Protein AF-0000000082287685 (afdb_homodimer)

Structure (mmCIF, N/CA/C/O backbone):
data_AF-0000000082287685-model_v1
#
loop_
_entity.id
_entity.type
_entity.pdbx_description
1 polymer '1-aminocyclopropane-1-carboxylate synthase'
#
loop_
_atom_site.group_PDB
_atom_site.id
_atom_site.type_symbol
_atom_site.label_atom_id
_atom_site.label_alt_id
_atom_site.label_comp_id
_atom_site.label_asym_id
_atom_site.label_entity_id
_atom_site.label_seq_id
_atom_site.pdbx_PDB_ins_code
_atom_site.Cartn_x
_atom_site.Cartn_y
_atom_site.Cartn_z
_atom_site.occupancy
_atom_site.B_iso_or_equiv
_atom_site.auth_seq_id
_atom_site.auth_comp_id
_atom_site.auth_asym_id
_atom_site.auth_atom_id
_atom_site.pdbx_PDB_model_num
ATOM 1 N N . MET A 1 1 ? -14.234 -25.016 35.906 1 21.75 1 MET A N 1
ATOM 2 C CA . MET A 1 1 ? -13.219 -24.578 34.938 1 21.75 1 MET A CA 1
ATOM 3 C C . MET A 1 1 ? -13.836 -24.266 33.594 1 21.75 1 MET A C 1
ATOM 5 O O . MET A 1 1 ? -14.148 -25.188 32.812 1 21.75 1 MET A O 1
ATOM 9 N N . SER A 1 2 ? -14.703 -23.266 33.469 1 27.19 2 SER A N 1
ATOM 10 C CA . SER A 1 2 ? -15.641 -22.922 32.406 1 27.19 2 SER A CA 1
ATOM 11 C C . SER A 1 2 ? -14.93 -22.734 31.078 1 27.19 2 SER A C 1
ATOM 13 O O . SER A 1 2 ? -13.992 -21.938 30.969 1 27.19 2 SER A O 1
ATOM 15 N N . HIS A 1 3 ? -14.609 -23.797 30.359 1 29.92 3 HIS A N 1
ATOM 16 C CA . HIS A 1 3 ? -14.07 -23.859 29 1 29.92 3 HIS A CA 1
ATOM 17 C C . HIS A 1 3 ? -14.719 -22.812 28.094 1 29.92 3 HIS A C 1
ATOM 19 O O . HIS A 1 3 ? -15.906 -22.922 27.781 1 29.92 3 HIS A O 1
ATOM 25 N N . GLY A 1 4 ? -14.586 -21.516 28.406 1 33 4 GLY A N 1
ATOM 26 C CA . GLY A 1 4 ? -15.148 -20.422 27.641 1 33 4 GLY A CA 1
ATOM 27 C C . GLY A 1 4 ? -15.125 -20.672 26.141 1 33 4 GLY A C 1
ATOM 28 O O . GLY A 1 4 ? -14.078 -20.984 25.578 1 33 4 GLY A O 1
ATOM 29 N N . SER A 1 5 ? -16.094 -21.266 25.594 1 36.06 5 SER A N 1
ATOM 30 C CA . SER A 1 5 ? -16.391 -21.453 24.188 1 36.06 5 SER A CA 1
ATOM 31 C C . SER A 1 5 ? -15.93 -20.266 23.359 1 36.06 5 SER A C 1
ATOM 33 O O . SER A 1 5 ? -16.438 -19.156 23.516 1 36.06 5 SER A O 1
ATOM 35 N N . SER A 1 6 ? -14.672 -19.922 23.141 1 40.22 6 SER A N 1
ATOM 36 C CA . SER A 1 6 ? -14.109 -18.875 22.297 1 40.22 6 SER A CA 1
ATOM 37 C C . SER A 1 6 ? -14.922 -18.703 21.016 1 40.22 6 SER A C 1
ATOM 39 O O . SER A 1 6 ? -14.891 -19.578 20.141 1 40.22 6 SER A O 1
ATOM 41 N N . GLN A 1 7 ? -16.188 -18.391 20.969 1 45.19 7 GLN A N 1
ATOM 42 C CA . GLN A 1 7 ? -17 -18.016 19.812 1 45.19 7 GLN A CA 1
ATOM 43 C C . GLN A 1 7 ? -16.141 -17.328 18.75 1 45.19 7 GLN A C 1
ATOM 45 O O . GLN A 1 7 ? -15.547 -16.281 19 1 45.19 7 GLN A O 1
ATOM 50 N N . SER A 1 8 ? -15.555 -18.109 17.891 1 58.19 8 SER A N 1
ATOM 51 C CA . SER A 1 8 ? -14.703 -17.703 16.766 1 58.19 8 SER A CA 1
ATOM 52 C C . SER A 1 8 ? -15.281 -16.5 16.047 1 58.19 8 SER A C 1
ATOM 54 O O . SER A 1 8 ? -16.375 -16.562 15.484 1 58.19 8 SER A O 1
ATOM 56 N N . SER A 1 9 ? -14.938 -15.227 16.422 1 78 9 SER A N 1
ATOM 57 C CA . SER A 1 9 ? -15.383 -13.945 15.875 1 78 9 SER A CA 1
ATOM 58 C C . SER A 1 9 ? -15.172 -13.883 14.367 1 78 9 SER A C 1
ATOM 60 O O . SER A 1 9 ? -14.258 -14.516 13.836 1 78 9 SER A O 1
ATOM 62 N N . ILE A 1 10 ? -16.203 -13.492 13.664 1 93.12 10 ILE A N 1
ATOM 63 C CA . ILE A 1 10 ? -16.203 -13.375 12.211 1 93.12 10 ILE A CA 1
ATOM 64 C C . ILE A 1 10 ? -15.219 -12.289 11.781 1 93.12 10 ILE A C 1
ATOM 66 O O . ILE A 1 10 ? -15.023 -12.055 10.586 1 93.12 10 ILE A O 1
ATOM 70 N N . SER A 1 11 ? -14.547 -11.648 12.797 1 93.62 11 SER A N 1
ATOM 71 C CA . SER A 1 11 ? -13.477 -10.688 12.547 1 93.62 11 SER A CA 1
ATOM 72 C C . SER A 1 11 ? -12.398 -10.766 13.625 1 93.62 11 SER A C 1
ATOM 74 O O . SER A 1 11 ? -12.609 -11.375 14.672 1 93.62 11 SER A O 1
ATOM 76 N N . ALA A 1 12 ? -11.281 -10.32 13.383 1 94.38 12 ALA A N 1
ATOM 77 C CA . ALA A 1 12 ? -10.219 -10.227 14.383 1 94.38 12 ALA A CA 1
ATOM 78 C C . ALA A 1 12 ? -10.391 -8.969 15.242 1 94.38 12 ALA A C 1
ATOM 80 O O . ALA A 1 12 ? -10.742 -7.906 14.727 1 94.38 12 ALA A O 1
ATOM 81 N N . PRO A 1 13 ? -10.109 -9.047 16.5 1 92.69 13 PRO A N 1
ATOM 82 C CA . PRO A 1 13 ? -10.188 -7.875 17.375 1 92.69 13 PRO A CA 1
ATOM 83 C C . PRO A 1 13 ? -9.367 -6.695 16.859 1 92.69 13 PRO A C 1
ATOM 85 O O . PRO A 1 13 ? -9.789 -5.543 16.984 1 92.69 13 PRO A O 1
ATOM 88 N N . ARG A 1 14 ? -8.258 -6.906 16.266 1 92.75 14 ARG A N 1
ATOM 89 C CA . ARG A 1 14 ? -7.395 -5.816 15.828 1 92.75 14 ARG A CA 1
ATOM 90 C C . ARG A 1 14 ? -8.055 -5.023 14.703 1 92.75 14 ARG A C 1
ATOM 92 O O . ARG A 1 14 ? -7.723 -3.859 14.477 1 92.75 14 ARG A O 1
ATOM 99 N N . ALA A 1 15 ? -8.969 -5.66 13.969 1 91.5 15 ALA A N 1
ATOM 100 C CA . ALA A 1 15 ? -9.703 -4.941 12.93 1 91.5 15 ALA A CA 1
ATOM 101 C C . ALA A 1 15 ? -10.547 -3.82 13.531 1 91.5 15 ALA A C 1
ATOM 103 O O . ALA A 1 15 ? -10.508 -2.682 13.062 1 91.5 15 ALA A O 1
ATOM 104 N N . GLY A 1 16 ? -11.289 -4.16 14.547 1 90.19 16 GLY A N 1
ATOM 105 C CA . GLY A 1 16 ? -12.07 -3.154 15.25 1 90.19 16 GLY A CA 1
ATOM 106 C C . GLY A 1 16 ? -11.219 -2.105 15.938 1 90.19 16 GLY A C 1
ATOM 107 O O . GLY A 1 16 ? -11.562 -0.923 15.945 1 90.19 16 GLY A O 1
ATOM 108 N N . ALA A 1 17 ? -10.133 -2.576 16.453 1 91.31 17 ALA A N 1
ATOM 109 C CA . ALA A 1 17 ? -9.211 -1.67 17.141 1 91.31 17 ALA A CA 1
ATOM 110 C C . ALA A 1 17 ? -8.648 -0.631 16.172 1 91.31 17 ALA A C 1
ATOM 112 O O . ALA A 1 17 ? -8.477 0.536 16.531 1 91.31 17 ALA A O 1
ATOM 113 N N . ALA A 1 18 ? -8.406 -1.027 14.984 1 89.75 18 ALA A N 1
ATOM 114 C CA . ALA A 1 18 ? -7.891 -0.106 13.977 1 89.75 18 ALA A CA 1
ATOM 115 C C . ALA A 1 18 ? -8.883 1.021 13.703 1 89.75 18 ALA A C 1
ATOM 117 O O . ALA A 1 18 ? -8.5 2.191 13.641 1 89.75 18 ALA A O 1
ATOM 118 N N . VAL A 1 19 ? -10.109 0.718 13.594 1 90.06 19 VAL A N 1
ATOM 119 C CA . VAL A 1 19 ? -11.156 1.695 13.32 1 90.06 19 VAL A CA 1
ATOM 120 C C . VAL A 1 19 ? -11.281 2.664 14.492 1 90.06 19 VAL A C 1
ATOM 122 O O . VAL A 1 19 ? -11.531 3.855 14.297 1 90.06 19 VAL A O 1
ATOM 125 N N . SER A 1 20 ? -11.016 2.174 15.641 1 90.94 20 SER A N 1
ATOM 126 C CA . SER A 1 20 ? -11.148 2.988 16.844 1 90.94 20 SER A CA 1
ATOM 127 C C . SER A 1 20 ? -10.039 4.031 16.938 1 90.94 20 SER A C 1
ATOM 129 O O . SER A 1 20 ? -10.133 4.984 17.719 1 90.94 20 SER A O 1
ATOM 131 N N . LEU A 1 21 ? -9.008 3.863 16.172 1 89.5 21 LEU A N 1
ATOM 132 C CA . LEU A 1 21 ? -7.879 4.789 16.188 1 89.5 21 LEU A CA 1
ATOM 133 C C . LEU A 1 21 ? -8.156 6 15.297 1 89.5 21 LEU A C 1
ATOM 135 O O . LEU A 1 21 ? -7.414 6.984 15.336 1 89.5 21 LEU A O 1
ATOM 139 N N . LEU A 1 22 ? -9.188 5.938 14.531 1 89.12 22 LEU A N 1
ATOM 140 C CA . LEU A 1 22 ? -9.531 7.066 13.672 1 89.12 22 LEU A CA 1
ATOM 141 C C . LEU A 1 22 ? -10.023 8.25 14.492 1 89.12 22 LEU A C 1
ATOM 143 O O . LEU A 1 22 ? -10.695 8.07 15.508 1 89.12 22 LEU A O 1
ATOM 147 N N . PRO A 1 23 ? -9.711 9.461 13.992 1 86.56 23 PRO A N 1
ATOM 148 C CA . PRO A 1 23 ? -10.219 10.625 14.734 1 86.56 23 PRO A CA 1
ATOM 149 C C . PRO A 1 23 ? -11.742 10.648 14.812 1 86.56 23 PRO A C 1
ATOM 151 O O . PRO A 1 23 ? -12.422 10.5 13.789 1 86.56 23 PRO A O 1
ATOM 154 N N . THR A 1 24 ? -12.273 10.914 15.914 1 82.81 24 THR A N 1
ATOM 155 C CA . THR A 1 24 ? -13.711 10.82 16.172 1 82.81 24 THR A CA 1
ATOM 156 C C . THR A 1 24 ? -14.461 11.922 15.43 1 82.81 24 THR A C 1
ATOM 158 O O . THR A 1 24 ? -15.609 11.727 15.023 1 82.81 24 THR A O 1
ATOM 161 N N . TYR A 1 25 ? -13.781 13.086 15.281 1 86.31 25 TYR A N 1
ATOM 162 C CA . TYR A 1 25 ? -14.477 14.203 14.648 1 86.31 25 TYR A CA 1
ATOM 163 C C . TYR A 1 25 ? -14.867 13.859 13.211 1 86.31 25 TYR A C 1
ATOM 165 O O . TYR A 1 25 ? -15.797 14.453 12.656 1 86.31 25 TYR A O 1
ATOM 173 N N . LEU A 1 26 ? -14.117 12.891 12.68 1 86.56 26 LEU A N 1
ATOM 174 C CA . LEU A 1 26 ? -14.383 12.508 11.297 1 86.56 26 LEU A CA 1
ATOM 175 C C . LEU A 1 26 ? -15.711 11.773 11.18 1 86.56 26 LEU A C 1
ATOM 177 O O . LEU A 1 26 ? -16.375 11.844 10.133 1 86.56 26 LEU A O 1
ATOM 181 N N . ALA A 1 27 ? -16.078 11.094 12.195 1 84.31 27 ALA A N 1
ATOM 182 C CA . ALA A 1 27 ? -17.375 10.414 12.188 1 84.31 27 ALA A CA 1
ATOM 183 C C . ALA A 1 27 ? -18.516 11.422 12.094 1 84.31 27 ALA A C 1
ATOM 185 O O . ALA A 1 27 ? -19.484 11.219 11.344 1 84.31 27 ALA A O 1
ATOM 186 N N . ASP A 1 28 ? -18.391 12.516 12.773 1 88 28 ASP A N 1
ATOM 187 C CA . ASP A 1 28 ? -19.391 13.586 12.719 1 88 28 ASP A CA 1
ATOM 188 C C . ASP A 1 28 ? -19.422 14.234 11.336 1 88 28 ASP A C 1
ATOM 190 O O . ASP A 1 28 ? -20.5 14.516 10.797 1 88 28 ASP A O 1
ATOM 194 N N . ALA A 1 29 ? -18.25 14.398 10.875 1 87.31 29 ALA A N 1
ATOM 195 C CA . ALA A 1 29 ? -18.109 15.039 9.57 1 87.31 29 ALA A CA 1
ATOM 196 C C . ALA A 1 29 ? -18.781 14.211 8.477 1 87.31 29 ALA A C 1
ATOM 198 O O . ALA A 1 29 ? -19.359 14.766 7.539 1 87.31 29 ALA A O 1
ATOM 199 N N . ARG A 1 30 ? -18.734 12.922 8.602 1 83.38 30 ARG A N 1
ATOM 200 C CA . ARG A 1 30 ? -19.297 12.016 7.594 1 83.38 30 ARG A CA 1
ATOM 201 C C . ARG A 1 30 ? -20.812 11.984 7.668 1 83.38 30 ARG A C 1
ATOM 203 O O . ARG A 1 30 ? -21.484 11.773 6.656 1 83.38 30 ARG A O 1
ATOM 210 N N . ALA A 1 31 ? -21.312 12.312 8.797 1 86.06 31 ALA A N 1
ATOM 211 C CA . ALA A 1 31 ? -22.75 12.164 9.039 1 86.06 31 ALA A CA 1
ATOM 212 C C . ALA A 1 31 ? -23.516 13.43 8.656 1 86.06 31 ALA A C 1
ATOM 214 O O . ALA A 1 31 ? -24.734 13.406 8.508 1 86.06 31 ALA A O 1
ATOM 215 N N . ILE A 1 32 ? -22.766 14.484 8.43 1 90.06 32 ILE A N 1
ATOM 216 C CA . ILE A 1 32 ? -23.422 15.773 8.211 1 90.06 32 ILE A CA 1
ATOM 217 C C . ILE A 1 32 ? -23.578 16.016 6.711 1 90.06 32 ILE A C 1
ATOM 219 O O . ILE A 1 32 ? -22.797 15.516 5.902 1 90.06 32 ILE A O 1
ATOM 223 N N . GLN A 1 33 ? -24.641 16.719 6.406 1 92.81 33 GLN A N 1
ATOM 224 C CA . GLN A 1 33 ? -24.844 17.125 5.02 1 92.81 33 GLN A CA 1
ATOM 225 C C . GLN A 1 33 ? -23.781 18.141 4.582 1 92.81 33 GLN A C 1
ATOM 227 O O . GLN A 1 33 ? -23.594 19.172 5.242 1 92.81 33 GLN A O 1
ATOM 232 N N . LYS A 1 34 ? -23.234 17.938 3.494 1 92.5 34 LYS A N 1
ATOM 233 C CA . LYS A 1 34 ? -22.203 18.828 2.971 1 92.5 34 LYS A CA 1
ATOM 234 C C . LYS A 1 34 ? -22.797 19.953 2.135 1 92.5 34 LYS A C 1
ATOM 236 O O . LYS A 1 34 ? -23.875 19.797 1.551 1 92.5 34 LYS A O 1
ATOM 241 N N . TYR A 1 35 ? -22.047 20.953 2.08 1 93.81 35 TYR A N 1
ATOM 242 C CA . TYR A 1 35 ? -22.438 22.094 1.267 1 93.81 35 TYR A CA 1
ATOM 243 C C . TYR A 1 35 ? -22.484 21.719 -0.21 1 93.81 35 TYR A C 1
ATOM 245 O O . TYR A 1 35 ? -21.625 21 -0.706 1 93.81 35 TYR A O 1
ATOM 253 N N . SER A 1 36 ? -23.516 22.156 -0.792 1 92.12 36 SER A N 1
ATOM 254 C CA . SER A 1 36 ? -23.719 22.25 -2.236 1 92.12 36 SER A CA 1
ATOM 255 C C . SER A 1 36 ? -24.672 23.391 -2.59 1 92.12 36 SER A C 1
ATOM 257 O O . SER A 1 36 ? -25.359 23.922 -1.715 1 92.12 36 SER A O 1
ATOM 259 N N . PRO A 1 37 ? -24.594 23.688 -3.844 1 89.81 37 PRO A N 1
ATOM 260 C CA . PRO A 1 37 ? -25.578 24.703 -4.223 1 89.81 37 PRO A CA 1
ATOM 261 C C . PRO A 1 37 ? -27.016 24.281 -3.869 1 89.81 37 PRO A C 1
ATOM 263 O O . PRO A 1 37 ? -27.844 25.141 -3.562 1 89.81 37 PRO A O 1
ATOM 266 N N . LEU A 1 38 ? -27.266 22.984 -3.797 1 92.38 38 LEU A N 1
ATOM 267 C CA . LEU A 1 38 ? -28.594 22.453 -3.473 1 92.38 38 LEU A CA 1
ATOM 268 C C . LEU A 1 38 ? -28.781 22.375 -1.962 1 92.38 38 LEU A C 1
ATOM 270 O O . LEU A 1 38 ? -29.922 22.297 -1.482 1 92.38 38 LEU A O 1
ATOM 274 N N . THR A 1 39 ? -27.688 22.453 -1.237 1 93.62 39 THR A N 1
ATOM 275 C CA . THR A 1 39 ? -27.703 22.438 0.221 1 93.62 39 THR A CA 1
ATOM 276 C C . THR A 1 39 ? -26.844 23.562 0.781 1 93.62 39 THR A C 1
ATOM 278 O O . THR A 1 39 ? -25.812 23.312 1.42 1 93.62 39 THR A O 1
ATOM 281 N N . PRO A 1 40 ? -27.281 24.688 0.625 1 92.19 40 PRO A N 1
ATOM 282 C CA . PRO A 1 40 ? -26.438 25.844 0.927 1 92.19 40 PRO A CA 1
ATOM 283 C C . PRO A 1 40 ? -26.109 25.969 2.414 1 92.19 40 PRO A C 1
ATOM 285 O O . PRO A 1 40 ? -25.172 26.672 2.789 1 92.19 40 PRO A O 1
ATOM 288 N N . ASN A 1 41 ? -26.906 25.25 3.232 1 92.56 41 ASN A N 1
ATOM 289 C CA . ASN A 1 41 ? -26.641 25.312 4.668 1 92.56 41 ASN A CA 1
ATOM 290 C C . ASN A 1 41 ? -25.75 24.172 5.129 1 92.56 41 ASN A C 1
ATOM 292 O O . ASN A 1 41 ? -25.406 24.094 6.309 1 92.56 41 ASN A O 1
ATOM 296 N N . GLY A 1 42 ? -25.391 23.344 4.191 1 95.69 42 GLY A N 1
ATOM 297 C CA . GLY A 1 42 ? -24.547 22.219 4.531 1 95.69 42 GLY A CA 1
ATOM 298 C C . GLY A 1 42 ? -23.156 22.625 4.996 1 95.69 42 GLY A C 1
ATOM 299 O O . GLY A 1 42 ? -22.797 23.797 4.949 1 95.69 42 GLY A O 1
ATOM 300 N N . ALA A 1 43 ? -22.422 21.672 5.457 1 96.94 43 ALA A N 1
ATOM 301 C CA . ALA A 1 43 ? -21.109 21.922 6.051 1 96.94 43 ALA A CA 1
ATOM 302 C C . ALA A 1 43 ? -20.062 22.219 4.977 1 96.94 43 ALA A C 1
ATOM 304 O O . ALA A 1 43 ? -19.984 21.5 3.975 1 96.94 43 ALA A O 1
ATOM 305 N N . LEU A 1 44 ? -19.359 23.297 5.152 1 96.81 44 LEU A N 1
ATOM 306 C CA . LEU A 1 44 ? -18.219 23.625 4.312 1 96.81 44 LEU A CA 1
ATOM 307 C C . LEU A 1 44 ? -16.984 22.828 4.73 1 96.81 44 LEU A C 1
ATOM 309 O O . LEU A 1 44 ? -16.672 22.734 5.922 1 96.81 44 LEU A O 1
ATOM 313 N N . GLN A 1 45 ? -16.312 22.188 3.779 1 94 45 GLN A N 1
ATOM 314 C CA . GLN A 1 45 ? -15.109 21.406 4.066 1 94 45 GLN A CA 1
ATOM 315 C C . GLN A 1 45 ? -13.914 22.328 4.301 1 94 45 GLN A C 1
ATOM 317 O O . GLN A 1 45 ? -13.328 22.844 3.348 1 94 45 GLN A O 1
ATOM 322 N N . LEU A 1 46 ? -13.508 22.453 5.516 1 96.69 46 LEU A N 1
ATOM 323 C CA . LEU A 1 46 ? -12.367 23.281 5.887 1 96.69 46 LEU A CA 1
ATOM 324 C C . LEU A 1 46 ? -11.414 22.531 6.801 1 96.69 46 LEU A C 1
ATOM 326 O O . LEU A 1 46 ? -10.703 23.141 7.602 1 96.69 46 LEU A O 1
ATOM 330 N N . SER A 1 47 ? -11.5 21.188 6.676 1 95.94 47 SER A N 1
ATOM 331 C CA . SER A 1 47 ? -10.734 20.406 7.637 1 95.94 47 SER A CA 1
ATOM 332 C C . SER A 1 47 ? -9.766 19.469 6.93 1 95.94 47 SER A C 1
ATOM 334 O O . SER A 1 47 ? -8.75 19.062 7.5 1 95.94 47 SER A O 1
ATOM 336 N N . VAL A 1 48 ? -9.992 19.031 5.715 1 93.94 48 VAL A N 1
ATOM 337 C CA . VAL A 1 48 ? -9.141 18.078 5.004 1 93.94 48 VAL A CA 1
ATOM 338 C C . VAL A 1 48 ? -7.953 18.828 4.383 1 93.94 48 VAL A C 1
ATOM 340 O O . VAL A 1 48 ? -8.133 19.828 3.691 1 93.94 48 VAL A O 1
ATOM 343 N N . ALA A 1 49 ? -6.805 18.328 4.645 1 95.88 49 ALA A N 1
ATOM 344 C CA . ALA A 1 49 ? -5.59 18.969 4.148 1 95.88 49 ALA A CA 1
ATOM 345 C C . ALA A 1 49 ? -5.41 18.719 2.65 1 95.88 49 ALA A C 1
ATOM 347 O O . ALA A 1 49 ? -4.523 17.969 2.242 1 95.88 49 ALA A O 1
ATOM 348 N N . GLU A 1 50 ? -6.215 19.391 1.856 1 96.19 50 GLU A N 1
ATOM 349 C CA . GLU A 1 50 ? -6.152 19.406 0.398 1 96.19 50 GLU A CA 1
ATOM 350 C C . GLU A 1 50 ? -6.094 20.828 -0.141 1 96.19 50 GLU A C 1
ATOM 352 O O . GLU A 1 50 ? -6.57 21.766 0.507 1 96.19 50 GLU A O 1
ATOM 357 N N . ASN A 1 51 ? -5.457 20.969 -1.208 1 97.62 51 ASN A N 1
ATOM 358 C CA . ASN A 1 51 ? -5.371 22.25 -1.892 1 97.62 51 ASN A CA 1
ATOM 359 C C . ASN A 1 51 ? -6.223 22.281 -3.156 1 97.62 51 ASN A C 1
ATOM 361 O O . ASN A 1 51 ? -5.824 21.734 -4.191 1 97.62 51 ASN A O 1
ATOM 365 N N . GLN A 1 52 ? -7.336 22.953 -3.123 1 95.88 52 GLN A N 1
ATOM 366 C CA . GLN A 1 52 ? -8.297 22.953 -4.219 1 95.88 52 GLN A CA 1
ATOM 367 C C . GLN A 1 52 ? -8.117 24.172 -5.117 1 95.88 52 GLN A C 1
ATOM 369 O O . GLN A 1 52 ? -8.961 24.453 -5.969 1 95.88 52 GLN A O 1
ATOM 374 N N . MET A 1 53 ? -6.98 24.812 -4.969 1 97.06 53 MET A N 1
ATOM 375 C CA . MET A 1 53 ? -6.785 26.094 -5.652 1 97.06 53 MET A CA 1
ATOM 376 C C . MET A 1 53 ? -5.957 25.906 -6.918 1 97.06 53 MET A C 1
ATOM 378 O O . MET A 1 53 ? -5.648 26.875 -7.609 1 97.06 53 MET A O 1
ATOM 382 N N . LEU A 1 54 ? -5.66 24.688 -7.27 1 97.69 54 LEU A N 1
ATOM 383 C CA . LEU A 1 54 ? -4.598 24.516 -8.258 1 97.69 54 LEU A CA 1
ATOM 384 C C . LEU A 1 54 ? -5.094 23.719 -9.461 1 97.69 54 LEU A C 1
ATOM 386 O O . LEU A 1 54 ? -4.305 23.328 -10.32 1 97.69 54 LEU A O 1
ATOM 390 N N . GLU A 1 55 ? -6.348 23.469 -9.609 1 96.69 55 GLU A N 1
ATOM 391 C CA . GLU A 1 55 ? -6.883 22.641 -10.68 1 96.69 55 GLU A CA 1
ATOM 392 C C . GLU A 1 55 ? -6.555 23.219 -12.047 1 96.69 55 GLU A C 1
ATOM 394 O O . GLU A 1 55 ? -6.273 22.469 -12.992 1 96.69 55 GLU A O 1
ATOM 399 N N . ASP A 1 56 ? -6.633 24.531 -12.188 1 97.06 56 ASP A N 1
ATOM 400 C CA . ASP A 1 56 ? -6.391 25.203 -13.469 1 97.06 56 ASP A CA 1
ATOM 401 C C . ASP A 1 56 ? -4.965 24.953 -13.953 1 97.06 56 ASP A C 1
ATOM 403 O O . ASP A 1 56 ? -4.703 24.938 -15.156 1 97.06 56 ASP A O 1
ATOM 407 N N . LEU A 1 57 ? -4.016 24.766 -13.031 1 97.12 57 LEU A N 1
ATOM 408 C CA . LEU A 1 57 ? -2.629 24.484 -13.375 1 97.12 57 LEU A CA 1
ATOM 409 C C . LEU A 1 57 ? -2.404 22.984 -13.547 1 97.12 57 LEU A C 1
ATOM 411 O O . LEU A 1 57 ? -1.666 22.562 -14.438 1 97.12 57 LEU A O 1
ATOM 415 N N . LEU A 1 58 ? -3.074 22.172 -12.758 1 97.56 58 LEU A N 1
ATOM 416 C CA . LEU A 1 58 ? -2.773 20.75 -12.656 1 97.56 58 LEU A CA 1
ATOM 417 C C . LEU A 1 58 ? -3.438 19.969 -13.781 1 97.56 58 LEU A C 1
ATOM 419 O O . LEU A 1 58 ? -2.832 19.062 -14.352 1 97.56 58 LEU A O 1
ATOM 423 N N . VAL A 1 59 ? -4.711 20.297 -14.125 1 96.31 59 VAL A N 1
ATOM 424 C CA . VAL A 1 59 ? -5.457 19.5 -15.094 1 96.31 59 VAL A CA 1
ATOM 425 C C . VAL A 1 59 ? -4.723 19.484 -16.438 1 96.31 59 VAL A C 1
ATOM 427 O O . VAL A 1 59 ? -4.418 18.422 -16.969 1 96.31 59 VAL A O 1
ATOM 430 N N . PRO A 1 60 ? -4.285 20.656 -17 1 94.88 60 PRO A N 1
ATOM 431 C CA . PRO A 1 60 ? -3.553 20.625 -18.266 1 94.88 60 PRO A CA 1
ATOM 432 C C . PRO A 1 60 ? -2.195 19.938 -18.141 1 94.88 60 PRO A C 1
ATOM 434 O O . PRO A 1 60 ? -1.796 19.188 -19.031 1 94.88 60 PRO A O 1
ATOM 437 N N . SER A 1 61 ? -1.48 20.156 -17.078 1 95.19 61 SER A N 1
ATOM 438 C CA . SER A 1 61 ? -0.151 19.578 -16.891 1 95.19 61 SER A CA 1
ATOM 439 C C . SER A 1 61 ? -0.214 18.062 -16.781 1 95.19 61 SER A C 1
ATOM 441 O O . SER A 1 61 ? 0.564 17.344 -17.406 1 95.19 61 SER A O 1
ATOM 443 N N . LEU A 1 62 ? -1.133 17.562 -15.953 1 95.25 62 LEU A N 1
ATOM 444 C CA . LEU A 1 62 ? -1.264 16.125 -15.75 1 95.25 62 LEU A CA 1
ATOM 445 C C . LEU A 1 62 ? -1.71 15.438 -17.031 1 95.25 62 LEU A C 1
ATOM 447 O O . LEU A 1 62 ? -1.317 14.297 -17.297 1 95.25 62 LEU A O 1
ATOM 451 N N . THR A 1 63 ? -2.582 16.141 -17.812 1 93.38 63 THR A N 1
ATOM 452 C CA . THR A 1 63 ? -2.963 15.617 -19.125 1 93.38 63 THR A CA 1
ATOM 453 C C . THR A 1 63 ? -1.734 15.43 -20.016 1 93.38 63 THR A C 1
ATOM 455 O O . THR A 1 63 ? -1.578 14.383 -20.641 1 93.38 63 THR A O 1
ATOM 458 N N . GLU A 1 64 ? -0.873 16.328 -19.969 1 91.12 64 GLU A N 1
ATOM 459 C CA . GLU A 1 64 ? 0.353 16.266 -20.75 1 91.12 64 GLU A CA 1
ATOM 460 C C . GLU A 1 64 ? 1.289 15.188 -20.234 1 91.12 64 GLU A C 1
ATOM 462 O O . GLU A 1 64 ? 1.841 14.406 -21.016 1 91.12 64 GLU A O 1
ATOM 467 N N . PHE A 1 65 ? 1.475 15.125 -18.922 1 92.25 65 PHE A N 1
ATOM 468 C CA . PHE A 1 65 ? 2.414 14.172 -18.344 1 92.25 65 PHE A CA 1
ATOM 469 C C . PHE A 1 65 ? 1.928 12.742 -18.531 1 92.25 65 PHE A C 1
ATOM 471 O O . PHE A 1 65 ? 2.721 11.797 -18.469 1 92.25 65 PHE A O 1
ATOM 478 N N . SER A 1 66 ? 0.626 12.594 -18.688 1 88.25 66 SER A N 1
ATOM 479 C CA . SER A 1 66 ? 0.055 11.258 -18.875 1 88.25 66 SER A CA 1
ATOM 480 C C . SER A 1 66 ? 0.204 10.789 -20.312 1 88.25 66 SER A C 1
ATOM 482 O O . SER A 1 66 ? -0 9.617 -20.609 1 88.25 66 SER A O 1
ATOM 484 N N . SER A 1 67 ? 0.567 11.781 -21.156 1 81.44 67 SER A N 1
ATOM 485 C CA . SER A 1 67 ? 0.77 11.422 -22.562 1 81.44 67 SER A CA 1
ATOM 486 C C . SER A 1 67 ? 2.199 10.953 -22.812 1 81.44 67 SER A C 1
ATOM 488 O O . SER A 1 67 ? 3.135 11.422 -22.156 1 81.44 67 SER A O 1
ATOM 490 N N . TYR A 1 68 ? 2.381 9.773 -23.344 1 67.5 68 TYR A N 1
ATOM 491 C CA . TYR A 1 68 ? 3.703 9.172 -23.5 1 67.5 68 TYR A CA 1
ATOM 492 C C . TYR A 1 68 ? 4.477 9.859 -24.625 1 67.5 68 TYR A C 1
ATOM 494 O O . TYR A 1 68 ? 3.902 10.211 -25.656 1 67.5 68 TYR A O 1
ATOM 502 N N . HIS A 1 69 ? 5.723 10.406 -24.219 1 54.97 69 HIS A N 1
ATOM 503 C CA . HIS A 1 69 ? 6.629 11.133 -25.094 1 54.97 69 HIS A CA 1
ATOM 504 C C . HIS A 1 69 ? 6.742 10.445 -26.453 1 54.97 69 HIS A C 1
ATOM 506 O O . HI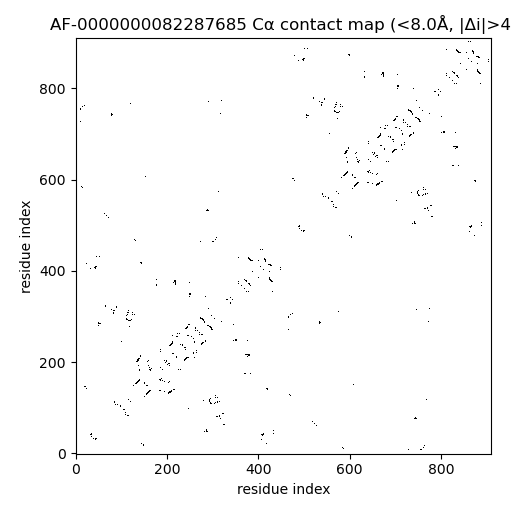S A 1 69 ? 6.77 11.109 -27.484 1 54.97 69 HIS A O 1
ATOM 512 N N . HIS A 1 70 ? 7.09 9.18 -26.281 1 60.59 70 HIS A N 1
ATOM 513 C CA . HIS A 1 70 ? 7.383 8.5 -27.531 1 60.59 70 HIS A CA 1
ATOM 514 C C . HIS A 1 70 ? 6.121 7.898 -28.141 1 60.59 70 HIS A C 1
ATOM 516 O O . HIS A 1 70 ? 6.199 7.082 -29.062 1 60.59 70 HIS A O 1
ATOM 522 N N . GLY A 1 71 ? 5.152 8.234 -27.438 1 75.5 71 GLY A N 1
ATOM 523 C CA . GLY A 1 71 ? 3.869 7.906 -28.047 1 75.5 71 GLY A CA 1
ATOM 524 C C . GLY A 1 71 ? 3.34 6.551 -27.609 1 75.5 71 GLY A C 1
ATOM 525 O O . GLY A 1 71 ? 2.199 6.199 -27.922 1 75.5 71 GLY A O 1
ATOM 526 N N . SER A 1 72 ? 4.242 5.715 -26.891 1 89.69 72 SER A N 1
ATOM 527 C CA . SER A 1 72 ? 3.688 4.41 -26.531 1 89.69 72 SER A CA 1
ATOM 528 C C . SER A 1 72 ? 3.986 4.055 -25.078 1 89.69 72 SER A C 1
ATOM 530 O O . SER A 1 72 ? 5 4.484 -24.531 1 89.69 72 SER A O 1
ATOM 532 N N . PHE A 1 73 ? 3.16 3.35 -24.438 1 93.81 73 PHE A N 1
ATOM 533 C CA . PHE A 1 73 ? 3.404 2.771 -23.125 1 93.81 73 PHE A CA 1
ATOM 534 C C . PHE A 1 73 ? 4.668 1.92 -23.141 1 93.81 73 PHE A C 1
ATOM 536 O O . PHE A 1 73 ? 4.832 1.054 -24 1 93.81 73 PHE A O 1
ATOM 543 N N . PRO A 1 74 ? 5.613 2.182 -22.25 1 94.81 74 PRO A N 1
ATOM 544 C CA . PRO A 1 74 ? 6.859 1.409 -22.266 1 94.81 74 PRO A CA 1
ATOM 545 C C . PRO A 1 74 ? 6.645 -0.066 -21.938 1 94.81 74 PRO A C 1
ATOM 547 O O . PRO A 1 74 ? 6.047 -0.393 -20.906 1 94.81 74 PRO A O 1
ATOM 550 N N . ALA A 1 75 ? 7.211 -0.961 -22.703 1 95.62 75 ALA A N 1
ATOM 551 C CA . ALA A 1 75 ? 7.027 -2.4 -22.547 1 95.62 75 ALA A CA 1
ATOM 552 C C . ALA A 1 75 ? 7.535 -2.867 -21.172 1 95.62 75 ALA A C 1
ATOM 554 O O . ALA A 1 75 ? 6.926 -3.734 -20.547 1 95.62 75 ALA A O 1
ATOM 555 N N . ASP A 1 76 ? 8.594 -2.297 -20.703 1 95.38 76 ASP A N 1
ATOM 556 C CA . ASP A 1 76 ? 9.195 -2.73 -19.453 1 95.38 76 ASP A CA 1
ATOM 557 C C . ASP A 1 76 ? 8.289 -2.385 -18.266 1 95.38 76 ASP A C 1
ATOM 559 O O . ASP A 1 76 ? 8.375 -3.014 -17.203 1 95.38 76 ASP A O 1
ATOM 563 N N . ALA A 1 77 ? 7.402 -1.396 -18.438 1 96.44 77 ALA A N 1
ATOM 564 C CA . ALA A 1 77 ? 6.52 -0.945 -17.359 1 96.44 77 ALA A CA 1
ATOM 565 C C . ALA A 1 77 ? 5.379 -1.932 -17.141 1 96.44 77 ALA A C 1
ATOM 567 O O . ALA A 1 77 ? 4.684 -1.865 -16.125 1 96.44 77 ALA A O 1
ATOM 568 N N . ILE A 1 78 ? 5.227 -2.904 -18.031 1 97.38 78 ILE A N 1
ATOM 569 C CA . ILE A 1 78 ? 4.207 -3.945 -17.922 1 97.38 78 ILE A CA 1
ATOM 570 C C . ILE A 1 78 ? 4.559 -4.895 -16.781 1 97.38 78 ILE A C 1
ATOM 572 O O . ILE A 1 78 ? 3.666 -5.41 -16.109 1 97.38 78 ILE A O 1
ATOM 576 N N . TYR A 1 79 ? 5.801 -5.023 -16.484 1 97.25 79 TYR A N 1
ATOM 577 C CA . TYR A 1 79 ? 6.285 -6.109 -15.641 1 97.25 79 TYR A CA 1
ATOM 578 C C . TYR A 1 79 ? 6.672 -5.598 -14.258 1 97.25 79 TYR A C 1
ATOM 580 O O . TYR A 1 79 ? 6.602 -4.395 -13.992 1 97.25 79 TYR A O 1
ATOM 588 N N . TYR A 1 80 ? 6.984 -6.508 -13.32 1 96.38 80 TYR A N 1
ATOM 589 C CA . TYR A 1 80 ? 7.426 -6.152 -11.977 1 96.38 80 TYR A CA 1
ATOM 590 C C . TYR A 1 80 ? 8.555 -5.125 -12.031 1 96.38 80 TYR A C 1
ATOM 592 O O . TYR A 1 80 ? 9.453 -5.219 -12.867 1 96.38 80 TYR A O 1
ATOM 600 N N . GLN A 1 81 ? 8.414 -4.113 -11.203 1 97.06 81 GLN A N 1
ATOM 601 C CA . GLN A 1 81 ? 9.445 -3.096 -11 1 97.06 81 GLN A CA 1
ATOM 602 C C . GLN A 1 81 ? 10.195 -3.332 -9.688 1 97.06 81 GLN A C 1
ATOM 604 O O . GLN A 1 81 ? 9.742 -4.105 -8.844 1 97.06 81 GLN A O 1
ATOM 609 N N . PRO A 1 82 ? 11.391 -2.682 -9.609 1 96.56 82 PRO A N 1
ATOM 610 C CA . PRO A 1 82 ? 11.969 -2.713 -8.266 1 96.56 82 PRO A CA 1
ATOM 611 C C . PRO A 1 82 ? 10.984 -2.264 -7.188 1 96.56 82 PRO A C 1
ATOM 613 O O . PRO A 1 82 ? 10.25 -1.289 -7.387 1 96.56 82 PRO A O 1
ATOM 616 N N . THR A 1 83 ? 10.945 -2.98 -6.098 1 96.25 83 THR A N 1
ATOM 617 C CA . THR A 1 83 ? 9.922 -2.775 -5.078 1 96.25 83 THR A CA 1
ATOM 618 C C . THR A 1 83 ? 10.039 -1.381 -4.469 1 96.25 83 THR A C 1
ATOM 620 O O . THR A 1 83 ? 9.062 -0.847 -3.939 1 96.25 83 THR A O 1
ATOM 623 N N . HIS A 1 84 ? 11.219 -0.749 -4.496 1 97.69 84 HIS A N 1
ATOM 624 C CA . HIS A 1 84 ? 11.398 0.577 -3.914 1 97.69 84 HIS A CA 1
ATOM 625 C C . HIS A 1 84 ? 11.211 1.669 -4.961 1 97.69 84 HIS A C 1
ATOM 627 O O . HIS A 1 84 ? 11.391 2.854 -4.672 1 97.69 84 HIS A O 1
ATOM 633 N N . GLY A 1 85 ? 10.82 1.296 -6.203 1 98.19 85 GLY A N 1
ATOM 634 C CA . GLY A 1 85 ? 10.578 2.26 -7.262 1 98.19 85 GLY A CA 1
ATOM 635 C C . GLY A 1 85 ? 11.562 2.15 -8.406 1 98.19 85 GLY A C 1
ATOM 636 O O . GLY A 1 85 ? 12.703 1.714 -8.211 1 98.19 85 GLY A O 1
ATOM 637 N N . ARG A 1 86 ? 11.164 2.592 -9.547 1 98.19 86 ARG A N 1
ATOM 638 C CA . ARG A 1 86 ? 12.023 2.605 -10.727 1 98.19 86 ARG A CA 1
ATOM 639 C C . ARG A 1 86 ? 13.258 3.465 -10.492 1 98.19 86 ARG A C 1
ATOM 641 O O . ARG A 1 86 ? 13.172 4.523 -9.867 1 98.19 86 ARG A O 1
ATOM 648 N N . GLU A 1 87 ? 14.352 3.004 -11.031 1 97.88 87 GLU A N 1
ATOM 649 C CA . GLU A 1 87 ? 15.609 3.697 -10.805 1 97.88 87 GLU A CA 1
ATOM 650 C C . GLU A 1 87 ? 15.555 5.133 -11.32 1 97.88 87 GLU A C 1
ATOM 652 O O . GLU A 1 87 ? 15.992 6.062 -10.641 1 97.88 87 GLU A O 1
ATOM 657 N N . SER A 1 88 ? 15.039 5.316 -12.523 1 98 88 SER A N 1
ATOM 658 C CA . SER A 1 88 ? 14.961 6.652 -13.109 1 98 88 SER A CA 1
ATOM 659 C C . SER A 1 88 ? 14.086 7.574 -12.266 1 98 88 SER A C 1
ATOM 661 O O . SER A 1 88 ? 14.383 8.766 -12.125 1 98 88 SER A O 1
ATOM 663 N N . LEU A 1 89 ? 13.008 7.047 -11.664 1 98.5 89 LEU A N 1
ATOM 664 C CA . LEU A 1 89 ? 12.172 7.859 -10.789 1 98.5 89 LEU A CA 1
ATOM 665 C C . LEU A 1 89 ? 12.922 8.219 -9.508 1 98.5 89 LEU A C 1
ATOM 667 O O . LEU A 1 89 ? 12.852 9.359 -9.047 1 98.5 89 LEU A O 1
ATOM 671 N N . ARG A 1 90 ? 13.586 7.242 -8.883 1 98.69 90 ARG A N 1
ATOM 672 C CA . ARG A 1 90 ? 14.336 7.52 -7.66 1 98.69 90 ARG A CA 1
ATOM 673 C C . ARG A 1 90 ? 15.391 8.602 -7.902 1 98.69 90 ARG A C 1
ATOM 675 O O . ARG A 1 90 ? 15.617 9.453 -7.043 1 98.69 90 ARG A O 1
ATOM 682 N N . GLN A 1 91 ? 16 8.594 -9.102 1 98.62 91 GLN A N 1
ATOM 683 C CA . GLN A 1 91 ? 16.969 9.625 -9.461 1 98.62 91 GLN A CA 1
ATOM 684 C C . GLN A 1 91 ? 16.281 10.992 -9.586 1 98.62 91 GLN A C 1
ATOM 686 O O . GLN A 1 91 ? 16.812 12 -9.102 1 98.62 91 GLN A O 1
ATOM 691 N N . ALA A 1 92 ? 15.148 11.008 -10.234 1 98.44 92 ALA A N 1
ATOM 692 C CA . ALA A 1 92 ? 14.383 12.242 -10.375 1 98.44 92 ALA A CA 1
ATOM 693 C C . ALA A 1 92 ? 13.984 12.797 -9.008 1 98.44 92 ALA A C 1
ATOM 695 O O . ALA A 1 92 ? 14.07 14 -8.773 1 98.44 92 ALA A O 1
ATOM 696 N N . VAL A 1 93 ? 13.609 11.914 -8.102 1 98.69 93 VAL A N 1
ATOM 697 C CA . VAL A 1 93 ? 13.203 12.312 -6.754 1 98.69 93 VAL A CA 1
ATOM 698 C C . VAL A 1 93 ? 14.398 12.867 -5.988 1 98.69 93 VAL A C 1
ATOM 700 O O . VAL A 1 93 ? 14.281 13.883 -5.297 1 98.69 93 VAL A O 1
ATOM 703 N N . ALA A 1 94 ? 15.492 12.172 -6.125 1 98.62 94 ALA A N 1
ATOM 704 C CA . ALA A 1 94 ? 16.703 12.633 -5.457 1 98.62 94 ALA A CA 1
ATOM 705 C C . ALA A 1 94 ? 17.062 14.055 -5.887 1 98.62 94 ALA A C 1
ATOM 707 O O . ALA A 1 94 ? 17.375 14.906 -5.047 1 98.62 94 ALA A O 1
ATOM 708 N N . THR A 1 95 ? 16.984 14.312 -7.168 1 97.62 95 THR A N 1
ATOM 709 C CA . THR A 1 95 ? 17.281 15.633 -7.703 1 97.62 95 THR A CA 1
ATOM 710 C C . THR A 1 95 ? 16.266 16.672 -7.223 1 97.62 95 THR A C 1
ATOM 712 O O . THR A 1 95 ? 16.641 17.766 -6.797 1 97.62 95 THR A O 1
ATOM 715 N N . TYR A 1 96 ? 15.062 16.359 -7.309 1 98.19 96 TYR A N 1
ATOM 716 C CA . TYR A 1 96 ? 14 17.266 -6.875 1 98.19 96 TYR A CA 1
ATOM 717 C C . TYR A 1 96 ? 14.172 17.641 -5.41 1 98.19 96 TYR A C 1
ATOM 719 O O . TYR A 1 96 ? 14.109 18.828 -5.059 1 98.19 96 TYR A O 1
ATOM 727 N N . LEU A 1 97 ? 14.422 16.609 -4.539 1 98.62 97 LEU A N 1
ATOM 728 C CA . LEU A 1 97 ? 14.539 16.859 -3.104 1 98.62 97 LEU A CA 1
ATOM 729 C C . LEU A 1 97 ? 15.789 17.656 -2.783 1 98.62 97 LEU A C 1
ATOM 731 O O . LEU A 1 97 ? 15.789 18.469 -1.86 1 98.62 97 LEU A O 1
ATOM 735 N N . LYS A 1 98 ? 16.875 17.359 -3.508 1 98 98 LYS A N 1
ATOM 736 C CA . LYS A 1 98 ? 18.078 18.172 -3.314 1 98 98 LYS A CA 1
ATOM 737 C C . LYS A 1 98 ? 17.781 19.656 -3.502 1 98 98 LYS A C 1
ATOM 739 O O . LYS A 1 98 ? 18.203 20.484 -2.693 1 98 98 LYS A O 1
ATOM 744 N N . ASN A 1 99 ? 17.031 19.969 -4.547 1 97 99 ASN A N 1
ATOM 745 C CA . ASN A 1 99 ? 16.703 21.344 -4.848 1 97 99 ASN A CA 1
ATOM 746 C C . ASN A 1 99 ? 15.703 21.922 -3.844 1 97 99 ASN A C 1
ATOM 748 O O . ASN A 1 99 ? 15.898 23.016 -3.32 1 97 99 ASN A O 1
ATOM 752 N N . LEU A 1 100 ? 14.68 21.188 -3.545 1 97.75 100 LEU A N 1
ATOM 753 C CA . LEU A 1 100 ? 13.617 21.641 -2.65 1 97.75 100 LEU A CA 1
ATOM 754 C C . LEU A 1 100 ? 14.172 21.953 -1.266 1 97.75 100 LEU A C 1
ATOM 756 O O . LEU A 1 100 ? 13.789 22.953 -0.65 1 97.75 100 LEU A O 1
ATOM 760 N N . LEU A 1 101 ? 15.102 21.062 -0.796 1 98.19 101 LEU A N 1
ATOM 761 C CA . LEU A 1 101 ? 15.578 21.141 0.579 1 98.19 101 LEU A CA 1
ATOM 762 C C . LEU A 1 101 ? 16.922 21.859 0.647 1 98.19 101 LEU A C 1
ATOM 764 O O . LEU A 1 101 ? 17.531 21.953 1.715 1 98.19 101 LEU A O 1
ATOM 768 N N . GLU A 1 102 ? 17.375 22.297 -0.494 1 96.94 102 GLU A N 1
ATOM 769 C CA . GLU A 1 102 ? 18.641 23.031 -0.594 1 96.94 102 GLU A CA 1
ATOM 770 C C . GLU A 1 102 ? 19.781 22.25 0.027 1 96.94 102 GLU A C 1
ATOM 772 O O . GLU A 1 102 ? 20.531 22.766 0.865 1 96.94 102 GLU A O 1
ATOM 777 N N . LEU A 1 103 ? 19.828 21 -0.353 1 97.31 103 LEU A N 1
ATOM 778 C CA . LEU A 1 103 ? 20.906 20.141 0.132 1 97.31 103 LEU A CA 1
ATOM 779 C C . LEU A 1 103 ? 22.188 20.391 -0.644 1 97.31 103 LEU A C 1
ATOM 781 O O . LEU A 1 103 ? 22.156 20.703 -1.832 1 97.31 103 LEU A O 1
ATOM 785 N N . GLU A 1 104 ? 23.297 20.203 -0.016 1 94.12 104 GLU A N 1
ATOM 786 C CA . GLU A 1 104 ? 24.594 20.391 -0.658 1 94.12 104 GLU A CA 1
ATOM 787 C C . GLU A 1 104 ? 24.984 19.172 -1.497 1 94.12 104 GLU A C 1
ATOM 789 O O . GLU A 1 104 ? 25.672 19.297 -2.514 1 94.12 104 GLU A O 1
ATOM 794 N N . GLN A 1 105 ? 24.578 18.062 -1.039 1 91.62 105 GLN A N 1
ATOM 795 C CA . GLN A 1 105 ? 24.891 16.812 -1.722 1 91.62 105 GLN A CA 1
ATOM 796 C C . GLN A 1 105 ? 23.625 16.125 -2.197 1 91.62 105 GLN A C 1
ATOM 798 O O . GLN A 1 105 ? 22.562 16.266 -1.584 1 91.62 105 GLN A O 1
ATOM 803 N N . GLU A 1 106 ? 23.797 15.414 -3.26 1 90.19 106 GLU A N 1
ATOM 804 C CA . GLU A 1 106 ? 22.672 14.633 -3.756 1 90.19 106 GLU A CA 1
ATOM 805 C C . GLU A 1 106 ? 22.359 13.461 -2.826 1 90.19 106 GLU A C 1
ATOM 807 O O . GLU A 1 106 ? 23.266 12.883 -2.223 1 90.19 106 GLU A O 1
ATOM 812 N N . LEU A 1 107 ? 21.125 13.195 -2.705 1 96.31 107 LEU A N 1
ATOM 813 C CA . LEU A 1 107 ? 20.719 12 -1.972 1 96.31 107 LEU A CA 1
ATOM 814 C C . LEU A 1 107 ? 21.062 10.734 -2.748 1 96.31 107 LEU A C 1
ATOM 816 O O . LEU A 1 107 ? 21.031 10.727 -3.98 1 96.31 107 LEU A O 1
ATOM 820 N N . ASP A 1 108 ? 21.484 9.672 -2.057 1 96.56 108 ASP A N 1
ATOM 821 C CA . ASP A 1 108 ? 21.688 8.359 -2.652 1 96.56 108 ASP A CA 1
ATOM 822 C C . ASP A 1 108 ? 20.359 7.754 -3.094 1 96.56 108 ASP A C 1
ATOM 824 O O . ASP A 1 108 ? 19.5 7.445 -2.262 1 96.56 108 ASP A O 1
ATOM 828 N N . PRO A 1 109 ? 20.172 7.566 -4.418 1 97.56 109 PRO A N 1
ATOM 829 C CA . PRO A 1 109 ? 18.906 7.012 -4.883 1 97.56 109 PRO A CA 1
ATOM 830 C C . PRO A 1 109 ? 18.594 5.648 -4.266 1 97.56 109 PRO A C 1
ATOM 832 O O . PRO A 1 109 ? 17.422 5.273 -4.141 1 97.56 109 PRO A O 1
ATOM 835 N N . ASP A 1 110 ? 19.562 4.859 -3.832 1 96.19 110 ASP A N 1
ATOM 836 C CA . ASP A 1 110 ? 19.344 3.537 -3.254 1 96.19 110 ASP A CA 1
ATOM 837 C C . ASP A 1 110 ? 18.75 3.643 -1.851 1 96.19 110 ASP A C 1
ATOM 839 O O . ASP A 1 110 ? 18.25 2.658 -1.31 1 96.19 110 ASP A O 1
ATOM 843 N N . GLY A 1 111 ? 18.844 4.832 -1.292 1 97.62 111 GLY A N 1
ATOM 844 C CA . GLY A 1 111 ? 18.25 5.066 0.017 1 97.62 111 GLY A CA 1
ATOM 845 C C . GLY A 1 111 ? 16.812 5.527 -0.051 1 97.62 111 GLY A C 1
ATOM 846 O O . GLY A 1 111 ? 16.156 5.719 0.982 1 97.62 111 GLY A O 1
ATOM 847 N N . LEU A 1 112 ? 16.359 5.684 -1.298 1 98.62 112 LEU A N 1
ATOM 848 C CA . LEU A 1 112 ? 14.992 6.156 -1.508 1 98.62 112 LEU A CA 1
ATOM 849 C C . LEU A 1 112 ? 14.031 4.984 -1.686 1 98.62 112 LEU A C 1
ATOM 851 O O . LEU A 1 112 ? 14.367 3.994 -2.338 1 98.62 112 LEU A O 1
ATOM 855 N N . VAL A 1 113 ? 12.852 5.043 -1.069 1 98.69 113 VAL A N 1
ATOM 856 C CA . VAL A 1 113 ? 11.734 4.125 -1.273 1 98.69 113 VAL A CA 1
ATOM 857 C C . VAL A 1 113 ? 10.484 4.914 -1.662 1 98.69 113 VAL A C 1
ATOM 859 O O . VAL A 1 113 ? 10.125 5.887 -0.997 1 98.69 113 VAL A O 1
ATOM 862 N N . ILE A 1 114 ? 9.93 4.562 -2.76 1 98.75 114 ILE A N 1
ATOM 863 C CA . ILE A 1 114 ? 8.695 5.164 -3.248 1 98.75 114 ILE A CA 1
ATOM 864 C C . ILE A 1 114 ? 7.516 4.238 -2.959 1 98.75 114 ILE A C 1
ATOM 866 O O . ILE A 1 114 ? 7.531 3.064 -3.334 1 98.75 114 ILE A O 1
ATOM 870 N N . GLY A 1 115 ? 6.516 4.742 -2.279 1 98.31 115 GLY A N 1
ATOM 871 C CA . GLY A 1 115 ? 5.383 3.918 -1.895 1 98.31 115 GLY A CA 1
ATOM 872 C C . GLY A 1 115 ? 4.047 4.625 -2.053 1 98.31 115 GLY A C 1
ATOM 873 O O . GLY A 1 115 ? 4 5.785 -2.465 1 98.31 115 GLY A O 1
ATOM 874 N N . ALA A 1 116 ? 2.957 3.959 -1.699 1 97.44 116 ALA A N 1
ATOM 875 C CA . ALA A 1 116 ? 1.581 4.363 -1.983 1 97.44 116 ALA A CA 1
ATOM 876 C C . ALA A 1 116 ? 1.105 5.426 -0.997 1 97.44 116 ALA A C 1
ATOM 878 O O . ALA A 1 116 ? 0.059 5.266 -0.362 1 97.44 116 ALA A O 1
ATOM 879 N N . GLY A 1 117 ? 1.854 6.52 -0.913 1 97.44 117 GLY A N 1
ATOM 880 C CA . GLY A 1 117 ? 1.508 7.629 -0.037 1 97.44 117 GLY A CA 1
ATOM 881 C C . GLY A 1 117 ? 2.469 7.793 1.125 1 97.44 117 GLY A C 1
ATOM 882 O O . GLY A 1 117 ? 3.236 6.883 1.438 1 97.44 117 GLY A O 1
ATOM 883 N N . CYS A 1 118 ? 2.377 8.906 1.775 1 97.75 118 CYS A N 1
ATOM 884 C CA . CYS A 1 118 ? 3.275 9.211 2.883 1 97.75 118 CYS A CA 1
ATOM 885 C C . CYS A 1 118 ? 3.002 8.305 4.074 1 97.75 118 CYS A C 1
ATOM 887 O O . CYS A 1 118 ? 3.934 7.863 4.754 1 97.75 118 CYS A O 1
ATOM 889 N N . ASN A 1 119 ? 1.722 8.07 4.348 1 96.94 119 ASN A N 1
ATOM 890 C CA . ASN A 1 119 ? 1.388 7.207 5.477 1 96.94 119 ASN A CA 1
ATOM 891 C C . ASN A 1 119 ? 1.913 5.789 5.277 1 96.94 119 ASN A C 1
ATOM 893 O O . ASN A 1 119 ? 2.391 5.16 6.223 1 96.94 119 ASN A O 1
ATOM 897 N N . ALA A 1 120 ? 1.92 5.316 4.043 1 97.38 120 ALA A N 1
ATOM 898 C CA . ALA A 1 120 ? 2.396 3.967 3.75 1 97.38 120 ALA A CA 1
ATOM 899 C C . ALA A 1 120 ? 3.906 3.861 3.955 1 97.38 120 ALA A C 1
ATOM 901 O O . ALA A 1 120 ? 4.391 2.904 4.562 1 97.38 120 ALA A O 1
ATOM 902 N N . VAL A 1 121 ? 4.664 4.805 3.432 1 98.19 121 VAL A N 1
ATOM 903 C CA . VAL A 1 121 ? 6.113 4.723 3.572 1 98.19 121 VAL A CA 1
ATOM 904 C C . VAL A 1 121 ? 6.508 4.969 5.027 1 98.19 121 VAL A C 1
ATOM 906 O O . VAL A 1 121 ? 7.48 4.395 5.52 1 98.19 121 VAL A O 1
ATOM 909 N N . LEU A 1 122 ? 5.727 5.836 5.734 1 98.5 122 LEU A N 1
ATOM 910 C CA . LEU A 1 122 ? 5.961 6.039 7.16 1 98.5 122 LEU A CA 1
ATOM 911 C C . LEU A 1 122 ? 5.75 4.742 7.934 1 98.5 122 LEU A C 1
ATOM 913 O O . LEU A 1 122 ? 6.562 4.383 8.789 1 98.5 122 LEU A O 1
ATOM 917 N N . GLU A 1 123 ? 4.68 4.055 7.664 1 97.25 123 GLU A N 1
ATOM 918 C CA . GLU A 1 123 ? 4.422 2.773 8.312 1 97.25 123 GLU A CA 1
ATOM 919 C C . GLU A 1 123 ? 5.551 1.783 8.055 1 97.25 123 GLU A C 1
ATOM 921 O O . GLU A 1 123 ? 6.02 1.109 8.977 1 97.25 123 GLU A O 1
ATOM 926 N N . ASN A 1 124 ? 5.938 1.658 6.789 1 97.25 124 ASN A N 1
ATOM 927 C CA . ASN A 1 124 ? 7.039 0.774 6.418 1 97.25 124 ASN A CA 1
ATOM 928 C C . ASN A 1 124 ? 8.305 1.085 7.215 1 97.25 124 ASN A C 1
ATOM 930 O O . ASN A 1 124 ? 8.961 0.175 7.719 1 97.25 124 ASN A O 1
ATOM 934 N N . LEU A 1 125 ? 8.602 2.369 7.297 1 98.25 125 LEU A N 1
ATOM 935 C CA . LEU A 1 125 ? 9.758 2.812 8.062 1 98.25 125 LEU A CA 1
ATOM 936 C C . LEU A 1 125 ? 9.617 2.432 9.531 1 98.25 125 LEU A C 1
ATOM 938 O O . LEU A 1 125 ? 10.562 1.904 10.133 1 98.25 125 LEU A O 1
ATOM 942 N N . CYS A 1 126 ? 8.5 2.645 10.07 1 97.5 126 CYS A N 1
ATOM 943 C CA . CYS A 1 126 ? 8.258 2.369 11.484 1 97.5 126 CYS A CA 1
ATOM 944 C C . CYS A 1 126 ? 8.375 0.878 11.781 1 97.5 126 CYS A C 1
ATOM 946 O O . CYS A 1 126 ? 8.961 0.488 12.789 1 97.5 126 CYS A O 1
ATOM 948 N N . ILE A 1 127 ? 7.84 0.036 10.875 1 96.69 127 ILE A N 1
ATOM 949 C CA . ILE A 1 127 ? 7.934 -1.411 11.039 1 96.69 127 ILE A CA 1
ATOM 950 C C . ILE A 1 127 ? 9.398 -1.835 11.031 1 96.69 127 ILE A C 1
ATOM 952 O O . ILE A 1 127 ? 9.789 -2.748 11.766 1 96.69 127 ILE A O 1
ATOM 956 N N . SER A 1 128 ? 10.203 -1.164 10.297 1 97.81 128 SER A N 1
ATOM 957 C CA . SER A 1 128 ? 11.617 -1.506 10.172 1 97.81 128 SER A CA 1
ATOM 958 C C . SER A 1 128 ? 12.414 -1.028 11.383 1 97.81 128 SER A C 1
ATOM 960 O O . SER A 1 128 ? 13.5 -1.541 11.664 1 97.81 128 SER A O 1
ATOM 962 N N . LEU A 1 129 ? 11.867 -0.067 12.164 1 98.12 129 LEU A N 1
ATOM 963 C CA . LEU A 1 129 ? 12.664 0.601 13.195 1 98.12 129 LEU A CA 1
ATOM 964 C C . LEU A 1 129 ? 12.211 0.19 14.586 1 98.12 129 LEU A C 1
ATOM 966 O O . LEU A 1 129 ? 12.945 0.353 15.562 1 98.12 129 LEU A O 1
ATOM 970 N N . ALA A 1 130 ? 10.969 -0.296 14.695 1 97.69 130 ALA A N 1
ATOM 971 C CA . ALA A 1 130 ? 10.414 -0.51 16.031 1 97.69 130 ALA A CA 1
ATOM 972 C C . ALA A 1 130 ? 9.547 -1.767 16.062 1 97.69 130 ALA A C 1
ATOM 974 O O . ALA A 1 130 ? 8.953 -2.152 15.055 1 97.69 130 ALA A O 1
ATOM 975 N N . GLU A 1 131 ? 9.461 -2.379 17.219 1 96.56 131 GLU A N 1
ATOM 976 C CA . GLU A 1 131 ? 8.602 -3.533 17.453 1 96.56 131 GLU A CA 1
ATOM 977 C C . GLU A 1 131 ? 7.211 -3.098 17.906 1 96.56 131 GLU A C 1
ATOM 979 O O . GLU A 1 131 ? 7.035 -1.991 18.422 1 96.56 131 GLU A O 1
ATOM 984 N N . PRO A 1 132 ? 6.176 -3.977 17.688 1 95.62 132 PRO A N 1
ATOM 985 C CA . PRO A 1 132 ? 4.867 -3.656 18.25 1 95.62 132 PRO A CA 1
ATOM 986 C C . PRO A 1 132 ? 4.934 -3.375 19.75 1 95.62 132 PRO A C 1
ATOM 988 O O . PRO A 1 132 ? 5.66 -4.059 20.484 1 95.62 132 PRO A O 1
ATOM 991 N N . GLY A 1 133 ? 4.25 -2.334 20.172 1 96.56 133 GLY A N 1
ATOM 992 C CA . GLY A 1 133 ? 4.25 -1.973 21.578 1 96.56 133 GLY A CA 1
ATOM 993 C C . GLY A 1 133 ? 5.273 -0.908 21.922 1 96.56 133 GLY A C 1
ATOM 994 O O . GLY A 1 133 ? 5.18 -0.261 22.969 1 96.56 133 GLY A O 1
ATOM 995 N N . GLN A 1 134 ? 6.25 -0.638 21.078 1 97.94 134 GLN A N 1
ATOM 996 C CA . GLN A 1 134 ? 7.234 0.414 21.312 1 97.94 134 GLN A CA 1
ATOM 997 C C . GLN A 1 134 ? 6.691 1.777 20.875 1 97.94 134 GLN A C 1
ATOM 999 O O . GLN A 1 134 ? 5.641 1.862 20.25 1 97.94 134 GLN A O 1
ATOM 1004 N N . GLY A 1 135 ? 7.445 2.812 21.297 1 98.38 135 GLY A N 1
ATOM 1005 C CA . GLY A 1 135 ? 6.828 4.129 21.281 1 98.38 135 GLY A CA 1
ATOM 1006 C C . GLY A 1 135 ? 7.355 5.031 20.188 1 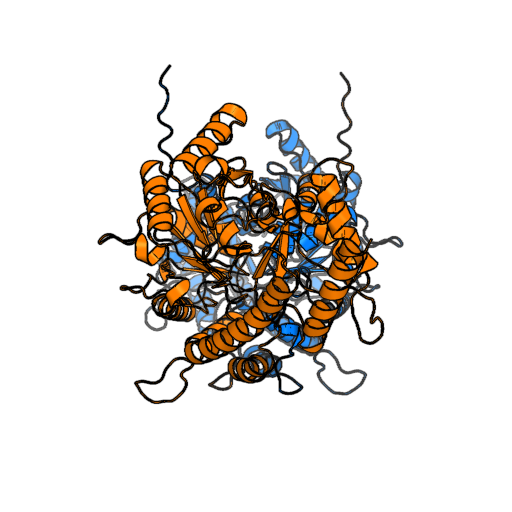98.38 135 GLY A C 1
ATOM 1007 O O . GLY A 1 135 ? 8.531 4.949 19.828 1 98.38 135 GLY A O 1
ATOM 1008 N N . VAL A 1 136 ? 6.469 5.875 19.688 1 98.81 136 VAL A N 1
ATOM 1009 C CA . VAL A 1 136 ? 6.785 7.012 18.828 1 98.81 136 VAL A CA 1
ATOM 1010 C C . VAL A 1 136 ? 6.477 8.312 19.547 1 98.81 136 VAL A C 1
ATOM 1012 O O . VAL A 1 136 ? 5.316 8.617 19.844 1 98.81 136 VAL A O 1
ATOM 1015 N N . MET A 1 137 ? 7.539 9.031 19.859 1 98.88 137 MET A N 1
ATOM 1016 C CA . MET A 1 137 ? 7.375 10.336 20.5 1 98.88 137 MET A CA 1
ATOM 1017 C C . MET A 1 137 ? 6.965 11.391 19.484 1 98.88 137 MET A C 1
ATOM 1019 O O . MET A 1 137 ? 7.574 11.5 18.406 1 98.88 137 MET A O 1
ATOM 1023 N N . ILE A 1 138 ? 5.941 12.18 19.781 1 98.88 138 ILE A N 1
ATOM 1024 C CA . ILE A 1 138 ? 5.457 13.234 18.891 1 98.88 138 ILE A CA 1
ATOM 1025 C C . ILE A 1 138 ? 5.148 14.484 19.703 1 98.88 138 ILE A C 1
ATOM 1027 O O . ILE A 1 138 ? 4.324 14.453 20.625 1 98.88 138 ILE A O 1
ATOM 1031 N N . PRO A 1 139 ? 5.75 15.617 19.391 1 98.62 139 PRO A N 1
ATOM 1032 C CA . PRO A 1 139 ? 5.398 16.859 20.062 1 98.62 139 PRO A CA 1
ATOM 1033 C C . PRO A 1 139 ? 3.939 17.266 19.844 1 98.62 139 PRO A C 1
ATOM 1035 O O . PRO A 1 139 ? 3.412 17.094 18.734 1 98.62 139 PRO A O 1
ATOM 1038 N N . LEU A 1 140 ? 3.285 17.75 20.875 1 97.5 140 LEU A N 1
ATOM 1039 C CA . LEU A 1 140 ? 1.904 18.219 20.797 1 97.5 140 LEU A CA 1
ATOM 1040 C C . LEU A 1 140 ? 1.84 19.656 20.312 1 97.5 140 LEU A C 1
ATOM 1042 O O . LEU A 1 140 ? 2.719 20.469 20.625 1 97.5 140 LEU A O 1
ATOM 1046 N N . PRO A 1 141 ? 0.773 20.016 19.562 1 97.5 141 PRO A N 1
ATOM 1047 C CA . PRO A 1 141 ? -0.225 19.141 18.938 1 97.5 141 PRO A CA 1
ATOM 1048 C C . PRO A 1 141 ? 0.282 18.5 17.641 1 97.5 141 PRO A C 1
ATOM 1050 O O . PRO A 1 141 ? 1.293 18.922 17.094 1 97.5 141 PRO A O 1
ATOM 1053 N N . TYR A 1 142 ? -0.344 17.391 17.25 1 97.88 142 TYR A N 1
ATOM 1054 C CA . TYR A 1 142 ? 0.13 16.75 16.031 1 97.88 142 TYR A CA 1
ATOM 1055 C C . TYR A 1 142 ? -1.039 16.297 15.164 1 97.88 142 TYR A C 1
ATOM 1057 O O . TYR A 1 142 ? -2.195 16.359 15.594 1 97.88 142 TYR A O 1
ATOM 1065 N N . TYR A 1 143 ? -0.791 15.984 13.953 1 96.62 143 TYR A N 1
ATOM 1066 C CA . TYR A 1 143 ? -1.727 15.492 12.945 1 96.62 143 TYR A CA 1
ATOM 1067 C C . TYR A 1 143 ? -2.574 14.352 13.492 1 96.62 143 TYR A C 1
ATOM 1069 O O . TYR A 1 143 ? -2.041 13.352 13.977 1 96.62 143 TYR A O 1
ATOM 1077 N N . ALA A 1 144 ? -3.801 14.422 13.352 1 92.62 144 ALA A N 1
ATOM 1078 C CA . ALA A 1 144 ? -4.777 13.578 14.031 1 92.62 144 ALA A CA 1
ATOM 1079 C C . ALA A 1 144 ? -4.676 12.125 13.562 1 92.62 144 ALA A C 1
ATOM 1081 O O . ALA A 1 144 ? -4.957 11.203 14.328 1 92.62 144 ALA A O 1
ATOM 1082 N N . ALA A 1 145 ? -4.219 11.898 12.359 1 93.62 145 ALA A N 1
ATOM 1083 C CA . ALA A 1 145 ? -4.289 10.562 11.789 1 93.62 145 ALA A CA 1
ATOM 1084 C C . ALA A 1 145 ? -3.039 9.75 12.133 1 93.62 145 ALA A C 1
ATOM 1086 O O . ALA A 1 145 ? -2.957 8.562 11.828 1 93.62 145 ALA A O 1
ATOM 1087 N N . PHE A 1 146 ? -2.096 10.289 12.844 1 96.5 146 PHE A N 1
ATOM 1088 C CA . PHE A 1 146 ? -0.885 9.562 13.203 1 96.5 146 PHE A CA 1
ATOM 1089 C C . PHE A 1 146 ? -1.214 8.359 14.086 1 96.5 146 PHE A C 1
ATOM 1091 O O . PHE A 1 146 ? -0.579 7.312 13.969 1 96.5 146 PHE A O 1
ATOM 1098 N N . ASP A 1 147 ? -2.242 8.531 14.93 1 95.62 147 ASP A N 1
ATOM 1099 C CA . ASP A 1 147 ? -2.625 7.41 15.789 1 95.62 147 ASP A CA 1
ATOM 1100 C C . ASP A 1 147 ? -2.98 6.18 14.953 1 95.62 147 ASP A C 1
ATOM 1102 O O . ASP A 1 147 ? -2.523 5.07 15.25 1 95.62 147 ASP A O 1
ATOM 1106 N N . PHE A 1 148 ? -3.697 6.41 13.953 1 94.56 148 PHE A N 1
ATOM 1107 C CA . PHE A 1 148 ? -4.102 5.328 13.062 1 94.56 148 PHE A CA 1
ATOM 1108 C C . PHE A 1 148 ? -2.912 4.828 12.25 1 94.56 148 PHE A C 1
ATOM 1110 O O . PHE A 1 148 ? -2.67 3.621 12.172 1 94.56 148 PHE A O 1
ATOM 1117 N N . ASP A 1 149 ? -2.148 5.73 11.672 1 95.25 149 ASP A N 1
ATOM 1118 C CA . ASP A 1 149 ? -1.046 5.395 10.773 1 95.25 149 ASP A CA 1
ATOM 1119 C C . ASP A 1 149 ? 0.004 4.547 11.484 1 95.25 149 ASP A C 1
ATOM 1121 O O . ASP A 1 149 ? 0.599 3.648 10.883 1 95.25 149 ASP A O 1
ATOM 1125 N N . LEU A 1 150 ? 0.199 4.832 12.781 1 96.25 150 LEU A N 1
ATOM 1126 C CA . LEU A 1 150 ? 1.284 4.207 13.531 1 96.25 150 LEU A CA 1
ATOM 1127 C C . LEU A 1 150 ? 0.788 2.979 14.289 1 96.25 150 LEU A C 1
ATOM 1129 O O . LEU A 1 150 ? 1.551 2.039 14.523 1 96.25 150 LEU A O 1
ATOM 1133 N N . GLY A 1 151 ? -0.465 2.969 14.602 1 94.38 151 GLY A N 1
ATOM 1134 C CA . GLY A 1 151 ? -0.959 1.946 15.508 1 94.38 151 GLY A CA 1
ATOM 1135 C C . GLY A 1 151 ? -1.722 0.84 14.805 1 94.38 151 GLY A C 1
ATOM 1136 O O . GLY A 1 151 ? -1.709 -0.31 15.25 1 94.38 151 GLY A O 1
ATOM 1137 N N . SER A 1 152 ? -2.414 1.132 13.719 1 93.38 152 SER A N 1
ATOM 1138 C CA . SER A 1 152 ? -3.43 0.235 13.18 1 93.38 152 SER A CA 1
ATOM 1139 C C . SER A 1 152 ? -2.811 -1.069 12.688 1 93.38 152 SER A C 1
ATOM 1141 O O . SER A 1 152 ? -3.332 -2.152 12.969 1 93.38 152 SER A O 1
ATOM 1143 N N . ARG A 1 153 ? -1.688 -0.989 12.008 1 93.12 153 ARG A N 1
ATOM 1144 C CA . ARG A 1 153 ? -1.047 -2.174 11.453 1 93.12 153 ARG A CA 1
ATOM 1145 C C . ARG A 1 153 ? 0.31 -2.42 12.102 1 93.12 153 ARG A C 1
ATOM 1147 O O . ARG A 1 153 ? 0.599 -3.535 12.547 1 93.12 153 ARG A O 1
ATOM 1154 N N . ALA A 1 154 ? 1.077 -1.36 12.305 1 94.06 154 ALA A N 1
ATOM 1155 C CA . ALA A 1 154 ? 2.439 -1.479 12.82 1 94.06 154 ALA A CA 1
ATOM 1156 C C . ALA A 1 154 ? 2.438 -1.795 14.312 1 94.06 154 ALA A C 1
ATOM 1158 O O . ALA A 1 154 ? 3.436 -2.281 14.852 1 94.06 154 ALA A O 1
ATOM 1159 N N . GLY A 1 155 ? 1.325 -1.424 15.047 1 95.56 155 GLY A N 1
ATOM 1160 C CA . GLY A 1 155 ? 1.179 -1.773 16.453 1 95.56 155 GLY A CA 1
ATOM 1161 C C . GLY A 1 155 ? 2.008 -0.899 17.375 1 95.56 155 GLY A C 1
ATOM 1162 O O . GLY A 1 155 ? 2.357 -1.312 18.484 1 95.56 155 GLY A O 1
ATOM 1163 N N . LEU A 1 156 ? 2.371 0.306 16.922 1 97.56 156 LEU A N 1
ATOM 1164 C CA . LEU A 1 156 ? 3.184 1.194 17.75 1 97.56 156 LEU A CA 1
ATOM 1165 C C . LEU A 1 156 ? 2.307 2.043 18.672 1 97.56 156 LEU A C 1
ATOM 1167 O O . LEU A 1 156 ? 1.098 2.148 18.453 1 97.56 156 LEU A O 1
ATOM 1171 N N . ARG A 1 157 ? 2.943 2.543 19.672 1 97.5 157 ARG A N 1
ATOM 1172 C CA . ARG A 1 157 ? 2.266 3.391 20.641 1 97.5 157 ARG A CA 1
ATOM 1173 C C . ARG A 1 157 ? 2.748 4.832 20.547 1 97.5 157 ARG A C 1
ATOM 1175 O O . ARG A 1 157 ? 3.953 5.086 20.484 1 97.5 157 ARG A O 1
ATOM 1182 N N . VAL A 1 158 ? 1.839 5.738 20.516 1 97.94 158 VAL A N 1
ATOM 1183 C CA . VAL A 1 158 ? 2.221 7.148 20.5 1 97.94 158 VAL A CA 1
ATOM 1184 C C . VAL A 1 158 ? 2.582 7.605 21.906 1 97.94 158 VAL A C 1
ATOM 1186 O O . VAL A 1 158 ? 1.862 7.312 22.875 1 97.94 158 VAL A O 1
ATOM 1189 N N . VAL A 1 159 ? 3.684 8.25 22.047 1 98.38 159 VAL A N 1
ATOM 1190 C CA . VAL A 1 159 ? 4.137 8.914 23.266 1 98.38 159 VAL A CA 1
ATOM 1191 C C . VAL A 1 159 ? 4.086 10.43 23.094 1 98.38 159 VAL A C 1
ATOM 1193 O O . VAL A 1 159 ? 5.016 11.023 22.547 1 98.38 159 VAL A O 1
ATOM 1196 N N . PRO A 1 160 ? 3.037 11.055 23.562 1 97.75 160 PRO A N 1
ATOM 1197 C CA . PRO A 1 160 ? 2.941 12.508 23.391 1 97.75 160 PRO A CA 1
ATOM 1198 C C . PRO A 1 160 ? 4.047 13.258 24.141 1 97.75 160 PRO A C 1
ATOM 1200 O O . PRO A 1 160 ? 4.43 12.867 25.234 1 97.75 160 PRO A O 1
ATOM 1203 N N . VAL A 1 161 ? 4.535 14.289 23.531 1 98.44 161 VAL A N 1
ATOM 1204 C CA . VAL A 1 161 ? 5.535 15.156 24.141 1 98.44 161 VAL A CA 1
ATOM 1205 C C . VAL A 1 161 ? 4.914 16.516 24.453 1 98.44 161 VAL A C 1
ATOM 1207 O O . VAL A 1 161 ? 4.93 17.422 23.594 1 98.44 161 VAL A O 1
ATOM 1210 N N . PRO A 1 162 ? 4.434 16.719 25.656 1 96.5 162 PRO A N 1
ATOM 1211 C CA . PRO A 1 162 ? 3.967 18.047 26.016 1 96.5 162 PRO A CA 1
ATOM 1212 C C . PRO A 1 162 ? 5.078 19.094 25.984 1 96.5 162 PRO A C 1
ATOM 1214 O O . PRO A 1 162 ? 6.125 18.922 26.609 1 96.5 162 PRO A O 1
ATOM 1217 N N . THR A 1 163 ? 4.832 20.125 25.203 1 95.62 163 THR A N 1
ATOM 1218 C CA . THR A 1 163 ? 5.883 21.125 25.031 1 95.62 163 THR A CA 1
ATOM 1219 C C . THR A 1 163 ? 5.641 22.328 25.922 1 95.62 163 THR A C 1
ATOM 1221 O O . THR A 1 163 ? 6.586 23.016 26.328 1 95.62 163 THR A O 1
ATOM 1224 N N . MET A 1 164 ? 4.418 22.641 26.25 1 90.5 164 MET A N 1
ATOM 1225 C CA . MET A 1 164 ? 4.059 23.891 26.906 1 90.5 164 MET A CA 1
ATOM 1226 C C . MET A 1 164 ? 4.621 23.953 28.312 1 90.5 164 MET A C 1
ATOM 1228 O O . MET A 1 164 ? 5.105 25 28.75 1 90.5 164 MET A O 1
ATOM 1232 N N . GLU A 1 165 ? 4.578 22.812 28.984 1 85.31 165 GLU A N 1
ATOM 1233 C CA . GLU A 1 165 ? 5.062 22.766 30.359 1 85.31 165 GLU A CA 1
ATOM 1234 C C . GLU A 1 165 ? 6.555 23.062 30.438 1 85.31 165 GLU A C 1
ATOM 1236 O O . GLU A 1 165 ? 7.043 23.594 31.438 1 85.31 165 GLU A O 1
ATOM 1241 N N . HIS A 1 166 ? 7.219 22.812 29.391 1 85.12 166 HIS A N 1
ATOM 1242 C CA . HIS A 1 166 ? 8.672 22.922 29.406 1 85.12 166 HIS A CA 1
ATOM 1243 C C . HIS A 1 166 ? 9.156 24.109 28.594 1 85.12 166 HIS A C 1
ATOM 1245 O O . HIS A 1 166 ? 10.352 24.266 28.344 1 85.12 166 HIS A O 1
ATOM 1251 N N . SER A 1 167 ? 8.273 24.875 28.016 1 81.06 167 SER A N 1
ATOM 1252 C CA . SER A 1 167 ? 8.617 25.984 27.125 1 81.06 167 SER A CA 1
ATOM 1253 C C . SER A 1 167 ? 9.016 27.219 27.906 1 81.06 167 SER A C 1
ATOM 1255 O O . SER A 1 167 ? 9.641 28.141 27.359 1 81.06 167 SER A O 1
ATOM 1257 N N . GLY A 1 168 ? 8.758 27.203 29.219 1 71.62 168 GLY A N 1
ATOM 1258 C CA . GLY A 1 168 ? 8.93 28.438 29.984 1 71.62 168 GLY A CA 1
ATOM 1259 C C . GLY A 1 168 ? 7.867 29.484 29.688 1 71.62 168 GLY A C 1
ATOM 1260 O O . GLY A 1 168 ? 7.805 30.516 30.344 1 71.62 168 GLY A O 1
ATOM 1261 N N . ALA A 1 169 ? 7.137 29.125 28.656 1 67.19 169 ALA A N 1
ATOM 1262 C CA . ALA A 1 169 ? 6.078 30.062 28.297 1 67.19 169 ALA A CA 1
ATOM 1263 C C . ALA A 1 169 ? 4.836 29.844 29.156 1 67.19 169 ALA A C 1
ATOM 1265 O O . ALA A 1 169 ? 4.586 28.719 29.609 1 67.19 169 ALA A O 1
ATOM 1266 N N . SER A 1 170 ? 4.309 30.828 29.906 1 59.06 170 SER A N 1
ATOM 1267 C CA . SER A 1 170 ? 3.08 30.719 30.688 1 59.06 170 SER A CA 1
ATOM 1268 C C . SER A 1 170 ? 1.848 30.922 29.812 1 59.06 170 SER A C 1
ATOM 1270 O O . SER A 1 170 ? 1.616 32 29.297 1 59.06 170 SER A O 1
ATOM 1272 N N . PRO A 1 171 ? 1.282 29.766 29.297 1 57.44 171 PRO A N 1
ATOM 1273 C CA . PRO A 1 171 ? 0.075 29.953 28.484 1 57.44 171 PRO A CA 1
ATOM 1274 C C . PRO A 1 171 ? -1.043 30.656 29.25 1 57.44 171 PRO A C 1
ATOM 1276 O O . PRO A 1 171 ? -2.191 30.672 28.797 1 57.44 171 PRO A O 1
ATOM 1279 N N . GLN A 1 172 ? -0.867 31 30.531 1 49.19 172 GLN A N 1
ATOM 1280 C CA . GLN A 1 172 ? -1.979 31.375 31.391 1 49.19 172 GLN A CA 1
ATOM 1281 C C . GLN A 1 172 ? -2.738 32.562 30.812 1 49.19 172 GLN A C 1
ATOM 1283 O O . GLN A 1 172 ? -3.857 32.875 31.234 1 49.19 172 GLN A O 1
ATOM 1288 N N . LYS A 1 173 ? -2.203 33.656 30.312 1 48.62 173 LYS A N 1
ATOM 1289 C CA . LYS A 1 173 ? -3.111 34.812 30.266 1 48.62 173 LYS A CA 1
ATOM 1290 C C . LYS A 1 173 ? -4.078 34.688 29.094 1 48.62 173 LYS A C 1
ATOM 1292 O O . LYS A 1 173 ? -3.67 34.375 27.969 1 48.62 173 LYS A O 1
ATOM 1297 N N . SER A 1 174 ? -5.449 34.406 29.297 1 48.25 174 SER A N 1
ATOM 1298 C CA . SER A 1 174 ? -6.668 34.219 28.5 1 48.25 174 SER A CA 1
ATOM 1299 C C . SER A 1 174 ? -6.582 34.969 27.172 1 48.25 174 SER A C 1
ATOM 1301 O O . SER A 1 174 ? -7.102 34.469 26.156 1 48.25 174 SER A O 1
ATOM 1303 N N . SER A 1 175 ? -6.16 36.25 27.203 1 50.72 175 SER A N 1
ATOM 1304 C CA . SER A 1 175 ? -6.52 37.094 26.062 1 50.72 175 SER A CA 1
ATOM 1305 C C . SER A 1 175 ? -5.387 37.156 25.047 1 50.72 175 SER A C 1
ATOM 1307 O O . SER A 1 175 ? -5.547 37.719 23.969 1 50.72 175 SER A O 1
ATOM 1309 N N . SER A 1 176 ? -4.258 36.25 25.344 1 65.81 176 SER A N 1
ATOM 1310 C CA . SER A 1 176 ? -3.162 36.469 24.406 1 65.81 176 SER A CA 1
ATOM 1311 C C . SER A 1 176 ? -2.822 35.188 23.656 1 65.81 176 SER A C 1
ATOM 1313 O O . SER A 1 176 ? -3.139 34.094 24.109 1 65.81 176 SER A O 1
ATOM 1315 N N . THR A 1 177 ? -2.488 35.344 22.391 1 79.38 177 THR A N 1
ATOM 1316 C CA . THR A 1 177 ? -2.01 34.281 21.547 1 79.38 177 THR A CA 1
ATOM 1317 C C . THR A 1 177 ? -0.907 33.469 22.234 1 79.38 177 THR A C 1
ATOM 1319 O O . THR A 1 177 ? -0.018 34.062 22.859 1 79.38 177 THR A O 1
ATOM 1322 N N . VAL A 1 178 ? -1.097 32.219 22.312 1 87.81 178 VAL A N 1
ATOM 1323 C CA . VAL A 1 178 ? -0.025 31.359 22.812 1 87.81 178 VAL A CA 1
ATOM 1324 C C . VAL A 1 178 ? 1.25 31.609 22 1 87.81 178 VAL A C 1
ATOM 1326 O O . VAL A 1 178 ? 1.235 31.578 20.781 1 87.81 178 VAL A O 1
ATOM 1329 N N . PRO A 1 179 ? 2.293 31.938 22.656 1 90.12 179 PRO A N 1
ATOM 1330 C CA . PRO A 1 179 ? 3.529 32.188 21.906 1 90.12 179 PRO A CA 1
ATOM 1331 C C . PRO A 1 179 ? 4.039 30.953 21.172 1 90.12 179 PRO A C 1
ATOM 1333 O O . PRO A 1 179 ? 3.887 29.828 21.656 1 90.12 179 PRO A O 1
ATOM 1336 N N . LEU A 1 180 ? 4.715 31.172 20.125 1 91.88 180 LEU A N 1
ATOM 1337 C CA . LEU A 1 180 ? 5.215 30.094 19.281 1 91.88 180 LEU A CA 1
ATOM 1338 C C . LEU A 1 180 ? 6.152 29.188 20.062 1 91.88 180 LEU A C 1
ATOM 1340 O O . LEU A 1 180 ? 6.16 27.969 19.859 1 91.88 180 LEU A O 1
ATOM 1344 N N . GLU A 1 181 ? 6.953 29.719 20.906 1 92.38 181 GLU A N 1
ATOM 1345 C CA . GLU A 1 181 ? 7.98 28.984 21.641 1 92.38 181 GLU A CA 1
ATOM 1346 C C . GLU A 1 181 ? 7.363 27.922 22.547 1 92.38 181 GLU A C 1
ATOM 1348 O O . GLU A 1 181 ? 8.016 26.938 22.875 1 92.38 181 GLU A O 1
ATOM 1353 N N . ALA A 1 182 ? 6.125 28.172 22.875 1 93.5 182 ALA A N 1
ATOM 1354 C CA . ALA A 1 182 ? 5.422 27.234 23.734 1 93.5 182 ALA A CA 1
ATOM 1355 C C . ALA A 1 182 ? 5.227 25.891 23.031 1 93.5 182 ALA A C 1
ATOM 1357 O O . ALA A 1 182 ? 5.051 24.859 23.688 1 93.5 182 ALA A O 1
ATOM 1358 N N . TYR A 1 183 ? 5.297 25.906 21.703 1 96 183 TYR A N 1
ATOM 1359 C CA . TYR A 1 183 ? 5.027 24.703 20.922 1 96 183 TYR A CA 1
ATOM 1360 C C . TYR A 1 183 ? 6.328 24.016 20.516 1 96 183 TYR A C 1
ATOM 1362 O O . TYR A 1 183 ? 6.305 22.953 19.906 1 96 183 TYR A O 1
ATOM 1370 N N . TYR A 1 184 ? 7.516 24.562 20.859 1 96.94 184 TYR A N 1
ATOM 1371 C CA . TYR A 1 184 ? 8.797 24.016 20.438 1 96.94 184 TYR A CA 1
ATOM 1372 C C . TYR A 1 184 ? 9.203 22.828 21.328 1 96.94 184 TYR A C 1
ATOM 1374 O O . TYR A 1 184 ? 9.219 22.953 22.547 1 96.94 184 TYR A O 1
ATOM 1382 N N . PRO A 1 185 ? 9.477 21.672 20.734 1 97.62 185 PRO A N 1
ATOM 1383 C CA . PRO A 1 185 ? 10.086 20.609 21.547 1 97.62 185 PRO A CA 1
ATOM 1384 C C . PRO A 1 185 ? 11.469 21 22.062 1 97.62 185 PRO A C 1
ATOM 1386 O O . PRO A 1 185 ? 12.25 21.625 21.344 1 97.62 185 PRO A O 1
ATOM 1389 N N . THR A 1 186 ? 11.742 20.672 23.312 1 96.38 186 THR A N 1
ATOM 1390 C CA . THR A 1 186 ? 13.023 20.906 23.984 1 96.38 186 THR A CA 1
ATOM 1391 C C . THR A 1 186 ? 13.578 19.594 24.531 1 96.38 186 THR A C 1
ATOM 1393 O O . THR A 1 186 ? 12.852 18.609 24.672 1 96.38 186 THR A O 1
ATOM 1396 N N . ARG A 1 187 ? 14.867 19.594 24.828 1 97.31 187 ARG A N 1
ATOM 1397 C CA . ARG A 1 187 ? 15.469 18.422 25.453 1 97.31 187 ARG A CA 1
ATOM 1398 C C . ARG A 1 187 ? 14.742 18.062 26.734 1 97.31 187 ARG A C 1
ATOM 1400 O O . ARG A 1 187 ? 14.516 16.875 27 1 97.31 187 ARG A O 1
ATOM 1407 N N . ALA A 1 188 ? 14.367 19.094 27.453 1 96.88 188 ALA A N 1
ATOM 1408 C CA . ALA A 1 188 ? 13.664 18.859 28.719 1 96.88 188 ALA A CA 1
ATOM 1409 C C . ALA A 1 188 ? 12.328 18.172 28.484 1 96.88 188 ALA A C 1
ATOM 1411 O O . ALA A 1 188 ? 11.969 17.234 29.203 1 96.88 188 ALA A O 1
ATOM 1412 N N . ALA A 1 189 ? 11.57 18.641 27.547 1 97.56 189 ALA A N 1
ATOM 1413 C CA . ALA A 1 189 ? 10.273 18.047 27.234 1 97.56 189 ALA A CA 1
ATOM 1414 C C . ALA A 1 189 ? 10.438 16.609 26.734 1 97.56 189 ALA A C 1
ATOM 1416 O O . ALA A 1 189 ? 9.648 15.727 27.094 1 97.56 189 ALA A O 1
ATOM 1417 N N . LEU A 1 190 ? 11.422 16.391 25.906 1 98.62 190 LEU A N 1
ATOM 1418 C CA . LEU A 1 190 ? 11.695 15.07 25.359 1 98.62 190 LEU A CA 1
ATOM 1419 C C . LEU A 1 190 ? 12.117 14.094 26.453 1 98.62 190 LEU A C 1
ATOM 1421 O O . LEU A 1 190 ? 11.625 12.969 26.516 1 98.62 190 LEU A O 1
ATOM 1425 N N . ASP A 1 191 ? 12.984 14.555 27.344 1 98.44 191 ASP A N 1
ATOM 1426 C CA . ASP A 1 191 ? 13.43 13.734 28.453 1 98.44 191 ASP A CA 1
ATOM 1427 C C . ASP A 1 191 ? 12.266 13.359 29.359 1 98.44 191 ASP A C 1
ATOM 1429 O O . ASP A 1 191 ? 12.133 12.203 29.766 1 98.44 191 ASP A O 1
ATOM 1433 N N . ALA A 1 192 ? 11.484 14.289 29.656 1 97.81 192 ALA A N 1
ATOM 1434 C CA . ALA A 1 192 ? 10.344 14.055 30.531 1 97.81 192 ALA A CA 1
ATOM 1435 C C . ALA A 1 192 ? 9.375 13.047 29.922 1 97.81 192 ALA A C 1
ATOM 1437 O O . ALA A 1 192 ? 8.867 12.164 30.625 1 97.81 192 ALA A O 1
ATOM 1438 N N . ALA A 1 193 ? 9.094 13.211 28.672 1 98.25 193 ALA A N 1
ATOM 1439 C CA . ALA A 1 193 ? 8.18 12.297 27.984 1 98.25 193 ALA A CA 1
ATOM 1440 C C . ALA A 1 193 ? 8.75 10.883 27.953 1 98.25 193 ALA A C 1
ATOM 1442 O O . ALA A 1 193 ? 8.031 9.906 28.172 1 98.25 193 ALA A O 1
ATOM 1443 N N . LYS A 1 194 ? 10.031 10.789 27.625 1 98.44 194 LYS A N 1
ATOM 1444 C CA . LYS A 1 194 ? 10.695 9.492 27.594 1 98.44 194 LYS A CA 1
ATOM 1445 C C . LYS A 1 194 ? 10.633 8.812 28.953 1 98.44 194 LYS A C 1
ATOM 1447 O O . LYS A 1 194 ? 10.281 7.633 29.062 1 98.44 194 LYS A O 1
ATOM 1452 N N . GLU A 1 195 ? 10.945 9.539 29.953 1 98 195 GLU A N 1
ATOM 1453 C CA . GLU A 1 195 ? 10.945 9 31.312 1 98 195 GLU A CA 1
ATOM 1454 C C . GLU A 1 195 ? 9.555 8.516 31.719 1 98 195 GLU A C 1
ATOM 1456 O O . GLU A 1 195 ? 9.406 7.41 32.25 1 98 195 GLU A O 1
ATOM 1461 N N . LYS A 1 196 ? 8.594 9.312 31.469 1 97.5 196 LYS A N 1
ATOM 1462 C CA . LYS A 1 196 ? 7.227 8.961 31.828 1 97.5 196 LYS A CA 1
ATOM 1463 C C . LYS A 1 196 ? 6.777 7.703 31.094 1 97.5 196 LYS A C 1
ATOM 1465 O O . LYS A 1 196 ? 6.152 6.82 31.688 1 97.5 196 LYS A O 1
ATOM 1470 N N . SER A 1 197 ? 7.027 7.613 29.797 1 97.75 197 SER A N 1
ATOM 1471 C CA . SER A 1 197 ? 6.609 6.477 28.984 1 97.75 197 SER A CA 1
ATOM 1472 C C . SER A 1 197 ? 7.246 5.18 29.469 1 97.75 197 SER A C 1
ATOM 1474 O O . SER A 1 197 ? 6.586 4.141 29.531 1 97.75 197 SER A O 1
ATOM 1476 N N . VAL A 1 198 ? 8.492 5.215 29.812 1 97.5 198 VAL A N 1
ATOM 1477 C CA . VAL A 1 198 ? 9.219 4.023 30.25 1 97.5 198 VAL A CA 1
ATOM 1478 C C . VAL A 1 198 ? 8.789 3.643 31.656 1 97.5 198 VAL A C 1
ATOM 1480 O O . VAL A 1 198 ? 8.445 2.486 31.922 1 97.5 198 VAL A O 1
ATOM 1483 N N . GLU A 1 199 ? 8.719 4.551 32.531 1 97.12 199 GLU A N 1
ATOM 1484 C CA . GLU A 1 199 ? 8.531 4.285 33.938 1 97.12 199 GLU A CA 1
ATOM 1485 C C . GLU A 1 199 ? 7.066 4.004 34.281 1 97.12 199 GLU A C 1
ATOM 1487 O O . GLU A 1 199 ? 6.758 3.152 35.094 1 97.12 199 GLU A O 1
ATOM 1492 N N . GLU A 1 200 ? 6.203 4.719 33.625 1 96 200 GLU A N 1
ATOM 1493 C CA . GLU A 1 200 ? 4.797 4.629 34 1 96 200 GLU A CA 1
ATOM 1494 C C . GLU A 1 200 ? 4.027 3.707 33.062 1 96 200 GLU A C 1
ATOM 1496 O O . GLU A 1 200 ? 3.012 3.125 33.438 1 96 200 GLU A O 1
ATOM 1501 N N . GLN A 1 201 ? 4.488 3.543 31.844 1 95.56 201 GLN A N 1
ATOM 1502 C CA . GLN A 1 201 ? 3.676 2.838 30.859 1 95.56 201 GLN A CA 1
ATOM 1503 C C . GLN A 1 201 ? 4.426 1.641 30.281 1 95.56 201 GLN A C 1
ATOM 1505 O O . GLN A 1 201 ? 3.863 0.862 29.516 1 95.56 201 GLN A O 1
ATOM 1510 N N . ALA A 1 202 ? 5.688 1.442 30.594 1 96.94 202 ALA A N 1
ATOM 1511 C CA . ALA A 1 202 ? 6.523 0.361 30.078 1 96.94 202 ALA A CA 1
ATOM 1512 C C . ALA A 1 202 ? 6.594 0.4 28.547 1 96.94 202 ALA A C 1
ATOM 1514 O O . ALA A 1 202 ? 6.523 -0.641 27.891 1 96.94 202 ALA A O 1
ATOM 1515 N N . ILE A 1 203 ? 6.574 1.591 28.031 1 97.88 203 ILE A N 1
ATOM 1516 C CA . ILE A 1 203 ? 6.707 1.829 26.609 1 97.88 203 ILE A CA 1
ATOM 1517 C C . ILE A 1 203 ? 8.078 2.436 26.312 1 97.88 203 ILE A C 1
ATOM 1519 O O . ILE A 1 203 ? 8.352 3.578 26.688 1 97.88 203 ILE A O 1
ATOM 1523 N N . GLU A 1 204 ? 8.898 1.716 25.625 1 97.38 204 GLU A N 1
ATOM 1524 C CA . GLU A 1 204 ? 10.219 2.205 25.25 1 97.38 204 GLU A CA 1
ATOM 1525 C C . GLU A 1 204 ? 10.156 3.037 23.969 1 97.38 204 GLU A C 1
ATOM 1527 O O . GLU A 1 204 ? 9.82 2.518 22.906 1 97.38 204 GLU A O 1
ATOM 1532 N N . PRO A 1 205 ? 10.438 4.301 24.031 1 97.69 205 PRO A N 1
ATOM 1533 C CA . PRO A 1 205 ? 10.461 5.102 22.812 1 97.69 205 PRO A CA 1
ATOM 1534 C C . PRO A 1 205 ? 11.586 4.699 21.859 1 97.69 205 PRO A C 1
ATOM 1536 O O . PRO A 1 205 ? 12.727 4.527 22.281 1 97.69 205 PRO A O 1
ATOM 1539 N N . ARG A 1 206 ? 11.266 4.586 20.594 1 98.12 206 ARG A N 1
ATOM 1540 C CA . ARG A 1 206 ? 12.227 4.199 19.562 1 98.12 206 ARG A CA 1
ATOM 1541 C C . ARG A 1 206 ? 12.352 5.289 18.5 1 98.12 206 ARG A C 1
ATOM 1543 O O . ARG A 1 206 ? 13.375 5.371 17.812 1 98.12 206 ARG A O 1
ATOM 1550 N N . ILE A 1 207 ? 11.336 6.09 18.344 1 98.75 207 ILE A N 1
ATOM 1551 C CA . ILE A 1 207 ? 11.258 7.055 17.25 1 98.75 207 ILE A CA 1
ATOM 1552 C C . ILE A 1 207 ? 10.797 8.406 17.781 1 98.75 207 ILE A C 1
ATOM 1554 O O . ILE A 1 207 ? 9.922 8.477 18.656 1 98.75 207 ILE A O 1
ATOM 1558 N N . LEU A 1 208 ? 11.398 9.461 17.391 1 98.94 208 LEU A N 1
ATOM 1559 C CA . LEU A 1 208 ? 10.844 10.805 17.438 1 98.94 208 LEU A CA 1
ATOM 1560 C C . LEU A 1 208 ? 10.336 11.234 16.062 1 98.94 208 LEU A C 1
ATOM 1562 O O . LEU A 1 208 ? 11.102 11.258 15.094 1 98.94 208 LEU A O 1
ATOM 1566 N N . LEU A 1 209 ? 9.047 11.469 15.93 1 98.94 209 LEU A N 1
ATOM 1567 C CA . LEU A 1 209 ? 8.422 11.898 14.68 1 98.94 209 LEU A CA 1
ATOM 1568 C C . LEU A 1 209 ? 8.117 13.391 14.719 1 98.94 209 LEU A C 1
ATOM 1570 O O . LEU A 1 209 ? 7.344 13.852 15.562 1 98.94 209 LEU A O 1
ATOM 1574 N N . LEU A 1 210 ? 8.719 14.133 13.805 1 98.75 210 LEU A N 1
ATOM 1575 C CA . LEU A 1 210 ? 8.5 15.57 13.703 1 98.75 210 LEU A CA 1
ATOM 1576 C C . LEU A 1 210 ? 7.777 15.922 12.406 1 98.75 210 LEU A C 1
ATOM 1578 O O . LEU A 1 210 ? 8.141 15.43 11.336 1 98.75 210 LEU A O 1
ATOM 1582 N N . SER A 1 211 ? 6.734 16.594 12.539 1 98.38 211 SER A N 1
ATOM 1583 C CA . SER A 1 211 ? 6.152 17.266 11.383 1 98.38 211 SER A CA 1
ATOM 1584 C C . SER A 1 211 ? 6.793 18.641 11.156 1 98.38 211 SER A C 1
ATOM 1586 O O . SER A 1 211 ? 6.664 19.531 11.992 1 98.38 211 SER A O 1
ATOM 1588 N N . HIS A 1 212 ? 7.473 18.828 10.031 1 98.56 212 HIS A N 1
ATOM 1589 C CA . HIS A 1 212 ? 8.234 20.047 9.75 1 98.56 212 HIS A CA 1
ATOM 1590 C C . HIS A 1 212 ? 8.227 20.359 8.258 1 98.56 212 HIS A C 1
ATOM 1592 O O . HIS A 1 212 ? 8.969 19.75 7.488 1 98.56 212 HIS A O 1
ATOM 1598 N N . PRO A 1 213 ? 7.453 21.438 7.879 1 98.38 213 PRO A N 1
ATOM 1599 C CA . PRO A 1 213 ? 6.574 22.344 8.617 1 98.38 213 PRO A CA 1
ATOM 1600 C C . PRO A 1 213 ? 5.52 21.609 9.445 1 98.38 213 PRO A C 1
ATOM 1602 O O . PRO A 1 213 ? 5.156 20.484 9.117 1 98.38 213 PRO A O 1
ATOM 1605 N N . GLN A 1 214 ? 5.082 22.328 10.508 1 98.38 214 GLN A N 1
ATOM 1606 C CA . GLN A 1 214 ? 4.312 21.656 11.555 1 98.38 214 GLN A CA 1
ATOM 1607 C C . GLN A 1 214 ? 2.824 21.641 11.219 1 98.38 214 GLN A C 1
ATOM 1609 O O . GLN A 1 214 ? 2.264 22.656 10.797 1 98.38 214 GLN A O 1
ATOM 1614 N N . ASN A 1 215 ? 2.188 20.562 11.227 1 98.12 215 ASN A N 1
ATOM 1615 C CA . ASN A 1 215 ? 0.747 20.328 11.227 1 98.12 215 ASN A CA 1
ATOM 1616 C C . ASN A 1 215 ? 0.25 19.906 12.609 1 98.12 215 ASN A C 1
ATOM 1618 O O . ASN A 1 215 ? 0.625 18.844 13.109 1 98.12 215 ASN A O 1
ATOM 1622 N N . PRO A 1 216 ? -0.476 20.828 13.164 1 97.94 216 PRO A N 1
ATOM 1623 C CA . PRO A 1 216 ? -1.498 21.719 12.609 1 97.94 216 PRO A CA 1
ATOM 1624 C C . PRO A 1 216 ? -1.116 23.188 12.719 1 97.94 216 PRO A C 1
ATOM 1626 O O . PRO A 1 216 ? -1.897 24.062 12.328 1 97.94 216 PRO A O 1
ATOM 1629 N N . LEU A 1 217 ? 0.024 23.531 13.109 1 97.69 217 LEU A N 1
ATOM 1630 C CA . LEU A 1 217 ? 0.315 24.875 13.578 1 97.69 217 LEU A CA 1
ATOM 1631 C C . LEU A 1 217 ? 0.566 25.828 12.406 1 97.69 217 LEU A C 1
ATOM 1633 O O . LEU A 1 217 ? 0.477 27.047 12.555 1 97.69 217 LEU A O 1
ATOM 1637 N N . GLY A 1 218 ? 0.974 25.266 11.281 1 97.88 218 GLY A N 1
ATOM 1638 C CA . GLY A 1 218 ? 1.236 26.094 10.109 1 97.88 218 GLY A CA 1
ATOM 1639 C C . GLY A 1 218 ? 2.527 26.875 10.211 1 97.88 218 GLY A C 1
ATOM 1640 O O . GLY A 1 218 ? 2.66 27.953 9.609 1 97.88 218 GLY A O 1
ATOM 1641 N N . ILE A 1 219 ? 3.488 26.359 10.977 1 97.06 219 ILE A N 1
ATOM 1642 C CA . ILE A 1 219 ? 4.75 27.047 11.188 1 97.06 219 ILE A CA 1
ATOM 1643 C C . ILE A 1 219 ? 5.918 26.109 10.898 1 97.06 219 ILE A C 1
ATOM 1645 O O . ILE A 1 219 ? 5.723 24.891 10.75 1 97.06 219 ILE A O 1
ATOM 1649 N N . CYS A 1 220 ? 7.094 26.688 10.797 1 98.06 220 CYS A N 1
ATOM 1650 C CA . CYS A 1 220 ? 8.344 25.938 10.797 1 98.06 220 CYS A CA 1
ATOM 1651 C C . CYS A 1 220 ? 9.062 26.078 12.133 1 98.06 220 CYS A C 1
ATOM 1653 O O . CYS A 1 220 ? 9.086 27.156 12.719 1 98.06 220 CYS A O 1
ATOM 1655 N N . TYR A 1 221 ? 9.516 24.953 12.641 1 98.06 221 TYR A N 1
ATOM 1656 C CA . TYR A 1 221 ? 10.453 25.078 13.742 1 98.06 221 TYR A CA 1
ATOM 1657 C C . TYR A 1 221 ? 11.734 25.781 13.297 1 98.06 221 TYR A C 1
ATOM 1659 O O . TYR A 1 221 ? 12.242 25.516 12.211 1 98.06 221 TYR A O 1
ATOM 1667 N N . PRO A 1 222 ? 12.211 26.703 14.102 1 97.38 222 PRO A N 1
ATOM 1668 C CA . PRO A 1 222 ? 13.5 27.281 13.734 1 97.38 222 PRO A CA 1
ATOM 1669 C C . PRO A 1 222 ? 14.633 26.266 13.734 1 97.38 222 PRO A C 1
ATOM 1671 O O . PRO A 1 222 ? 14.562 25.25 14.438 1 97.38 222 PRO A O 1
ATOM 1674 N N . PRO A 1 223 ? 15.703 26.531 13 1 98.25 223 PRO A N 1
ATOM 1675 C CA . PRO A 1 223 ? 16.797 25.562 12.836 1 98.25 223 PRO A CA 1
ATOM 1676 C C . PRO A 1 223 ? 17.359 25.094 14.172 1 98.25 223 PRO A C 1
ATOM 1678 O O . PRO A 1 223 ? 17.719 23.922 14.305 1 98.25 223 PRO A O 1
ATOM 1681 N N . HIS A 1 224 ? 17.422 25.938 15.203 1 97.88 224 HIS A N 1
ATOM 1682 C CA . HIS A 1 224 ? 18.031 25.531 16.469 1 97.88 224 HIS A CA 1
ATOM 1683 C C . HIS A 1 224 ? 17.172 24.484 17.172 1 97.88 224 HIS A C 1
ATOM 1685 O O . HIS A 1 224 ? 17.703 23.625 17.875 1 97.88 224 HIS A O 1
ATOM 1691 N N . VAL A 1 225 ? 15.852 24.562 17.016 1 98.06 225 VAL A N 1
ATOM 1692 C CA . VAL A 1 225 ? 14.945 23.578 17.609 1 98.06 225 VAL A CA 1
ATOM 1693 C C . VAL A 1 225 ? 15.133 22.219 16.938 1 98.06 225 VAL A C 1
ATOM 1695 O O . VAL A 1 225 ? 15.211 21.188 17.609 1 98.06 225 VAL A O 1
ATOM 1698 N N . ILE A 1 226 ? 15.227 22.172 15.586 1 98.75 226 ILE A N 1
ATOM 1699 C CA . ILE A 1 226 ? 15.453 20.938 14.836 1 98.75 226 ILE A CA 1
ATOM 1700 C C . ILE A 1 226 ? 16.797 20.344 15.219 1 98.75 226 ILE A C 1
ATOM 1702 O O . ILE A 1 226 ? 16.922 19.125 15.406 1 98.75 226 ILE A O 1
ATOM 1706 N N . GLN A 1 227 ? 17.797 21.219 15.344 1 98.56 227 GLN A N 1
ATOM 1707 C CA . GLN A 1 227 ? 19.125 20.75 15.742 1 98.56 227 GLN A CA 1
ATOM 1708 C C . GLN A 1 227 ? 19.078 20.094 17.125 1 98.56 227 GLN A C 1
ATOM 1710 O O . GLN A 1 227 ? 19.719 19.062 17.328 1 98.56 227 GLN A O 1
ATOM 1715 N N . GLU A 1 228 ? 18.375 20.719 18 1 98.06 228 GLU A N 1
ATOM 1716 C CA . GLU A 1 228 ? 18.219 20.156 19.344 1 98.06 228 GLU A CA 1
ATOM 1717 C C . GLU A 1 228 ? 17.594 18.766 19.297 1 98.06 228 GLU A C 1
ATOM 1719 O O . GLU A 1 228 ? 18.031 17.859 20.016 1 98.06 228 GLU A O 1
ATOM 1724 N N . CYS A 1 229 ? 16.625 18.594 18.5 1 98.81 229 CYS A N 1
ATOM 1725 C CA . CYS A 1 229 ? 15.961 17.312 18.344 1 98.81 229 CYS A CA 1
ATOM 1726 C C . CYS A 1 229 ? 16.906 16.281 17.734 1 98.81 229 CYS A C 1
ATOM 1728 O O . CYS A 1 229 ? 16.922 15.125 18.156 1 98.81 229 CYS A O 1
ATOM 1730 N N . ILE A 1 230 ? 17.688 16.656 16.703 1 98.81 230 ILE A N 1
ATOM 1731 C CA . ILE A 1 230 ? 18.672 15.773 16.062 1 98.81 230 ILE A CA 1
ATOM 1732 C C . ILE A 1 230 ? 19.672 15.297 17.094 1 98.81 230 ILE A C 1
ATOM 1734 O O . ILE A 1 230 ? 19.922 14.094 17.219 1 98.81 230 ILE A O 1
ATOM 1738 N N . ASP A 1 231 ? 20.203 16.266 17.859 1 98.69 231 ASP A N 1
ATOM 1739 C CA . ASP A 1 231 ? 21.203 15.938 18.859 1 98.69 231 ASP A CA 1
ATOM 1740 C C . ASP A 1 231 ? 20.641 15.023 19.938 1 98.69 231 ASP A C 1
ATOM 1742 O O . ASP A 1 231 ? 21.281 14.062 20.359 1 98.69 231 ASP A O 1
ATOM 1746 N N . TRP A 1 232 ? 19.453 15.32 20.359 1 98.69 232 TRP A N 1
ATOM 1747 C CA . TRP A 1 232 ? 18.797 14.492 21.375 1 98.69 232 TRP A CA 1
ATOM 1748 C C . TRP A 1 232 ? 18.641 13.062 20.891 1 98.69 232 TRP A C 1
ATOM 1750 O O . TRP A 1 232 ? 18.906 12.109 21.625 1 98.69 232 TRP A O 1
ATOM 1760 N N . CYS A 1 233 ? 18.188 12.914 19.688 1 98.62 233 CYS A N 1
ATOM 1761 C CA . CYS A 1 233 ? 17.969 11.594 19.109 1 98.62 233 CYS A CA 1
ATOM 1762 C C . CYS A 1 233 ? 19.266 10.805 19.016 1 98.62 233 CYS A C 1
ATOM 1764 O O . CYS A 1 233 ? 19.312 9.633 19.391 1 98.62 233 CYS A O 1
ATOM 1766 N N . ARG A 1 234 ? 20.328 11.438 18.578 1 97.69 234 ARG A N 1
ATOM 1767 C CA . ARG A 1 234 ? 21.625 10.781 18.484 1 97.69 234 ARG A CA 1
ATOM 1768 C C . ARG A 1 234 ? 22.141 10.398 19.859 1 97.69 234 ARG A C 1
ATOM 1770 O O . ARG A 1 234 ? 22.609 9.273 20.062 1 97.69 234 ARG A O 1
ATOM 1777 N N . ASP A 1 235 ? 22 11.289 20.828 1 97.81 235 ASP A N 1
ATOM 1778 C CA . ASP A 1 235 ? 22.469 11.047 22.188 1 97.81 235 ASP A CA 1
ATOM 1779 C C . ASP A 1 235 ? 21.734 9.875 22.828 1 97.81 235 ASP A C 1
ATOM 1781 O O . ASP A 1 235 ? 22.312 9.117 23.594 1 97.81 235 ASP A O 1
ATOM 1785 N N . ASN A 1 236 ? 20.484 9.727 22.516 1 97.75 236 ASN A N 1
ATOM 1786 C CA . ASN A 1 236 ? 19.641 8.75 23.188 1 97.75 236 ASN A CA 1
ATOM 1787 C C . ASN A 1 236 ? 19.422 7.512 22.312 1 97.75 236 ASN A C 1
ATOM 1789 O O . ASN A 1 236 ? 18.688 6.598 22.703 1 97.75 236 ASN A O 1
ATOM 1793 N N . LYS A 1 237 ? 20 7.535 21.094 1 97.31 237 LYS A N 1
ATOM 1794 C CA . LYS A 1 237 ? 19.859 6.441 20.141 1 97.31 237 LYS A CA 1
ATOM 1795 C C . LYS A 1 237 ? 18.391 6.184 19.812 1 97.31 237 LYS A C 1
ATOM 1797 O O . LYS A 1 237 ? 17.938 5.039 19.859 1 97.31 237 LYS A O 1
ATOM 1802 N N . VAL A 1 238 ? 17.656 7.203 19.672 1 98.31 238 VAL A N 1
ATOM 1803 C CA . VAL A 1 238 ? 16.281 7.227 19.172 1 98.31 238 VAL A CA 1
ATOM 1804 C C . VAL A 1 238 ? 16.266 7.699 17.719 1 98.31 238 VAL A C 1
ATOM 1806 O O . VAL A 1 238 ? 17 8.609 17.344 1 98.31 238 VAL A O 1
ATOM 1809 N N . HIS A 1 239 ? 15.539 7.027 16.891 1 98.81 239 HIS A N 1
ATOM 1810 C CA . HIS A 1 239 ? 15.453 7.414 15.484 1 98.81 239 HIS A CA 1
ATOM 1811 C C . HIS A 1 239 ? 14.648 8.695 15.312 1 98.81 239 HIS A C 1
ATOM 1813 O O . HIS A 1 239 ? 13.578 8.844 15.898 1 98.81 239 HIS A O 1
ATOM 1819 N N . LEU A 1 240 ? 15.156 9.648 14.539 1 98.88 240 LEU A N 1
ATOM 1820 C CA . LEU A 1 240 ? 14.383 10.805 14.109 1 98.88 240 LEU A CA 1
ATOM 1821 C C . LEU A 1 240 ? 13.742 10.555 12.75 1 98.88 240 LEU A C 1
ATOM 1823 O O . LEU A 1 240 ? 14.43 10.227 11.781 1 98.88 240 LEU A O 1
ATOM 1827 N N . VAL A 1 241 ? 12.492 10.625 12.656 1 98.94 241 VAL A N 1
ATOM 1828 C CA . VAL A 1 241 ? 11.781 10.703 11.383 1 98.94 241 VAL A CA 1
ATOM 1829 C C . VAL A 1 241 ? 11.25 12.117 11.172 1 98.94 241 VAL A C 1
ATOM 1831 O O . VAL A 1 241 ? 10.383 12.578 11.922 1 98.94 241 VAL A O 1
ATOM 1834 N N . SER A 1 242 ? 11.766 12.797 10.234 1 98.88 242 SER A N 1
ATOM 1835 C CA . SER A 1 242 ? 11.266 14.125 9.875 1 98.88 242 SER A CA 1
ATOM 1836 C C . SER A 1 242 ? 10.242 14.039 8.742 1 98.88 242 SER A C 1
ATOM 1838 O O . SER A 1 242 ? 10.594 13.727 7.605 1 98.88 242 SER A O 1
ATOM 1840 N N . ASP A 1 243 ? 9.023 14.25 9.062 1 98.88 243 ASP A N 1
ATOM 1841 C CA . ASP A 1 243 ? 7.961 14.375 8.07 1 98.88 243 ASP A CA 1
ATOM 1842 C C . ASP A 1 243 ? 7.898 15.789 7.508 1 98.88 243 ASP A C 1
ATOM 1844 O O . ASP A 1 243 ? 7.402 16.703 8.164 1 98.88 243 ASP A O 1
ATOM 1848 N N . GLU A 1 244 ? 8.352 15.938 6.293 1 98.88 244 GLU A N 1
ATOM 1849 C CA . GLU A 1 244 ? 8.43 17.266 5.688 1 98.88 244 GLU A CA 1
ATOM 1850 C C . GLU A 1 244 ? 7.531 17.375 4.461 1 98.88 244 GLU A C 1
ATOM 1852 O O . GLU A 1 244 ? 7.926 17.938 3.441 1 98.88 244 GLU A O 1
ATOM 1857 N N . ILE A 1 245 ? 6.348 16.812 4.621 1 98.69 245 ILE A N 1
ATOM 1858 C CA . ILE A 1 245 ? 5.383 16.703 3.531 1 98.69 245 ILE A CA 1
ATOM 1859 C C . ILE A 1 245 ? 4.961 18.094 3.072 1 98.69 245 ILE A C 1
ATOM 1861 O O . ILE A 1 245 ? 4.461 18.266 1.959 1 98.69 245 ILE A O 1
ATOM 1865 N N . TYR A 1 246 ? 5.227 19.156 3.877 1 98.69 246 TYR A N 1
ATOM 1866 C CA . TYR A 1 246 ? 4.855 20.531 3.537 1 98.69 246 TYR A CA 1
ATOM 1867 C C . TYR A 1 246 ? 6.086 21.359 3.188 1 98.69 246 TYR A C 1
ATOM 1869 O O . TYR A 1 246 ? 6.031 22.594 3.17 1 98.69 246 TYR A O 1
ATOM 1877 N N . ALA A 1 247 ? 7.207 20.75 2.916 1 98.81 247 ALA A N 1
ATOM 1878 C CA . ALA A 1 247 ? 8.453 21.469 2.66 1 98.81 247 ALA A CA 1
ATOM 1879 C C . ALA A 1 247 ? 8.328 22.375 1.43 1 98.81 247 ALA A C 1
ATOM 1881 O O . ALA A 1 247 ? 8.984 23.406 1.342 1 98.81 247 ALA A O 1
ATOM 1882 N N . GLY A 1 248 ? 7.473 22 0.506 1 98.62 248 GLY A N 1
ATOM 1883 C CA . GLY A 1 248 ? 7.242 22.797 -0.691 1 98.62 248 GLY A CA 1
ATOM 1884 C C . GLY A 1 248 ? 6.152 23.828 -0.519 1 98.62 248 GLY A C 1
ATOM 1885 O O . GLY A 1 248 ? 5.848 24.578 -1.449 1 98.62 248 GLY A O 1
ATOM 1886 N N . SER A 1 249 ? 5.566 23.938 0.645 1 98.62 249 SER A N 1
ATOM 1887 C CA . SER A 1 249 ? 4.492 24.891 0.925 1 98.62 249 SER A CA 1
ATOM 1888 C C . SER A 1 249 ? 4.93 25.922 1.952 1 98.62 249 SER A C 1
ATOM 1890 O O . SER A 1 249 ? 4.152 26.297 2.832 1 98.62 249 SER A O 1
ATOM 1892 N N . VAL A 1 250 ? 6.172 26.297 1.999 1 98.56 250 VAL A N 1
ATOM 1893 C CA . VAL A 1 250 ? 6.695 27.422 2.775 1 98.56 250 VAL A CA 1
ATOM 1894 C C . VAL A 1 250 ? 6.59 28.703 1.962 1 98.56 250 VAL A C 1
ATOM 1896 O O . VAL A 1 250 ? 7.457 29 1.134 1 98.56 250 VAL A O 1
ATOM 1899 N N . TYR A 1 251 ? 5.59 29.5 2.238 1 97.75 251 TYR A N 1
ATOM 1900 C CA . TYR A 1 251 ? 5.254 30.594 1.338 1 97.75 251 TYR A CA 1
ATOM 1901 C C . TYR A 1 251 ? 5.652 31.938 1.942 1 97.75 251 TYR A C 1
ATOM 1903 O O . TYR A 1 251 ? 5.512 32.969 1.299 1 97.75 251 TYR A O 1
ATOM 1911 N N . ARG A 1 252 ? 6.141 31.984 3.133 1 97 252 ARG A N 1
ATOM 1912 C CA . ARG A 1 252 ? 6.832 33.094 3.756 1 97 252 ARG A CA 1
ATOM 1913 C C . ARG A 1 252 ? 8.25 32.719 4.172 1 97 252 ARG A C 1
ATOM 1915 O O . ARG A 1 252 ? 8.531 32.594 5.363 1 97 252 ARG A O 1
ATOM 1922 N N . LYS A 1 253 ? 9.055 32.656 3.236 1 94.75 253 LYS A N 1
ATOM 1923 C CA . LYS A 1 253 ? 10.352 31.984 3.359 1 94.75 253 LYS A CA 1
ATOM 1924 C C . LYS A 1 253 ? 11.211 32.656 4.422 1 94.75 253 LYS A C 1
ATOM 1926 O O . LYS A 1 253 ? 11.781 31.984 5.289 1 94.75 253 LYS A O 1
ATOM 1931 N N . GLU A 1 254 ? 11.281 33.969 4.406 1 94.06 254 GLU A N 1
ATOM 1932 C CA . GLU A 1 254 ? 12.133 34.688 5.344 1 94.06 254 GLU A CA 1
ATOM 1933 C C . GLU A 1 254 ? 11.617 34.562 6.773 1 94.06 254 GLU A C 1
ATOM 1935 O O . GLU A 1 254 ? 12.398 34.344 7.703 1 94.06 254 GLU A O 1
ATOM 1940 N N . GLU A 1 255 ? 10.352 34.625 6.867 1 95.38 255 GLU A N 1
ATOM 1941 C CA . GLU A 1 255 ? 9.734 34.531 8.188 1 95.38 255 GLU A CA 1
ATOM 1942 C C . GLU A 1 255 ? 9.789 33.125 8.719 1 95.38 255 GLU A C 1
ATOM 1944 O O . GLU A 1 255 ? 10 32.906 9.914 1 95.38 255 GLU A O 1
ATOM 1949 N N . ALA A 1 256 ? 9.609 32.156 7.867 1 96.44 256 ALA A N 1
ATOM 1950 C CA . ALA A 1 256 ? 9.539 30.766 8.258 1 96.44 256 ALA A CA 1
ATOM 1951 C C . ALA A 1 256 ? 10.914 30.234 8.656 1 96.44 256 ALA A C 1
ATOM 1953 O O . ALA A 1 256 ? 11.031 29.406 9.57 1 96.44 256 ALA A O 1
ATOM 1954 N N . ASN A 1 257 ? 11.984 30.656 7.918 1 96.81 257 ASN A N 1
ATOM 1955 C CA . ASN A 1 257 ? 13.352 30.203 8.125 1 96.81 257 ASN A CA 1
ATOM 1956 C C . ASN A 1 257 ? 13.43 28.672 8.141 1 96.81 257 ASN A C 1
ATOM 1958 O O . ASN A 1 257 ? 14.008 28.094 9.055 1 96.81 257 ASN A O 1
ATOM 1962 N N . PHE A 1 258 ? 12.812 28.047 7.246 1 98.19 258 PHE A N 1
ATOM 1963 C CA . PHE A 1 258 ? 12.766 26.594 7.137 1 98.19 258 PHE A CA 1
ATOM 1964 C C . PHE A 1 258 ? 14.133 26.031 6.754 1 98.19 258 PHE A C 1
ATOM 1966 O O . PHE A 1 258 ? 14.758 26.5 5.797 1 98.19 258 PHE A O 1
ATOM 1973 N N . LYS A 1 259 ? 14.641 25.078 7.504 1 98.44 259 LYS A N 1
ATOM 1974 C CA . LYS A 1 259 ? 15.758 24.203 7.156 1 98.44 259 LYS A CA 1
ATOM 1975 C C . LYS A 1 259 ? 15.414 22.75 7.406 1 98.44 259 LYS A C 1
ATOM 1977 O O . LYS A 1 259 ? 14.984 22.375 8.508 1 98.44 259 LYS A O 1
ATOM 1982 N N . SER A 1 260 ? 15.578 21.953 6.387 1 98.62 260 SER A N 1
ATOM 1983 C CA . SER A 1 260 ? 15.266 20.531 6.492 1 98.62 260 SER A CA 1
ATOM 1984 C C . SER A 1 260 ? 16.141 19.844 7.535 1 98.62 260 SER A C 1
ATOM 1986 O O . SER A 1 260 ? 17.312 20.219 7.707 1 98.62 260 SER A O 1
ATOM 1988 N N . ALA A 1 261 ? 15.57 18.844 8.188 1 98.56 261 ALA A N 1
ATOM 1989 C CA . ALA A 1 261 ? 16.359 18.016 9.094 1 98.56 261 ALA A CA 1
ATOM 1990 C C . ALA A 1 261 ? 17.5 17.312 8.367 1 98.56 261 ALA A C 1
ATOM 1992 O O . ALA A 1 261 ? 18.578 17.109 8.938 1 98.56 261 ALA A O 1
ATOM 1993 N N . LEU A 1 262 ? 17.281 16.969 7.078 1 98.25 262 LEU A N 1
ATOM 1994 C CA . LEU A 1 262 ? 18.328 16.328 6.281 1 98.25 262 LEU A CA 1
ATOM 1995 C C . LEU A 1 262 ? 19.531 17.25 6.125 1 98.25 262 LEU A C 1
ATOM 1997 O O . LEU A 1 262 ? 20.672 16.797 6.156 1 98.25 262 LEU A O 1
ATOM 2001 N N . LYS A 1 263 ? 19.219 18.5 5.906 1 97.94 263 LYS A N 1
ATOM 2002 C CA . LYS A 1 263 ? 20.281 19.484 5.742 1 97.94 263 LYS A CA 1
ATOM 2003 C C . LYS A 1 263 ? 21.031 19.688 7.051 1 97.94 263 LYS A C 1
ATOM 2005 O O . LYS A 1 263 ? 22.266 19.688 7.066 1 97.94 263 LYS A O 1
ATOM 2010 N N . LEU A 1 264 ? 20.328 19.812 8.125 1 98.31 264 LEU A N 1
ATOM 2011 C CA . LEU A 1 264 ? 20.906 20.156 9.422 1 98.31 264 LEU A CA 1
ATOM 2012 C C . LEU A 1 264 ? 21.656 18.953 10.008 1 98.31 264 LEU A C 1
ATOM 2014 O O . LEU A 1 264 ? 22.641 19.125 10.719 1 98.31 264 LEU A O 1
ATOM 2018 N N . ALA A 1 265 ? 21.203 17.75 9.711 1 98.06 265 ALA A N 1
ATOM 2019 C CA . ALA A 1 265 ? 21.734 16.531 10.336 1 98.06 265 ALA A CA 1
ATOM 2020 C C . ALA A 1 265 ? 22.953 16.031 9.594 1 98.06 265 ALA A C 1
ATOM 2022 O O . ALA A 1 265 ? 23.688 15.172 10.094 1 98.06 265 ALA A O 1
ATOM 2023 N N . ARG A 1 266 ? 23.219 16.484 8.438 1 95.62 266 ARG A N 1
ATOM 2024 C CA . ARG A 1 266 ? 24.25 15.93 7.582 1 95.62 266 ARG A CA 1
ATOM 2025 C C . ARG A 1 266 ? 25.641 16.188 8.164 1 95.62 266 ARG A C 1
ATOM 2027 O O . ARG A 1 266 ? 25.953 17.312 8.57 1 95.62 266 ARG A O 1
ATOM 2034 N N . THR A 1 267 ? 26.453 15.156 8.156 1 93.81 267 THR A N 1
ATOM 2035 C CA . THR A 1 267 ? 27.875 15.195 8.5 1 93.81 267 THR A CA 1
ATOM 2036 C C . THR A 1 267 ? 28.734 14.773 7.316 1 93.81 267 THR A C 1
ATOM 2038 O O . THR A 1 267 ? 28.219 14.336 6.289 1 93.81 267 THR A O 1
ATOM 2041 N N . PRO A 1 268 ? 29.984 14.906 7.418 1 91.31 268 PRO A N 1
ATOM 2042 C CA . PRO A 1 268 ? 30.844 14.43 6.332 1 91.31 268 PRO A CA 1
ATOM 2043 C C . PRO A 1 268 ? 30.672 12.945 6.047 1 91.31 268 PRO A C 1
ATOM 2045 O O . PRO A 1 268 ? 30.891 12.5 4.914 1 91.31 268 PRO A O 1
ATOM 2048 N N . SER A 1 269 ? 30.25 12.242 7.031 1 93.06 269 SER A N 1
ATOM 2049 C CA . SER A 1 269 ? 30.078 10.805 6.875 1 93.06 269 SER A CA 1
ATOM 2050 C C . SER A 1 269 ? 28.641 10.453 6.512 1 93.06 269 SER A C 1
ATOM 2052 O O . SER A 1 269 ? 28.281 9.273 6.398 1 93.06 269 SER A O 1
ATOM 2054 N N . GLY A 1 270 ? 27.875 11.469 6.312 1 95.44 270 GLY A N 1
ATOM 2055 C CA . GLY A 1 270 ? 26.484 11.227 5.969 1 95.44 270 GLY A CA 1
ATOM 2056 C C . GLY A 1 270 ? 25.531 11.492 7.117 1 95.44 270 GLY A C 1
ATOM 2057 O O . GLY A 1 270 ? 25.859 12.234 8.047 1 95.44 270 GLY A O 1
ATOM 2058 N N . LEU A 1 271 ? 24.312 10.969 7.047 1 96.75 271 LEU A N 1
ATOM 2059 C CA . LEU A 1 271 ? 23.266 11.219 8.031 1 96.75 271 LEU A CA 1
ATOM 2060 C C . LEU A 1 271 ? 23.391 10.273 9.211 1 96.75 271 LEU A C 1
ATOM 2062 O O . LEU A 1 271 ? 22.844 10.539 10.289 1 96.75 271 LEU A O 1
ATOM 2066 N N . GLY A 1 272 ? 24.094 9.125 9.008 1 96.06 272 GLY A N 1
ATOM 2067 C CA . GLY A 1 272 ? 24.109 8.07 10.008 1 96.06 272 GLY A CA 1
ATOM 2068 C C . GLY A 1 272 ? 22.828 7.273 10.047 1 96.06 272 GLY A C 1
ATOM 2069 O O . GLY A 1 272 ? 21.938 7.48 9.219 1 96.06 272 GLY A O 1
ATOM 2070 N N . PRO A 1 273 ? 22.719 6.344 11 1 97.56 273 PRO A N 1
ATOM 2071 C CA . PRO A 1 273 ? 21.609 5.387 10.984 1 97.56 273 PRO A CA 1
ATOM 2072 C C . PRO A 1 273 ? 20.359 5.926 11.664 1 97.56 273 PRO A C 1
ATOM 2074 O O . PRO A 1 273 ? 19.297 5.289 11.617 1 97.56 273 PRO A O 1
ATOM 2077 N N . TYR A 1 274 ? 20.375 7.172 12.258 1 98.06 274 TYR A N 1
ATOM 2078 C CA . TYR A 1 274 ? 19.281 7.547 13.164 1 98.06 274 TYR A CA 1
ATOM 2079 C C . TYR A 1 274 ? 18.422 8.641 12.547 1 98.06 274 TYR A C 1
ATOM 2081 O O . TYR A 1 274 ? 17.453 9.094 13.164 1 98.06 274 TYR A O 1
ATOM 2089 N N . ILE A 1 275 ? 18.734 9.109 11.32 1 98.62 275 ILE A N 1
ATOM 2090 C CA . ILE A 1 275 ? 18 10.203 10.703 1 98.62 275 ILE A CA 1
ATOM 2091 C C . ILE A 1 275 ? 17.266 9.695 9.469 1 98.62 275 ILE A C 1
ATOM 2093 O O . ILE A 1 275 ? 17.875 9.141 8.547 1 98.62 275 ILE A O 1
ATOM 2097 N N . HIS A 1 276 ? 15.984 9.875 9.445 1 98.81 276 HIS A N 1
ATOM 2098 C CA . HIS A 1 276 ? 15.109 9.453 8.359 1 98.81 276 HIS A CA 1
ATOM 2099 C C . HIS A 1 276 ? 14.18 10.578 7.93 1 98.81 276 HIS A C 1
ATOM 2101 O O . HIS A 1 276 ? 13.953 11.523 8.688 1 98.81 276 HIS A O 1
ATOM 2107 N N . PHE A 1 277 ? 13.688 10.461 6.703 1 98.75 277 PHE A N 1
ATOM 2108 C CA . PHE A 1 277 ? 12.922 11.523 6.059 1 98.75 277 PHE A CA 1
ATOM 2109 C C . PHE A 1 277 ? 11.727 10.953 5.305 1 98.75 277 PHE A C 1
ATOM 2111 O O . PHE A 1 277 ? 11.844 9.906 4.66 1 98.75 277 PHE A O 1
ATOM 2118 N N . VAL A 1 278 ? 10.523 11.602 5.426 1 98.88 278 VAL A N 1
ATOM 2119 C CA . VAL A 1 278 ? 9.398 11.234 4.57 1 98.88 278 VAL A CA 1
ATOM 2120 C C . VAL A 1 278 ? 8.812 12.484 3.922 1 98.88 278 VAL A C 1
ATOM 2122 O O . VAL A 1 278 ? 8.883 13.578 4.496 1 98.88 278 VAL A O 1
ATOM 2125 N N . TYR A 1 279 ? 8.297 12.359 2.766 1 98.81 279 TYR A N 1
ATOM 2126 C CA . TYR A 1 279 ? 7.699 13.391 1.925 1 98.81 279 TYR A CA 1
ATOM 2127 C C . TYR A 1 279 ? 6.676 12.789 0.969 1 98.81 279 TYR A C 1
ATOM 2129 O O . TYR A 1 279 ? 6.641 11.57 0.773 1 98.81 279 TYR A O 1
ATOM 2137 N N . ALA A 1 280 ? 5.777 13.609 0.409 1 98.69 280 ALA A N 1
ATOM 2138 C CA . ALA A 1 280 ? 4.82 13.141 -0.586 1 98.69 280 ALA A CA 1
ATOM 2139 C C . ALA A 1 280 ? 4.344 14.289 -1.476 1 98.69 280 ALA A C 1
ATOM 2141 O O . ALA A 1 280 ? 4.578 15.453 -1.169 1 98.69 280 ALA A O 1
ATOM 2142 N N . LEU A 1 281 ? 3.689 13.953 -2.541 1 98.62 281 LEU A N 1
ATOM 2143 C CA . LEU A 1 281 ? 3.229 14.93 -3.525 1 98.62 281 LEU A CA 1
ATOM 2144 C C . LEU A 1 281 ? 1.839 15.445 -3.17 1 98.62 281 LEU A C 1
ATOM 2146 O O . LEU A 1 281 ? 1.365 16.422 -3.76 1 98.62 281 LEU A O 1
ATOM 2150 N N . SER A 1 282 ? 1.219 14.938 -2.16 1 98.25 282 SER A N 1
ATOM 2151 C CA . SER A 1 282 ? -0.196 15.125 -1.858 1 98.25 282 SER A CA 1
ATOM 2152 C C . SER A 1 282 ? -0.474 16.562 -1.399 1 98.25 282 SER A C 1
ATOM 2154 O O . SER A 1 282 ? -1.608 17.031 -1.486 1 98.25 282 SER A O 1
ATOM 2156 N N . LYS A 1 283 ? 0.553 17.203 -0.812 1 98.44 283 LYS A N 1
ATOM 2157 C CA . LYS A 1 283 ? 0.287 18.5 -0.199 1 98.44 283 LYS A CA 1
ATOM 2158 C C . LYS A 1 283 ? 0.868 19.641 -1.04 1 98.44 283 LYS A C 1
ATOM 2160 O O . LYS A 1 283 ? 0.124 20.438 -1.607 1 98.44 283 LYS A O 1
ATOM 2165 N N . ASP A 1 284 ? 2.137 19.578 -1.322 1 98.38 284 ASP A N 1
ATOM 2166 C CA . ASP A 1 284 ? 2.814 20.641 -2.062 1 98.38 284 ASP A CA 1
ATOM 2167 C C . ASP A 1 284 ? 2.295 20.734 -3.496 1 98.38 284 ASP A C 1
ATOM 2169 O O . ASP A 1 284 ? 2.268 21.812 -4.086 1 98.38 284 ASP A O 1
ATOM 2173 N N . PHE A 1 285 ? 1.853 19.594 -4.051 1 98.56 285 PHE A N 1
ATOM 2174 C CA . PHE A 1 285 ? 1.39 19.562 -5.434 1 98.56 285 PHE A CA 1
ATOM 2175 C C . PHE A 1 285 ? -0.096 19.234 -5.5 1 98.56 285 PHE A C 1
ATOM 2177 O O . PHE A 1 285 ? -0.641 19.016 -6.586 1 98.56 285 PHE A O 1
ATOM 2184 N N . ALA A 1 286 ? -0.729 19.094 -4.383 1 98.31 286 ALA A N 1
ATOM 2185 C CA . ALA A 1 286 ? -2.164 18.859 -4.262 1 98.31 286 ALA A CA 1
ATOM 2186 C C . ALA A 1 286 ? -2.547 17.5 -4.867 1 98.31 286 ALA A C 1
ATOM 2188 O O . ALA A 1 286 ? -3.703 17.297 -5.242 1 98.31 286 ALA A O 1
ATOM 2189 N N . LEU A 1 287 ? -1.626 16.594 -4.961 1 98.5 287 LEU A N 1
ATOM 2190 C CA . LEU A 1 287 ? -1.871 15.352 -5.699 1 98.5 287 LEU A CA 1
ATOM 2191 C C . LEU A 1 287 ? -2.158 14.203 -4.746 1 98.5 287 LEU A C 1
ATOM 2193 O O . LEU A 1 287 ? -1.528 13.141 -4.836 1 98.5 287 LEU A O 1
ATOM 2197 N N . SER A 1 288 ? -3.145 14.422 -3.834 1 98.12 288 SER A N 1
ATOM 2198 C CA . SER A 1 288 ? -3.48 13.398 -2.844 1 98.12 288 SER A CA 1
ATOM 2199 C C . SER A 1 288 ? -4.055 12.148 -3.508 1 98.12 288 SER A C 1
ATOM 2201 O O . SER A 1 288 ? -3.893 11.039 -2.996 1 98.12 288 SER A O 1
ATOM 2203 N N . GLY A 1 289 ? -4.652 12.258 -4.688 1 98.19 289 GLY A N 1
ATOM 2204 C CA . GLY A 1 289 ? -5.246 11.125 -5.375 1 98.19 289 GLY A CA 1
ATOM 2205 C C . GLY A 1 289 ? -4.215 10.195 -5.984 1 98.19 289 GLY A C 1
ATOM 2206 O O . GLY A 1 289 ? -4.504 9.023 -6.238 1 98.19 289 GLY A O 1
ATOM 2207 N N . LEU A 1 290 ? -3.014 10.672 -6.242 1 98.06 290 LEU A N 1
ATOM 2208 C CA . LEU A 1 290 ? -1.984 9.852 -6.875 1 98.06 290 LEU A CA 1
ATOM 2209 C C . LEU A 1 290 ? -1.357 8.891 -5.867 1 98.06 290 LEU A C 1
ATOM 2211 O O . LEU A 1 290 ? -0.76 7.887 -6.254 1 98.06 290 LEU A O 1
ATOM 2215 N N . ARG A 1 291 ? -1.408 9.242 -4.602 1 98.06 291 ARG A N 1
ATOM 2216 C CA . ARG A 1 291 ? -0.895 8.383 -3.541 1 98.06 291 ARG A CA 1
ATOM 2217 C C . ARG A 1 291 ? 0.579 8.062 -3.766 1 98.06 291 ARG A C 1
ATOM 2219 O O . ARG A 1 291 ? 0.97 6.891 -3.76 1 98.06 291 ARG A O 1
ATOM 2226 N N . VAL A 1 292 ? 1.431 9.055 -3.848 1 98.75 292 VAL A N 1
ATOM 2227 C CA . VAL A 1 292 ? 2.861 8.844 -4.043 1 98.75 292 VAL A CA 1
ATOM 2228 C C . VAL A 1 292 ? 3.637 9.469 -2.885 1 98.75 292 VAL A C 1
ATOM 2230 O O . VAL A 1 292 ? 3.604 10.688 -2.691 1 98.75 292 VAL A O 1
ATOM 2233 N N . GLY A 1 293 ? 4.289 8.656 -2.105 1 98.69 293 GLY A N 1
ATOM 2234 C CA . GLY A 1 293 ? 5.129 9.078 -0.994 1 98.69 293 GLY A CA 1
ATOM 2235 C C . GLY A 1 293 ? 6.574 8.641 -1.139 1 98.69 293 GLY A C 1
ATOM 2236 O O . GLY A 1 293 ? 6.875 7.711 -1.894 1 98.69 293 GLY A O 1
ATOM 2237 N N . PHE A 1 294 ? 7.469 9.359 -0.466 1 98.75 294 PHE A N 1
ATOM 2238 C CA . PHE A 1 294 ? 8.906 9.109 -0.505 1 98.75 294 PHE A CA 1
ATOM 2239 C C . PHE A 1 294 ? 9.461 8.945 0.903 1 98.75 294 PHE A C 1
ATOM 2241 O O . PHE A 1 294 ? 9.062 9.656 1.824 1 98.75 294 PHE A O 1
ATOM 2248 N N . LEU A 1 295 ? 10.328 7.977 1.037 1 98.62 295 LEU A N 1
ATOM 2249 C CA . LEU A 1 295 ? 11.133 7.797 2.24 1 98.62 295 LEU A CA 1
ATOM 2250 C C . LEU A 1 295 ? 12.625 7.801 1.905 1 98.62 295 LEU A C 1
ATOM 2252 O O . LEU A 1 295 ? 13.031 7.25 0.88 1 98.62 295 LEU A O 1
ATOM 2256 N N . TYR A 1 296 ? 13.414 8.469 2.697 1 98.81 296 TYR A N 1
ATOM 2257 C CA . TYR A 1 296 ? 14.867 8.422 2.545 1 98.81 296 TYR A CA 1
ATOM 2258 C C . TYR A 1 296 ? 15.539 8.016 3.854 1 98.81 296 TYR A C 1
ATOM 2260 O O . TYR A 1 296 ? 15.18 8.516 4.922 1 98.81 296 TYR A O 1
ATOM 2268 N N . SER A 1 297 ? 16.453 7.137 3.836 1 98.62 297 SER A N 1
ATOM 2269 C CA . SER A 1 297 ? 17.266 6.691 4.961 1 98.62 297 SER A CA 1
ATOM 2270 C C . SER A 1 297 ? 18.656 6.246 4.496 1 98.62 297 SER A C 1
ATOM 2272 O O . SER A 1 297 ? 18.797 5.688 3.406 1 98.62 297 SER A O 1
ATOM 2274 N N . GLU A 1 298 ? 19.656 6.5 5.293 1 97.88 298 GLU A N 1
ATOM 2275 C CA . GLU A 1 298 ? 21 6.004 5.023 1 97.88 298 GLU A CA 1
ATOM 2276 C C . GLU A 1 298 ? 21.359 4.867 5.973 1 97.88 298 GLU A C 1
ATOM 2278 O O . GLU A 1 298 ? 22.516 4.445 6.027 1 97.88 298 GLU A O 1
ATOM 2283 N N . ASN A 1 299 ? 20.391 4.414 6.805 1 97.81 299 ASN A N 1
ATOM 2284 C CA . ASN A 1 299 ? 20.562 3.236 7.645 1 97.81 299 ASN A CA 1
ATOM 2285 C C . ASN A 1 299 ? 20.672 1.963 6.812 1 97.81 299 ASN A C 1
ATOM 2287 O O . ASN A 1 299 ? 19.672 1.472 6.285 1 97.81 299 ASN A O 1
ATOM 2291 N N . LEU A 1 300 ? 21.812 1.381 6.723 1 96.25 300 LEU A N 1
ATOM 2292 C CA . LEU A 1 300 ? 22.078 0.244 5.844 1 96.25 300 LEU A CA 1
ATOM 2293 C C . LEU A 1 300 ? 21.391 -1.017 6.375 1 96.25 300 LEU A C 1
ATOM 2295 O O . LEU A 1 300 ? 21.047 -1.912 5.602 1 96.25 300 LEU A O 1
ATOM 2299 N N . GLU A 1 301 ? 21.125 -1.051 7.668 1 96.19 301 GLU A N 1
ATOM 2300 C CA . GLU A 1 301 ? 20.547 -2.252 8.273 1 96.19 301 GLU A CA 1
ATOM 2301 C C . GLU A 1 301 ? 19.094 -2.441 7.855 1 96.19 301 GLU A C 1
ATOM 2303 O O . GLU A 1 301 ? 18.594 -3.562 7.852 1 96.19 301 GLU A O 1
ATOM 2308 N N . ILE A 1 302 ? 18.453 -1.339 7.48 1 97.31 302 ILE A N 1
ATOM 2309 C CA . ILE A 1 302 ? 17.031 -1.479 7.16 1 97.31 302 ILE A CA 1
ATOM 2310 C C . ILE A 1 302 ? 16.828 -1.275 5.664 1 97.31 302 ILE A C 1
ATOM 2312 O O . ILE A 1 302 ? 15.68 -1.251 5.191 1 97.31 302 ILE A O 1
ATOM 2316 N N . ARG A 1 303 ? 17.859 -1.153 4.926 1 96.25 303 ARG A N 1
ATOM 2317 C CA . ARG A 1 303 ? 17.719 -0.89 3.496 1 96.25 303 ARG A CA 1
ATOM 2318 C C . ARG A 1 303 ? 16.969 -2.012 2.803 1 96.25 303 ARG A C 1
ATOM 2320 O O . ARG A 1 303 ? 15.953 -1.765 2.135 1 96.25 303 ARG A O 1
ATOM 2327 N N . LEU A 1 304 ? 17.422 -3.234 2.99 1 94.69 304 LEU A N 1
ATOM 2328 C CA . LEU A 1 304 ? 16.781 -4.371 2.338 1 94.69 304 LEU A CA 1
ATOM 2329 C C . LEU A 1 304 ? 15.383 -4.609 2.902 1 94.69 304 LEU A C 1
ATOM 2331 O O . LEU A 1 304 ? 14.422 -4.773 2.146 1 94.69 304 LEU A O 1
ATOM 2335 N N . PRO A 1 305 ? 15.188 -4.566 4.215 1 95.88 305 PRO A N 1
ATOM 2336 C CA . PRO A 1 305 ? 13.844 -4.711 4.773 1 95.88 305 PRO A CA 1
ATOM 2337 C C . PRO A 1 305 ? 12.852 -3.689 4.215 1 95.88 305 PRO A C 1
ATOM 2339 O O . PRO A 1 305 ? 11.727 -4.043 3.857 1 95.88 305 PRO A O 1
ATOM 2342 N N . LEU A 1 306 ? 13.289 -2.443 4.086 1 96.75 306 LEU A N 1
ATOM 2343 C CA . LEU A 1 306 ? 12.43 -1.39 3.561 1 96.75 306 LEU A CA 1
ATOM 2344 C C . LEU A 1 306 ? 11.992 -1.704 2.133 1 96.75 306 LEU A C 1
ATOM 2346 O O . LEU A 1 306 ? 10.82 -1.544 1.787 1 96.75 306 LEU A O 1
ATOM 2350 N N . GLN A 1 307 ? 12.953 -2.131 1.435 1 95.81 307 GLN A N 1
ATOM 2351 C CA . GLN A 1 307 ? 12.68 -2.428 0.033 1 95.81 307 GLN A CA 1
ATOM 2352 C C . GLN A 1 307 ? 11.703 -3.596 -0.102 1 95.81 307 GLN A C 1
ATOM 2354 O O . GLN A 1 307 ? 10.75 -3.525 -0.876 1 95.81 307 GLN A O 1
ATOM 2359 N N . LYS A 1 308 ? 11.867 -4.629 0.641 1 94.62 308 LYS A N 1
ATOM 2360 C CA . LYS A 1 308 ? 11.047 -5.828 0.52 1 94.62 308 LYS A CA 1
ATOM 2361 C C . LYS A 1 308 ? 9.656 -5.602 1.11 1 94.62 308 LYS A C 1
ATOM 2363 O O . LYS A 1 308 ? 8.656 -6.051 0.546 1 94.62 308 LYS A O 1
ATOM 2368 N N . LEU A 1 309 ? 9.578 -4.871 2.191 1 95.75 309 LEU A N 1
ATOM 2369 C CA . LEU A 1 309 ? 8.297 -4.594 2.822 1 95.75 309 LEU A CA 1
ATOM 2370 C C . LEU A 1 309 ? 7.457 -3.654 1.96 1 95.75 309 LEU A C 1
ATOM 2372 O O . LEU A 1 309 ? 6.223 -3.684 2.02 1 95.75 309 LEU A O 1
ATOM 2376 N N . ASN A 1 310 ? 8.141 -2.873 1.133 1 96.88 310 ASN A N 1
ATOM 2377 C CA . ASN A 1 310 ? 7.441 -1.948 0.244 1 96.88 310 ASN A CA 1
ATOM 2378 C C . ASN A 1 310 ? 6.664 -2.689 -0.84 1 96.88 310 ASN A C 1
ATOM 2380 O O . ASN A 1 310 ? 5.809 -2.105 -1.505 1 96.88 310 ASN A O 1
ATOM 2384 N N . ASP A 1 311 ? 6.91 -3.959 -1.011 1 95 311 ASP A N 1
ATOM 2385 C CA . ASP A 1 311 ? 6.172 -4.793 -1.955 1 95 311 ASP A CA 1
ATOM 2386 C C . ASP A 1 311 ? 4.676 -4.766 -1.658 1 95 311 ASP A C 1
ATOM 2388 O O . ASP A 1 311 ? 3.855 -5 -2.549 1 95 311 ASP A O 1
ATOM 2392 N N . LEU A 1 312 ? 4.324 -4.426 -0.46 1 93.5 312 LEU A N 1
ATOM 2393 C CA . LEU A 1 312 ? 2.941 -4.457 -0 1 93.5 312 LEU A CA 1
ATOM 2394 C C . LEU A 1 312 ? 2.299 -3.078 -0.104 1 93.5 312 LEU A C 1
ATOM 2396 O O . LEU A 1 312 ? 1.174 -2.877 0.358 1 93.5 312 LEU A O 1
ATOM 2400 N N . CYS A 1 313 ? 3.016 -2.1 -0.669 1 95.81 313 CYS A N 1
ATOM 2401 C CA . CYS A 1 313 ? 2.469 -0.761 -0.86 1 95.81 313 CYS A CA 1
ATOM 2402 C C . CYS A 1 313 ? 3.15 -0.055 -2.027 1 95.81 313 CYS A C 1
ATOM 2404 O O . CYS A 1 313 ? 3.482 1.128 -1.933 1 95.81 313 CYS A O 1
ATOM 2406 N N . CYS A 1 314 ? 3.326 -0.701 -3.076 1 97.31 314 CYS A N 1
ATOM 2407 C CA . CYS A 1 314 ? 4.012 -0.173 -4.25 1 97.31 314 CYS A CA 1
ATOM 2408 C C . CYS A 1 314 ? 3.127 0.82 -4.996 1 97.31 314 CYS A C 1
ATOM 2410 O O . CYS A 1 314 ? 1.898 0.724 -4.949 1 97.31 314 CYS A O 1
ATOM 2412 N N . VAL A 1 315 ? 3.793 1.725 -5.66 1 98.31 315 VAL A N 1
ATOM 2413 C CA . VAL A 1 315 ? 3.141 2.582 -6.645 1 98.31 315 VAL A CA 1
ATOM 2414 C C . VAL A 1 315 ? 3.209 1.929 -8.023 1 98.31 315 VAL A C 1
ATOM 2416 O O . VAL A 1 315 ? 4.242 1.374 -8.406 1 98.31 315 VAL A O 1
ATOM 2419 N N . SER A 1 316 ? 2.139 1.978 -8.758 1 98.38 316 SER A N 1
ATOM 2420 C CA . SER A 1 316 ? 2.123 1.386 -10.094 1 98.38 316 SER A CA 1
ATOM 2421 C C . SER A 1 316 ? 3.205 1.991 -10.977 1 98.38 316 SER A C 1
ATOM 2423 O O . SER A 1 316 ? 3.531 3.174 -10.852 1 98.38 316 SER A O 1
ATOM 2425 N N . SER A 1 317 ? 3.734 1.178 -11.883 1 97.81 317 SER A N 1
ATOM 2426 C CA . SER A 1 317 ? 4.668 1.686 -12.883 1 97.81 317 SER A CA 1
ATOM 2427 C C . SER A 1 317 ? 4.051 2.82 -13.695 1 97.81 317 SER A C 1
ATOM 2429 O O . SER A 1 317 ? 4.73 3.793 -14.023 1 97.81 317 SER A O 1
ATOM 2431 N N . HIS A 1 318 ? 2.76 2.734 -13.953 1 96.94 318 HIS A N 1
ATOM 2432 C CA . HIS A 1 318 ? 2.002 3.738 -14.695 1 96.94 318 HIS A CA 1
ATOM 2433 C C . HIS A 1 318 ? 2.104 5.105 -14.031 1 96.94 318 HIS A C 1
ATOM 2435 O O . HIS A 1 318 ? 2.447 6.094 -14.688 1 96.94 318 HIS A O 1
ATOM 2441 N N . THR A 1 319 ? 1.834 5.152 -12.773 1 97.88 319 THR A N 1
ATOM 2442 C CA . THR A 1 319 ? 1.892 6.398 -12.023 1 97.88 319 THR A CA 1
ATOM 2443 C C . THR A 1 319 ? 3.336 6.859 -11.852 1 97.88 319 THR A C 1
ATOM 2445 O O . THR A 1 319 ? 3.617 8.062 -11.883 1 97.88 319 THR A O 1
ATOM 2448 N N . GLN A 1 320 ? 4.262 5.91 -11.664 1 98.25 320 GLN A N 1
ATOM 2449 C CA . GLN A 1 320 ? 5.668 6.266 -11.531 1 98.25 320 GLN A CA 1
ATOM 2450 C C . GLN A 1 320 ? 6.168 6.988 -12.781 1 98.25 320 GLN A C 1
ATOM 2452 O O . GLN A 1 320 ? 6.949 7.938 -12.68 1 98.25 320 GLN A O 1
ATOM 2457 N N . LEU A 1 321 ? 5.723 6.527 -13.953 1 96.5 321 LEU A N 1
ATOM 2458 C CA . LEU A 1 321 ? 6.125 7.152 -15.203 1 96.5 321 LEU A CA 1
ATOM 2459 C C . LEU A 1 321 ? 5.637 8.594 -15.273 1 96.5 321 LEU A C 1
ATOM 2461 O O . LEU A 1 321 ? 6.379 9.492 -15.688 1 96.5 321 LEU A O 1
ATOM 2465 N N . MET A 1 322 ? 4.402 8.805 -14.875 1 95.94 322 MET A N 1
ATOM 2466 C CA . MET A 1 322 ? 3.855 10.156 -14.891 1 95.94 322 MET A CA 1
ATOM 2467 C C . MET A 1 322 ? 4.625 11.07 -13.93 1 95.94 322 MET A C 1
ATOM 2469 O O . MET A 1 322 ? 4.969 12.195 -14.281 1 95.94 322 MET A O 1
ATOM 2473 N N . VAL A 1 323 ? 4.891 10.586 -12.734 1 98 323 VAL A N 1
ATOM 2474 C CA . VAL A 1 323 ? 5.574 11.375 -11.711 1 98 323 VAL A CA 1
ATOM 2475 C C . VAL A 1 323 ? 7.008 11.664 -12.156 1 98 323 VAL A C 1
ATOM 2477 O O . VAL A 1 323 ? 7.516 12.766 -11.93 1 98 323 VAL A O 1
ATOM 2480 N N . GLU A 1 324 ? 7.645 10.656 -12.758 1 97.44 324 GLU A N 1
ATOM 2481 C CA . GLU A 1 324 ? 8.984 10.867 -13.289 1 97.44 324 GLU A CA 1
ATOM 2482 C C . GLU A 1 324 ? 9 12.008 -14.305 1 97.44 324 GLU A C 1
ATOM 2484 O O . GLU A 1 324 ? 9.875 12.883 -14.242 1 97.44 324 GLU A O 1
ATOM 2489 N N . ARG A 1 325 ? 8.031 12.008 -15.203 1 95.38 325 ARG A N 1
ATOM 2490 C CA . ARG A 1 325 ? 7.918 13.078 -16.188 1 95.38 325 ARG A CA 1
ATOM 2491 C C . ARG A 1 325 ? 7.68 14.422 -15.523 1 95.38 325 ARG A C 1
ATOM 2493 O O . ARG A 1 325 ? 8.305 15.422 -15.883 1 95.38 325 ARG A O 1
ATOM 2500 N N . MET A 1 326 ? 6.812 14.445 -14.594 1 96.88 326 MET A N 1
ATOM 2501 C CA . MET A 1 326 ? 6.484 15.664 -13.852 1 96.88 326 MET A CA 1
ATOM 2502 C C . MET A 1 326 ? 7.73 16.266 -13.211 1 96.88 326 MET A C 1
ATOM 2504 O O . MET A 1 326 ? 7.961 17.469 -13.312 1 96.88 326 MET A O 1
ATOM 2508 N N . LEU A 1 327 ? 8.547 15.422 -12.617 1 97.69 327 LEU A N 1
ATOM 2509 C CA . LEU A 1 327 ? 9.688 15.883 -11.836 1 97.69 327 LEU A CA 1
ATOM 2510 C C . LEU A 1 327 ? 10.852 16.281 -12.75 1 97.69 327 LEU A C 1
ATOM 2512 O O . LEU A 1 327 ? 11.742 17.016 -12.336 1 97.69 327 LEU A O 1
ATOM 2516 N N . THR A 1 328 ? 10.844 15.789 -13.992 1 95.75 328 THR A N 1
ATOM 2517 C CA . THR A 1 328 ? 11.992 16 -14.867 1 95.75 328 THR A CA 1
ATOM 2518 C C . THR A 1 328 ? 11.656 17.016 -15.961 1 95.75 328 THR A C 1
ATOM 2520 O O . THR A 1 328 ? 12.547 17.469 -16.672 1 95.75 328 THR A O 1
ATOM 2523 N N . GLU A 1 329 ? 10.391 17.359 -16.109 1 93.62 329 GLU A N 1
ATOM 2524 C CA . GLU A 1 329 ? 9.977 18.281 -17.156 1 93.62 329 GLU A CA 1
ATOM 2525 C C . GLU A 1 329 ? 10.594 19.656 -16.969 1 93.62 329 GLU A C 1
ATOM 2527 O O . GLU A 1 329 ? 10.523 20.219 -15.875 1 93.62 329 GLU A O 1
ATOM 2532 N N . LYS A 1 330 ? 11.148 20.156 -18.047 1 92.38 330 LYS A N 1
ATOM 2533 C CA . LYS A 1 330 ? 11.742 21.484 -18.016 1 92.38 330 LYS A CA 1
ATOM 2534 C C . LYS A 1 330 ? 10.82 22.516 -18.672 1 92.38 330 LYS A C 1
ATOM 2536 O O . LYS A 1 330 ? 9.953 22.172 -19.469 1 92.38 330 LYS A O 1
ATOM 2541 N N . THR A 1 331 ? 10.93 23.766 -18.297 1 85.5 331 THR A N 1
ATOM 2542 C CA . THR A 1 331 ? 10.086 24.844 -18.797 1 85.5 331 THR A CA 1
ATOM 2543 C C . THR A 1 331 ? 10.453 25.188 -20.234 1 85.5 331 THR A C 1
ATOM 2545 O O . THR A 1 331 ? 9.648 25.781 -20.953 1 85.5 331 THR A O 1
ATOM 2548 N N . SER A 1 332 ? 11.695 24.984 -20.547 1 83.88 332 SER A N 1
ATOM 2549 C CA . SER A 1 332 ? 12.172 25.188 -21.906 1 83.88 332 SER A CA 1
ATOM 2550 C C . SER A 1 332 ? 13.336 24.266 -22.234 1 83.88 332 SER A C 1
ATOM 2552 O O . SER A 1 332 ? 13.789 23.484 -21.375 1 83.88 332 SER A O 1
ATOM 2554 N N . SER A 1 333 ? 13.656 24.281 -23.422 1 82.56 333 SER A N 1
ATOM 2555 C CA . SER A 1 333 ? 14.75 23.406 -23.859 1 82.56 333 SER A CA 1
ATOM 2556 C C . SER A 1 333 ? 16.109 24.031 -23.547 1 82.56 333 SER A C 1
ATOM 2558 O O . SER A 1 333 ? 17.141 23.406 -23.766 1 82.56 333 SER A O 1
ATOM 2560 N N . ASP A 1 334 ? 16.094 25.156 -22.922 1 82.75 334 ASP A N 1
ATOM 2561 C CA . ASP A 1 334 ? 17.344 25.844 -22.609 1 82.75 334 ASP A CA 1
ATOM 2562 C C . ASP A 1 334 ? 18.062 25.172 -21.453 1 82.75 334 ASP A C 1
ATOM 2564 O O . ASP A 1 334 ? 17.422 24.609 -20.562 1 82.75 334 ASP A O 1
ATOM 2568 N N . GLU A 1 335 ? 19.328 25.219 -21.531 1 77.5 335 GLU A N 1
ATOM 2569 C CA . GLU A 1 335 ? 20.172 24.578 -20.531 1 77.5 335 GLU A CA 1
ATOM 2570 C C . GLU A 1 335 ? 19.891 25.141 -19.141 1 77.5 335 GLU A C 1
ATOM 2572 O O . GLU A 1 335 ? 19.984 24.422 -18.141 1 77.5 335 GLU A O 1
ATOM 2577 N N . ASP A 1 336 ? 19.516 26.297 -19.078 1 81.31 336 ASP A N 1
ATOM 2578 C CA . ASP A 1 336 ? 19.297 26.969 -17.797 1 81.31 336 ASP A CA 1
ATOM 2579 C C . ASP A 1 336 ? 17.828 26.969 -17.422 1 81.31 336 ASP A C 1
ATOM 2581 O O . ASP A 1 336 ? 17.422 27.672 -16.5 1 81.31 336 ASP A O 1
ATOM 2585 N N . ALA A 1 337 ? 17.125 26.109 -18.156 1 85.94 337 ALA A N 1
ATOM 2586 C CA . ALA A 1 337 ? 15.688 26.078 -17.891 1 85.94 337 ALA A CA 1
ATOM 2587 C C . ALA A 1 337 ? 15.375 25.484 -16.531 1 85.94 337 ALA A C 1
ATOM 2589 O O . ALA A 1 337 ? 16.078 24.578 -16.078 1 85.94 337 ALA A O 1
ATOM 2590 N N . THR A 1 338 ? 14.414 26.016 -15.898 1 91 338 THR A N 1
ATOM 2591 C CA . THR A 1 338 ? 13.961 25.5 -14.617 1 91 338 THR A CA 1
ATOM 2592 C C . THR A 1 338 ? 13 24.328 -14.812 1 91 338 THR A C 1
ATOM 2594 O O . THR A 1 338 ? 12.555 24.062 -15.93 1 91 338 THR A O 1
ATOM 2597 N N . PHE A 1 339 ? 12.828 23.625 -13.797 1 95.5 339 PHE A N 1
ATOM 2598 C CA . PHE A 1 339 ? 11.891 22.516 -13.836 1 95.5 339 PHE A CA 1
ATOM 2599 C C . PHE A 1 339 ? 10.453 23 -13.727 1 95.5 339 PHE A C 1
ATOM 2601 O O . PHE A 1 339 ? 10.195 24.062 -13.156 1 95.5 339 PHE A O 1
ATOM 2608 N N . TRP A 1 340 ? 9.5 22.297 -14.289 1 96.31 340 TRP A N 1
ATOM 2609 C CA . TRP A 1 340 ? 8.078 22.578 -14.141 1 96.31 340 TRP A CA 1
ATOM 2610 C C . TRP A 1 340 ? 7.707 22.719 -12.672 1 96.31 340 TRP A C 1
ATOM 2612 O O . TRP A 1 340 ? 6.914 23.594 -12.305 1 96.31 340 TRP A O 1
ATOM 2622 N N . THR A 1 341 ? 8.297 21.906 -11.805 1 97.62 341 THR A N 1
ATOM 2623 C CA . THR A 1 341 ? 8 21.891 -10.383 1 97.62 341 THR A CA 1
ATOM 2624 C C . THR A 1 341 ? 8.312 23.234 -9.75 1 97.62 341 THR A C 1
ATOM 2626 O O . THR A 1 341 ? 7.59 23.688 -8.859 1 97.62 341 THR A O 1
ATOM 2629 N N . ASP A 1 342 ? 9.367 23.906 -10.203 1 96.62 342 ASP A N 1
ATOM 2630 C CA . ASP A 1 342 ? 9.75 25.203 -9.656 1 96.62 342 ASP A CA 1
ATOM 2631 C C . ASP A 1 342 ? 8.672 26.25 -9.906 1 96.62 342 ASP A C 1
ATOM 2633 O O . ASP A 1 342 ? 8.25 26.953 -8.984 1 96.62 342 ASP A O 1
ATOM 2637 N N . GLY A 1 343 ? 8.297 26.344 -11.156 1 96.25 343 GLY A N 1
ATOM 2638 C CA . GLY A 1 343 ? 7.258 27.297 -11.508 1 96.25 343 GLY A CA 1
ATOM 2639 C C . GLY A 1 343 ? 5.93 27 -10.836 1 96.25 343 GLY A C 1
ATOM 2640 O O . GLY A 1 343 ? 5.219 27.922 -10.422 1 96.25 343 GLY A O 1
ATOM 2641 N N . PHE A 1 344 ? 5.621 25.797 -10.766 1 97.81 344 PHE A N 1
ATOM 2642 C CA . PHE A 1 344 ? 4.379 25.375 -10.125 1 97.81 344 PHE A CA 1
ATOM 2643 C C . PHE A 1 344 ? 4.367 25.781 -8.656 1 97.81 344 PHE A C 1
ATOM 2645 O O . PHE A 1 344 ? 3.383 26.359 -8.18 1 97.81 344 PHE A O 1
ATOM 2652 N N . LEU A 1 345 ? 5.441 25.5 -7.906 1 98.06 345 LEU A N 1
ATOM 2653 C CA . LEU A 1 345 ? 5.52 25.812 -6.484 1 98.06 345 LEU A CA 1
ATOM 2654 C C . LEU A 1 345 ? 5.469 27.328 -6.254 1 98.06 345 LEU A C 1
ATOM 2656 O O . LEU A 1 345 ? 4.871 27.797 -5.281 1 98.06 345 LEU A O 1
ATOM 2660 N N . GLU A 1 346 ? 6.113 28.062 -7.113 1 97.38 346 GLU A N 1
ATOM 2661 C CA . GLU A 1 346 ? 6.051 29.516 -7.004 1 97.38 346 GLU A CA 1
ATOM 2662 C C . GLU A 1 346 ? 4.609 30.016 -7.102 1 97.38 346 GLU A C 1
ATOM 2664 O O . GLU A 1 346 ? 4.184 30.844 -6.309 1 97.38 346 GLU A O 1
ATOM 2669 N N . SER A 1 347 ? 3.9 29.484 -8.094 1 98 347 SER A N 1
ATOM 2670 C CA . SER A 1 347 ? 2.494 29.844 -8.242 1 98 347 SER A CA 1
ATOM 2671 C C . SER A 1 347 ? 1.683 29.422 -7.023 1 98 347 SER A C 1
ATOM 2673 O O . SER A 1 347 ? 0.822 30.188 -6.559 1 98 347 SER A O 1
ATOM 2675 N N . ASN A 1 348 ? 1.955 28.281 -6.559 1 98.44 348 ASN A N 1
ATOM 2676 C CA . ASN A 1 348 ? 1.265 27.781 -5.367 1 98.44 348 ASN A CA 1
ATOM 2677 C C . ASN A 1 348 ? 1.543 28.672 -4.156 1 98.44 348 ASN A C 1
ATOM 2679 O O . ASN A 1 348 ? 0.632 28.984 -3.385 1 98.44 348 ASN A O 1
ATOM 2683 N N . HIS A 1 349 ? 2.797 29.125 -3.965 1 98.44 349 HIS A N 1
ATOM 2684 C CA . HIS A 1 349 ? 3.174 30 -2.854 1 98.44 349 HIS A CA 1
ATOM 2685 C C . HIS A 1 349 ? 2.381 31.297 -2.875 1 98.44 349 HIS A C 1
ATOM 2687 O O . HIS A 1 349 ? 1.889 31.75 -1.838 1 98.44 349 HIS A O 1
ATOM 2693 N N . MET A 1 350 ? 2.273 31.812 -4.012 1 98.31 350 MET A N 1
ATOM 2694 C CA . MET A 1 350 ? 1.543 33.062 -4.152 1 98.31 350 MET A CA 1
ATOM 2695 C C . MET A 1 350 ? 0.077 32.875 -3.773 1 98.31 350 MET A C 1
ATOM 2697 O O . MET A 1 350 ? -0.486 33.719 -3.053 1 98.31 350 MET A O 1
ATOM 2701 N N . ARG A 1 351 ? -0.495 31.859 -4.219 1 98.31 351 ARG A N 1
ATOM 2702 C CA . ARG A 1 351 ? -1.905 31.594 -3.951 1 98.31 351 ARG A CA 1
ATOM 2703 C C . ARG A 1 351 ? -2.131 31.266 -2.479 1 98.31 351 ARG A C 1
ATOM 2705 O O . ARG A 1 351 ? -3.105 31.719 -1.879 1 98.31 351 ARG A O 1
ATOM 2712 N N . LEU A 1 352 ? -1.23 30.453 -1.912 1 98.5 352 LEU A N 1
ATOM 2713 C CA . LEU A 1 352 ? -1.305 30.125 -0.493 1 98.5 352 LEU A CA 1
ATOM 2714 C C . LEU A 1 352 ? -1.219 31.391 0.364 1 98.5 352 LEU A C 1
ATOM 2716 O O . LEU A 1 352 ? -1.998 31.562 1.305 1 98.5 352 LEU A O 1
ATOM 2720 N N . GLN A 1 353 ? -0.277 32.219 0.017 1 98.12 353 GLN A N 1
ATOM 2721 C CA . GLN A 1 353 ? -0.08 33.438 0.784 1 98.12 353 GLN A CA 1
ATOM 2722 C C . GLN A 1 353 ? -1.312 34.344 0.714 1 98.12 353 GLN A C 1
ATOM 2724 O O . GLN A 1 353 ? -1.779 34.844 1.738 1 98.12 353 GLN A O 1
ATOM 2729 N N . LYS A 1 354 ? -1.842 34.5 -0.452 1 98.12 354 LYS A N 1
ATOM 2730 C CA . LYS A 1 354 ? -3.006 35.375 -0.641 1 98.12 354 LYS A CA 1
ATOM 2731 C C . LYS A 1 354 ? -4.211 34.844 0.132 1 98.12 354 LYS A C 1
ATOM 2733 O O . LYS A 1 354 ? -4.879 35.594 0.841 1 98.12 354 LYS A O 1
ATOM 2738 N N . ARG A 1 355 ? -4.504 33.562 -0.036 1 98 355 ARG A N 1
ATOM 2739 C CA . ARG A 1 355 ? -5.633 32.938 0.638 1 98 355 ARG A CA 1
ATOM 2740 C C . ARG A 1 355 ? -5.441 32.938 2.15 1 98 355 ARG A C 1
ATOM 2742 O O . ARG A 1 355 ? -6.375 33.25 2.9 1 98 355 ARG A O 1
ATOM 2749 N N . GLY A 1 356 ? -4.25 32.562 2.582 1 97.75 356 GLY A N 1
ATOM 2750 C CA . GLY A 1 356 ? -3.928 32.594 4 1 97.75 356 GLY A CA 1
ATOM 2751 C C . GLY A 1 356 ? -4.047 33.969 4.613 1 97.75 356 GLY A C 1
ATOM 2752 O O . GLY A 1 356 ? -4.566 34.125 5.723 1 97.75 356 GLY A O 1
ATOM 2753 N N . ASP A 1 357 ? -3.611 35 3.916 1 98.06 357 ASP A N 1
ATOM 2754 C CA . ASP A 1 357 ? -3.707 36.375 4.387 1 98.06 357 ASP A CA 1
ATOM 2755 C C . ASP A 1 357 ? -5.164 36.812 4.578 1 98.06 357 ASP A C 1
ATOM 2757 O O . ASP A 1 357 ? -5.496 37.5 5.543 1 98.06 357 ASP A O 1
ATOM 2761 N N . LYS A 1 358 ? -5.941 36.406 3.662 1 98.31 358 LYS A N 1
ATOM 2762 C CA . LYS A 1 358 ? -7.359 36.75 3.77 1 98.31 358 LYS A CA 1
ATOM 2763 C C . LYS A 1 358 ? -7.98 36.094 5.016 1 98.31 358 LYS A C 1
ATOM 2765 O O . LYS A 1 358 ? -8.758 36.75 5.715 1 98.31 358 LYS A O 1
ATOM 2770 N N . TRP A 1 359 ? -7.727 34.875 5.25 1 98.25 359 TRP A N 1
ATOM 2771 C CA . TRP A 1 359 ? -8.258 34.219 6.434 1 98.25 359 TRP A CA 1
ATOM 2772 C C . TRP A 1 359 ? -7.738 34.844 7.707 1 98.25 359 TRP A C 1
ATOM 2774 O O . TRP A 1 359 ? -8.5 35.094 8.648 1 98.25 359 TRP A O 1
ATOM 2784 N N . GLN A 1 360 ? -6.469 35.125 7.75 1 97 360 GLN A N 1
ATOM 2785 C CA . GLN A 1 360 ? -5.848 35.719 8.938 1 97 360 GLN A CA 1
ATOM 2786 C C . GLN A 1 360 ? -6.348 37.125 9.18 1 97 360 GLN A C 1
ATOM 2788 O O . GLN A 1 360 ? -6.484 37.562 10.328 1 97 360 GLN A O 1
ATOM 2793 N N . GLN A 1 361 ? -6.582 37.812 8.102 1 98 361 GLN A N 1
ATOM 2794 C CA . GLN A 1 361 ? -7.176 39.125 8.242 1 98 361 GLN A CA 1
ATOM 2795 C C . GLN A 1 361 ? -8.555 39.062 8.906 1 98 361 GLN A C 1
ATOM 2797 O O . GLN A 1 361 ? -8.891 39.875 9.75 1 98 361 GLN A O 1
ATOM 2802 N N . CYS A 1 362 ? -9.289 38.125 8.477 1 98.19 362 CYS A N 1
ATOM 2803 C CA . CYS A 1 362 ? -10.586 37.906 9.102 1 98.19 362 CYS A CA 1
ATOM 2804 C C . CYS A 1 362 ? -10.438 37.594 10.594 1 98.19 362 CYS A C 1
ATOM 2806 O O . CYS A 1 362 ? -11.195 38.125 11.406 1 98.19 362 CYS A O 1
ATOM 2808 N N . MET A 1 363 ? -9.477 36.781 10.984 1 97.62 363 MET A N 1
ATOM 2809 C CA . MET A 1 363 ? -9.203 36.5 12.391 1 97.62 363 MET A CA 1
ATOM 2810 C C . MET A 1 363 ? -8.875 37.75 13.156 1 97.62 363 MET A C 1
ATOM 2812 O O . MET A 1 363 ? -9.375 37.969 14.266 1 97.62 363 MET A O 1
ATOM 2816 N N . LYS A 1 364 ? -8.109 38.594 12.539 1 96.94 364 LYS A N 1
ATOM 2817 C CA . LYS A 1 364 ? -7.734 39.875 13.172 1 96.94 364 LYS A CA 1
ATOM 2818 C C . LYS A 1 364 ? -8.945 40.781 13.344 1 96.94 364 LYS A C 1
ATOM 2820 O O . LYS A 1 364 ? -9.133 41.375 14.406 1 96.94 364 LYS A O 1
ATOM 2825 N N . GLU A 1 365 ? -9.695 40.812 12.344 1 97.56 365 GLU A N 1
ATOM 2826 C CA . GLU A 1 365 ? -10.898 41.656 12.398 1 97.56 365 GLU A CA 1
ATOM 2827 C C . GLU A 1 365 ? -11.836 41.188 13.508 1 97.56 365 GLU A C 1
ATOM 2829 O O . GLU A 1 365 ? -12.484 42 14.164 1 97.56 365 GLU A O 1
ATOM 2834 N N . LEU A 1 366 ? -11.82 39.938 13.719 1 97.38 366 LEU A N 1
ATOM 2835 C CA . LEU A 1 366 ? -12.727 39.344 14.703 1 97.38 366 LEU A CA 1
ATOM 2836 C C . LEU A 1 366 ? -12.039 39.219 16.062 1 97.38 366 LEU A C 1
ATOM 2838 O O . LEU A 1 366 ? -12.633 38.719 17.016 1 97.38 366 LEU A O 1
ATOM 2842 N N . SER A 1 367 ? -10.805 39.625 16.141 1 96.38 367 SER A N 1
ATOM 2843 C CA . SER A 1 367 ? -10.016 39.531 17.359 1 96.38 367 SER A CA 1
ATOM 2844 C C . SER A 1 367 ? -9.945 38.094 17.875 1 96.38 367 SER A C 1
ATOM 2846 O O . SER A 1 367 ? -10.109 37.844 19.062 1 96.38 367 SER A O 1
ATOM 2848 N N . ILE A 1 368 ? -9.82 37.188 16.984 1 97 368 ILE A N 1
ATOM 2849 C CA . ILE A 1 368 ? -9.594 35.781 17.328 1 97 368 ILE A CA 1
ATOM 2850 C C . ILE A 1 368 ? -8.094 35.5 17.344 1 97 368 ILE A C 1
ATOM 2852 O O . ILE A 1 368 ? -7.43 35.562 16.312 1 97 368 ILE A O 1
ATOM 2856 N N . PRO A 1 369 ? -7.559 35.219 18.531 1 96.44 369 PRO A N 1
ATOM 2857 C CA . PRO A 1 369 ? -6.137 34.844 18.547 1 96.44 369 PRO A CA 1
ATOM 2858 C C . PRO A 1 369 ? -5.82 33.656 17.641 1 96.44 369 PRO A C 1
ATOM 2860 O O . PRO A 1 369 ? -6.605 32.719 17.562 1 96.44 369 PRO A O 1
ATOM 2863 N N . HIS A 1 370 ? -4.711 33.719 16.891 1 96.56 370 HIS A N 1
ATOM 2864 C CA . HIS A 1 370 ? -4.27 32.688 15.969 1 96.56 370 HIS A CA 1
ATOM 2865 C C . HIS A 1 370 ? -2.773 32.781 15.695 1 96.56 370 HIS A C 1
ATOM 2867 O O . HIS A 1 370 ? -2.158 33.812 15.953 1 96.56 370 HIS A O 1
ATOM 2873 N N . LEU A 1 371 ? -2.164 31.719 15.289 1 95.81 371 LEU A N 1
ATOM 2874 C CA . LEU A 1 371 ? -0.758 31.75 14.898 1 95.81 371 LEU A CA 1
ATOM 2875 C C . LEU A 1 371 ? -0.597 32.312 13.484 1 95.81 371 LEU A C 1
ATOM 2877 O O . LEU A 1 371 ? -1.412 32.031 12.609 1 95.81 371 LEU A O 1
ATOM 2881 N N . SER A 1 372 ? 0.448 33.094 13.305 1 94.5 372 SER A N 1
ATOM 2882 C CA . SER A 1 372 ? 0.789 33.531 11.961 1 94.5 372 SER A CA 1
ATOM 2883 C C . SER A 1 372 ? 1.368 32.375 11.133 1 94.5 372 SER A C 1
ATOM 2885 O O . SER A 1 372 ? 2.539 32.031 11.281 1 94.5 372 SER A O 1
ATOM 2887 N N . ALA A 1 373 ? 0.6 31.953 10.266 1 95.88 373 ALA A N 1
ATOM 2888 C CA . ALA A 1 373 ? 1.02 30.812 9.445 1 95.88 373 ALA A CA 1
ATOM 2889 C C . ALA A 1 373 ? 2.057 31.234 8.406 1 95.88 373 ALA A C 1
ATOM 2891 O O . ALA A 1 373 ? 1.928 32.312 7.789 1 95.88 373 ALA A O 1
ATOM 2892 N N . THR A 1 374 ? 3.115 30.438 8.258 1 97.44 374 THR A N 1
ATOM 2893 C CA . THR A 1 374 ? 4.168 30.719 7.289 1 97.44 374 THR A CA 1
ATOM 2894 C C . THR A 1 374 ? 4.336 29.562 6.316 1 97.44 374 THR A C 1
ATOM 2896 O O . THR A 1 374 ? 5 29.703 5.285 1 97.44 374 THR A O 1
ATOM 2899 N N . ALA A 1 375 ? 3.709 28.422 6.582 1 98.31 375 ALA A N 1
ATOM 2900 C CA . ALA A 1 375 ? 3.832 27.203 5.793 1 98.31 375 ALA A CA 1
ATOM 2901 C C . ALA A 1 375 ? 2.596 26.328 5.949 1 98.31 375 ALA A C 1
ATOM 2903 O O . ALA A 1 375 ? 1.779 26.547 6.848 1 98.31 375 ALA A O 1
ATOM 2904 N N . GLY A 1 376 ? 2.449 25.391 5.074 1 98 376 GLY A N 1
ATOM 2905 C CA . GLY A 1 376 ? 1.312 24.484 5.113 1 98 376 GLY A CA 1
ATOM 2906 C C . GLY A 1 376 ? 0.044 25.094 4.547 1 98 376 GLY A C 1
ATOM 2907 O O . GLY A 1 376 ? 0.103 25.984 3.691 1 98 376 GLY A O 1
ATOM 2908 N N . LEU A 1 377 ? -1.042 24.516 4.949 1 98.12 377 LEU A N 1
ATOM 2909 C CA . LEU A 1 377 ? -2.355 24.875 4.422 1 98.12 377 LEU A CA 1
ATOM 2910 C C . LEU A 1 377 ? -3.279 25.344 5.535 1 98.12 377 LEU A C 1
ATOM 2912 O O . LEU A 1 377 ? -4.504 25.375 5.367 1 98.12 377 LEU A O 1
ATOM 2916 N N . PHE A 1 378 ? -2.73 25.766 6.703 1 95.62 378 PHE A N 1
ATOM 2917 C CA . PHE A 1 378 ? -3.529 25.766 7.922 1 95.62 378 PHE A CA 1
ATOM 2918 C C . PHE A 1 378 ? -3.498 27.125 8.602 1 95.62 378 PHE A C 1
ATOM 2920 O O . PHE A 1 378 ? -2.551 27.891 8.422 1 95.62 378 PHE A O 1
ATOM 2927 N N . CYS A 1 379 ? -4.516 27.375 9.344 1 97.69 379 CYS A N 1
ATOM 2928 C CA . CYS A 1 379 ? -4.566 28.406 10.375 1 97.69 379 CYS A CA 1
ATOM 2929 C C . CYS A 1 379 ? -4.992 27.812 11.719 1 97.69 379 CYS A C 1
ATOM 2931 O O . CYS A 1 379 ? -6.027 27.156 11.805 1 97.69 379 CYS A O 1
ATOM 2933 N N . TRP A 1 380 ? -4.141 27.969 12.711 1 98.06 380 TRP A N 1
ATOM 2934 C CA . TRP A 1 380 ? -4.406 27.484 14.055 1 98.06 380 TRP A CA 1
ATOM 2935 C C . TRP A 1 380 ? -5.09 28.562 14.898 1 98.06 380 TRP A C 1
ATOM 2937 O O . TRP A 1 380 ? -4.465 29.562 15.266 1 98.06 380 TRP A O 1
ATOM 2947 N N . MET A 1 381 ? -6.355 28.312 15.273 1 98 381 MET A N 1
ATOM 2948 C CA . MET A 1 381 ? -7.199 29.359 15.836 1 98 381 MET A CA 1
ATOM 2949 C C . MET A 1 381 ? -7.559 29.047 17.281 1 98 381 MET A C 1
ATOM 2951 O O . MET A 1 381 ? -7.82 27.891 17.625 1 98 381 MET A O 1
ATOM 2955 N N . ASP A 1 382 ? -7.516 30.062 18.109 1 97.19 382 ASP A N 1
ATOM 2956 C CA . ASP A 1 382 ? -7.969 29.969 19.5 1 97.19 382 ASP A CA 1
ATOM 2957 C C . ASP A 1 382 ? -9.398 30.469 19.641 1 97.19 382 ASP A C 1
ATOM 2959 O O . ASP A 1 382 ? -9.648 31.672 19.641 1 97.19 382 ASP A O 1
ATOM 2963 N N . LEU A 1 383 ? -10.328 29.531 19.781 1 97.62 383 LEU A N 1
ATOM 2964 C CA . LEU A 1 383 ? -11.734 29.875 19.984 1 97.62 383 LEU A CA 1
ATOM 2965 C C . LEU A 1 383 ? -12.18 29.562 21.406 1 97.62 383 LEU A C 1
ATOM 2967 O O . LEU A 1 383 ? -13.367 29.344 21.656 1 97.62 383 LEU A O 1
ATOM 2971 N N . SER A 1 384 ? -11.258 29.5 22.297 1 95.88 384 SER A N 1
ATOM 2972 C CA . SER A 1 384 ? -11.539 29.094 23.672 1 95.88 384 SER A CA 1
ATOM 2973 C C . SER A 1 384 ? -12.508 30.062 24.344 1 95.88 384 SER A C 1
ATOM 2975 O O . SER A 1 384 ? -13.211 29.688 25.281 1 95.88 384 SER A O 1
ATOM 2977 N N . GLU A 1 385 ? -12.586 31.328 23.859 1 95.44 385 GLU A N 1
ATOM 2978 C CA . GLU A 1 385 ? -13.531 32.312 24.359 1 95.44 385 GLU A CA 1
ATOM 2979 C C . GLU A 1 385 ? -14.969 31.828 24.25 1 95.44 385 GLU A C 1
ATOM 2981 O O . GLU A 1 385 ? -15.828 32.219 25.031 1 95.44 385 GLU A O 1
ATOM 2986 N N . PHE A 1 386 ? -15.188 30.922 23.391 1 97.38 386 PHE A N 1
ATOM 2987 C CA . PHE A 1 386 ? -16.562 30.547 23.078 1 97.38 386 PHE A CA 1
ATOM 2988 C C . PHE A 1 386 ? -16.906 29.188 23.656 1 97.38 386 PHE A C 1
ATOM 2990 O O . PHE A 1 386 ? -17.969 28.625 23.375 1 97.38 386 PHE A O 1
ATOM 2997 N N . LEU A 1 387 ? -16 28.641 24.438 1 97 387 LEU A N 1
ATOM 2998 C CA . LEU A 1 387 ? -16.297 27.375 25.094 1 97 387 LEU A CA 1
ATOM 2999 C C . LEU A 1 387 ? -17.484 27.516 26.047 1 97 387 LEU A C 1
ATOM 3001 O O . LEU A 1 387 ? -17.625 28.531 26.734 1 97 387 LEU A O 1
ATOM 3005 N N . PRO A 1 388 ? -18.375 26.547 26.031 1 96 388 PRO A N 1
ATOM 3006 C CA . PRO A 1 388 ? -19.438 26.594 27.031 1 96 388 PRO A CA 1
ATOM 3007 C C . PRO A 1 388 ? -18.922 26.516 28.453 1 96 388 PRO A C 1
ATOM 3009 O O . PRO A 1 388 ? -17.812 26.016 28.688 1 96 388 PRO A O 1
ATOM 3012 N N . ALA A 1 389 ? -19.781 26.906 29.406 1 92.81 389 ALA A N 1
ATOM 3013 C CA . ALA A 1 389 ? -19.375 27.016 30.797 1 92.81 389 ALA A CA 1
ATOM 3014 C C . ALA A 1 389 ? -19.375 25.656 31.484 1 92.81 389 ALA A C 1
ATOM 3016 O O . ALA A 1 389 ? -18.562 25.391 32.375 1 92.81 389 ALA A O 1
ATOM 3017 N N . GLU A 1 390 ? -20.125 24.828 31.062 1 93.88 390 GLU A N 1
ATOM 3018 C CA . GLU A 1 390 ? -20.312 23.562 31.766 1 93.88 390 GLU A CA 1
ATOM 3019 C C . GLU A 1 390 ? -19.578 22.422 31.047 1 93.88 390 GLU A C 1
ATOM 3021 O O . GLU A 1 390 ? -19.438 22.438 29.828 1 93.88 390 GLU A O 1
ATOM 3026 N N . GLY A 1 391 ? -19.047 21.453 31.875 1 95.19 391 GLY A N 1
ATOM 3027 C CA . GLY A 1 391 ? -18.453 20.234 31.328 1 95.19 391 GLY A CA 1
ATOM 3028 C C . GLY A 1 391 ? -16.938 20.219 31.453 1 95.19 391 GLY A C 1
ATOM 3029 O O . GLY A 1 391 ? -16.328 21.234 31.797 1 95.19 391 GLY A O 1
ATOM 3030 N N . THR A 1 392 ? -16.359 19.062 31.188 1 96.12 392 THR A N 1
ATOM 3031 C CA . THR A 1 392 ? -14.914 18.906 31.125 1 96.12 392 THR A CA 1
ATOM 3032 C C . THR A 1 392 ? -14.352 19.625 29.891 1 96.12 392 THR A C 1
ATOM 3034 O O . THR A 1 392 ? -15.102 19.984 28.984 1 96.12 392 THR A O 1
ATOM 3037 N N . ALA A 1 393 ? -13.062 19.844 29.844 1 94.31 393 ALA A N 1
ATOM 3038 C CA . ALA A 1 393 ? -12.414 20.484 28.703 1 94.31 393 ALA A CA 1
ATOM 3039 C C . ALA A 1 393 ? -12.766 19.781 27.406 1 94.31 393 ALA A C 1
ATOM 3041 O O . ALA A 1 393 ? -13.031 20.438 26.391 1 94.31 393 ALA A O 1
ATOM 3042 N N . ASP A 1 394 ? -12.836 18.484 27.438 1 94.25 394 ASP A N 1
ATOM 3043 C CA . ASP A 1 394 ? -13.156 17.703 26.25 1 94.25 394 ASP A CA 1
ATOM 3044 C C . ASP A 1 394 ? -14.609 17.906 25.828 1 94.25 394 ASP A C 1
ATOM 3046 O O . ASP A 1 394 ? -14.898 18.031 24.641 1 94.25 394 ASP A O 1
ATOM 3050 N N . GLU A 1 395 ? -15.445 17.891 26.781 1 96.06 395 GLU A N 1
ATOM 3051 C CA . GLU A 1 395 ? -16.859 18.078 26.516 1 96.06 395 GLU A CA 1
ATOM 3052 C C . GLU A 1 395 ? -17.141 19.484 25.969 1 96.06 395 GLU A C 1
ATOM 3054 O O . GLU A 1 395 ? -17.953 19.641 25.047 1 96.06 395 GLU A O 1
ATOM 3059 N N . GLN A 1 396 ? -16.438 20.406 26.547 1 97.5 396 GLN A N 1
ATOM 3060 C CA . GLN A 1 396 ? -16.609 21.797 26.125 1 97.5 396 GLN A CA 1
ATOM 3061 C C . GLN A 1 396 ? -16.172 21.984 24.672 1 97.5 396 GLN A C 1
ATOM 3063 O O . GLN A 1 396 ? -16.906 22.594 23.875 1 97.5 396 GLN A O 1
ATOM 3068 N N . GLU A 1 397 ? -15.008 21.5 24.359 1 97.25 397 GLU A N 1
ATOM 3069 C CA . GLU A 1 397 ? -14.516 21.641 23 1 97.25 397 GLU A CA 1
ATOM 3070 C C . GLU A 1 397 ? -15.391 20.875 22 1 97.25 397 GLU A C 1
ATOM 3072 O O . GLU A 1 397 ? -15.648 21.359 20.891 1 97.25 397 GLU A O 1
ATOM 3077 N N . ARG A 1 398 ? -15.867 19.703 22.375 1 96.81 398 ARG A N 1
ATOM 3078 C CA . ARG A 1 398 ? -16.766 18.922 21.516 1 96.81 398 ARG A CA 1
ATOM 3079 C C . ARG A 1 398 ? -18.062 19.688 21.25 1 96.81 398 ARG A C 1
ATOM 3081 O O . ARG A 1 398 ? -18.547 19.703 20.125 1 96.81 398 ARG A O 1
ATOM 3088 N N . ALA A 1 399 ? -18.594 20.25 22.312 1 97.44 399 ALA A N 1
ATOM 3089 C CA . ALA A 1 399 ? -19.828 21.016 22.156 1 97.44 399 ALA A CA 1
ATOM 3090 C C . ALA A 1 399 ? -19.641 22.172 21.188 1 97.44 399 ALA A C 1
ATOM 3092 O O . ALA A 1 399 ? -20.5 22.438 20.344 1 97.44 399 ALA A O 1
ATOM 3093 N N . LEU A 1 400 ? -18.547 22.875 21.328 1 98.19 400 LEU A N 1
ATOM 3094 C CA . LEU A 1 400 ? -18.25 23.984 20.422 1 98.19 400 LEU A CA 1
ATOM 3095 C C . LEU A 1 400 ? -18.047 23.469 19 1 98.19 400 LEU A C 1
ATOM 3097 O O . LEU A 1 400 ? -18.531 24.094 18.047 1 98.19 400 LEU A O 1
ATOM 3101 N N . TYR A 1 401 ? -17.375 22.391 18.828 1 97.88 401 TYR A N 1
ATOM 3102 C CA . TYR A 1 401 ? -17.172 21.766 17.531 1 97.88 401 TYR A CA 1
ATOM 3103 C C . TYR A 1 401 ? -18.5 21.453 16.859 1 97.88 401 TYR A C 1
ATOM 3105 O O . TYR A 1 401 ? -18.703 21.781 15.688 1 97.88 401 TYR A O 1
ATOM 3113 N N . LEU A 1 402 ? -19.375 20.844 17.594 1 97.25 402 LEU A N 1
ATOM 3114 C CA . LEU A 1 402 ? -20.672 20.453 17.047 1 97.25 402 LEU A CA 1
ATOM 3115 C C . LEU A 1 402 ? -21.5 21.688 16.688 1 97.25 402 LEU A C 1
ATOM 3117 O O . LEU A 1 402 ? -22.219 21.688 15.695 1 97.25 402 LEU A O 1
ATOM 3121 N N . GLU A 1 403 ? -21.422 22.703 17.516 1 97.75 403 GLU A N 1
ATOM 3122 C CA . GLU A 1 403 ? -22.125 23.938 17.219 1 97.75 403 GLU A CA 1
ATOM 3123 C C . GLU A 1 403 ? -21.625 24.562 15.906 1 97.75 403 GLU A C 1
ATOM 3125 O O . GLU A 1 403 ? -22.422 24.922 15.039 1 97.75 403 GLU A O 1
ATOM 3130 N N . LEU A 1 404 ? -20.297 24.656 15.781 1 98.12 404 LEU A N 1
ATOM 3131 C CA . LEU A 1 404 ? -19.703 25.203 14.562 1 98.12 404 LEU A CA 1
ATOM 3132 C C . LEU A 1 404 ? -20.125 24.375 13.344 1 98.12 404 LEU A C 1
ATOM 3134 O O . LEU A 1 404 ? -20.453 24.953 12.297 1 98.12 404 LEU A O 1
ATOM 3138 N N . LEU A 1 405 ? -20.125 23.062 13.484 1 97.5 405 LEU A N 1
ATOM 3139 C CA . LEU A 1 405 ? -20.406 22.141 12.391 1 97.5 405 LEU A CA 1
ATOM 3140 C C . LEU A 1 405 ? -21.891 22.156 12.047 1 97.5 405 LEU A C 1
ATOM 3142 O O . LEU A 1 405 ? -22.266 22.375 10.891 1 97.5 405 LEU A O 1
ATOM 3146 N N . LYS A 1 406 ? -22.781 22 13 1 96.25 406 LYS A N 1
ATOM 3147 C CA . LYS A 1 406 ? -24.203 21.766 12.773 1 96.25 406 LYS A CA 1
ATOM 3148 C C . LYS A 1 406 ? -24.969 23.078 12.57 1 96.25 406 LYS A C 1
ATOM 3150 O O . LYS A 1 406 ? -25.859 23.156 11.727 1 96.25 406 LYS A O 1
ATOM 3155 N N . ASP A 1 407 ? -24.609 24.047 13.352 1 96.88 407 ASP A N 1
ATOM 3156 C CA . ASP A 1 407 ? -25.406 25.281 13.344 1 96.88 407 ASP A CA 1
ATOM 3157 C C . ASP A 1 407 ? -24.859 26.281 12.328 1 96.88 407 ASP A C 1
ATOM 3159 O O . ASP A 1 407 ? -25.609 27.078 11.781 1 96.88 407 ASP A O 1
ATOM 3163 N N . TYR A 1 408 ? -23.578 26.203 12.062 1 97.69 408 TYR A N 1
ATOM 3164 C CA . TYR A 1 408 ? -23 27.219 11.203 1 97.69 408 TYR A CA 1
ATOM 3165 C C . TYR A 1 408 ? -22.359 26.609 9.969 1 97.69 408 TYR A C 1
ATOM 3167 O O . TYR A 1 408 ? -21.922 27.328 9.062 1 97.69 408 TYR A O 1
ATOM 3175 N N . GLY A 1 409 ? -22.25 25.312 9.914 1 97.31 409 GLY A N 1
ATOM 3176 C CA . GLY A 1 409 ? -21.719 24.625 8.742 1 97.31 409 GLY A CA 1
ATOM 3177 C C . GLY A 1 409 ? -20.219 24.828 8.57 1 97.31 409 GLY A C 1
ATOM 3178 O O . GLY A 1 409 ? -19.719 24.938 7.449 1 97.31 409 GLY A O 1
ATOM 3179 N N . LEU A 1 410 ? -19.516 24.984 9.672 1 98.12 410 LEU A N 1
ATOM 3180 C CA . LEU A 1 410 ? -18.062 25.141 9.656 1 98.12 410 LEU A CA 1
ATOM 3181 C C . LEU A 1 410 ? -17.359 23.875 10.156 1 98.12 410 LEU A C 1
ATOM 3183 O O . LEU A 1 410 ? -17.281 23.641 11.359 1 98.12 410 LEU A O 1
ATOM 3187 N N . LEU A 1 411 ? -16.859 23.109 9.227 1 97.69 411 LEU A N 1
ATOM 3188 C CA . LEU A 1 411 ? -16.141 21.891 9.594 1 97.69 411 LEU A CA 1
ATOM 3189 C C . LEU A 1 411 ? -14.656 22.172 9.789 1 97.69 411 LEU A C 1
ATOM 3191 O O . LEU A 1 411 ? -13.891 22.203 8.82 1 97.69 411 LEU A O 1
ATOM 3195 N N . PHE A 1 412 ? -14.266 22.422 10.992 1 97.94 412 PHE A N 1
ATOM 3196 C CA . PHE A 1 412 ? -12.875 22.562 11.422 1 97.94 412 PHE A CA 1
ATOM 3197 C C . PHE A 1 412 ? -12.391 21.297 12.125 1 97.94 412 PHE A C 1
ATOM 3199 O O . PHE A 1 412 ? -13.203 20.438 12.5 1 97.94 412 PHE A O 1
ATOM 3206 N N . THR A 1 413 ? -11.117 21.109 12.258 1 97.94 413 THR A N 1
ATOM 3207 C CA . THR A 1 413 ? -10.562 20.047 13.086 1 97.94 413 THR A CA 1
ATOM 3208 C C . THR A 1 413 ? -10.352 20.516 14.523 1 97.94 413 THR A C 1
ATOM 3210 O O . THR A 1 413 ? -9.609 21.469 14.758 1 97.94 413 THR A O 1
ATOM 3213 N N . PRO A 1 414 ? -10.992 19.875 15.453 1 97.81 414 PRO A N 1
ATOM 3214 C CA . PRO A 1 414 ? -10.797 20.297 16.844 1 97.81 414 PRO A CA 1
ATOM 3215 C C . PRO A 1 414 ? -9.406 19.969 17.359 1 97.81 414 PRO A C 1
ATOM 3217 O O . PRO A 1 414 ? -8.836 18.922 17.031 1 97.81 414 PRO A O 1
ATOM 3220 N N . GLY A 1 415 ? -8.898 20.828 18.172 1 97.06 415 GLY A N 1
ATOM 3221 C CA . GLY A 1 415 ? -7.582 20.656 18.766 1 97.06 415 GLY A CA 1
ATOM 3222 C C . GLY A 1 415 ? -7.461 19.391 19.578 1 97.06 415 GLY A C 1
ATOM 3223 O O . GLY A 1 415 ? -6.395 18.766 19.641 1 97.06 415 GLY A O 1
ATOM 3224 N N . ARG A 1 416 ? -8.531 19 20.172 1 94.62 416 ARG A N 1
ATOM 3225 C CA . ARG A 1 416 ? -8.539 17.781 20.984 1 94.62 416 ARG A CA 1
ATOM 3226 C C . ARG A 1 416 ? -8.195 16.562 20.125 1 94.62 416 ARG A C 1
ATOM 3228 O O . ARG A 1 416 ? -7.484 15.672 20.578 1 94.62 416 ARG A O 1
ATOM 3235 N N . SER A 1 417 ? -8.711 16.547 18.906 1 95.25 417 SER A N 1
ATOM 3236 C CA . SER A 1 417 ? -8.422 15.445 17.984 1 95.25 417 SER A CA 1
ATOM 3237 C C . SER A 1 417 ? -6.957 15.445 17.562 1 95.25 417 SER A C 1
ATOM 3239 O O . SER A 1 417 ? -6.453 14.445 17.047 1 95.25 417 SER A O 1
ATOM 3241 N N . MET A 1 418 ? -6.273 16.531 17.797 1 96.94 418 MET A N 1
ATOM 3242 C CA . MET A 1 418 ? -4.859 16.672 17.469 1 96.94 418 MET A CA 1
ATOM 3243 C C . MET A 1 418 ? -4.008 16.734 18.734 1 96.94 418 MET A C 1
ATOM 3245 O O . MET A 1 418 ? -2.834 17.094 18.688 1 96.94 418 MET A O 1
ATOM 3249 N N . HIS A 1 419 ? -4.676 16.5 19.891 1 96.31 419 HIS A N 1
ATOM 3250 C CA . HIS A 1 419 ? -4.055 16.312 21.203 1 96.31 419 HIS A CA 1
ATOM 3251 C C . HIS A 1 419 ? -3.455 17.609 21.719 1 96.31 419 HIS A C 1
ATOM 3253 O O . HIS A 1 419 ? -2.381 17.609 22.328 1 96.31 419 HIS A O 1
ATOM 3259 N N . ASN A 1 420 ? -4.086 18.688 21.312 1 95.75 420 ASN A N 1
ATOM 3260 C CA . ASN A 1 420 ? -3.621 19.969 21.844 1 95.75 420 ASN A CA 1
ATOM 3261 C C . ASN A 1 420 ? -3.754 20.031 23.359 1 95.75 420 ASN A C 1
ATOM 3263 O O . ASN A 1 420 ? -4.727 19.516 23.922 1 95.75 420 ASN A O 1
ATOM 3267 N N . GLU A 1 421 ? -2.838 20.656 24.016 1 93.88 421 GLU A N 1
ATOM 3268 C CA . GLU A 1 421 ? -2.801 20.688 25.469 1 93.88 421 GLU A CA 1
ATOM 3269 C C . GLU A 1 421 ? -3.914 21.578 26.031 1 93.88 421 GLU A C 1
ATOM 3271 O O . GLU A 1 421 ? -4.477 21.281 27.078 1 93.88 421 GLU A O 1
ATOM 3276 N N . LEU A 1 422 ? -4.27 22.609 25.297 1 93 422 LEU A N 1
ATOM 3277 C CA . LEU A 1 422 ? -5.309 23.547 25.734 1 93 422 LEU A CA 1
ATOM 3278 C C . LEU A 1 422 ? -6.602 23.312 24.953 1 93 422 LEU A C 1
ATOM 3280 O O . LEU A 1 422 ? -6.566 23.031 23.75 1 93 422 LEU A O 1
ATOM 3284 N N . PRO A 1 423 ? -7.734 23.438 25.609 1 94.56 423 PRO A N 1
ATOM 3285 C CA . PRO A 1 423 ? -9 23.281 24.891 1 94.56 423 PRO A CA 1
ATOM 3286 C C . PRO A 1 423 ? -9.375 24.5 24.062 1 94.56 423 PRO A C 1
ATOM 3288 O O . PRO A 1 423 ? -8.883 25.609 24.328 1 94.56 423 PRO A O 1
ATOM 3291 N N . GLY A 1 424 ? -10.18 24.312 23.094 1 96.44 424 GLY A N 1
ATOM 3292 C CA . GLY A 1 424 ? -10.82 25.406 22.391 1 96.44 424 GLY A CA 1
ATOM 3293 C C . GLY A 1 424 ? -10.078 25.828 21.141 1 96.44 424 GLY A C 1
ATOM 3294 O O . GLY A 1 424 ? -10.43 26.828 20.5 1 96.44 424 GLY A O 1
ATOM 3295 N N . PHE A 1 425 ? -9.117 25.031 20.75 1 97.06 425 PHE A N 1
ATOM 3296 C CA . PHE A 1 425 ? -8.375 25.359 19.547 1 97.06 425 PHE A CA 1
ATOM 3297 C C . PHE A 1 425 ? -8.891 24.547 18.359 1 97.06 425 PHE A C 1
ATOM 3299 O O . PHE A 1 425 ? -9.43 23.453 18.547 1 97.06 425 PHE A O 1
ATOM 3306 N N . PHE A 1 426 ? -8.773 25.141 17.156 1 98.25 426 PHE A N 1
ATOM 3307 C CA . PHE A 1 426 ? -9.234 24.5 15.93 1 98.25 426 PHE A CA 1
ATOM 3308 C C . PHE A 1 426 ? -8.266 24.781 14.789 1 98.25 426 PHE A C 1
ATOM 3310 O O . PHE A 1 426 ? -7.676 25.859 14.711 1 98.25 426 PHE A O 1
ATOM 3317 N N . ARG A 1 427 ? -8.094 23.828 13.93 1 98.5 427 ARG A N 1
ATOM 3318 C CA . ARG A 1 427 ? -7.371 24.016 12.68 1 98.5 427 ARG A CA 1
ATOM 3319 C C . ARG A 1 427 ? -8.336 24.281 11.523 1 98.5 427 ARG A C 1
ATOM 3321 O O . ARG A 1 427 ? -9.273 23.516 11.305 1 98.5 427 ARG A O 1
ATOM 3328 N N . CYS A 1 428 ? -8.094 25.328 10.844 1 98.31 428 CYS A N 1
ATOM 3329 C CA . CYS A 1 428 ? -8.758 25.562 9.57 1 98.31 428 CYS A CA 1
ATOM 3330 C C . CYS A 1 428 ? -7.82 25.266 8.406 1 98.31 428 CYS A C 1
ATOM 3332 O O . CYS A 1 428 ? -6.668 25.703 8.398 1 98.31 428 CYS A O 1
ATOM 3334 N N . VAL A 1 429 ? -8.289 24.531 7.496 1 98.44 429 VAL A N 1
ATOM 3335 C CA . VAL A 1 429 ? -7.57 24.359 6.238 1 98.44 429 VAL A CA 1
ATOM 3336 C C . VAL A 1 429 ? -8.141 25.312 5.188 1 98.44 429 VAL A C 1
ATOM 3338 O O . VAL A 1 429 ? -9.117 24.969 4.504 1 98.44 429 VAL A O 1
ATOM 3341 N N . PHE A 1 430 ? -7.484 26.375 4.977 1 98.06 430 PHE A N 1
ATOM 3342 C CA . PHE A 1 430 ? -8.062 27.469 4.203 1 98.06 430 PHE A CA 1
ATOM 3343 C C . PHE A 1 430 ? -7.969 27.188 2.709 1 98.06 430 PHE A C 1
ATOM 3345 O O . PHE A 1 430 ? -8.539 27.922 1.896 1 98.06 430 PHE A O 1
ATOM 3352 N N . THR A 1 431 ? -7.34 26.078 2.34 1 98.25 431 THR A N 1
ATOM 3353 C CA . THR A 1 431 ? -7.184 25.719 0.933 1 98.25 431 THR A CA 1
ATOM 3354 C C . THR A 1 431 ? -8.211 24.656 0.524 1 98.25 431 THR A C 1
ATOM 3356 O O . THR A 1 431 ? -8.312 24.312 -0.654 1 98.25 431 THR A O 1
ATOM 3359 N N . ALA A 1 432 ? -8.984 24.125 1.399 1 96.38 432 ALA A N 1
ATOM 3360 C CA . ALA A 1 432 ? -9.75 22.891 1.21 1 96.38 432 ALA A CA 1
ATOM 3361 C C . ALA A 1 432 ? -11.07 23.172 0.499 1 96.38 432 ALA A C 1
ATOM 3363 O O . ALA A 1 432 ? -11.883 22.266 0.303 1 96.38 432 ALA A O 1
ATOM 3364 N N . ALA A 1 433 ? -11.305 24.406 0.026 1 94.62 433 ALA A N 1
ATOM 3365 C CA . ALA A 1 433 ? -12.594 24.797 -0.547 1 94.62 433 ALA A CA 1
ATOM 3366 C C . ALA A 1 433 ? -12.406 25.625 -1.812 1 94.62 433 ALA A C 1
ATOM 3368 O O . ALA A 1 433 ? -11.352 26.219 -2.018 1 94.62 433 ALA A O 1
ATOM 3369 N N . SER A 1 434 ? -13.461 25.625 -2.59 1 94.38 434 SER A N 1
ATOM 3370 C CA . SER A 1 434 ? -13.484 26.547 -3.717 1 94.38 434 SER A CA 1
ATOM 3371 C C . SER A 1 434 ? -13.484 28 -3.24 1 94.38 434 SER A C 1
ATOM 3373 O O . SER A 1 434 ? -13.672 28.266 -2.053 1 94.38 434 SER A O 1
ATOM 3375 N N . ASP A 1 435 ? -13.266 28.875 -4.148 1 95.94 435 ASP A N 1
ATOM 3376 C CA . ASP A 1 435 ? -13.281 30.297 -3.797 1 95.94 435 ASP A CA 1
ATOM 3377 C C . ASP A 1 435 ? -14.625 30.703 -3.191 1 95.94 435 ASP A C 1
ATOM 3379 O O . ASP A 1 435 ? -14.672 31.406 -2.188 1 95.94 435 ASP A O 1
ATOM 3383 N N . GLN A 1 436 ? -15.656 30.219 -3.797 1 95.62 436 GLN A N 1
ATOM 3384 C CA . GLN A 1 436 ? -17 30.531 -3.309 1 95.62 436 GLN A CA 1
ATOM 3385 C C . GLN A 1 436 ? -17.219 29.984 -1.9 1 95.62 436 GLN A C 1
ATOM 3387 O O . GLN A 1 436 ? -17.719 30.688 -1.027 1 95.62 436 GLN A O 1
ATOM 3392 N N . GLU A 1 437 ? -16.875 28.797 -1.724 1 96.94 437 GLU A N 1
ATOM 3393 C CA . GLU A 1 437 ? -17.047 28.156 -0.424 1 96.94 437 GLU A CA 1
ATOM 3394 C C . GLU A 1 437 ? -16.172 28.812 0.638 1 96.94 437 GLU A C 1
ATOM 3396 O O . GLU A 1 437 ? -16.578 28.922 1.796 1 96.94 437 GLU A O 1
ATOM 3401 N N . PHE A 1 438 ? -14.992 29.203 0.231 1 97.44 438 PHE A N 1
ATOM 3402 C CA . PHE A 1 438 ? -14.07 29.891 1.126 1 97.44 438 PHE A CA 1
ATOM 3403 C C . PHE A 1 438 ? -14.68 31.203 1.635 1 97.44 438 PHE A C 1
ATOM 3405 O O . PHE A 1 438 ? -14.695 31.453 2.84 1 97.44 438 PHE A O 1
ATOM 3412 N N . HIS A 1 439 ? -15.227 31.984 0.785 1 97.69 439 HIS A N 1
ATOM 3413 C CA . HIS A 1 439 ? -15.82 33.25 1.17 1 97.69 439 HIS A CA 1
ATOM 3414 C C . HIS A 1 439 ? -17.047 33.062 2.045 1 97.69 439 HIS A C 1
ATOM 3416 O O . HIS A 1 439 ? -17.281 33.812 2.996 1 97.69 439 HIS A O 1
ATOM 3422 N N . LEU A 1 440 ? -17.797 32 1.705 1 98 440 LEU A N 1
ATOM 3423 C CA . LEU A 1 440 ? -18.938 31.656 2.545 1 98 440 LEU A CA 1
ATOM 3424 C C . LEU A 1 440 ? -18.484 31.25 3.945 1 98 440 LEU A C 1
ATOM 3426 O O . LEU A 1 440 ? -19.141 31.562 4.934 1 98 440 LEU A O 1
ATOM 3430 N N . GLY A 1 441 ? -17.375 30.562 4.02 1 98.19 441 GLY A N 1
ATOM 3431 C CA . GLY A 1 441 ? -16.797 30.219 5.309 1 98.19 441 GLY A CA 1
ATOM 3432 C C . GLY A 1 441 ? -16.438 31.422 6.152 1 98.19 441 GLY A C 1
ATOM 3433 O O . GLY A 1 441 ? -16.688 31.438 7.359 1 98.19 441 GLY A O 1
ATOM 3434 N N . LEU A 1 442 ? -15.867 32.438 5.504 1 98.38 442 LEU A N 1
ATOM 3435 C CA . LEU A 1 442 ? -15.547 33.688 6.195 1 98.38 442 LEU A CA 1
ATOM 3436 C C . LEU A 1 442 ? -16.812 34.344 6.73 1 98.38 442 LEU A C 1
ATOM 3438 O O . LEU A 1 442 ? -16.828 34.812 7.875 1 98.38 442 LEU A O 1
ATOM 3442 N N . GLU A 1 443 ? -17.797 34.344 5.934 1 98.31 443 GLU A N 1
ATOM 3443 C CA . GLU A 1 443 ? -19.062 34.938 6.328 1 98.31 443 GLU A CA 1
ATOM 3444 C C . GLU A 1 443 ? -19.688 34.188 7.516 1 98.31 443 GLU A C 1
ATOM 3446 O O . GLU A 1 443 ? -20.156 34.844 8.461 1 98.31 443 GLU A O 1
ATOM 3451 N N . ARG A 1 444 ? -19.688 32.938 7.445 1 98.38 444 ARG A N 1
ATOM 3452 C CA . ARG A 1 444 ? -20.281 32.125 8.508 1 98.38 444 ARG A CA 1
ATOM 3453 C C . ARG A 1 444 ? -19.5 32.281 9.812 1 98.38 444 ARG A C 1
ATOM 3455 O O . ARG A 1 444 ? -20.094 32.281 10.891 1 98.38 444 ARG A O 1
ATOM 3462 N N . LEU A 1 445 ? -18.219 32.375 9.703 1 98.5 445 LEU A N 1
ATOM 3463 C CA . LEU A 1 445 ? -17.406 32.562 10.891 1 98.5 445 LEU A CA 1
ATOM 3464 C C . LEU A 1 445 ? -17.688 33.938 11.531 1 98.5 445 LEU A C 1
ATOM 3466 O O . LEU A 1 445 ? -17.812 34.031 12.758 1 98.5 445 LEU A O 1
ATOM 3470 N N . ARG A 1 446 ? -17.781 34.969 10.742 1 98.31 446 ARG A N 1
ATOM 3471 C CA . ARG A 1 446 ? -18.141 36.312 11.242 1 98.31 446 ARG A CA 1
ATOM 3472 C C . ARG A 1 446 ? -19.484 36.281 11.961 1 98.31 446 ARG A C 1
ATOM 3474 O O . ARG A 1 446 ? -19.641 36.844 13.039 1 98.31 446 ARG A O 1
ATOM 3481 N N . HIS A 1 447 ? -20.406 35.594 11.32 1 98.19 447 HIS A N 1
ATOM 3482 C CA . HIS A 1 447 ? -21.734 35.469 11.891 1 98.19 447 HIS A CA 1
ATOM 3483 C C . HIS A 1 447 ? -21.703 34.75 13.242 1 98.19 447 HIS A C 1
ATOM 3485 O O . HIS A 1 447 ? -22.328 35.219 14.203 1 98.19 447 HIS A O 1
ATOM 3491 N N . PHE A 1 448 ? -21.031 33.688 13.352 1 98.12 448 PHE A N 1
ATOM 3492 C CA . PHE A 1 448 ? -20.891 32.938 14.594 1 98.12 448 PHE A CA 1
ATOM 3493 C C . PHE A 1 448 ? -20.328 33.812 15.695 1 98.12 448 PHE A C 1
ATOM 3495 O O . PHE A 1 448 ? -20.906 33.875 16.781 1 98.12 448 PHE A O 1
ATOM 3502 N N . VAL A 1 449 ? -19.188 34.5 15.375 1 98.19 449 VAL A N 1
ATOM 3503 C CA . VAL A 1 449 ? -18.484 35.281 16.375 1 98.19 449 VAL A CA 1
ATOM 3504 C C . VAL A 1 449 ? -19.375 36.438 16.828 1 98.19 449 VAL A C 1
ATOM 3506 O O . VAL A 1 449 ? -19.5 36.719 18.031 1 98.19 449 VAL A O 1
ATOM 3509 N N . THR A 1 450 ? -20.031 37.031 15.914 1 97.19 450 THR A N 1
ATOM 3510 C CA . THR A 1 450 ? -20.891 38.156 16.234 1 97.19 450 THR A CA 1
ATOM 3511 C C . THR A 1 450 ? -22.062 37.719 17.125 1 97.19 450 THR A C 1
ATOM 3513 O O . THR A 1 450 ? -22.375 38.375 18.125 1 97.19 450 THR A O 1
ATOM 3516 N N . LYS A 1 451 ? -22.594 36.656 16.766 1 97.19 451 LYS A N 1
ATOM 3517 C CA . LYS A 1 451 ? -23.719 36.156 17.547 1 97.19 451 LYS A CA 1
ATOM 3518 C C . LYS A 1 451 ? -23.297 35.75 18.953 1 97.19 451 LYS A C 1
ATOM 3520 O O . LYS A 1 451 ? -24.031 36 19.906 1 97.19 451 LYS A O 1
ATOM 3525 N N . LYS A 1 452 ? -22.219 35.094 19.062 1 96.75 452 LYS A N 1
ATOM 3526 C CA . LYS A 1 452 ? -21.734 34.656 20.375 1 96.75 452 LYS A CA 1
ATOM 3527 C C . LYS A 1 452 ? -21.391 35.812 21.266 1 96.75 452 LYS A C 1
ATOM 3529 O O . LYS A 1 452 ? -21.594 35.781 22.484 1 96.75 452 LYS A O 1
ATOM 3534 N N . ARG A 1 453 ? -20.891 36.875 20.734 1 96 453 ARG A N 1
ATOM 3535 C CA . ARG A 1 453 ? -20.453 38 21.531 1 96 453 ARG A CA 1
ATOM 3536 C C . ARG A 1 453 ? -21.609 38.938 21.828 1 96 453 ARG A C 1
ATOM 3538 O O . ARG A 1 453 ? -21.562 39.75 22.781 1 96 453 ARG A O 1
ATOM 3545 N N . THR A 1 454 ? -22.688 38.906 21.109 1 93.31 454 THR A N 1
ATOM 3546 C CA . THR A 1 454 ? -23.859 39.719 21.391 1 93.31 454 THR A CA 1
ATOM 3547 C C . THR A 1 454 ? -24.828 38.969 22.312 1 93.31 454 THR A C 1
ATOM 3549 O O . THR A 1 454 ? -25.688 39.594 22.938 1 93.31 454 THR A O 1
ATOM 3552 N N . ALA A 1 455 ? -24.766 37.781 22.516 1 82.94 455 ALA A N 1
ATOM 3553 C CA . ALA A 1 455 ? -25.594 37 23.422 1 82.94 455 ALA A CA 1
ATOM 3554 C C . ALA A 1 455 ? -25.125 37.125 24.859 1 82.94 455 ALA A C 1
ATOM 3556 O O . ALA A 1 455 ? -23.922 37.25 25.125 1 82.94 455 ALA A O 1
ATOM 3557 N N . MET B 1 1 ? 22.797 -9.477 38.906 1 21.92 1 MET B N 1
ATOM 3558 C CA . MET B 1 1 ? 21.578 -9.016 38.25 1 21.92 1 MET B CA 1
ATOM 3559 C C . MET B 1 1 ? 21.922 -8.219 37 1 21.92 1 MET B C 1
ATOM 3561 O O . MET B 1 1 ? 22.328 -7.062 37.062 1 21.92 1 MET B O 1
ATOM 3565 N N . SER B 1 2 ? 22.484 -8.812 35.938 1 26.61 2 SER B N 1
ATOM 3566 C CA . SER B 1 2 ? 23.219 -8.32 34.781 1 26.61 2 SER B CA 1
ATOM 3567 C C . SER B 1 2 ? 22.375 -7.371 33.938 1 26.61 2 SER B C 1
ATOM 3569 O O . SER B 1 2 ? 21.266 -7.734 33.5 1 26.61 2 SER B O 1
ATOM 3571 N N . HIS B 1 3 ? 22.188 -6.129 34.344 1 29.41 3 HIS B N 1
ATOM 3572 C CA . HIS B 1 3 ? 21.516 -5.039 33.625 1 29.41 3 HIS B CA 1
ATOM 3573 C C . HIS B 1 3 ? 21.844 -5.043 32.156 1 29.41 3 HIS B C 1
ATOM 3575 O O . HIS B 1 3 ? 22.969 -4.734 31.75 1 29.41 3 HIS B O 1
ATOM 3581 N N . GLY B 1 4 ? 21.547 -6.141 31.422 1 33 4 GLY B N 1
ATOM 3582 C CA . GLY B 1 4 ? 21.797 -6.285 30 1 33 4 GLY B CA 1
ATOM 3583 C C . GLY B 1 4 ? 21.578 -5 29.219 1 33 4 GLY B C 1
ATOM 3584 O O . GLY B 1 4 ? 20.484 -4.414 29.266 1 33 4 GLY B O 1
ATOM 3585 N N . SER B 1 5 ? 22.484 -4.16 29.141 1 35.41 5 SER B N 1
ATOM 3586 C CA . SER B 1 5 ? 22.594 -2.969 28.297 1 35.41 5 SER B CA 1
ATOM 3587 C C . SER B 1 5 ? 21.906 -3.168 26.953 1 35.41 5 SER B C 1
ATOM 3589 O O . SER B 1 5 ? 22.328 -3.984 26.141 1 35.41 5 SER B O 1
ATOM 3591 N N . SER B 1 6 ? 20.609 -3.32 26.781 1 39.81 6 SER B N 1
ATOM 3592 C CA . SER B 1 6 ? 19.812 -3.43 25.562 1 39.81 6 SER B CA 1
ATOM 3593 C C . SER B 1 6 ? 20.359 -2.514 24.469 1 39.81 6 SER B C 1
ATOM 3595 O O . SER B 1 6 ? 20.25 -1.29 24.562 1 39.81 6 SER B O 1
ATOM 3597 N N . GLN B 1 7 ? 21.578 -2.59 23.984 1 45.12 7 GLN B N 1
ATOM 3598 C CA . GLN B 1 7 ? 22.141 -1.933 22.812 1 45.12 7 GLN B CA 1
ATOM 3599 C C . GLN B 1 7 ? 21.062 -1.658 21.766 1 45.12 7 GLN B C 1
ATOM 3601 O O . GLN B 1 7 ? 20.422 -2.586 21.266 1 45.12 7 GLN B O 1
ATOM 3606 N N . SER B 1 8 ? 20.391 -0.548 21.922 1 58.06 8 SER B N 1
ATOM 3607 C CA . SER B 1 8 ? 19.328 -0.05 21.047 1 58.06 8 SER B CA 1
ATOM 3608 C C . SER B 1 8 ? 19.656 -0.272 19.578 1 58.06 8 SER B C 1
ATOM 3610 O O . SER B 1 8 ? 20.641 0.289 19.062 1 58.06 8 SER B O 1
ATOM 3612 N N . SER B 1 9 ? 19.297 -1.413 18.938 1 78.06 9 SER B N 1
ATOM 3613 C CA . SER B 1 9 ? 19.547 -1.824 17.562 1 78.06 9 SER B CA 1
ATOM 3614 C C . SER B 1 9 ? 19.047 -0.769 16.578 1 78.06 9 SER B C 1
ATOM 3616 O O . SER B 1 9 ? 18.109 -0.026 16.875 1 78.06 9 SER B O 1
ATOM 3618 N N . ILE B 1 10 ? 19.906 -0.424 15.641 1 93.25 10 ILE B N 1
ATOM 3619 C CA . ILE B 1 10 ? 19.641 0.58 14.617 1 93.25 10 ILE B CA 1
ATOM 3620 C C . ILE B 1 10 ? 18.516 0.094 13.703 1 93.25 10 ILE B C 1
ATOM 3622 O O . ILE B 1 10 ? 18.094 0.808 12.789 1 93.25 10 ILE B O 1
ATOM 3626 N N . SER B 1 11 ? 17.984 -1.136 14.016 1 93.88 11 SER B N 1
ATOM 3627 C CA . SER B 1 11 ? 16.812 -1.68 13.328 1 93.88 11 SER B CA 1
ATOM 3628 C C . SER B 1 11 ? 15.953 -2.512 14.273 1 93.88 11 SER B C 1
ATOM 3630 O O . SER B 1 11 ? 16.391 -2.867 15.367 1 93.88 11 SER B O 1
ATOM 3632 N N . ALA B 1 12 ? 14.781 -2.709 13.984 1 94.62 12 ALA B N 1
ATOM 3633 C CA . ALA B 1 12 ? 13.914 -3.604 14.75 1 94.62 12 ALA B CA 1
ATOM 3634 C C . ALA B 1 12 ? 14.133 -5.059 14.344 1 94.62 12 ALA B C 1
ATOM 3636 O O . ALA B 1 12 ? 14.297 -5.359 13.156 1 94.62 12 ALA B O 1
ATOM 3637 N N . PRO B 1 13 ? 14.078 -5.961 15.266 1 93 13 PRO B N 1
ATOM 3638 C CA . PRO B 1 13 ? 14.227 -7.383 14.953 1 93 13 PRO B CA 1
ATOM 3639 C C . PRO B 1 13 ? 13.227 -7.855 13.891 1 93 13 PRO B C 1
ATOM 3641 O O . PRO B 1 13 ? 13.57 -8.688 13.047 1 93 13 PRO B O 1
ATOM 3644 N N . ARG B 1 14 ? 12.047 -7.367 13.875 1 93 14 ARG B N 1
ATOM 3645 C CA . ARG B 1 14 ? 11.039 -7.832 12.93 1 93 14 ARG B CA 1
ATOM 3646 C C . ARG B 1 14 ? 11.422 -7.477 11.492 1 93 14 ARG B C 1
ATOM 3648 O O . ARG B 1 14 ? 10.969 -8.125 10.547 1 93 14 ARG B O 1
ATOM 3655 N N . ALA B 1 15 ? 12.234 -6.43 11.328 1 92.06 15 ALA B N 1
ATOM 3656 C CA . ALA B 1 15 ? 12.711 -6.086 9.992 1 92.06 15 ALA B CA 1
ATOM 3657 C C . ALA B 1 15 ? 13.562 -7.207 9.406 1 92.06 15 ALA B C 1
ATOM 3659 O O . ALA B 1 15 ? 13.352 -7.621 8.266 1 92.06 15 ALA B O 1
ATOM 3660 N N . GLY B 1 16 ? 14.508 -7.676 10.188 1 90.62 16 GLY B N 1
ATOM 3661 C CA . GLY B 1 16 ? 15.32 -8.797 9.758 1 90.62 16 GLY B CA 1
ATOM 3662 C C . GLY B 1 16 ? 14.531 -10.078 9.578 1 90.62 16 GLY B C 1
ATOM 3663 O O . GLY B 1 16 ? 14.781 -10.844 8.648 1 90.62 16 GLY B O 1
ATOM 3664 N N . ALA B 1 17 ? 13.594 -10.242 10.453 1 91.69 17 ALA B N 1
ATOM 3665 C CA . ALA B 1 17 ? 12.742 -11.422 10.383 1 91.69 17 ALA B CA 1
ATOM 3666 C C . ALA B 1 17 ? 11.945 -11.445 9.078 1 91.69 17 ALA B C 1
ATOM 3668 O O . ALA B 1 17 ? 11.75 -12.508 8.484 1 91.69 17 ALA B O 1
ATOM 3669 N N . ALA B 1 18 ? 11.508 -10.328 8.656 1 90.19 18 ALA B N 1
ATOM 3670 C CA . ALA B 1 18 ? 10.758 -10.242 7.41 1 90.19 18 ALA B CA 1
ATOM 3671 C C . ALA B 1 18 ? 11.594 -10.719 6.227 1 90.19 18 ALA B C 1
ATOM 3673 O O . ALA B 1 18 ? 11.117 -11.477 5.383 1 90.19 18 ALA B O 1
ATOM 3674 N N . VAL B 1 19 ? 12.805 -10.328 6.164 1 90.25 19 VAL B N 1
ATOM 3675 C CA . VAL B 1 19 ? 13.711 -10.695 5.082 1 90.25 19 VAL B CA 1
ATOM 3676 C C . VAL B 1 19 ? 13.953 -12.203 5.102 1 90.25 19 VAL B C 1
ATOM 3678 O O . VAL B 1 19 ? 14.07 -12.836 4.047 1 90.25 19 VAL B O 1
ATOM 3681 N N . SER B 1 20 ? 13.938 -12.742 6.266 1 91.25 20 SER B N 1
ATOM 3682 C CA . SER B 1 20 ? 14.211 -14.164 6.418 1 91.25 20 SER B CA 1
ATOM 3683 C C . SER B 1 20 ? 13.055 -15.016 5.895 1 91.25 20 SER B C 1
ATOM 3685 O O . SER B 1 20 ? 13.211 -16.219 5.68 1 91.25 20 SER B O 1
ATOM 3687 N N . LEU B 1 21 ? 11.922 -14.414 5.695 1 89.81 21 LEU B N 1
ATOM 3688 C CA . LEU B 1 21 ? 10.742 -15.133 5.219 1 89.81 21 LEU B CA 1
ATOM 3689 C C . LEU B 1 21 ? 10.766 -15.266 3.697 1 89.81 21 LEU B C 1
ATOM 3691 O O . LEU B 1 21 ? 9.969 -16 3.121 1 89.81 21 LEU B O 1
ATOM 3695 N N . LEU B 1 22 ? 11.648 -14.57 3.061 1 89.31 22 LEU B N 1
ATOM 3696 C CA . LEU B 1 22 ? 11.742 -14.648 1.606 1 89.31 22 LEU B CA 1
ATOM 3697 C C . LEU B 1 22 ? 12.273 -16.016 1.174 1 89.31 22 LEU B C 1
ATOM 3699 O O . LEU B 1 22 ? 13.125 -16.594 1.849 1 89.31 22 LEU B O 1
ATOM 3703 N N . PRO B 1 23 ? 11.781 -16.469 0.008 1 86.56 23 PRO B N 1
ATOM 3704 C CA . PRO B 1 23 ? 12.32 -17.734 -0.466 1 86.56 23 PRO B CA 1
ATOM 3705 C C . PRO B 1 23 ? 13.828 -17.703 -0.704 1 86.56 23 PRO B C 1
ATOM 3707 O O . PRO B 1 23 ? 14.32 -16.781 -1.372 1 86.56 23 PRO B O 1
ATOM 3710 N N . THR B 1 24 ? 14.523 -18.656 -0.288 1 82.75 24 THR B N 1
ATOM 3711 C CA . THR B 1 24 ? 15.984 -18.672 -0.307 1 82.75 24 THR B CA 1
ATOM 3712 C C . THR B 1 24 ? 16.5 -18.797 -1.736 1 82.75 24 THR B C 1
ATOM 3714 O O . THR B 1 24 ? 17.578 -18.266 -2.061 1 82.75 24 THR B O 1
ATOM 3717 N N . TYR B 1 25 ? 15.719 -19.516 -2.574 1 86.19 25 TYR B N 1
ATOM 3718 C CA . TYR B 1 25 ? 16.203 -19.734 -3.934 1 86.19 25 TYR B CA 1
ATOM 3719 C C . TYR B 1 25 ? 16.359 -18.406 -4.672 1 86.19 25 TYR B C 1
ATOM 3721 O O . TYR B 1 25 ? 17.141 -18.312 -5.629 1 86.19 25 TYR B O 1
ATOM 3729 N N . LEU B 1 26 ? 15.609 -17.422 -4.16 1 86.75 26 LEU B N 1
ATOM 3730 C CA . LEU B 1 26 ? 15.656 -16.125 -4.816 1 86.75 26 LEU B CA 1
ATOM 3731 C C . LEU B 1 26 ? 17 -15.445 -4.59 1 86.75 26 LEU B C 1
ATOM 3733 O O . LEU B 1 26 ? 17.469 -14.672 -5.43 1 86.75 26 LEU B O 1
ATOM 3737 N N . ALA B 1 27 ? 17.594 -15.719 -3.484 1 84.75 27 ALA B N 1
ATOM 3738 C CA . ALA B 1 27 ? 18.922 -15.164 -3.219 1 84.75 27 ALA B CA 1
ATOM 3739 C C . ALA B 1 27 ? 19.953 -15.68 -4.227 1 84.75 27 ALA B C 1
ATOM 3741 O O . ALA B 1 27 ? 20.766 -14.914 -4.727 1 84.75 27 ALA B O 1
ATOM 3742 N N . ASP B 1 28 ? 19.859 -16.906 -4.586 1 88.25 28 ASP B N 1
ATOM 3743 C CA . ASP B 1 28 ? 20.734 -17.5 -5.59 1 88.25 28 ASP B CA 1
ATOM 3744 C C . ASP B 1 28 ? 20.469 -16.906 -6.973 1 88.25 28 ASP B C 1
ATOM 3746 O O . ASP B 1 28 ? 21.406 -16.625 -7.715 1 88.25 28 ASP B O 1
ATOM 3750 N N . ALA B 1 29 ? 19.234 -16.766 -7.184 1 87.75 29 ALA B N 1
ATOM 3751 C CA . ALA B 1 29 ? 18.812 -16.234 -8.484 1 87.75 29 ALA B CA 1
ATOM 3752 C C . ALA B 1 29 ? 19.344 -14.82 -8.695 1 87.75 29 ALA B C 1
ATOM 3754 O O . ALA B 1 29 ? 19.719 -14.453 -9.812 1 87.75 29 ALA B O 1
ATOM 3755 N N . ARG B 1 30 ? 19.438 -14.062 -7.637 1 84.06 30 ARG B N 1
ATOM 3756 C CA . ARG B 1 30 ? 19.875 -12.672 -7.719 1 84.06 30 ARG B CA 1
ATOM 3757 C C . ARG B 1 30 ? 21.375 -12.586 -7.91 1 84.06 30 ARG B C 1
ATOM 3759 O O . ARG B 1 30 ? 21.875 -11.633 -8.516 1 84.06 30 ARG B O 1
ATOM 3766 N N . ALA B 1 31 ? 22.047 -13.609 -7.527 1 86.12 31 ALA B N 1
ATOM 3767 C CA . ALA B 1 31 ? 23.516 -13.57 -7.512 1 86.12 31 ALA B CA 1
ATOM 3768 C C . ALA B 1 31 ? 24.094 -14.078 -8.828 1 86.12 31 ALA B C 1
ATOM 3770 O O . ALA B 1 31 ? 25.266 -13.859 -9.125 1 86.12 31 ALA B O 1
ATOM 3771 N N . ILE B 1 32 ? 23.234 -14.641 -9.648 1 90.12 32 ILE B N 1
ATOM 3772 C CA . ILE B 1 32 ? 23.734 -15.281 -10.859 1 90.12 32 ILE B CA 1
ATOM 3773 C C . ILE B 1 32 ? 23.594 -14.32 -12.039 1 90.12 32 ILE B C 1
ATOM 3775 O O . ILE B 1 32 ? 22.734 -13.453 -12.047 1 90.12 32 ILE B O 1
ATOM 3779 N N . GLN B 1 33 ? 24.516 -14.484 -12.945 1 92.81 33 GLN B N 1
ATOM 3780 C CA . GLN B 1 33 ? 24.438 -13.711 -14.18 1 92.81 33 GLN B CA 1
ATOM 3781 C C . GLN B 1 33 ? 23.25 -14.141 -15.031 1 92.81 33 GLN B C 1
ATOM 3783 O O . GLN B 1 33 ? 23.094 -15.328 -15.328 1 92.81 33 GLN B O 1
ATOM 3788 N N . LYS B 1 34 ? 22.531 -13.242 -15.477 1 92.5 34 LYS B N 1
ATOM 3789 C CA . LYS B 1 34 ? 21.344 -13.523 -16.281 1 92.5 34 LYS B CA 1
ATOM 3790 C C . LYS B 1 34 ? 21.703 -13.609 -17.766 1 92.5 34 LYS B C 1
ATOM 3792 O O . LYS B 1 34 ? 22.672 -12.992 -18.219 1 92.5 34 LYS B O 1
ATOM 3797 N N . TYR B 1 35 ? 20.859 -14.289 -18.406 1 93.81 35 TYR B N 1
ATOM 3798 C CA . TYR B 1 35 ? 21.016 -14.414 -19.859 1 93.81 35 TYR B CA 1
ATOM 3799 C C . TYR B 1 35 ? 20.844 -13.07 -20.547 1 93.81 35 TYR B C 1
ATOM 3801 O O . TYR B 1 35 ? 19.953 -12.297 -20.172 1 93.81 35 TYR B O 1
ATOM 3809 N N . SER B 1 36 ? 21.719 -12.852 -21.438 1 92.25 36 SER B N 1
ATOM 3810 C CA . SER B 1 36 ? 21.641 -11.836 -22.484 1 92.25 36 SER B CA 1
ATOM 3811 C C . SER B 1 36 ? 22.422 -12.25 -23.719 1 92.25 36 SER B C 1
ATOM 3813 O O . SER B 1 36 ? 23.203 -13.203 -23.672 1 92.25 36 SER B O 1
ATOM 3815 N N . PRO B 1 37 ? 22.109 -11.523 -24.734 1 90 37 PRO B N 1
ATOM 3816 C CA . PRO B 1 37 ? 22.922 -11.844 -25.906 1 90 37 PRO B CA 1
ATOM 3817 C C . PRO B 1 37 ? 24.422 -11.719 -25.625 1 90 37 PRO B C 1
ATOM 3819 O O . PRO B 1 37 ? 25.234 -12.445 -26.203 1 90 37 PRO B O 1
ATOM 3822 N N . LEU B 1 38 ? 24.781 -10.883 -24.656 1 92.5 38 LEU B N 1
ATOM 3823 C CA . LEU B 1 38 ? 26.188 -10.664 -24.297 1 92.5 38 LEU B CA 1
ATOM 3824 C C . LEU B 1 38 ? 26.656 -11.711 -23.281 1 92.5 38 LEU B C 1
ATOM 3826 O O . LEU B 1 38 ? 27.859 -11.914 -23.109 1 92.5 38 LEU B O 1
ATOM 3830 N N . THR B 1 39 ? 25.703 -12.391 -22.672 1 93.75 39 THR B N 1
ATOM 3831 C CA . THR B 1 39 ? 25.984 -13.453 -21.719 1 93.75 39 THR B CA 1
ATOM 3832 C C . THR B 1 39 ? 25.141 -14.695 -22.031 1 93.75 39 THR B C 1
ATOM 3834 O O . THR B 1 39 ? 24.266 -15.078 -21.25 1 93.75 39 THR B O 1
ATOM 3837 N N . PRO B 1 40 ? 25.453 -15.289 -23.047 1 92.19 40 PRO B N 1
ATOM 3838 C CA . PRO B 1 40 ? 24.594 -16.359 -23.562 1 92.19 40 PRO B CA 1
ATOM 3839 C C . PRO B 1 40 ? 24.531 -17.562 -22.641 1 92.19 40 PRO B C 1
ATOM 3841 O O . PRO B 1 40 ? 23.625 -18.391 -22.75 1 92.19 40 PRO B O 1
ATOM 3844 N N . ASN B 1 41 ? 25.516 -17.625 -21.703 1 92.56 41 ASN B N 1
ATOM 3845 C CA . ASN B 1 41 ? 25.5 -18.75 -20.781 1 92.56 41 ASN B CA 1
ATOM 3846 C C . ASN B 1 41 ? 24.797 -18.406 -19.469 1 92.56 41 ASN B C 1
ATOM 3848 O O . ASN B 1 41 ? 24.672 -19.25 -18.578 1 92.56 41 ASN B O 1
ATOM 3852 N N . GLY B 1 42 ? 24.328 -17.188 -19.422 1 95.75 42 GLY B N 1
ATOM 3853 C CA . GLY B 1 42 ? 23.641 -16.75 -18.203 1 95.75 42 GLY B CA 1
ATOM 3854 C C . GLY B 1 42 ? 22.344 -17.484 -17.969 1 95.75 42 GLY B C 1
ATOM 3855 O O . GLY B 1 42 ? 21.891 -18.266 -18.812 1 95.75 42 GLY B O 1
ATOM 3856 N N . ALA B 1 43 ? 21.766 -17.25 -16.828 1 96.94 43 ALA B N 1
ATOM 3857 C CA . ALA B 1 43 ? 20.578 -17.969 -16.406 1 96.94 43 ALA B CA 1
ATOM 3858 C C . ALA B 1 43 ? 19.328 -17.453 -17.125 1 96.94 43 ALA B C 1
ATOM 3860 O O . ALA B 1 43 ? 19.125 -16.234 -17.234 1 96.94 43 ALA B O 1
ATOM 3861 N N . LEU B 1 44 ? 18.594 -18.359 -17.688 1 96.81 44 LEU B N 1
ATOM 3862 C CA . LEU B 1 44 ? 17.297 -18.047 -18.266 1 96.81 44 LEU B CA 1
ATOM 3863 C C . LEU B 1 44 ? 16.234 -17.922 -17.188 1 96.81 44 LEU B C 1
ATOM 3865 O O . LEU B 1 44 ? 16.141 -18.766 -16.297 1 96.81 44 LEU B O 1
ATOM 3869 N N . GLN B 1 45 ? 15.445 -16.844 -17.219 1 93.94 45 GLN B N 1
ATOM 3870 C CA . GLN B 1 45 ? 14.375 -16.641 -16.25 1 93.94 45 GLN B CA 1
ATOM 3871 C C . GLN B 1 45 ? 13.172 -17.516 -16.562 1 93.94 45 GLN B C 1
ATOM 3873 O O . GLN B 1 45 ? 12.383 -17.203 -17.469 1 93.94 45 GLN B O 1
ATOM 3878 N N . LEU B 1 46 ? 12.977 -18.547 -15.797 1 96.69 46 LEU B N 1
ATOM 3879 C CA . LEU B 1 46 ? 11.859 -19.469 -15.977 1 96.69 46 LEU B CA 1
ATOM 3880 C C . LEU B 1 46 ? 11.141 -19.719 -14.656 1 96.69 46 LEU B C 1
ATOM 3882 O O . LEU B 1 46 ? 10.547 -20.766 -14.461 1 96.69 46 LEU B O 1
ATOM 3886 N N . SER B 1 47 ? 11.312 -18.719 -13.758 1 95.94 47 SER B N 1
ATOM 3887 C CA . SER B 1 47 ? 10.789 -18.953 -12.414 1 95.94 47 SER B CA 1
ATOM 3888 C C . SER B 1 47 ? 9.781 -17.891 -12.008 1 95.94 47 SER B C 1
ATOM 3890 O O . SER B 1 47 ? 8.906 -18.141 -11.18 1 95.94 47 SER B O 1
ATOM 3892 N N . VAL B 1 48 ? 9.836 -16.688 -12.5 1 93.94 48 VAL B N 1
ATOM 3893 C CA . VAL B 1 48 ? 8.945 -15.594 -12.109 1 93.94 48 VAL B CA 1
ATOM 3894 C C . VAL B 1 48 ? 7.617 -15.719 -12.844 1 93.94 48 VAL B C 1
ATOM 3896 O O . VAL B 1 48 ? 7.59 -15.859 -14.07 1 93.94 48 VAL B O 1
ATOM 3899 N N . ALA B 1 49 ? 6.578 -15.664 -12.102 1 95.88 49 ALA B N 1
ATOM 3900 C CA . ALA B 1 49 ? 5.246 -15.828 -12.68 1 95.88 49 ALA B CA 1
ATOM 3901 C C . ALA B 1 49 ? 4.824 -14.57 -13.438 1 95.88 49 ALA B C 1
ATOM 3903 O O . ALA B 1 49 ? 3.938 -13.836 -12.984 1 95.88 49 ALA B O 1
ATOM 3904 N N . GLU B 1 50 ? 5.414 -14.367 -14.594 1 96.19 50 GLU B N 1
ATOM 3905 C CA . GLU B 1 50 ? 5.09 -13.297 -15.539 1 96.19 50 GLU B CA 1
ATOM 3906 C C . GLU B 1 50 ? 4.824 -13.852 -16.938 1 96.19 50 GLU B C 1
ATOM 3908 O O . GLU B 1 50 ? 5.34 -14.914 -17.297 1 96.19 50 GLU B O 1
ATOM 3913 N N . ASN B 1 51 ? 4 -13.203 -17.609 1 97.69 51 ASN B N 1
ATOM 3914 C CA . ASN B 1 51 ? 3.695 -13.562 -19 1 97.69 51 ASN B CA 1
ATOM 3915 C C . ASN B 1 51 ? 4.305 -12.57 -19.984 1 97.69 51 ASN B C 1
ATOM 3917 O O . ASN B 1 51 ? 3.771 -11.477 -20.172 1 97.69 51 ASN B O 1
ATOM 3921 N N . GLN B 1 52 ? 5.352 -12.961 -20.656 1 95.88 52 GLN B N 1
ATOM 3922 C CA . GLN B 1 52 ? 6.102 -12.062 -21.547 1 95.88 52 GLN B CA 1
ATOM 3923 C C . GLN B 1 52 ? 5.66 -12.227 -23 1 95.88 52 GLN B C 1
ATOM 3925 O O . GLN B 1 52 ? 6.312 -11.711 -23.906 1 95.88 52 GLN B O 1
ATOM 3930 N N . MET B 1 53 ? 4.52 -12.844 -23.172 1 97.06 53 MET B N 1
ATOM 3931 C CA . MET B 1 53 ? 4.102 -13.203 -24.531 1 97.06 53 MET B CA 1
ATOM 3932 C C . MET B 1 53 ? 3.078 -12.211 -25.062 1 97.06 53 MET B C 1
ATOM 3934 O O . MET B 1 53 ? 2.572 -12.375 -26.172 1 97.06 53 MET B O 1
ATOM 3938 N N . LEU B 1 54 ? 2.82 -11.164 -24.328 1 97.69 54 LEU B N 1
ATOM 3939 C CA . LEU B 1 54 ? 1.616 -10.406 -24.656 1 97.69 54 LEU B CA 1
ATOM 3940 C C . LEU B 1 54 ? 1.954 -8.945 -24.938 1 97.69 54 LEU B C 1
ATOM 3942 O O . LEU B 1 54 ? 1.057 -8.109 -25.047 1 97.69 54 LEU B O 1
ATOM 3946 N N . GLU B 1 55 ? 3.176 -8.57 -25.078 1 96.75 55 GLU B N 1
ATOM 3947 C CA . GLU B 1 55 ? 3.58 -7.18 -25.234 1 96.75 55 GLU B CA 1
ATOM 3948 C C . GLU B 1 55 ? 2.965 -6.57 -26.484 1 96.75 55 GLU B C 1
ATOM 3950 O O . GLU B 1 55 ? 2.58 -5.398 -26.5 1 96.75 55 GLU B O 1
ATOM 3955 N N . ASP B 1 56 ? 2.912 -7.336 -27.578 1 97.06 56 ASP B N 1
ATOM 3956 C CA . ASP B 1 56 ? 2.393 -6.844 -28.859 1 97.06 56 ASP B CA 1
ATOM 3957 C C . ASP B 1 56 ? 0.926 -6.441 -28.734 1 97.06 56 ASP B C 1
ATOM 3959 O O . ASP B 1 56 ? 0.456 -5.562 -29.453 1 97.06 56 ASP B O 1
ATOM 3963 N N . LEU B 1 57 ? 0.188 -7.074 -27.828 1 97.12 57 LEU B N 1
ATOM 3964 C CA . LEU B 1 57 ? -1.213 -6.742 -27.594 1 97.12 57 LEU B CA 1
ATOM 3965 C C . LEU B 1 57 ? -1.345 -5.637 -26.547 1 97.12 57 LEU B C 1
ATOM 3967 O O . LEU B 1 57 ? -2.195 -4.754 -26.672 1 97.12 57 LEU B O 1
ATOM 3971 N N . LEU B 1 58 ? -0.489 -5.633 -25.562 1 97.62 58 LEU B N 1
ATOM 3972 C CA . LEU B 1 58 ? -0.652 -4.789 -24.375 1 97.62 58 LEU B CA 1
ATOM 3973 C C . LEU B 1 58 ? -0.141 -3.377 -24.641 1 97.62 58 LEU B C 1
ATOM 3975 O O . LEU B 1 58 ? -0.766 -2.396 -24.234 1 97.62 58 LEU B O 1
ATOM 3979 N N . VAL B 1 59 ? 1.021 -3.236 -25.344 1 96.31 59 VAL B N 1
ATOM 3980 C CA . VAL B 1 59 ? 1.642 -1.927 -25.516 1 96.31 59 VAL B CA 1
ATOM 3981 C C . VAL B 1 59 ? 0.684 -0.988 -26.234 1 96.31 59 VAL B C 1
ATOM 3983 O O . VAL B 1 59 ? 0.375 0.099 -25.75 1 96.31 59 VAL B O 1
ATOM 3986 N N . PRO B 1 60 ? 0.063 -1.377 -27.391 1 94.94 60 PRO B N 1
ATOM 3987 C CA . PRO B 1 60 ? -0.877 -0.47 -28.047 1 94.94 60 PRO B CA 1
ATOM 3988 C C . PRO B 1 60 ? -2.133 -0.213 -27.219 1 94.94 60 PRO B C 1
ATOM 3990 O O . PRO B 1 60 ? -2.625 0.918 -27.172 1 94.94 60 PRO B O 1
ATOM 3993 N N . SER B 1 61 ? -2.664 -1.211 -26.562 1 95.19 61 SER B N 1
ATOM 3994 C CA . SER B 1 61 ? -3.891 -1.069 -25.781 1 95.19 61 SER B CA 1
ATOM 3995 C C . SER B 1 61 ? -3.684 -0.141 -24.594 1 95.19 61 SER B C 1
ATOM 3997 O O . SER B 1 61 ? -4.504 0.746 -24.344 1 95.19 61 SER B O 1
ATOM 3999 N N . LEU B 1 62 ? -2.588 -0.35 -23.859 1 95.25 62 LEU B N 1
ATOM 4000 C CA . LEU B 1 62 ? -2.309 0.469 -22.688 1 95.25 62 LEU B CA 1
ATOM 4001 C C . LEU B 1 62 ? -2.045 1.918 -23.094 1 95.25 62 LEU B C 1
ATOM 4003 O O . LEU B 1 62 ? -2.387 2.842 -22.344 1 95.25 62 LEU B O 1
ATOM 4007 N N . THR B 1 63 ? -1.394 2.104 -24.266 1 93.44 63 THR B N 1
ATOM 4008 C CA . THR B 1 63 ? -1.213 3.449 -24.797 1 93.44 63 THR B CA 1
ATOM 4009 C C . THR B 1 63 ? -2.561 4.133 -25.016 1 93.44 63 THR B C 1
ATOM 4011 O O . THR B 1 63 ? -2.742 5.289 -24.625 1 93.44 63 THR B O 1
ATOM 4014 N N . GLU B 1 64 ? -3.469 3.426 -25.5 1 91.12 64 GLU B N 1
ATOM 4015 C CA . GLU B 1 64 ? -4.809 3.953 -25.75 1 91.12 64 GLU B CA 1
ATOM 4016 C C . GLU B 1 64 ? -5.547 4.219 -24.438 1 91.12 64 GLU B C 1
ATOM 4018 O O . GLU B 1 64 ? -6.164 5.273 -24.281 1 91.12 64 GLU B O 1
ATOM 4023 N N . PHE B 1 65 ? -5.492 3.273 -23.516 1 92.19 65 PHE B N 1
ATOM 4024 C CA . PHE B 1 65 ? -6.23 3.391 -22.266 1 92.19 65 PHE B CA 1
ATOM 4025 C C . PHE B 1 65 ? -5.676 4.523 -21.406 1 92.19 65 PHE B C 1
ATOM 4027 O O . PHE B 1 65 ? -6.367 5.047 -20.531 1 92.19 65 PHE B O 1
ATOM 4034 N N . SER B 1 66 ? -4.406 4.844 -21.625 1 88.12 66 SER B N 1
ATOM 4035 C CA . SER B 1 66 ? -3.771 5.91 -20.859 1 88.12 66 SER B CA 1
ATOM 4036 C C . SER B 1 66 ? -4.125 7.281 -21.438 1 88.12 66 SER B C 1
ATOM 4038 O O . SER B 1 66 ? -3.877 8.305 -20.797 1 88.12 66 SER B O 1
ATOM 4040 N N . SER B 1 67 ? -4.723 7.227 -22.656 1 81.38 67 SER B N 1
ATOM 4041 C CA . SER B 1 67 ? -5.125 8.492 -23.266 1 81.38 67 SER B CA 1
ATOM 4042 C C . SER B 1 67 ? -6.531 8.891 -22.828 1 81.38 67 SER B C 1
ATOM 4044 O O . SER B 1 67 ? -7.383 8.023 -22.578 1 81.38 67 SER B O 1
ATOM 4046 N N . TYR B 1 68 ? -6.703 10.047 -22.234 1 67.44 68 TYR B N 1
ATOM 4047 C CA . TYR B 1 68 ? -7.98 10.469 -21.672 1 67.44 68 TYR B CA 1
ATOM 4048 C C . TYR B 1 68 ? -8.984 10.797 -22.781 1 67.44 68 TYR B C 1
ATOM 4050 O O . TYR B 1 68 ? -8.617 11.375 -23.797 1 67.44 68 TYR B O 1
ATOM 4058 N N . HIS B 1 69 ? -10.172 9.992 -22.734 1 54.31 69 HIS B N 1
ATOM 4059 C CA . HIS B 1 69 ? -11.266 10.102 -23.688 1 54.31 69 HIS B CA 1
ATOM 4060 C C . HIS B 1 69 ? -11.57 11.562 -24.016 1 54.31 69 HIS B C 1
ATOM 4062 O O . HIS B 1 69 ? -11.82 11.898 -25.172 1 54.31 69 HIS B O 1
ATOM 4068 N N . HIS B 1 70 ? -11.82 12.219 -22.906 1 59.97 70 HIS B N 1
ATOM 4069 C CA . HIS B 1 70 ? -12.297 13.57 -23.156 1 59.97 70 HIS B CA 1
ATOM 4070 C C . HIS B 1 70 ? -11.141 14.555 -23.297 1 59.97 70 HIS B C 1
ATOM 4072 O O . HIS B 1 70 ? -11.336 15.766 -23.234 1 59.97 70 HIS B O 1
ATOM 4078 N N . GLY B 1 71 ? -10.07 13.914 -23.281 1 75.25 71 GLY B N 1
ATOM 4079 C CA . GLY B 1 71 ? -8.906 14.711 -23.641 1 75.25 71 GLY B CA 1
ATOM 4080 C C . GLY B 1 71 ? -8.195 15.312 -22.438 1 75.25 71 GLY B C 1
ATOM 4081 O O . GLY B 1 71 ? -7.094 15.844 -22.562 1 75.25 71 GLY B O 1
ATOM 4082 N N . SER B 1 72 ? -8.891 15.25 -21.188 1 89.56 72 SER B N 1
ATOM 4083 C CA . SER B 1 72 ? -8.18 15.898 -20.094 1 89.56 72 SER B CA 1
ATOM 4084 C C . SER B 1 72 ? -8.18 15.031 -18.844 1 89.56 72 SER B C 1
ATOM 4086 O O . SER B 1 72 ? -9.109 14.242 -18.625 1 89.56 72 SER B O 1
ATOM 4088 N N . PHE B 1 73 ? -7.199 15.07 -18.062 1 93.75 73 PHE B N 1
ATOM 4089 C CA . PHE B 1 73 ? -7.156 14.461 -16.734 1 93.75 73 PHE B CA 1
ATOM 4090 C C . PHE B 1 73 ? -8.328 14.93 -15.883 1 93.75 73 PHE B C 1
ATOM 4092 O O . PHE B 1 73 ? -8.578 16.125 -15.766 1 93.75 73 PHE B O 1
ATOM 4099 N N . PRO B 1 74 ? -9.109 14.016 -15.328 1 94.75 74 PRO B N 1
ATOM 4100 C CA . PRO B 1 74 ? -10.266 14.438 -14.539 1 94.75 74 PRO B CA 1
ATOM 4101 C C . PRO B 1 74 ? -9.883 15.195 -13.273 1 94.75 74 PRO B C 1
ATOM 4103 O O . PRO B 1 74 ? -9.078 14.703 -12.477 1 94.75 74 PRO B O 1
ATOM 4106 N N . ALA B 1 75 ? -10.5 16.312 -13.008 1 95.56 75 ALA B N 1
ATOM 4107 C CA . ALA B 1 75 ? -10.172 17.172 -11.867 1 95.56 75 ALA B CA 1
ATOM 4108 C C . ALA B 1 75 ? -10.383 16.422 -10.547 1 95.56 75 ALA B C 1
ATOM 4110 O O . ALA B 1 75 ? -9.602 16.594 -9.609 1 95.56 75 ALA B O 1
ATOM 4111 N N . ASP B 1 76 ? -11.391 15.609 -10.469 1 95.38 76 ASP B N 1
ATOM 4112 C CA . ASP B 1 76 ? -11.711 14.922 -9.227 1 95.38 76 ASP B CA 1
ATOM 4113 C C . ASP B 1 76 ? -10.641 13.883 -8.875 1 95.38 76 ASP B C 1
ATOM 4115 O O . ASP B 1 76 ? -10.484 13.516 -7.711 1 95.38 76 ASP B O 1
ATOM 4119 N N . ALA B 1 77 ? -9.875 13.422 -9.891 1 96.44 77 ALA B N 1
ATOM 4120 C CA . ALA B 1 77 ? -8.859 12.398 -9.688 1 96.44 77 ALA B CA 1
ATOM 4121 C C . ALA B 1 77 ? -7.617 12.984 -9.016 1 96.44 77 ALA B C 1
ATOM 4123 O O . ALA B 1 77 ? -6.758 12.242 -8.531 1 96.44 77 ALA B O 1
ATOM 4124 N N . ILE B 1 78 ? -7.547 14.305 -8.898 1 97.44 78 ILE B N 1
ATOM 4125 C CA . ILE B 1 78 ? -6.449 15.008 -8.242 1 97.44 78 ILE B CA 1
ATOM 4126 C C . ILE B 1 78 ? -6.512 14.766 -6.738 1 97.44 78 ILE B C 1
ATOM 4128 O O . ILE B 1 78 ? -5.473 14.68 -6.074 1 97.44 78 ILE B O 1
ATOM 4132 N N . TYR B 1 79 ? -7.668 14.531 -6.23 1 97.25 79 TYR B N 1
ATOM 4133 C CA . TYR B 1 79 ? -7.906 14.594 -4.793 1 97.25 79 TYR B CA 1
ATOM 4134 C C . TYR B 1 79 ? -8.086 13.203 -4.207 1 97.25 79 TYR B C 1
ATOM 4136 O O . TYR B 1 79 ? -8.062 12.211 -4.938 1 97.25 79 TYR B O 1
ATOM 4144 N N . TYR B 1 80 ? -8.156 13.086 -2.875 1 96.38 80 TYR B N 1
ATOM 4145 C CA . TYR B 1 80 ? -8.375 11.82 -2.188 1 96.38 80 TYR B CA 1
ATOM 4146 C C . TYR B 1 80 ? -9.57 11.078 -2.777 1 96.38 80 TYR B C 1
ATOM 4148 O O . TYR B 1 80 ? -10.602 11.695 -3.082 1 96.38 80 TYR B O 1
ATOM 4156 N N . GLN B 1 81 ? -9.375 9.812 -3.02 1 97.06 81 GLN B N 1
ATOM 4157 C CA . GLN B 1 81 ? -10.422 8.898 -3.457 1 97.06 81 GLN B CA 1
ATOM 4158 C C . GLN B 1 81 ? -10.914 8.031 -2.301 1 97.06 81 GLN B C 1
ATOM 4160 O O . GLN B 1 81 ? -10.266 7.953 -1.257 1 97.06 81 GLN B O 1
ATOM 4165 N N . PRO B 1 82 ? -12.133 7.438 -2.527 1 96.62 82 PRO B N 1
ATOM 4166 C CA . PRO B 1 82 ? -12.461 6.41 -1.533 1 96.62 82 PRO B CA 1
ATOM 4167 C C . PRO B 1 82 ? -11.336 5.395 -1.347 1 96.62 82 PRO B C 1
ATOM 4169 O O . PRO B 1 82 ? -10.727 4.953 -2.326 1 96.62 82 PRO B O 1
ATOM 4172 N N . THR B 1 83 ? -11.047 5.066 -0.111 1 96.25 83 THR B N 1
ATOM 4173 C CA . THR B 1 83 ? -9.883 4.258 0.214 1 96.25 83 THR B CA 1
ATOM 4174 C C . THR B 1 83 ? -9.992 2.867 -0.406 1 96.25 83 THR B C 1
ATOM 4176 O O . THR B 1 83 ? -8.984 2.203 -0.641 1 96.25 83 THR B O 1
ATOM 4179 N N . HIS B 1 84 ? -11.203 2.367 -0.677 1 97.69 84 HIS B N 1
ATOM 4180 C CA . HIS B 1 84 ? -11.375 1.038 -1.253 1 97.69 84 HIS B CA 1
ATOM 4181 C C . HIS B 1 84 ? -11.469 1.104 -2.773 1 97.69 84 HIS B C 1
ATOM 4183 O O . HIS B 1 84 ? -11.695 0.085 -3.43 1 97.69 84 HIS B O 1
ATOM 4189 N N . GLY B 1 85 ? -11.289 2.299 -3.371 1 98.19 85 GLY B N 1
ATOM 4190 C CA . GLY B 1 85 ? -11.312 2.463 -4.816 1 98.19 85 GLY B CA 1
ATOM 4191 C C . GLY B 1 85 ? -12.477 3.305 -5.301 1 98.19 85 GLY B C 1
ATOM 4192 O O . GLY B 1 85 ? -13.523 3.359 -4.652 1 98.19 85 GLY B O 1
ATOM 4193 N N . ARG B 1 86 ? -12.32 3.893 -6.434 1 98.19 86 ARG B N 1
ATOM 4194 C CA . ARG B 1 86 ? -13.375 4.688 -7.055 1 98.19 86 ARG B CA 1
ATOM 4195 C C . ARG B 1 86 ? -14.617 3.842 -7.32 1 98.19 86 ARG B C 1
ATOM 4197 O O . ARG B 1 86 ? -14.508 2.678 -7.715 1 98.19 86 ARG B O 1
ATOM 4204 N N . GLU B 1 87 ? -15.75 4.453 -7.125 1 97.88 87 GLU B N 1
ATOM 4205 C CA . GLU B 1 87 ? -17 3.727 -7.273 1 97.88 87 GLU B CA 1
ATOM 4206 C C . GLU B 1 87 ? -17.156 3.154 -8.68 1 97.88 87 GLU B C 1
ATOM 4208 O O . GLU B 1 87 ? -17.547 1.997 -8.844 1 97.88 87 GLU B O 1
ATOM 4213 N N . SER B 1 88 ? -16.859 3.969 -9.68 1 98 88 SER B N 1
ATOM 4214 C CA . SER B 1 88 ? -17 3.52 -11.062 1 98 88 SER B CA 1
ATOM 4215 C C . SER B 1 88 ? -16.078 2.352 -11.359 1 98 88 SER B C 1
ATOM 4217 O O . SER B 1 88 ? -16.438 1.43 -12.094 1 98 88 SER B O 1
ATOM 4219 N N . LEU B 1 89 ? -14.875 2.346 -10.773 1 98.5 89 LEU B N 1
ATOM 4220 C CA . LEU B 1 89 ? -13.969 1.222 -10.961 1 98.5 89 LEU B CA 1
ATOM 4221 C C . LEU B 1 89 ? -14.492 -0.028 -10.266 1 98.5 89 LEU B C 1
ATOM 4223 O O . LEU B 1 89 ? -14.438 -1.126 -10.82 1 98.5 89 LEU B O 1
ATOM 4227 N N . ARG B 1 90 ? -14.953 0.099 -9.008 1 98.69 90 ARG B N 1
ATOM 4228 C CA . ARG B 1 90 ? -15.492 -1.053 -8.297 1 98.69 90 ARG B CA 1
ATOM 4229 C C . ARG B 1 90 ? -16.656 -1.677 -9.062 1 98.69 90 ARG B C 1
ATOM 4231 O O . ARG B 1 90 ? -16.797 -2.9 -9.102 1 98.69 90 ARG B O 1
ATOM 4238 N N . GLN B 1 91 ? -17.469 -0.83 -9.727 1 98.62 91 GLN B N 1
ATOM 4239 C CA . GLN B 1 91 ? -18.562 -1.332 -10.562 1 98.62 91 GLN B CA 1
ATOM 4240 C C . GLN B 1 91 ? -18.016 -2.094 -11.766 1 98.62 91 GLN B C 1
ATOM 4242 O O . GLN B 1 91 ? -18.531 -3.162 -12.109 1 98.62 91 GLN B O 1
ATOM 4247 N N . ALA B 1 92 ? -17.031 -1.536 -12.398 1 98.44 92 ALA B N 1
ATOM 4248 C CA . ALA B 1 92 ? -16.406 -2.195 -13.547 1 98.44 92 ALA B CA 1
ATOM 4249 C C . ALA B 1 92 ? -15.812 -3.541 -13.141 1 98.44 92 ALA B C 1
ATOM 4251 O O . ALA B 1 92 ? -15.945 -4.527 -13.867 1 98.44 92 ALA B O 1
ATOM 4252 N N . VAL B 1 93 ? -15.211 -3.602 -11.969 1 98.75 93 VAL B N 1
ATOM 4253 C CA . VAL B 1 93 ? -14.602 -4.824 -11.469 1 98.75 93 VAL B CA 1
ATOM 4254 C C . VAL B 1 93 ? -15.68 -5.863 -11.172 1 98.75 93 VAL B C 1
ATOM 4256 O O . VAL B 1 93 ? -15.523 -7.043 -11.492 1 98.75 93 VAL B O 1
ATOM 4259 N N . ALA B 1 94 ? -16.734 -5.387 -10.547 1 98.62 94 ALA B N 1
ATOM 4260 C CA . ALA B 1 94 ? -17.828 -6.289 -10.242 1 98.62 94 ALA B CA 1
ATOM 4261 C C . ALA B 1 94 ? -18.375 -6.949 -11.508 1 98.62 94 ALA B C 1
ATOM 4263 O O . ALA B 1 94 ? -18.594 -8.164 -11.547 1 98.62 94 ALA B O 1
ATOM 4264 N N . THR B 1 95 ? -18.547 -6.168 -12.547 1 97.62 95 THR B N 1
ATOM 4265 C CA . THR B 1 95 ? -19.047 -6.676 -13.82 1 97.62 95 THR B CA 1
ATOM 4266 C C . THR B 1 95 ? -18.031 -7.637 -14.445 1 97.62 95 THR B C 1
ATOM 4268 O O . THR B 1 95 ? -18.406 -8.711 -14.914 1 97.62 95 THR B O 1
ATOM 4271 N N . TYR B 1 96 ? -16.844 -7.27 -14.492 1 98.19 96 TYR B N 1
ATOM 4272 C CA . TYR B 1 96 ? -15.797 -8.102 -15.062 1 98.19 96 TYR B CA 1
ATOM 4273 C C . TYR B 1 96 ? -15.727 -9.461 -14.367 1 98.19 96 TYR B C 1
ATOM 4275 O O . TYR B 1 96 ? -15.695 -10.5 -15.031 1 98.19 96 TYR B O 1
ATOM 4283 N N . LEU B 1 97 ? -15.75 -9.438 -13 1 98.62 97 LEU B N 1
ATOM 4284 C CA . LEU B 1 97 ? -15.617 -10.672 -12.234 1 98.62 97 LEU B CA 1
ATOM 4285 C C . LEU B 1 97 ? -16.859 -11.547 -12.398 1 98.62 97 LEU B C 1
ATOM 4287 O O . LEU B 1 97 ? -16.75 -12.773 -12.406 1 98.62 97 LEU B O 1
ATOM 4291 N N . LYS B 1 98 ? -18.031 -10.898 -12.453 1 98 98 LYS B N 1
ATOM 4292 C CA . LYS B 1 98 ? -19.234 -11.68 -12.711 1 98 98 LYS B CA 1
ATOM 4293 C C . LYS B 1 98 ? -19.094 -12.508 -13.984 1 98 98 LYS B C 1
ATOM 4295 O O . LYS B 1 98 ? -19.438 -13.695 -13.992 1 98 98 LYS B O 1
ATOM 4300 N N . ASN B 1 99 ? -18.578 -11.883 -15.016 1 97 99 ASN B N 1
ATOM 4301 C CA . ASN B 1 99 ? -18.406 -12.555 -16.297 1 97 99 ASN B CA 1
ATOM 4302 C C . ASN B 1 99 ? -17.297 -13.594 -16.25 1 97 99 ASN B C 1
ATOM 4304 O O . ASN B 1 99 ? -17.484 -14.734 -16.688 1 97 99 ASN B O 1
ATOM 4308 N N . LEU B 1 100 ? -16.188 -13.25 -15.703 1 97.75 100 LEU B N 1
ATOM 4309 C CA . LEU B 1 100 ? -15.016 -14.133 -15.648 1 97.75 100 LEU B CA 1
ATOM 4310 C C . LEU B 1 100 ? -15.344 -15.406 -14.891 1 97.75 100 LEU B C 1
ATOM 4312 O O . LEU B 1 100 ? -14.938 -16.5 -15.297 1 97.75 100 LEU B O 1
ATOM 4316 N N . LEU B 1 101 ? -16.094 -15.234 -13.758 1 98.19 101 LEU B N 1
ATOM 4317 C CA . LEU B 1 101 ? -16.328 -16.344 -12.836 1 98.19 101 LEU B CA 1
ATOM 4318 C C . LEU B 1 101 ? -17.688 -16.984 -13.086 1 98.19 101 LEU B C 1
ATOM 4320 O O . LEU B 1 101 ? -18.094 -17.891 -12.352 1 98.19 101 LEU B O 1
ATOM 4324 N N . GLU B 1 102 ? -18.375 -16.469 -14.07 1 97 102 GLU B N 1
ATOM 4325 C CA . GLU B 1 102 ? -19.688 -17 -14.461 1 97 102 GLU B CA 1
ATOM 4326 C C . GLU B 1 102 ? -20.641 -17.031 -13.266 1 97 102 GLU B C 1
ATOM 4328 O O . GLU B 1 102 ? -21.25 -18.047 -12.984 1 97 102 GLU B O 1
ATOM 4333 N N . LEU B 1 103 ? -20.656 -15.914 -12.578 1 97.31 103 LEU B N 1
ATOM 4334 C CA . LEU B 1 103 ? -21.562 -15.789 -11.43 1 97.31 103 LEU B CA 1
ATOM 4335 C C . LEU B 1 103 ? -22.969 -15.477 -11.891 1 97.31 103 LEU B C 1
ATOM 4337 O O . LEU B 1 103 ? -23.172 -14.812 -12.906 1 97.31 103 LEU B O 1
ATOM 4341 N N . GLU B 1 104 ? -23.938 -15.898 -11.156 1 94.06 104 GLU B N 1
ATOM 4342 C CA . GLU B 1 104 ? -25.328 -15.648 -11.484 1 94.06 104 GLU B CA 1
ATOM 4343 C C . GLU B 1 104 ? -25.75 -14.25 -11.055 1 94.06 104 GLU B C 1
ATOM 4345 O O . GLU B 1 104 ? -26.609 -13.633 -11.695 1 94.06 104 GLU B O 1
ATOM 4350 N N . GLN B 1 105 ? -25.188 -13.828 -10.008 1 91.69 105 GLN B N 1
ATOM 4351 C CA . GLN B 1 105 ? -25.516 -12.508 -9.469 1 91.69 105 GLN B CA 1
ATOM 4352 C C . GLN B 1 105 ? -24.297 -11.594 -9.484 1 91.69 105 GLN B C 1
ATOM 4354 O O . GLN B 1 105 ? -23.172 -12.055 -9.383 1 91.69 105 GLN B O 1
ATOM 4359 N N . GLU B 1 106 ? -24.609 -10.344 -9.625 1 90.44 106 GLU B N 1
ATOM 4360 C CA . GLU B 1 106 ? -23.531 -9.367 -9.57 1 90.44 106 GLU B CA 1
ATOM 4361 C C . GLU B 1 106 ? -22.969 -9.25 -8.156 1 90.44 106 GLU B C 1
ATOM 4363 O O . GLU B 1 106 ? -23.703 -9.383 -7.176 1 90.44 106 GLU B O 1
ATOM 4368 N N . LEU B 1 107 ? -21.719 -9.062 -8.094 1 96.31 107 LEU B N 1
ATOM 4369 C CA . LEU B 1 107 ? -21.078 -8.781 -6.812 1 96.31 107 LEU B CA 1
ATOM 4370 C C . LEU B 1 107 ? -21.469 -7.387 -6.312 1 96.31 107 LEU B C 1
ATOM 4372 O O . LEU B 1 107 ? -21.641 -6.465 -7.113 1 96.31 107 LEU B O 1
ATOM 4376 N N . ASP B 1 108 ? -21.672 -7.219 -5.008 1 96.56 108 ASP B N 1
ATOM 4377 C CA . ASP B 1 108 ? -21.859 -5.914 -4.379 1 96.56 108 ASP B CA 1
ATOM 4378 C C . ASP B 1 108 ? -20.594 -5.074 -4.453 1 96.56 108 ASP B C 1
ATOM 4380 O O . ASP B 1 108 ? -19.578 -5.418 -3.838 1 96.56 108 ASP B O 1
ATOM 4384 N N . PRO B 1 109 ? -20.641 -3.957 -5.199 1 97.56 109 PRO B N 1
ATOM 4385 C CA . PRO B 1 109 ? -19.438 -3.137 -5.312 1 97.56 109 PRO B CA 1
ATOM 4386 C C . PRO B 1 109 ? -18.906 -2.662 -3.957 1 97.56 109 PRO B C 1
ATOM 4388 O O . PRO B 1 109 ? -17.719 -2.412 -3.805 1 97.56 109 PRO B O 1
ATOM 4391 N N . ASP B 1 110 ? -19.719 -2.533 -2.922 1 96.19 110 ASP B N 1
ATOM 4392 C CA . ASP B 1 110 ? -19.312 -2.064 -1.604 1 96.19 110 ASP B CA 1
ATOM 4393 C C . ASP B 1 110 ? -18.484 -3.129 -0.879 1 96.19 110 ASP B C 1
ATOM 4395 O O . ASP B 1 110 ? -17.812 -2.834 0.109 1 96.19 110 ASP B O 1
ATOM 4399 N N . GLY B 1 111 ? -18.562 -4.348 -1.387 1 97.62 111 GLY B N 1
ATOM 4400 C CA . GLY B 1 111 ? -17.766 -5.43 -0.818 1 97.62 111 GLY B CA 1
ATOM 4401 C C . GLY B 1 111 ? -16.406 -5.574 -1.464 1 97.62 111 GLY B C 1
ATOM 4402 O O . GLY B 1 111 ? -15.609 -6.422 -1.058 1 97.62 111 GLY B O 1
ATOM 4403 N N . LEU B 1 112 ? -16.188 -4.715 -2.463 1 98.62 112 LEU B N 1
ATOM 4404 C CA . LEU B 1 112 ? -14.93 -4.766 -3.193 1 98.62 112 LEU B CA 1
ATOM 4405 C C . LEU B 1 112 ? -13.922 -3.773 -2.613 1 98.62 112 LEU B C 1
ATOM 4407 O O . LEU B 1 112 ? -14.289 -2.656 -2.244 1 98.62 112 LEU B O 1
ATOM 4411 N N . VAL B 1 113 ? -12.672 -4.18 -2.475 1 98.69 113 VAL B N 1
ATOM 4412 C CA . VAL B 1 113 ? -11.539 -3.326 -2.127 1 98.69 113 VAL B CA 1
ATOM 4413 C C . VAL B 1 113 ? -10.445 -3.461 -3.186 1 98.69 113 VAL B C 1
ATOM 4415 O O . VAL B 1 113 ? -10.055 -4.574 -3.543 1 98.69 113 VAL B O 1
ATOM 4418 N N . ILE B 1 114 ? -10.062 -2.361 -3.725 1 98.75 114 ILE B N 1
ATOM 4419 C CA . ILE B 1 114 ? -8.984 -2.299 -4.707 1 98.75 114 ILE B CA 1
ATOM 4420 C C . ILE B 1 114 ? -7.703 -1.808 -4.039 1 98.75 114 ILE B C 1
ATOM 4422 O O . ILE B 1 114 ? -7.691 -0.752 -3.402 1 98.75 114 ILE B O 1
ATOM 4426 N N . GLY B 1 115 ? -6.645 -2.572 -4.164 1 98.31 115 GLY B N 1
ATOM 4427 C CA . GLY B 1 115 ? -5.398 -2.221 -3.502 1 98.31 115 GLY B CA 1
ATOM 4428 C C . GLY B 1 115 ? -4.172 -2.469 -4.359 1 98.31 115 GLY B C 1
ATOM 4429 O O . GLY B 1 115 ? -4.289 -2.93 -5.496 1 98.31 115 GLY B O 1
ATOM 4430 N N . ALA B 1 116 ? -2.988 -2.197 -3.83 1 97.5 116 ALA B N 1
ATOM 4431 C CA . ALA B 1 116 ? -1.722 -2.145 -4.555 1 97.5 116 ALA B CA 1
ATOM 4432 C C . ALA B 1 116 ? -1.163 -3.545 -4.785 1 97.5 116 ALA B C 1
ATOM 4434 O O . ALA B 1 116 ? -0.012 -3.826 -4.445 1 97.5 116 ALA B O 1
ATOM 4435 N N . GLY B 1 117 ? -1.972 -4.395 -5.406 1 97.44 117 GLY B N 1
ATOM 4436 C CA . GLY B 1 117 ? -1.564 -5.754 -5.723 1 97.44 117 GLY B CA 1
ATOM 4437 C C . GLY B 1 117 ? -2.314 -6.801 -4.926 1 97.44 117 GLY B C 1
ATOM 4438 O O . GLY B 1 117 ? -2.938 -6.488 -3.908 1 97.44 117 GLY B O 1
ATOM 4439 N N . CYS B 1 118 ? -2.199 -8.023 -5.344 1 97.75 118 CYS B N 1
ATOM 4440 C CA . CYS B 1 118 ? -2.906 -9.117 -4.691 1 97.75 118 CYS B CA 1
ATOM 4441 C C . CYS B 1 118 ? -2.355 -9.367 -3.293 1 97.75 118 CYS B C 1
ATOM 4443 O O . CYS B 1 118 ? -3.113 -9.656 -2.365 1 97.75 118 CYS B O 1
ATOM 4445 N N . ASN B 1 119 ? -1.037 -9.312 -3.172 1 96.94 119 ASN B N 1
ATOM 4446 C CA . ASN B 1 119 ? -0.44 -9.547 -1.862 1 96.94 119 ASN B CA 1
ATOM 4447 C C . ASN B 1 119 ? -0.879 -8.5 -0.848 1 96.94 119 ASN B C 1
ATOM 4449 O O . ASN B 1 119 ? -1.13 -8.82 0.316 1 96.94 119 ASN B O 1
ATOM 4453 N N . ALA B 1 120 ? -1.063 -7.27 -1.292 1 97.38 120 ALA B N 1
ATOM 4454 C CA . ALA B 1 120 ? -1.478 -6.191 -0.398 1 97.38 120 ALA B CA 1
ATOM 4455 C C . ALA B 1 120 ? -2.912 -6.395 0.08 1 97.38 120 ALA B C 1
ATOM 4457 O O . ALA B 1 120 ? -3.205 -6.242 1.269 1 97.38 120 ALA B O 1
ATOM 4458 N N . VAL B 1 121 ? -3.826 -6.691 -0.821 1 98.19 121 VAL B N 1
ATOM 4459 C CA . VAL B 1 121 ? -5.215 -6.859 -0.412 1 98.19 121 VAL B CA 1
ATOM 4460 C C . VAL B 1 121 ? -5.359 -8.133 0.418 1 98.19 121 VAL B C 1
ATOM 4462 O O . VAL B 1 121 ? -6.184 -8.195 1.336 1 98.19 121 VAL B O 1
ATOM 4465 N N . LEU B 1 122 ? -4.531 -9.18 0.092 1 98.5 122 LEU B N 1
ATOM 4466 C CA . LEU B 1 122 ? -4.527 -10.383 0.909 1 98.5 122 LEU B CA 1
ATOM 4467 C C . LEU B 1 122 ? -4.082 -10.078 2.334 1 98.5 122 LEU B C 1
ATOM 4469 O O . LEU B 1 122 ? -4.699 -10.539 3.297 1 98.5 122 LEU B O 1
ATOM 4473 N N . GLU B 1 123 ? -3.027 -9.328 2.475 1 97.19 123 GLU B N 1
ATOM 4474 C CA . GLU B 1 123 ? -2.557 -8.93 3.801 1 97.19 123 GLU B CA 1
ATOM 4475 C C . GLU B 1 123 ? -3.637 -8.172 4.566 1 97.19 123 GLU B C 1
ATOM 4477 O O . GLU B 1 123 ? -3.873 -8.445 5.746 1 97.19 123 GLU B O 1
ATOM 4482 N N . ASN B 1 124 ? -4.234 -7.184 3.906 1 97.25 124 ASN B N 1
ATOM 4483 C CA . ASN B 1 124 ? -5.309 -6.41 4.516 1 97.25 124 ASN B CA 1
ATOM 4484 C C . ASN B 1 124 ? -6.434 -7.309 5.023 1 97.25 124 ASN B C 1
ATOM 4486 O O . ASN B 1 124 ? -6.918 -7.129 6.141 1 97.25 124 ASN B O 1
ATOM 4490 N N . LEU B 1 125 ? -6.809 -8.25 4.18 1 98.25 125 LEU B N 1
ATOM 4491 C CA . LEU B 1 125 ? -7.844 -9.203 4.555 1 98.25 125 LEU B CA 1
ATOM 4492 C C . LEU B 1 125 ? -7.414 -10.031 5.766 1 98.25 125 LEU B C 1
ATOM 4494 O O . LEU B 1 125 ? -8.188 -10.195 6.711 1 98.25 125 LEU B O 1
ATOM 4498 N N . CYS B 1 126 ? -6.234 -10.484 5.758 1 97.5 126 CYS B N 1
ATOM 4499 C CA . CYS B 1 126 ? -5.719 -11.32 6.832 1 97.5 126 CYS B CA 1
ATOM 4500 C C . CYS B 1 126 ? -5.672 -10.555 8.148 1 97.5 126 CYS B C 1
ATOM 4502 O O . CYS B 1 126 ? -6.035 -11.094 9.195 1 97.5 126 CYS B O 1
ATOM 4504 N N . ILE B 1 127 ? -5.238 -9.281 8.094 1 96.69 127 ILE B N 1
ATOM 4505 C CA . ILE B 1 127 ? -5.191 -8.445 9.289 1 96.69 127 ILE B CA 1
ATOM 4506 C C . ILE B 1 127 ? -6.598 -8.281 9.859 1 96.69 127 ILE B C 1
ATOM 4508 O O . ILE B 1 127 ? -6.777 -8.242 11.078 1 96.69 127 ILE B O 1
ATOM 4512 N N . SER B 1 128 ? -7.566 -8.25 9.031 1 97.81 128 SER B N 1
ATOM 4513 C CA . SER B 1 128 ? -8.945 -8.039 9.453 1 97.81 128 SER B CA 1
ATOM 4514 C C . SER B 1 128 ? -9.547 -9.32 10.023 1 97.81 128 SER B C 1
ATOM 4516 O O . SER B 1 128 ? -10.523 -9.273 10.773 1 97.81 128 SER B O 1
ATOM 4518 N N . LEU B 1 129 ? -8.953 -10.508 9.727 1 98.19 129 LEU B N 1
ATOM 4519 C CA . LEU B 1 129 ? -9.609 -11.773 10.031 1 98.19 129 LEU B CA 1
ATOM 4520 C C . LEU B 1 129 ? -8.875 -12.5 11.156 1 98.19 129 LEU B C 1
ATOM 4522 O O . LEU B 1 129 ? -9.438 -13.398 11.797 1 98.19 129 LEU B O 1
ATOM 4526 N N . ALA B 1 130 ? -7.605 -12.148 11.375 1 97.69 130 ALA B N 1
ATOM 4527 C CA . ALA B 1 130 ? -6.805 -12.953 12.297 1 97.69 130 ALA B CA 1
ATOM 4528 C C . ALA B 1 130 ? -5.848 -12.07 13.102 1 97.69 130 ALA B C 1
ATOM 4530 O O . ALA B 1 130 ? -5.422 -11.016 12.625 1 97.69 130 ALA B O 1
ATOM 4531 N N . GLU B 1 131 ? -5.52 -12.508 14.281 1 96.56 131 GLU B N 1
ATOM 4532 C CA . GLU B 1 131 ? -4.539 -11.844 15.141 1 96.56 131 GLU B CA 1
ATOM 4533 C C . GLU B 1 131 ? -3.131 -12.359 14.867 1 96.56 131 GLU B C 1
ATOM 4535 O O . GLU B 1 131 ? -2.957 -13.469 14.344 1 96.56 131 GLU B O 1
ATOM 4540 N N . PRO B 1 132 ? -2.08 -11.531 15.188 1 95.69 132 PRO B N 1
ATOM 4541 C CA . PRO B 1 132 ? -0.721 -12.07 15.086 1 95.69 132 PRO B CA 1
ATOM 4542 C C . PRO B 1 132 ? -0.54 -13.375 15.859 1 95.69 132 PRO B C 1
ATOM 4544 O O . PRO B 1 132 ? -1.063 -13.516 16.969 1 95.69 132 PRO B O 1
ATOM 4547 N N . GLY B 1 133 ? 0.113 -14.312 15.242 1 96.56 133 GLY B N 1
ATOM 4548 C CA . GLY B 1 133 ? 0.337 -15.594 15.883 1 96.56 133 GLY B CA 1
ATOM 4549 C C . GLY B 1 133 ? -0.691 -16.641 15.492 1 96.56 133 GLY B C 1
ATOM 4550 O O . GLY B 1 133 ? -0.461 -17.844 15.672 1 96.56 133 GLY B O 1
ATOM 4551 N N . GLN B 1 134 ? -1.818 -16.281 14.914 1 97.94 134 GLN B N 1
ATOM 4552 C CA . GLN B 1 134 ? -2.826 -17.234 14.461 1 97.94 134 GLN B CA 1
ATOM 4553 C C . GLN B 1 134 ? -2.479 -17.781 13.078 1 97.94 134 GLN B C 1
ATOM 4555 O O . GLN B 1 134 ? -1.574 -17.281 12.406 1 97.94 134 GLN B O 1
ATOM 4560 N N . GLY B 1 135 ? -3.221 -18.844 12.711 1 98.44 135 GLY B N 1
ATOM 4561 C CA . GLY B 1 135 ? -2.723 -19.656 11.617 1 98.44 135 GLY B CA 1
ATOM 4562 C C . GLY B 1 135 ? -3.51 -19.484 10.328 1 98.44 135 GLY B C 1
ATOM 4563 O O . GLY B 1 135 ? -4.719 -19.25 10.367 1 98.44 135 GLY B O 1
ATOM 4564 N N . VAL B 1 136 ? -2.791 -19.609 9.219 1 98.81 136 VAL B N 1
ATOM 4565 C CA . VAL B 1 136 ? -3.348 -19.75 7.879 1 98.81 136 VAL B CA 1
ATOM 4566 C C . VAL B 1 136 ? -3.021 -21.141 7.332 1 98.81 136 VAL B C 1
ATOM 4568 O O . VAL B 1 136 ? -1.855 -21.453 7.082 1 98.81 136 VAL B O 1
ATOM 4571 N N . MET B 1 137 ? -4.059 -21.922 7.191 1 98.88 137 MET B N 1
ATOM 4572 C CA . MET B 1 137 ? -3.891 -23.25 6.609 1 98.88 137 MET B CA 1
ATOM 4573 C C . MET B 1 137 ? -3.756 -23.172 5.09 1 98.88 137 MET B C 1
ATOM 4575 O O . MET B 1 137 ? -4.555 -22.5 4.43 1 98.88 137 MET B O 1
ATOM 4579 N N . ILE B 1 138 ? -2.754 -23.828 4.523 1 98.88 138 ILE B N 1
ATOM 4580 C CA . ILE B 1 138 ? -2.523 -23.844 3.082 1 98.88 138 ILE B CA 1
ATOM 4581 C C . ILE B 1 138 ? -2.174 -25.25 2.621 1 98.88 138 ILE B C 1
ATOM 4583 O O . ILE B 1 138 ? -1.197 -25.844 3.092 1 98.88 138 ILE B O 1
ATOM 4587 N N . PRO B 1 139 ? -2.904 -25.812 1.688 1 98.62 139 PRO B N 1
ATOM 4588 C CA . PRO B 1 139 ? -2.535 -27.125 1.136 1 98.62 139 PRO B CA 1
ATOM 4589 C C . PRO B 1 139 ? -1.177 -27.109 0.438 1 98.62 139 PRO B C 1
ATOM 4591 O O . PRO B 1 139 ? -0.842 -26.125 -0.245 1 98.62 139 PRO B O 1
ATOM 4594 N N . LEU B 1 140 ? -0.403 -28.156 0.618 1 97.62 140 LEU B N 1
ATOM 4595 C CA . LEU B 1 140 ? 0.902 -28.297 -0.018 1 97.62 140 LEU B CA 1
ATOM 4596 C C . LEU B 1 140 ? 0.764 -28.891 -1.414 1 97.62 140 LEU B C 1
ATOM 4598 O O . LEU B 1 140 ? -0.105 -29.734 -1.649 1 97.62 140 LEU B O 1
ATOM 4602 N N . PRO B 1 141 ? 1.652 -28.484 -2.342 1 97.56 141 PRO B N 1
ATOM 4603 C CA . PRO B 1 141 ? 2.59 -27.359 -2.281 1 97.56 141 PRO B CA 1
ATOM 4604 C C . PRO B 1 141 ? 1.915 -26.016 -2.545 1 97.56 141 PRO B C 1
ATOM 4606 O O . PRO B 1 141 ? 0.789 -25.969 -3.045 1 97.56 141 PRO B O 1
ATOM 4609 N N . TYR B 1 142 ? 2.549 -24.922 -2.096 1 97.88 142 TYR B N 1
ATOM 4610 C CA . TYR B 1 142 ? 1.919 -23.625 -2.324 1 97.88 142 TYR B CA 1
ATOM 4611 C C . TYR B 1 142 ? 2.947 -22.594 -2.764 1 97.88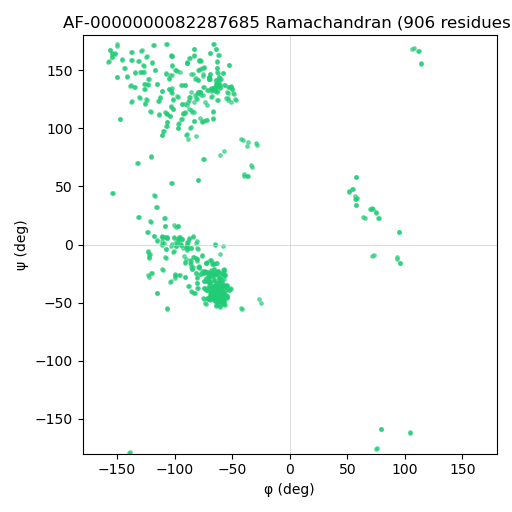 142 TYR B C 1
ATOM 4613 O O . TYR B 1 142 ? 4.152 -22.859 -2.725 1 97.88 142 TYR B O 1
ATOM 4621 N N . TYR B 1 143 ? 2.518 -21.5 -3.271 1 96.62 143 TYR B N 1
ATOM 4622 C CA . TYR B 1 143 ? 3.295 -20.359 -3.725 1 96.62 143 TYR B CA 1
ATOM 4623 C C . TYR B 1 143 ? 4.316 -19.938 -2.672 1 96.62 143 TYR B C 1
ATOM 4625 O O . TYR B 1 143 ? 3.957 -19.672 -1.522 1 96.62 143 TYR B O 1
ATOM 4633 N N . ALA B 1 144 ? 5.488 -19.781 -3.033 1 92.62 144 ALA B N 1
ATOM 4634 C CA . ALA B 1 144 ? 6.637 -19.641 -2.139 1 92.62 144 ALA B CA 1
ATOM 4635 C C . ALA B 1 144 ? 6.57 -18.344 -1.351 1 92.62 144 ALA B C 1
ATOM 4637 O O . ALA B 1 144 ? 7.051 -18.266 -0.218 1 92.62 144 ALA B O 1
ATOM 4638 N N . ALA B 1 145 ? 5.926 -17.344 -1.881 1 93.75 145 ALA B N 1
ATOM 4639 C CA . ALA B 1 145 ? 6 -16.016 -1.266 1 93.75 145 ALA B CA 1
ATOM 4640 C C . ALA B 1 145 ? 4.898 -15.828 -0.226 1 93.75 145 ALA B C 1
ATOM 4642 O O . ALA B 1 145 ? 4.859 -14.812 0.471 1 93.75 145 ALA B O 1
ATOM 4643 N N . PHE B 1 146 ? 4.055 -16.797 0.006 1 96.56 146 PHE B N 1
ATOM 4644 C CA . PHE B 1 146 ? 2.986 -16.656 0.99 1 96.56 146 PHE B CA 1
ATOM 4645 C C . PHE B 1 146 ? 3.559 -16.484 2.393 1 96.56 146 PHE B C 1
ATOM 4647 O O . PHE B 1 146 ? 3 -15.758 3.209 1 96.56 146 PHE B O 1
ATOM 4654 N N . ASP B 1 147 ? 4.703 -17.156 2.633 1 95.75 147 ASP B N 1
ATOM 4655 C CA . ASP B 1 147 ? 5.32 -17 3.945 1 95.75 147 ASP B CA 1
ATOM 4656 C C . ASP B 1 147 ? 5.617 -15.539 4.254 1 95.75 147 ASP B C 1
ATOM 4658 O O . ASP B 1 147 ? 5.309 -15.055 5.344 1 95.75 147 ASP B O 1
ATOM 4662 N N . PHE B 1 148 ? 6.125 -14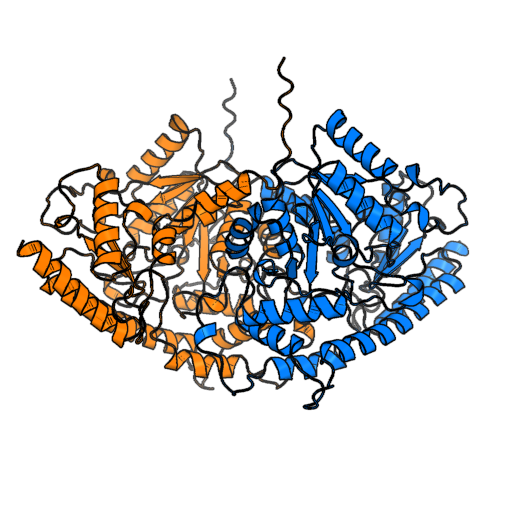.898 3.305 1 94.75 148 PHE B N 1
ATOM 4663 C CA . PHE B 1 148 ? 6.445 -13.477 3.457 1 94.75 148 PHE B CA 1
ATOM 4664 C C . PHE B 1 148 ? 5.176 -12.641 3.51 1 94.75 148 PHE B C 1
ATOM 4666 O O . PHE B 1 148 ? 5.02 -11.797 4.395 1 94.75 148 PHE B O 1
ATOM 4673 N N . ASP B 1 149 ? 4.25 -12.883 2.607 1 95.38 149 ASP B N 1
ATOM 4674 C CA . ASP B 1 149 ? 3.037 -12.086 2.465 1 95.38 149 ASP B CA 1
ATOM 4675 C C . ASP B 1 149 ? 2.197 -12.133 3.74 1 95.38 149 ASP B C 1
ATOM 4677 O O . ASP B 1 149 ? 1.574 -11.133 4.117 1 95.38 149 ASP B O 1
ATOM 4681 N N . LEU B 1 150 ? 2.215 -13.289 4.41 1 96.44 150 LEU B N 1
ATOM 4682 C CA . LEU B 1 150 ? 1.329 -13.516 5.551 1 96.44 150 LEU B CA 1
ATOM 4683 C C . LEU B 1 150 ? 2.045 -13.219 6.863 1 96.44 150 LEU B C 1
ATOM 4685 O O . LEU B 1 150 ? 1.411 -12.828 7.848 1 96.44 150 LEU B O 1
ATOM 4689 N N . GLY B 1 151 ? 3.336 -13.344 6.852 1 94.56 151 GLY B N 1
ATOM 4690 C CA . GLY B 1 151 ? 4.062 -13.297 8.109 1 94.56 151 GLY B CA 1
ATOM 4691 C C . GLY B 1 151 ? 4.773 -11.977 8.344 1 94.56 151 GLY B C 1
ATOM 4692 O O . GLY B 1 151 ? 4.938 -11.547 9.484 1 94.56 151 GLY B O 1
ATOM 4693 N N . SER B 1 152 ? 5.227 -11.305 7.297 1 93.56 152 SER B N 1
ATOM 4694 C CA . SER B 1 152 ? 6.195 -10.227 7.43 1 93.56 152 SER B CA 1
ATOM 4695 C C . SER B 1 152 ? 5.605 -9.047 8.195 1 93.56 152 SER B C 1
ATOM 4697 O O . SER B 1 152 ? 6.25 -8.492 9.086 1 93.56 152 SER B O 1
ATOM 4699 N N . ARG B 1 153 ? 4.375 -8.688 7.895 1 93.19 153 ARG B N 1
ATOM 4700 C CA . ARG B 1 153 ? 3.738 -7.535 8.531 1 93.19 153 ARG B CA 1
ATOM 4701 C C . ARG B 1 153 ? 2.545 -7.965 9.375 1 93.19 153 ARG B C 1
ATOM 4703 O O . ARG B 1 153 ? 2.43 -7.578 10.539 1 93.19 153 ARG B O 1
ATOM 4710 N N . ALA B 1 154 ? 1.748 -8.891 8.852 1 94.12 154 ALA B N 1
ATOM 4711 C CA . ALA B 1 154 ? 0.515 -9.305 9.516 1 94.12 154 ALA B CA 1
ATOM 4712 C C . ALA B 1 154 ? 0.811 -10.195 10.719 1 94.12 154 ALA B C 1
ATOM 4714 O O . ALA B 1 154 ? -0.031 -10.359 11.602 1 94.12 154 ALA B O 1
ATOM 4715 N N . GLY B 1 155 ? 2.008 -10.891 10.711 1 95.62 155 GLY B N 1
ATOM 4716 C CA . GLY B 1 155 ? 2.43 -11.688 11.852 1 95.62 155 GLY B CA 1
ATOM 4717 C C . GLY B 1 155 ? 1.71 -13.016 11.953 1 95.62 155 GLY B C 1
ATOM 4718 O O . GLY B 1 155 ? 1.595 -13.594 13.039 1 95.62 155 GLY B O 1
ATOM 4719 N N . LEU B 1 156 ? 1.175 -13.523 10.836 1 97.62 156 LEU B N 1
ATOM 4720 C CA . LEU B 1 156 ? 0.453 -14.789 10.852 1 97.62 156 LEU B CA 1
ATOM 4721 C C . LEU B 1 156 ? 1.407 -15.961 10.656 1 97.62 156 LEU B C 1
ATOM 4723 O O . LEU B 1 156 ? 2.545 -15.773 10.219 1 97.62 156 LEU B O 1
ATOM 4727 N N . ARG B 1 157 ? 0.93 -17.094 11.055 1 97.56 157 ARG B N 1
ATOM 4728 C CA . ARG B 1 157 ? 1.702 -18.328 10.938 1 97.56 157 ARG B CA 1
ATOM 4729 C C . ARG B 1 157 ? 1.095 -19.25 9.891 1 97.56 157 ARG B C 1
ATOM 4731 O O . ARG B 1 157 ? -0.117 -19.484 9.875 1 97.56 157 ARG B O 1
ATOM 4738 N N . VAL B 1 158 ? 1.908 -19.766 9.031 1 97.94 158 VAL B N 1
ATOM 4739 C CA . VAL B 1 158 ? 1.416 -20.719 8.047 1 97.94 158 VAL B CA 1
ATOM 4740 C C . VAL B 1 158 ? 1.279 -22.094 8.688 1 97.94 158 VAL B C 1
ATOM 4742 O O . VAL B 1 158 ? 2.182 -22.547 9.391 1 97.94 158 VAL B O 1
ATOM 4745 N N . VAL B 1 159 ? 0.174 -22.719 8.5 1 98.38 159 VAL B N 1
ATOM 4746 C CA . VAL B 1 159 ? -0.107 -24.094 8.883 1 98.38 159 VAL B CA 1
ATOM 4747 C C . VAL B 1 159 ? -0.209 -24.969 7.629 1 98.38 159 VAL B C 1
ATOM 4749 O O . VAL B 1 159 ? -1.266 -25.031 6.996 1 98.38 159 VAL B O 1
ATOM 4752 N N . PRO B 1 160 ? 0.853 -25.656 7.281 1 97.75 160 PRO B N 1
ATOM 4753 C CA . PRO B 1 160 ? 0.802 -26.484 6.082 1 97.75 160 PRO B CA 1
ATOM 4754 C C . PRO B 1 160 ? -0.206 -27.625 6.203 1 97.75 160 PRO B C 1
ATOM 4756 O O . PRO B 1 160 ? -0.353 -28.219 7.277 1 97.75 160 PRO B O 1
ATOM 4759 N N . VAL B 1 161 ? -0.884 -27.906 5.137 1 98.44 161 VAL B N 1
ATOM 4760 C CA . VAL B 1 161 ? -1.822 -29.016 5.062 1 98.44 161 VAL B CA 1
ATOM 4761 C C . VAL B 1 161 ? -1.268 -30.094 4.137 1 98.44 161 VAL B C 1
ATOM 4763 O O . VAL B 1 161 ? -1.505 -30.078 2.928 1 98.44 161 VAL B O 1
ATOM 4766 N N . PRO B 1 162 ? -0.587 -31.094 4.707 1 96.62 162 PRO B N 1
ATOM 4767 C CA . PRO B 1 162 ? -0.175 -32.219 3.865 1 96.62 162 PRO B CA 1
ATOM 4768 C C . PRO B 1 162 ? -1.36 -32.969 3.264 1 96.62 162 PRO B C 1
ATOM 4770 O O . PRO B 1 162 ? -2.266 -33.375 3.99 1 96.62 162 PRO B O 1
ATOM 4773 N N . THR B 1 163 ? -1.339 -33.062 1.956 1 95.75 163 THR B N 1
ATOM 4774 C CA . THR B 1 163 ? -2.486 -33.688 1.293 1 95.75 163 THR B CA 1
ATOM 4775 C C . THR B 1 163 ? -2.191 -35.125 0.922 1 95.75 163 THR B C 1
ATOM 4777 O O . THR B 1 163 ? -3.104 -35.969 0.842 1 95.75 163 THR B O 1
ATOM 4780 N N . MET B 1 164 ? -0.961 -35.5 0.704 1 90.69 164 MET B N 1
ATOM 4781 C CA . MET B 1 164 ? -0.598 -36.781 0.125 1 90.69 164 MET B CA 1
ATOM 4782 C C . MET B 1 164 ? -0.919 -37.906 1.088 1 90.69 164 MET B C 1
ATOM 4784 O O . MET B 1 164 ? -1.431 -38.969 0.674 1 90.69 164 MET B O 1
ATOM 4788 N N . GLU B 1 165 ? -0.645 -37.656 2.361 1 85.81 165 GLU B N 1
ATOM 4789 C CA . GLU B 1 165 ? -0.882 -38.719 3.359 1 85.81 165 GLU B CA 1
ATOM 4790 C C . GLU B 1 165 ? -2.365 -39.062 3.449 1 85.81 165 GLU B C 1
ATOM 4792 O O . GLU B 1 165 ? -2.721 -40.188 3.791 1 85.81 165 GLU B O 1
ATOM 4797 N N . HIS B 1 166 ? -3.174 -38.156 3.08 1 85.81 166 HIS B N 1
ATOM 4798 C CA . HIS B 1 166 ? -4.609 -38.344 3.271 1 85.81 166 HIS B CA 1
ATOM 4799 C C . HIS B 1 166 ? -5.32 -38.531 1.938 1 85.81 166 HIS B C 1
ATOM 4801 O O . HIS B 1 166 ? -6.551 -38.5 1.877 1 85.81 166 HIS B O 1
ATOM 4807 N N . SER B 1 167 ? -4.621 -38.562 0.859 1 81.56 167 SER B N 1
ATOM 4808 C CA . SER B 1 167 ? -5.207 -38.625 -0.477 1 81.56 167 SER B CA 1
ATOM 4809 C C . SER B 1 167 ? -5.625 -40.062 -0.831 1 81.56 167 SER B C 1
ATOM 4811 O O . SER B 1 167 ? -6.422 -40.25 -1.75 1 81.56 167 SER B O 1
ATOM 4813 N N . GLY B 1 168 ? -5.145 -41.062 -0.046 1 73.56 168 GLY B N 1
ATOM 4814 C CA . GLY B 1 168 ? -5.336 -42.438 -0.443 1 73.56 168 GLY B CA 1
ATOM 4815 C C . GLY B 1 168 ? -4.457 -42.844 -1.607 1 73.56 168 GLY B C 1
ATOM 4816 O O . GLY B 1 168 ? -4.391 -44.031 -1.95 1 73.56 168 GLY B O 1
ATOM 4817 N N . ALA B 1 169 ? -3.842 -41.812 -2.139 1 68.69 169 ALA B N 1
ATOM 4818 C CA . ALA B 1 169 ? -2.938 -42.125 -3.248 1 68.69 169 ALA B CA 1
ATOM 4819 C C . ALA B 1 169 ? -1.555 -42.5 -2.738 1 68.69 169 ALA B C 1
ATOM 4821 O O . ALA B 1 169 ? -1.177 -42.156 -1.617 1 68.69 169 ALA B O 1
ATOM 4822 N N . SER B 1 170 ? -0.928 -43.594 -3.18 1 60.59 170 SER B N 1
ATOM 4823 C CA . SER B 1 170 ? 0.427 -44 -2.814 1 60.59 170 SER B CA 1
ATOM 4824 C C . SER B 1 170 ? 1.458 -43.375 -3.756 1 60.59 170 SER B C 1
ATOM 4826 O O . SER B 1 170 ? 1.592 -43.812 -4.902 1 60.59 170 SER B O 1
ATOM 4828 N N . PRO B 1 171 ? 1.96 -42.156 -3.34 1 59.25 171 PRO B N 1
ATOM 4829 C CA . PRO B 1 171 ? 2.959 -41.562 -4.223 1 59.25 171 PRO B CA 1
ATOM 4830 C C . PRO B 1 171 ? 4.207 -42.438 -4.383 1 59.25 171 PRO B C 1
ATOM 4832 O O . PRO B 1 171 ? 5.199 -41.969 -4.969 1 59.25 171 PRO B O 1
ATOM 4835 N N . GLN B 1 172 ? 4.391 -43.531 -3.646 1 51.06 172 GLN B N 1
ATOM 4836 C CA . GLN B 1 172 ? 5.648 -44.25 -3.561 1 51.06 172 GLN B CA 1
ATOM 4837 C C . GLN B 1 172 ? 6.113 -44.719 -4.941 1 51.06 172 GLN B C 1
ATOM 4839 O O . GLN B 1 172 ? 7.242 -45.188 -5.102 1 51.06 172 GLN B O 1
ATOM 4844 N N . LYS B 1 173 ? 5.324 -45.156 -5.922 1 49.31 173 LYS B N 1
ATOM 4845 C CA . LYS B 1 173 ? 6.035 -45.875 -6.965 1 49.31 173 LYS B CA 1
ATOM 4846 C C . LYS B 1 173 ? 6.824 -44.938 -7.863 1 49.31 173 LYS B C 1
ATOM 4848 O O . LYS B 1 173 ? 6.297 -43.906 -8.312 1 49.31 173 LYS B O 1
ATOM 4853 N N . SER B 1 174 ? 8.234 -44.844 -7.789 1 48.5 174 SER B N 1
ATOM 4854 C CA . SER B 1 174 ? 9.336 -44.125 -8.406 1 48.5 174 SER B CA 1
ATOM 4855 C C . SER B 1 174 ? 8.969 -43.656 -9.805 1 48.5 174 SER B C 1
ATOM 4857 O O . SER B 1 174 ? 9.391 -42.562 -10.227 1 48.5 174 SER B O 1
ATOM 4859 N N . SER B 1 175 ? 8.445 -44.562 -10.68 1 50.69 175 SER B N 1
ATOM 4860 C CA . SER B 1 175 ? 8.539 -44.281 -12.109 1 50.69 175 SER B CA 1
ATOM 4861 C C . SER B 1 175 ? 7.262 -43.625 -12.625 1 50.69 175 SER B C 1
ATOM 4863 O O . SER B 1 175 ? 7.188 -43.25 -13.789 1 50.69 175 SER B O 1
ATOM 4865 N N . SER B 1 176 ? 6.262 -43.281 -11.555 1 66 176 SER B N 1
ATOM 4866 C CA . SER B 1 176 ? 5.016 -42.781 -12.133 1 66 176 SER B CA 1
ATOM 4867 C C . SER B 1 176 ? 4.668 -41.406 -11.602 1 66 176 SER B C 1
ATOM 4869 O O . SER B 1 176 ? 5.145 -41 -10.547 1 66 176 SER B O 1
ATOM 4871 N N . THR B 1 177 ? 4.129 -40.562 -12.477 1 79.5 177 THR B N 1
ATOM 4872 C CA . THR B 1 177 ? 3.604 -39.25 -12.148 1 79.5 177 THR B CA 1
ATOM 4873 C C . THR B 1 177 ? 2.711 -39.312 -10.914 1 79.5 177 THR B C 1
ATOM 4875 O O . THR B 1 177 ? 1.891 -40.219 -10.781 1 79.5 177 THR B O 1
ATOM 4878 N N . VAL B 1 178 ? 3.023 -38.531 -9.938 1 87.94 178 VAL B N 1
ATOM 4879 C CA . VAL B 1 178 ? 2.129 -38.375 -8.789 1 87.94 178 VAL B CA 1
ATOM 4880 C C . VAL B 1 178 ? 0.716 -38.062 -9.273 1 87.94 178 VAL B C 1
ATOM 4882 O O . VAL B 1 178 ? 0.517 -37.125 -10.055 1 87.94 178 VAL B O 1
ATOM 4885 N N . PRO B 1 179 ? -0.223 -38.844 -8.906 1 90.19 179 PRO B N 1
ATOM 4886 C CA . PRO B 1 179 ? -1.587 -38.562 -9.359 1 90.19 179 PRO B CA 1
ATOM 4887 C C . PRO B 1 179 ? -2.119 -37.219 -8.836 1 90.19 179 PRO B C 1
ATOM 4889 O O . PRO B 1 179 ? -1.79 -36.812 -7.719 1 90.19 179 PRO B O 1
ATOM 4892 N N . LEU B 1 180 ? -2.977 -36.656 -9.57 1 91.88 180 LEU B N 1
ATOM 4893 C CA . LEU B 1 180 ? -3.531 -35.344 -9.227 1 91.88 180 LEU B CA 1
ATOM 4894 C C . LEU B 1 180 ? -4.238 -35.406 -7.879 1 91.88 180 LEU B C 1
ATOM 4896 O O . LEU B 1 180 ? -4.184 -34.438 -7.109 1 91.88 180 LEU B O 1
ATOM 4900 N N . GLU B 1 181 ? -4.926 -36.438 -7.582 1 92.44 181 GLU B N 1
ATOM 4901 C CA . GLU B 1 181 ? -5.746 -36.594 -6.387 1 92.44 181 GLU B CA 1
ATOM 4902 C C . GLU B 1 181 ? -4.898 -36.5 -5.121 1 92.44 181 GLU B C 1
ATOM 4904 O O . GLU B 1 181 ? -5.398 -36.125 -4.055 1 92.44 181 GLU B O 1
ATOM 4909 N N . ALA B 1 182 ? -3.641 -36.812 -5.312 1 93.62 182 ALA B N 1
ATOM 4910 C CA . ALA B 1 182 ? -2.727 -36.75 -4.176 1 93.62 182 ALA B CA 1
ATOM 4911 C C . ALA B 1 182 ? -2.557 -35.312 -3.67 1 93.62 182 ALA B C 1
ATOM 4913 O O . ALA B 1 182 ? -2.186 -35.094 -2.514 1 93.62 182 ALA B O 1
ATOM 4914 N N . TYR B 1 183 ? -2.867 -34.344 -4.535 1 96.06 183 TYR B N 1
ATOM 4915 C CA . TYR B 1 183 ? -2.648 -32.969 -4.199 1 96.06 183 TYR B CA 1
ATOM 4916 C C . TYR B 1 183 ? -3.939 -32.312 -3.721 1 96.06 183 TYR B C 1
ATOM 4918 O O . TYR B 1 183 ? -3.943 -31.141 -3.326 1 96.06 183 TYR B O 1
ATOM 4926 N N . TYR B 1 184 ? -5.082 -33.031 -3.686 1 97 184 TYR B N 1
ATOM 4927 C CA . TYR B 1 184 ? -6.371 -32.438 -3.324 1 97 184 TYR B CA 1
ATOM 4928 C C . TYR B 1 184 ? -6.52 -32.344 -1.811 1 97 184 TYR B C 1
ATOM 4930 O O . TYR B 1 184 ? -6.332 -33.344 -1.098 1 97 184 TYR B O 1
ATOM 4938 N N . PRO B 1 185 ? -6.809 -31.141 -1.279 1 97.69 185 PRO B N 1
ATOM 4939 C CA . PRO B 1 185 ? -7.176 -31.094 0.137 1 97.69 185 PRO B CA 1
ATOM 4940 C C . PRO B 1 185 ? -8.469 -31.844 0.435 1 97.69 185 PRO B C 1
ATOM 4942 O O . PRO B 1 185 ? -9.414 -31.797 -0.36 1 97.69 185 PRO B O 1
ATOM 4945 N N . THR B 1 186 ? -8.492 -32.562 1.53 1 96.5 186 THR B N 1
ATOM 4946 C CA . THR B 1 186 ? -9.648 -33.312 2.02 1 96.5 186 THR B CA 1
ATOM 4947 C C . THR B 1 186 ? -9.992 -32.906 3.449 1 96.5 186 THR B C 1
ATOM 4949 O O . THR B 1 186 ? -9.172 -32.281 4.137 1 96.5 186 THR B O 1
ATOM 4952 N N . ARG B 1 187 ? -11.203 -33.219 3.852 1 97.38 187 ARG B N 1
ATOM 4953 C CA . ARG B 1 187 ? -11.594 -32.938 5.23 1 97.38 187 ARG B CA 1
ATOM 4954 C C . ARG B 1 187 ? -10.625 -33.594 6.211 1 97.38 187 ARG B C 1
ATOM 4956 O O . ARG B 1 187 ? -10.258 -33 7.223 1 97.38 187 ARG B O 1
ATOM 4963 N N . ALA B 1 188 ? -10.211 -34.812 5.844 1 96.94 188 ALA B N 1
ATOM 4964 C CA . ALA B 1 188 ? -9.281 -35.531 6.715 1 96.94 188 ALA B CA 1
ATOM 4965 C C . ALA B 1 188 ? -7.953 -34.781 6.836 1 96.94 188 ALA B C 1
ATOM 4967 O O . ALA B 1 188 ? -7.402 -34.656 7.934 1 96.94 188 ALA B O 1
ATOM 4968 N N . ALA B 1 189 ? -7.414 -34.344 5.75 1 97.69 189 ALA B N 1
ATOM 4969 C CA . ALA B 1 189 ? -6.152 -33.594 5.754 1 97.69 189 ALA B CA 1
ATOM 4970 C C . ALA B 1 189 ? -6.285 -32.312 6.527 1 97.69 189 ALA B C 1
ATOM 4972 O O . ALA B 1 189 ? -5.383 -31.922 7.273 1 97.69 189 ALA B O 1
ATOM 4973 N N . LEU B 1 190 ? -7.379 -31.609 6.328 1 98.62 190 LEU B N 1
ATOM 4974 C CA . LEU B 1 190 ? -7.637 -30.344 7.004 1 98.62 190 LEU B CA 1
ATOM 4975 C C . LEU B 1 190 ? -7.777 -30.547 8.508 1 98.62 190 LEU B C 1
ATOM 4977 O O . LEU B 1 190 ? -7.195 -29.797 9.297 1 98.62 190 LEU B O 1
ATOM 4981 N N . ASP B 1 191 ? -8.516 -31.578 8.891 1 98.5 191 ASP B N 1
ATOM 4982 C CA . ASP B 1 191 ? -8.688 -31.891 10.305 1 98.5 191 ASP B CA 1
ATOM 4983 C C . ASP B 1 191 ? -7.355 -32.219 10.961 1 98.5 191 ASP B C 1
ATOM 4985 O O . ASP B 1 191 ? -7.059 -31.75 12.062 1 98.5 191 ASP B O 1
ATOM 4989 N N . ALA B 1 192 ? -6.613 -33 10.32 1 97.88 192 ALA B N 1
ATOM 4990 C CA . ALA B 1 192 ? -5.32 -33.406 10.867 1 97.88 192 ALA B CA 1
ATOM 4991 C C . ALA B 1 192 ? -4.395 -32.219 11.047 1 97.88 192 ALA B C 1
ATOM 4993 O O . ALA B 1 192 ? -3.707 -32.094 12.062 1 97.88 192 ALA B O 1
ATOM 4994 N N . ALA B 1 193 ? -4.359 -31.375 10.062 1 98.31 193 ALA B N 1
ATOM 4995 C CA . ALA B 1 193 ? -3.514 -30.172 10.133 1 98.31 193 ALA B CA 1
ATOM 4996 C C . ALA B 1 193 ? -3.967 -29.25 11.258 1 98.31 193 ALA B C 1
ATOM 4998 O O . ALA B 1 193 ? -3.139 -28.703 11.992 1 98.31 193 ALA B O 1
ATOM 4999 N N . LYS B 1 194 ? -5.262 -29.047 11.344 1 98.44 194 LYS B N 1
ATOM 5000 C CA . LYS B 1 194 ? -5.812 -28.219 12.406 1 98.44 194 LYS B CA 1
ATOM 5001 C C . LYS B 1 194 ? -5.461 -28.766 13.789 1 98.44 194 LYS B C 1
ATOM 5003 O O . LYS B 1 194 ? -5.004 -28.031 14.664 1 98.44 194 LYS B O 1
ATOM 5008 N N . GLU B 1 195 ? -5.645 -30.016 13.945 1 98 195 GLU B N 1
ATOM 5009 C CA . GLU B 1 195 ? -5.363 -30.672 15.219 1 98 195 GLU B CA 1
ATOM 5010 C C . GLU B 1 195 ? -3.891 -30.531 15.602 1 98 195 GLU B C 1
ATOM 5012 O O . GLU B 1 195 ? -3.564 -30.172 16.734 1 98 195 GLU B O 1
ATOM 5017 N N . LYS B 1 196 ? -3.062 -30.797 14.68 1 97.5 196 LYS B N 1
ATOM 5018 C CA . LYS B 1 196 ? -1.627 -30.719 14.93 1 97.5 196 LYS B CA 1
ATOM 5019 C C . LYS B 1 196 ? -1.215 -29.297 15.305 1 97.5 196 LYS B C 1
ATOM 5021 O O . LYS B 1 196 ? -0.427 -29.109 16.234 1 97.5 196 LYS B O 1
ATOM 5026 N N . SER B 1 197 ? -1.689 -28.312 14.57 1 97.75 197 SER B N 1
ATOM 5027 C CA . SER B 1 197 ? -1.335 -26.906 14.812 1 97.75 197 SER B CA 1
ATOM 5028 C C . SER B 1 197 ? -1.768 -26.453 16.203 1 97.75 197 SER B C 1
ATOM 5030 O O . SER B 1 197 ? -1.023 -25.766 16.891 1 97.75 197 SER B O 1
ATOM 5032 N N . VAL B 1 198 ? -2.928 -26.844 16.625 1 97.5 198 VAL B N 1
ATOM 5033 C CA . VAL B 1 198 ? -3.469 -26.422 17.906 1 97.5 198 VAL B CA 1
ATOM 5034 C C . VAL B 1 198 ? -2.766 -27.188 19.031 1 97.5 198 VAL B C 1
ATOM 5036 O O . VAL B 1 198 ? -2.289 -26.578 20 1 97.5 198 VAL B O 1
ATOM 5039 N N . GLU B 1 199 ? -2.625 -28.422 18.906 1 97.12 199 GLU B N 1
ATOM 5040 C CA . GLU B 1 199 ? -2.164 -29.281 20 1 97.12 199 GLU B CA 1
ATOM 5041 C C . GLU B 1 199 ? -0.648 -29.219 20.156 1 97.12 199 GLU B C 1
ATOM 5043 O O . GLU B 1 199 ? -0.132 -29.25 21.266 1 97.12 199 GLU B O 1
ATOM 5048 N N . GLU B 1 200 ? 0.03 -29.141 19.047 1 96.06 200 GLU B N 1
ATOM 5049 C CA . GLU B 1 200 ? 1.484 -29.25 19.109 1 96.06 200 GLU B CA 1
ATOM 5050 C C . GLU B 1 200 ? 2.145 -27.875 19.062 1 96.06 200 GLU B C 1
ATOM 5052 O O . GLU B 1 200 ? 3.254 -27.688 19.562 1 96.06 200 GLU B O 1
ATOM 5057 N N . GLN B 1 201 ? 1.492 -26.891 18.469 1 95.56 201 GLN B N 1
ATOM 5058 C CA . GLN B 1 201 ? 2.17 -25.625 18.219 1 95.56 201 GLN B CA 1
ATOM 5059 C C . GLN B 1 201 ? 1.425 -24.469 18.859 1 95.56 201 GLN B C 1
ATOM 5061 O O . GLN B 1 201 ? 1.9 -23.328 18.844 1 95.56 201 GLN B O 1
ATOM 5066 N N . ALA B 1 202 ? 0.255 -24.672 19.438 1 96.94 202 ALA B N 1
ATOM 5067 C CA . ALA B 1 202 ? -0.573 -23.625 20.047 1 96.94 202 ALA B CA 1
ATOM 5068 C C . ALA B 1 202 ? -0.915 -22.531 19.047 1 96.94 202 ALA B C 1
ATOM 5070 O O . ALA B 1 202 ? -0.884 -21.344 19.375 1 96.94 202 ALA B O 1
ATOM 5071 N N . ILE B 1 203 ? -1.07 -22.938 17.828 1 97.88 203 ILE B N 1
ATOM 5072 C CA . ILE B 1 203 ? -1.475 -22.047 16.75 1 97.88 203 ILE B CA 1
ATOM 5073 C C . ILE B 1 203 ? -2.918 -22.344 16.344 1 97.88 203 ILE B C 1
ATOM 5075 O O . ILE B 1 203 ? -3.207 -23.406 15.789 1 97.88 203 ILE B O 1
ATOM 5079 N N . GLU B 1 204 ? -3.795 -21.422 16.594 1 97.38 204 GLU B N 1
ATOM 5080 C CA . GLU B 1 204 ? -5.199 -21.578 16.219 1 97.38 204 GLU B CA 1
ATOM 5081 C C . GLU B 1 204 ? -5.422 -21.188 14.758 1 97.38 204 GLU B C 1
ATOM 5083 O O . GLU B 1 204 ? -5.242 -20.016 14.391 1 97.38 204 GLU B O 1
ATOM 5088 N N . PRO B 1 205 ? -5.785 -22.094 13.906 1 97.69 205 PRO B N 1
ATOM 5089 C CA . PRO B 1 205 ? -6.086 -21.719 12.523 1 97.69 205 PRO B CA 1
ATOM 5090 C C . PRO B 1 205 ? -7.324 -20.844 12.398 1 97.69 205 PRO B C 1
ATOM 5092 O O . PRO B 1 205 ? -8.359 -21.141 13.008 1 97.69 205 PRO B O 1
ATOM 5095 N N . ARG B 1 206 ? -7.223 -19.797 11.617 1 98.12 206 ARG B N 1
ATOM 5096 C CA . ARG B 1 206 ? -8.32 -18.844 11.406 1 98.12 206 ARG B CA 1
ATOM 5097 C C . ARG B 1 206 ? -8.719 -18.797 9.938 1 98.12 206 ARG B C 1
ATOM 5099 O O . ARG B 1 206 ? -9.852 -18.422 9.609 1 98.12 206 ARG B O 1
ATOM 5106 N N . ILE B 1 207 ? -7.816 -19.141 9.055 1 98.75 207 ILE B N 1
ATOM 5107 C CA . ILE B 1 207 ? -8.016 -18.969 7.621 1 98.75 207 ILE B CA 1
ATOM 5108 C C . ILE B 1 207 ? -7.57 -20.234 6.883 1 98.75 207 ILE B C 1
ATOM 5110 O O . ILE B 1 207 ? -6.559 -20.844 7.234 1 98.75 207 ILE B O 1
ATOM 5114 N N . LEU B 1 208 ? -8.305 -20.688 5.961 1 98.94 208 LEU B N 1
ATOM 5115 C CA . LEU B 1 208 ? -7.863 -21.578 4.895 1 98.94 208 LEU B CA 1
ATOM 5116 C C . LEU B 1 208 ? -7.648 -20.797 3.598 1 98.94 208 LEU B C 1
ATOM 5118 O O . LEU B 1 208 ? -8.57 -20.156 3.09 1 98.94 208 LEU B O 1
ATOM 5122 N N . LEU B 1 209 ? -6.426 -20.75 3.105 1 98.94 209 LEU B N 1
ATOM 5123 C CA . LEU B 1 209 ? -6.066 -20.062 1.87 1 98.94 209 LEU B CA 1
ATOM 5124 C C . LEU B 1 209 ? -5.879 -21.062 0.731 1 98.94 209 LEU B C 1
ATOM 5126 O O . LEU B 1 209 ? -5.012 -21.938 0.799 1 98.94 209 LEU B O 1
ATOM 5130 N N . LEU B 1 210 ? -6.691 -20.938 -0.302 1 98.75 210 LEU B N 1
ATOM 5131 C CA . LEU B 1 210 ? -6.609 -21.797 -1.478 1 98.75 210 LEU B CA 1
ATOM 5132 C C . LEU B 1 210 ? -6.156 -21 -2.699 1 98.75 210 LEU B C 1
ATOM 5134 O O . LEU B 1 210 ? -6.664 -19.906 -2.963 1 98.75 210 LEU B O 1
ATOM 5138 N N . SER B 1 211 ? -5.168 -21.484 -3.307 1 98.38 211 SER B N 1
ATOM 5139 C CA . SER B 1 211 ? -4.855 -21.016 -4.652 1 98.38 211 SER B CA 1
ATOM 5140 C C . SER B 1 211 ? -5.629 -21.812 -5.703 1 98.38 211 SER B C 1
ATOM 5142 O O . SER B 1 211 ? -5.43 -23.016 -5.848 1 98.38 211 SER B O 1
ATOM 5144 N N . HIS B 1 212 ? -6.512 -21.141 -6.449 1 98.56 212 HIS B N 1
ATOM 5145 C CA . HIS B 1 212 ? -7.402 -21.812 -7.395 1 98.56 212 HIS B CA 1
ATOM 5146 C C . HIS B 1 212 ? -7.691 -20.922 -8.594 1 98.56 212 HIS B C 1
ATOM 5148 O O . HIS B 1 212 ? -8.508 -20 -8.508 1 98.56 212 HIS B O 1
ATOM 5154 N N . PRO B 1 213 ? -7.078 -21.297 -9.789 1 98.38 213 PRO B N 1
ATOM 5155 C CA . PRO B 1 213 ? -6.156 -22.375 -10.141 1 98.38 213 PRO B CA 1
ATOM 5156 C C . PRO B 1 213 ? -4.922 -22.406 -9.242 1 98.38 213 PRO B C 1
ATOM 5158 O O . PRO B 1 213 ? -4.531 -21.391 -8.68 1 98.38 213 PRO B O 1
ATOM 5161 N N . GLN B 1 214 ? -4.363 -23.641 -9.156 1 98.31 214 GLN B N 1
ATOM 5162 C CA . GLN B 1 214 ? -3.369 -23.906 -8.125 1 98.31 214 GLN B CA 1
ATOM 5163 C C . GLN B 1 214 ? -1.968 -23.531 -8.602 1 98.31 214 GLN B C 1
ATOM 5165 O O . GLN B 1 214 ? -1.576 -23.844 -9.719 1 98.31 214 GLN B O 1
ATOM 5170 N N . ASN B 1 215 ? -1.249 -22.766 -7.91 1 98.12 215 ASN B N 1
ATOM 5171 C CA . ASN B 1 215 ? 0.183 -22.5 -7.992 1 98.12 215 ASN B CA 1
ATOM 5172 C C . ASN B 1 215 ? 0.949 -23.203 -6.875 1 98.12 215 ASN B C 1
ATOM 5174 O O . ASN B 1 215 ? 0.755 -22.891 -5.695 1 98.12 215 ASN B O 1
ATOM 5178 N N . PRO B 1 216 ? 1.684 -24.172 -7.32 1 97.94 216 PRO B N 1
ATOM 5179 C CA . PRO B 1 216 ? 2.516 -24.266 -8.523 1 97.94 216 PRO B CA 1
ATOM 5180 C C . PRO B 1 216 ? 2.039 -25.359 -9.477 1 97.94 216 PRO B C 1
ATOM 5182 O O . PRO B 1 216 ? 2.66 -25.594 -10.516 1 97.94 216 PRO B O 1
ATOM 5185 N N . LEU B 1 217 ? 0.961 -25.969 -9.266 1 97.69 217 LEU B N 1
ATOM 5186 C CA . LEU B 1 217 ? 0.649 -27.25 -9.914 1 97.69 217 LEU B CA 1
ATOM 5187 C C . LEU B 1 217 ? 0.118 -27.016 -11.32 1 97.69 217 LEU B C 1
ATOM 5189 O O . LEU B 1 217 ? 0.132 -27.938 -12.148 1 97.69 217 LEU B O 1
ATOM 5193 N N . GLY B 1 218 ? -0.434 -25.859 -11.57 1 97.81 218 GLY B N 1
ATOM 5194 C CA . GLY B 1 218 ? -0.964 -25.547 -12.891 1 97.81 218 GLY B CA 1
ATOM 5195 C C . GLY B 1 218 ? -2.275 -26.25 -13.18 1 97.81 218 GLY B C 1
ATOM 5196 O O . GLY B 1 218 ? -2.598 -26.531 -14.336 1 97.81 218 GLY B O 1
ATOM 5197 N N . ILE B 1 219 ? -3.039 -26.547 -12.125 1 97.06 219 ILE B N 1
ATOM 5198 C CA . ILE B 1 219 ? -4.297 -27.266 -12.281 1 97.06 219 ILE B CA 1
ATOM 5199 C C . ILE B 1 219 ? -5.418 -26.516 -11.562 1 97.06 219 ILE B C 1
ATOM 5201 O O . ILE B 1 219 ? -5.156 -25.594 -10.797 1 97.06 219 ILE B O 1
ATOM 5205 N N . CYS B 1 220 ? -6.637 -26.922 -11.859 1 98.06 220 CYS B N 1
ATOM 5206 C CA . CYS B 1 220 ? -7.801 -26.531 -11.07 1 98.06 220 CYS B CA 1
ATOM 5207 C C . CYS B 1 220 ? -8.281 -27.672 -10.188 1 98.06 220 CYS B C 1
ATOM 5209 O O . CYS B 1 220 ? -8.289 -28.828 -10.617 1 98.06 220 CYS B O 1
ATOM 5211 N N . TYR B 1 221 ? -8.547 -27.344 -8.953 1 98.06 221 TYR B N 1
ATOM 5212 C CA . TYR B 1 221 ? -9.281 -28.328 -8.164 1 98.06 221 TYR B CA 1
ATOM 5213 C C . TYR B 1 221 ? -10.672 -28.562 -8.742 1 98.06 221 TYR B C 1
ATOM 5215 O O . TYR B 1 221 ? -11.344 -27.609 -9.156 1 98.06 221 TYR B O 1
ATOM 5223 N N . PRO B 1 222 ? -11.07 -29.797 -8.812 1 97.38 222 PRO B N 1
ATOM 5224 C CA . PRO B 1 222 ? -12.445 -30.016 -9.258 1 97.38 222 PRO B CA 1
ATOM 5225 C C . PRO B 1 222 ? -13.477 -29.422 -8.305 1 97.38 222 PRO B C 1
ATOM 5227 O O . PRO B 1 222 ? -13.195 -29.266 -7.113 1 97.38 222 PRO B O 1
ATOM 5230 N N . PRO B 1 223 ? -14.68 -29.156 -8.781 1 98.25 223 PRO B N 1
ATOM 5231 C CA . PRO B 1 223 ? -15.703 -28.484 -7.977 1 98.25 223 PRO B CA 1
ATOM 5232 C C . PRO B 1 223 ? -15.984 -29.203 -6.656 1 98.25 223 PRO B C 1
ATOM 5234 O O . PRO B 1 223 ? -16.219 -28.547 -5.633 1 98.25 223 PRO B O 1
ATOM 5237 N N . HIS B 1 224 ? -15.922 -30.531 -6.613 1 97.88 224 HIS B N 1
ATOM 5238 C CA . HIS B 1 224 ? -16.25 -31.25 -5.387 1 97.88 224 HIS B CA 1
ATOM 5239 C C . HIS B 1 224 ? -15.211 -31.016 -4.305 1 97.88 224 HIS B C 1
ATOM 5241 O O . HIS B 1 224 ? -15.539 -31 -3.113 1 97.88 224 HIS B O 1
ATOM 5247 N N . VAL B 1 225 ? -13.945 -30.828 -4.695 1 98.06 225 VAL B N 1
ATOM 5248 C CA . VAL B 1 225 ? -12.875 -30.547 -3.742 1 98.06 225 VAL B CA 1
ATOM 5249 C C . VAL B 1 225 ? -13.07 -29.156 -3.145 1 98.06 225 VAL B C 1
ATOM 5251 O O . VAL B 1 225 ? -12.945 -28.969 -1.931 1 98.06 225 VAL B O 1
ATOM 5254 N N . ILE B 1 226 ? -13.398 -28.125 -3.959 1 98.75 226 ILE B N 1
ATOM 5255 C CA . ILE B 1 226 ? -13.656 -26.766 -3.494 1 98.75 226 ILE B CA 1
ATOM 5256 C C . ILE B 1 226 ? -14.867 -26.766 -2.561 1 98.75 226 ILE B C 1
ATOM 5258 O O . ILE B 1 226 ? -14.844 -26.109 -1.518 1 98.75 226 ILE B O 1
ATOM 5262 N N . GLN B 1 227 ? -15.883 -27.516 -2.949 1 98.56 227 GLN B N 1
ATOM 5263 C CA . GLN B 1 227 ? -17.078 -27.609 -2.115 1 98.56 227 GLN B CA 1
ATOM 5264 C C . GLN B 1 227 ? -16.734 -28.188 -0.744 1 98.56 227 GLN B C 1
ATOM 5266 O O . GLN B 1 227 ? -17.25 -27.703 0.275 1 98.56 227 GLN B O 1
ATOM 5271 N N . GLU B 1 228 ? -15.945 -29.203 -0.763 1 98.06 228 GLU B N 1
ATOM 5272 C CA . GLU B 1 228 ? -15.516 -29.812 0.493 1 98.06 228 GLU B CA 1
ATOM 5273 C C . GLU B 1 228 ? -14.805 -28.797 1.382 1 98.06 228 GLU B C 1
ATOM 5275 O O . GLU B 1 228 ? -15.023 -28.766 2.594 1 98.06 228 GLU B O 1
ATOM 5280 N N . CYS B 1 229 ? -13.961 -28.031 0.812 1 98.81 229 CYS B N 1
ATOM 5281 C CA . CYS B 1 229 ? -13.242 -27 1.555 1 98.81 229 CYS B CA 1
ATOM 5282 C C . CYS B 1 229 ? -14.195 -25.938 2.09 1 98.81 229 CYS B C 1
ATOM 5284 O O . CYS B 1 229 ? -14.047 -25.484 3.227 1 98.81 229 CYS B O 1
ATOM 5286 N N . ILE B 1 230 ? -15.18 -25.484 1.293 1 98.81 230 ILE B N 1
ATOM 5287 C CA . ILE B 1 230 ? -16.172 -24.5 1.701 1 98.81 230 ILE B CA 1
ATOM 5288 C C . ILE B 1 230 ? -16.953 -25.031 2.908 1 98.81 230 ILE B C 1
ATOM 5290 O O . ILE B 1 230 ? -17.078 -24.344 3.922 1 98.81 230 ILE B O 1
ATOM 5294 N N . ASP B 1 231 ? -17.406 -26.266 2.777 1 98.69 231 ASP B N 1
ATOM 5295 C CA . ASP B 1 231 ? -18.188 -26.875 3.846 1 98.69 231 ASP B CA 1
ATOM 5296 C C . ASP B 1 231 ? -17.359 -27.016 5.121 1 98.69 231 ASP B C 1
ATOM 5298 O O . ASP B 1 231 ? -17.844 -26.734 6.219 1 98.69 231 ASP B O 1
ATOM 5302 N N . TRP B 1 232 ? -16.156 -27.438 4.965 1 98.69 232 TRP B N 1
ATOM 5303 C CA . TRP B 1 232 ? -15.273 -27.594 6.117 1 98.69 232 TRP B CA 1
ATOM 5304 C C . TRP B 1 232 ? -15.086 -26.25 6.832 1 98.69 232 TRP B C 1
ATOM 5306 O O . TRP B 1 232 ? -15.156 -26.188 8.062 1 98.69 232 TRP B O 1
ATOM 5316 N N . CYS B 1 233 ? -14.844 -25.219 6.074 1 98.62 233 CYS B N 1
ATOM 5317 C CA . CYS B 1 233 ? -14.633 -23.891 6.637 1 98.62 233 CYS B CA 1
ATOM 5318 C C . CYS B 1 233 ? -15.859 -23.422 7.395 1 98.62 233 CYS B C 1
ATOM 5320 O O . CYS B 1 233 ? -15.75 -22.906 8.516 1 98.62 233 CYS B O 1
ATOM 5322 N N . ARG B 1 234 ? -17.016 -23.594 6.832 1 97.75 234 ARG B N 1
ATOM 5323 C CA . ARG B 1 234 ? -18.266 -23.188 7.484 1 97.75 234 ARG B CA 1
ATOM 5324 C C . ARG B 1 234 ? -18.5 -23.984 8.758 1 97.75 234 ARG B C 1
ATOM 5326 O O . ARG B 1 234 ? -18.812 -23.422 9.805 1 97.75 234 ARG B O 1
ATOM 5333 N N . ASP B 1 235 ? -18.25 -25.297 8.695 1 97.81 235 ASP B N 1
ATOM 5334 C CA . ASP B 1 235 ? -18.453 -26.188 9.844 1 97.81 235 ASP B CA 1
ATOM 5335 C C . ASP B 1 235 ? -17.516 -25.812 10.992 1 97.81 235 ASP B C 1
ATOM 5337 O O . ASP B 1 235 ? -17.891 -25.938 12.164 1 97.81 235 ASP B O 1
ATOM 5341 N N . ASN B 1 236 ? -16.328 -25.391 10.672 1 97.75 236 ASN B N 1
ATOM 5342 C CA . ASN B 1 236 ? -15.305 -25.172 11.688 1 97.75 236 ASN B CA 1
ATOM 5343 C C . ASN B 1 236 ? -15.141 -23.672 12 1 97.75 236 ASN B C 1
ATOM 5345 O O . ASN B 1 236 ? -14.281 -23.297 12.789 1 97.75 236 ASN B O 1
ATOM 5349 N N . LYS B 1 237 ? -15.945 -22.844 11.305 1 97.31 237 LYS B N 1
ATOM 5350 C CA . LYS B 1 237 ? -15.883 -21.391 11.469 1 97.31 237 LYS B CA 1
ATOM 5351 C C . LYS B 1 237 ? -14.477 -20.859 11.195 1 97.31 237 LYS B C 1
ATOM 5353 O O . LYS B 1 237 ? -13.93 -20.094 11.992 1 97.31 237 LYS B O 1
ATOM 5358 N N . VAL B 1 238 ? -13.875 -21.375 10.203 1 98.31 238 VAL B N 1
ATOM 5359 C CA . VAL B 1 238 ? -12.617 -20.922 9.625 1 98.31 238 VAL B CA 1
ATOM 5360 C C . VAL B 1 238 ? -12.883 -20.156 8.336 1 98.31 238 VAL B C 1
ATOM 5362 O O . VAL B 1 238 ? -13.75 -20.547 7.547 1 98.31 238 VAL B O 1
ATOM 5365 N N . HIS B 1 239 ? -12.273 -19.031 8.172 1 98.81 239 HIS B N 1
ATOM 5366 C CA . HIS B 1 239 ? -12.469 -18.234 6.957 1 98.81 239 HIS B CA 1
ATOM 5367 C C . HIS B 1 239 ? -11.812 -18.906 5.754 1 98.81 239 HIS B C 1
ATOM 5369 O O . HIS B 1 239 ? -10.664 -19.344 5.836 1 98.81 239 HIS B O 1
ATOM 5375 N N . LEU B 1 240 ? -12.523 -19 4.641 1 98.88 240 LEU B N 1
ATOM 5376 C CA . LEU B 1 240 ? -11.93 -19.391 3.365 1 98.88 240 LEU B CA 1
ATOM 5377 C C . LEU B 1 240 ? -11.516 -18.172 2.553 1 98.88 240 LEU B C 1
ATOM 5379 O O . LEU B 1 240 ? -12.336 -17.281 2.301 1 98.88 240 LEU B O 1
ATOM 5383 N N . VAL B 1 241 ? -10.32 -18.047 2.221 1 98.94 241 VAL B N 1
ATOM 5384 C CA . VAL B 1 241 ? -9.852 -17.094 1.216 1 98.94 241 VAL B CA 1
ATOM 5385 C C . VAL B 1 241 ? -9.484 -17.844 -0.065 1 98.94 241 VAL B C 1
ATOM 5387 O O . VAL B 1 241 ? -8.539 -18.641 -0.079 1 98.94 241 VAL B O 1
ATOM 5390 N N . SER B 1 242 ? -10.211 -17.641 -1.085 1 98.88 242 SER B N 1
ATOM 5391 C CA . SER B 1 242 ? -9.891 -18.219 -2.389 1 98.88 242 SER B CA 1
ATOM 5392 C C . SER B 1 242 ? -9.086 -17.234 -3.238 1 98.88 242 SER B C 1
ATOM 5394 O O . SER B 1 242 ? -9.609 -16.203 -3.68 1 98.88 242 SER B O 1
ATOM 5396 N N . ASP B 1 243 ? -7.844 -17.516 -3.402 1 98.88 243 ASP B N 1
ATOM 5397 C CA . ASP B 1 243 ? -6.988 -16.781 -4.324 1 98.88 243 ASP B CA 1
ATOM 5398 C C . ASP B 1 243 ? -7.141 -17.297 -5.754 1 98.88 243 ASP B C 1
ATOM 5400 O O . ASP B 1 243 ? -6.609 -18.359 -6.094 1 98.88 243 ASP B O 1
ATOM 5404 N N . GLU B 1 244 ? -7.812 -16.531 -6.57 1 98.88 244 GLU B N 1
ATOM 5405 C CA . GLU B 1 244 ? -8.109 -16.984 -7.93 1 98.88 244 GLU B CA 1
ATOM 5406 C C . GLU B 1 244 ? -7.449 -16.062 -8.961 1 98.88 244 GLU B C 1
ATOM 5408 O O . GLU B 1 244 ? -8.062 -15.719 -9.977 1 98.88 244 GLU B O 1
ATOM 5413 N N . ILE B 1 245 ? -6.215 -15.719 -8.656 1 98.69 245 ILE B N 1
ATOM 5414 C CA . ILE B 1 245 ? -5.453 -14.758 -9.453 1 98.69 245 ILE B CA 1
ATOM 5415 C C . ILE B 1 245 ? -5.227 -15.312 -10.852 1 98.69 245 ILE B C 1
ATOM 5417 O O . ILE B 1 245 ? -4.938 -14.562 -11.789 1 98.69 245 ILE B O 1
ATOM 5421 N N . TYR B 1 246 ? -5.426 -16.641 -11.086 1 98.69 246 TYR B N 1
ATOM 5422 C CA . TYR B 1 246 ? -5.23 -17.266 -12.383 1 98.69 246 TYR B CA 1
ATOM 5423 C C . TYR B 1 246 ? -6.562 -17.656 -13.008 1 98.69 246 TYR B C 1
ATOM 5425 O O . TYR B 1 246 ? -6.609 -18.469 -13.938 1 98.69 246 TYR B O 1
ATOM 5433 N N . ALA B 1 247 ? -7.664 -17.156 -12.539 1 98.81 247 ALA B N 1
ATOM 5434 C CA . ALA B 1 247 ? -8.984 -17.531 -13.016 1 98.81 247 ALA B CA 1
ATOM 5435 C C . ALA B 1 247 ? -9.148 -17.203 -14.5 1 98.81 247 ALA B C 1
ATOM 5437 O O . ALA B 1 247 ? -9.891 -17.891 -15.211 1 98.81 247 ALA B O 1
ATOM 5438 N N . GLY B 1 248 ? -8.453 -16.203 -14.969 1 98.62 248 GLY B N 1
ATOM 5439 C CA . GLY B 1 248 ? -8.5 -15.828 -16.375 1 98.62 248 GLY B CA 1
ATOM 5440 C C . GLY B 1 248 ? -7.48 -16.562 -17.219 1 98.62 248 GLY B C 1
ATOM 5441 O O . GLY B 1 248 ? -7.406 -16.344 -18.438 1 98.62 248 GLY B O 1
ATOM 5442 N N . SER B 1 249 ? -6.711 -17.453 -16.656 1 98.62 249 SER B N 1
ATOM 5443 C CA . SER B 1 249 ? -5.684 -18.203 -17.375 1 98.62 249 SER B CA 1
ATOM 5444 C C . SER B 1 249 ? -6.012 -19.688 -17.391 1 98.62 249 SER B C 1
ATOM 5446 O O . SER B 1 249 ? -5.125 -20.531 -17.25 1 98.62 249 SER B O 1
ATOM 5448 N N . VAL B 1 250 ? -7.25 -20.078 -17.406 1 98.56 250 VAL B N 1
ATOM 5449 C CA . VAL B 1 250 ? -7.715 -21.438 -17.656 1 98.56 250 VAL B CA 1
ATOM 5450 C C . VAL B 1 250 ? -7.859 -21.672 -19.156 1 98.56 250 VAL B C 1
ATOM 5452 O O . VAL B 1 250 ? -8.883 -21.328 -19.75 1 98.56 250 VAL B O 1
ATOM 5455 N N . TYR B 1 251 ? -6.891 -22.328 -19.734 1 97.81 251 TYR B N 1
ATOM 5456 C CA . TYR B 1 251 ? -6.809 -22.359 -21.188 1 97.81 251 TYR B CA 1
ATOM 5457 C C . TYR B 1 251 ? -7.203 -23.734 -21.734 1 97.81 251 TYR B C 1
ATOM 5459 O O . TYR B 1 251 ? -7.27 -23.938 -22.938 1 97.81 251 TYR B O 1
ATOM 5467 N N . ARG B 1 252 ? -7.473 -24.672 -20.906 1 97.06 252 ARG B N 1
ATOM 5468 C CA . ARG B 1 252 ? -8.133 -25.938 -21.203 1 97.06 252 ARG B CA 1
ATOM 5469 C C . ARG B 1 252 ? -9.414 -26.109 -20.406 1 97.06 252 ARG B C 1
ATOM 5471 O O . ARG B 1 252 ? -9.477 -26.922 -19.484 1 97.06 252 ARG B O 1
ATOM 5478 N N . LYS B 1 253 ? -10.367 -25.438 -20.812 1 94.75 253 LYS B N 1
ATOM 5479 C CA . LYS B 1 253 ? -11.562 -25.188 -20.016 1 94.75 253 LYS B CA 1
ATOM 5480 C C . LYS B 1 253 ? -12.273 -26.5 -19.672 1 94.75 253 LYS B C 1
ATOM 5482 O O . LYS B 1 253 ? -12.625 -26.734 -18.516 1 94.75 253 LYS B O 1
ATOM 5487 N N . GLU B 1 254 ? -12.445 -27.359 -20.641 1 94.06 254 GLU B N 1
ATOM 5488 C CA . GLU B 1 254 ? -13.172 -28.594 -20.422 1 94.06 254 GLU B CA 1
ATOM 5489 C C . GLU B 1 254 ? -12.406 -29.531 -19.5 1 94.06 254 GLU B C 1
ATOM 5491 O O . GLU B 1 254 ? -12.984 -30.156 -18.609 1 94.06 254 GLU B O 1
ATOM 5496 N N . GLU B 1 255 ? -11.156 -29.562 -19.719 1 95.38 255 GLU B N 1
ATOM 5497 C CA . GLU B 1 255 ? -10.312 -30.422 -18.906 1 95.38 255 GLU B CA 1
ATOM 5498 C C . GLU B 1 255 ? -10.164 -29.875 -17.484 1 95.38 255 GLU B C 1
ATOM 5500 O O . GLU B 1 255 ? -10.141 -30.641 -16.531 1 95.38 255 GLU B O 1
ATOM 5505 N N . ALA B 1 256 ? -10.055 -28.594 -17.375 1 96.44 256 ALA B N 1
ATOM 5506 C CA . ALA B 1 256 ? -9.805 -27.953 -16.094 1 96.44 256 ALA B CA 1
ATOM 5507 C C . ALA B 1 256 ? -11.039 -28 -15.195 1 96.44 256 ALA B C 1
ATOM 5509 O O . ALA B 1 256 ? -10.93 -28.141 -13.977 1 96.44 256 ALA B O 1
ATOM 5510 N N . ASN B 1 257 ? -12.258 -27.812 -15.797 1 96.88 257 ASN B N 1
ATOM 5511 C CA . ASN B 1 257 ? -13.531 -27.766 -15.078 1 96.88 257 ASN B CA 1
ATOM 5512 C C . ASN B 1 257 ? -13.484 -26.781 -13.922 1 96.88 257 ASN B C 1
ATOM 5514 O O . ASN B 1 257 ? -13.852 -27.109 -12.789 1 96.88 257 ASN B O 1
ATOM 5518 N N . PHE B 1 258 ? -12.969 -25.641 -14.141 1 98.19 258 PHE B N 1
ATOM 5519 C CA . PHE B 1 258 ? -12.828 -24.594 -13.141 1 98.19 258 PHE B CA 1
ATOM 5520 C C . PHE B 1 258 ? -14.195 -24.062 -12.734 1 98.19 258 PHE B C 1
ATOM 5522 O O . PHE B 1 258 ? -15.016 -23.703 -13.586 1 98.19 258 PHE B O 1
ATOM 5529 N N . LYS B 1 259 ? -14.484 -24.016 -11.445 1 98.5 259 LYS B N 1
ATOM 5530 C CA . LYS B 1 259 ? -15.57 -23.266 -10.82 1 98.5 259 LYS B CA 1
ATOM 5531 C C . LYS B 1 259 ? -15.07 -22.453 -9.641 1 98.5 259 LYS B C 1
ATOM 5533 O O . LYS B 1 259 ? -14.422 -22.984 -8.734 1 98.5 259 LYS B O 1
ATOM 5538 N N . SER B 1 260 ? -15.367 -21.188 -9.68 1 98.62 260 SER B N 1
ATOM 5539 C CA . SER B 1 260 ? -14.93 -20.297 -8.617 1 98.62 260 SER B CA 1
ATOM 5540 C C . SER B 1 260 ? -15.555 -20.688 -7.277 1 98.62 260 SER B C 1
ATOM 5542 O O . SER B 1 260 ? -16.688 -21.141 -7.23 1 98.62 260 SER B O 1
ATOM 5544 N N . ALA B 1 261 ? -14.789 -20.438 -6.207 1 98.62 261 ALA B N 1
ATOM 5545 C CA . ALA B 1 261 ? -15.328 -20.641 -4.859 1 98.62 261 ALA B CA 1
ATOM 5546 C C . ALA B 1 261 ? -16.531 -19.719 -4.617 1 98.62 261 ALA B C 1
ATOM 5548 O O . ALA B 1 261 ? -17.469 -20.094 -3.904 1 98.62 261 ALA B O 1
ATOM 5549 N N . LEU B 1 262 ? -16.516 -18.516 -5.23 1 98.31 262 LEU B N 1
ATOM 5550 C CA . LEU B 1 262 ? -17.641 -17.594 -5.082 1 98.31 262 LEU B CA 1
ATOM 5551 C C . LEU B 1 262 ? -18.922 -18.188 -5.656 1 98.31 262 LEU B C 1
ATOM 5553 O O . LEU B 1 262 ? -20 -18 -5.094 1 98.31 262 LEU B O 1
ATOM 5557 N N . LYS B 1 263 ? -18.75 -18.828 -6.785 1 98 263 LYS B N 1
ATOM 5558 C CA . LYS B 1 263 ? -19.891 -19.453 -7.434 1 98 263 LYS B CA 1
ATOM 5559 C C . LYS B 1 263 ? -20.422 -20.609 -6.609 1 98 263 LYS B C 1
ATOM 5561 O O . LYS B 1 263 ? -21.625 -20.719 -6.371 1 98 263 LYS B O 1
ATOM 5566 N N . LEU B 1 264 ? -19.547 -21.438 -6.121 1 98.31 264 LEU B N 1
ATOM 5567 C CA . LEU B 1 264 ? -19.906 -22.672 -5.43 1 98.31 264 LEU B CA 1
ATOM 5568 C C . LEU B 1 264 ? -20.438 -22.375 -4.027 1 98.31 264 LEU B C 1
ATOM 5570 O O . LEU B 1 264 ? -21.297 -23.094 -3.516 1 98.31 264 LEU B O 1
ATOM 5574 N N . ALA B 1 265 ? -19.953 -21.312 -3.402 1 98.06 265 ALA B N 1
ATOM 5575 C CA . ALA B 1 265 ? -20.266 -21.016 -2.008 1 98.06 265 ALA B CA 1
ATOM 5576 C C . ALA B 1 265 ? -21.562 -20.219 -1.896 1 98.06 265 ALA B C 1
ATOM 5578 O O . ALA B 1 265 ? -22.125 -20.078 -0.803 1 98.06 265 ALA B O 1
ATOM 5579 N N . ARG B 1 266 ? -22.062 -19.688 -2.949 1 95.56 266 ARG B N 1
ATOM 5580 C CA . ARG B 1 266 ? -23.188 -18.766 -2.902 1 95.56 266 ARG B CA 1
ATOM 5581 C C . ARG B 1 266 ? -24.469 -19.469 -2.475 1 95.56 266 ARG B C 1
ATOM 5583 O O . ARG B 1 266 ? -24.781 -20.547 -2.99 1 95.56 266 ARG B O 1
ATOM 5590 N N . THR B 1 267 ? -25.188 -18.844 -1.56 1 93.81 267 THR B N 1
ATOM 5591 C CA . THR B 1 267 ? -26.516 -19.234 -1.11 1 93.81 267 THR B CA 1
ATOM 5592 C C . THR B 1 267 ? -27.531 -18.156 -1.416 1 93.81 267 THR B C 1
ATOM 5594 O O . THR B 1 267 ? -27.172 -17.062 -1.847 1 93.81 267 THR B O 1
ATOM 5597 N N . PRO B 1 268 ? -28.75 -18.406 -1.233 1 91.38 268 PRO B N 1
ATOM 5598 C CA . PRO B 1 268 ? -29.75 -17.359 -1.433 1 91.38 268 PRO B CA 1
ATOM 5599 C C . PRO B 1 268 ? -29.516 -16.141 -0.548 1 91.38 268 PRO B C 1
ATOM 5601 O O . PRO B 1 268 ? -29.891 -15.023 -0.916 1 91.38 268 PRO B O 1
ATOM 5604 N N . SER B 1 269 ? -28.859 -16.375 0.533 1 93.25 269 SER B N 1
ATOM 5605 C CA . SER B 1 269 ? -28.609 -15.281 1.466 1 93.25 269 SER B CA 1
ATOM 5606 C C . SER B 1 269 ? -27.234 -14.672 1.237 1 93.25 269 SER B C 1
ATOM 5608 O O . SER B 1 269 ? -26.812 -13.766 1.97 1 93.25 269 SER B O 1
ATOM 5610 N N . GLY B 1 270 ? -26.609 -15.133 0.219 1 95.5 270 GLY B N 1
ATOM 5611 C CA . GLY B 1 270 ? -25.281 -14.609 -0.069 1 95.5 270 GLY B CA 1
ATOM 5612 C C . GLY B 1 270 ? -24.172 -15.562 0.306 1 95.5 270 GLY B C 1
ATOM 5613 O O . GLY B 1 270 ? -24.391 -16.766 0.411 1 95.5 270 GLY B O 1
ATOM 5614 N N . LEU B 1 271 ? -22.938 -15.062 0.439 1 96.81 271 LEU B N 1
ATOM 5615 C CA . LEU B 1 271 ? -21.75 -15.875 0.703 1 96.81 271 LEU B CA 1
ATOM 5616 C C . LEU B 1 271 ? -21.594 -16.125 2.197 1 96.81 271 LEU B C 1
ATOM 5618 O O . LEU B 1 271 ? -20.891 -17.047 2.602 1 96.81 271 LEU B O 1
ATOM 5622 N N . GLY B 1 272 ? -22.234 -15.266 3.035 1 96.06 272 GLY B N 1
ATOM 5623 C CA . GLY B 1 272 ? -21.984 -15.305 4.465 1 96.06 272 GLY B CA 1
ATOM 5624 C C . GLY B 1 272 ? -20.641 -14.695 4.855 1 96.06 272 GLY B C 1
ATOM 5625 O O . GLY B 1 272 ? -19.953 -14.133 4.008 1 96.06 272 GLY B O 1
ATOM 5626 N N . PRO B 1 273 ? -20.312 -14.781 6.141 1 97.56 273 PRO B N 1
ATOM 5627 C CA . PRO B 1 273 ? -19.141 -14.039 6.641 1 97.56 273 PRO B CA 1
ATOM 5628 C C . PRO B 1 273 ? -17.828 -14.805 6.457 1 97.56 273 PRO B C 1
ATOM 5630 O O . PRO B 1 273 ? -16.75 -14.258 6.703 1 97.56 273 PRO B O 1
ATOM 5633 N N . TYR B 1 274 ? -17.844 -16.078 5.926 1 98.06 274 TYR B N 1
ATOM 5634 C CA . TYR B 1 274 ? -16.641 -16.906 6.039 1 98.06 274 TYR B CA 1
ATOM 5635 C C . TYR B 1 274 ? -15.992 -17.109 4.68 1 98.06 274 TYR B C 1
ATOM 5637 O O . TYR B 1 274 ? -14.977 -17.797 4.57 1 98.06 274 TYR B O 1
ATOM 5645 N N . ILE B 1 275 ? -16.562 -16.547 3.586 1 98.62 275 ILE B N 1
ATOM 5646 C CA . ILE B 1 275 ? -16.031 -16.766 2.242 1 98.62 275 ILE B CA 1
ATOM 5647 C C . ILE B 1 275 ? -15.484 -15.445 1.689 1 98.62 275 ILE B C 1
ATOM 5649 O O 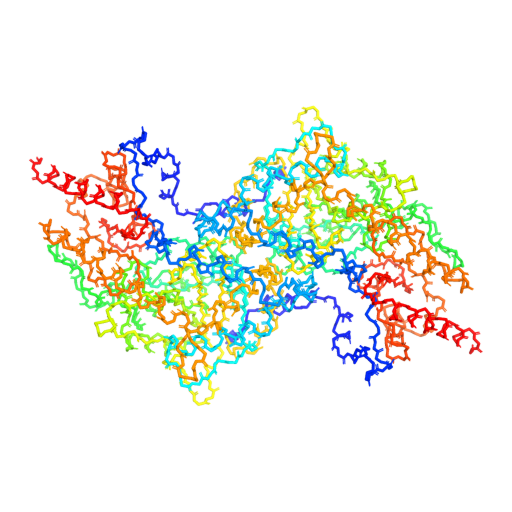. ILE B 1 275 ? -16.203 -14.453 1.611 1 98.62 275 ILE B O 1
ATOM 5653 N N . HIS B 1 276 ? -14.25 -15.453 1.319 1 98.81 276 HIS B N 1
ATOM 5654 C CA . HIS B 1 276 ? -13.555 -14.297 0.777 1 98.81 276 HIS B CA 1
ATOM 5655 C C . HIS B 1 276 ? -12.805 -14.656 -0.502 1 98.81 276 HIS B C 1
ATOM 5657 O O . HIS B 1 276 ? -12.516 -15.828 -0.751 1 98.81 276 HIS B O 1
ATOM 5663 N N . PHE B 1 277 ? -12.531 -13.625 -1.299 1 98.69 277 PHE B N 1
ATOM 5664 C CA . PHE B 1 277 ? -11.977 -13.789 -2.637 1 98.69 277 PHE B CA 1
ATOM 5665 C C . PHE B 1 277 ? -10.891 -12.75 -2.908 1 98.69 277 PHE B C 1
ATOM 5667 O O . PHE B 1 277 ? -11.031 -11.586 -2.527 1 98.69 277 PHE B O 1
ATOM 5674 N N . VAL B 1 278 ? -9.75 -13.172 -3.531 1 98.88 278 VAL B N 1
ATOM 5675 C CA . VAL B 1 278 ? -8.766 -12.211 -4.012 1 98.88 278 VAL B CA 1
ATOM 5676 C C . VAL B 1 278 ? -8.398 -12.516 -5.461 1 98.88 278 VAL B C 1
ATOM 5678 O O . VAL B 1 278 ? -8.453 -13.672 -5.891 1 98.88 278 VAL B O 1
ATOM 5681 N N . TYR B 1 279 ? -8.086 -11.523 -6.211 1 98.81 279 TYR B N 1
ATOM 5682 C CA . TYR B 1 279 ? -7.734 -11.539 -7.625 1 98.81 279 TYR B CA 1
ATOM 5683 C C . TYR B 1 279 ? -6.852 -10.344 -7.98 1 98.81 279 TYR B C 1
ATOM 5685 O O . TYR B 1 279 ? -6.758 -9.391 -7.211 1 98.81 279 TYR B O 1
ATOM 5693 N N . ALA B 1 280 ? -6.145 -10.414 -9.117 1 98.75 280 ALA B N 1
ATOM 5694 C CA . ALA B 1 280 ? -5.344 -9.281 -9.578 1 98.75 280 ALA B CA 1
ATOM 5695 C C . ALA B 1 280 ? -5.129 -9.352 -11.086 1 98.75 280 ALA B C 1
ATOM 5697 O O . ALA B 1 280 ? -5.398 -10.375 -11.719 1 98.75 280 ALA B O 1
ATOM 5698 N N . LEU B 1 281 ? -4.648 -8.281 -11.648 1 98.62 281 LEU B N 1
ATOM 5699 C CA . LEU B 1 281 ? -4.449 -8.164 -13.086 1 98.62 281 LEU B CA 1
ATOM 5700 C C . LEU B 1 281 ? -3.062 -8.656 -13.484 1 98.62 281 LEU B C 1
ATOM 5702 O O . LEU B 1 281 ? -2.777 -8.828 -14.672 1 98.62 281 LEU B O 1
ATOM 5706 N N . SER B 1 282 ? -2.229 -9.016 -12.57 1 98.25 282 SER B N 1
ATOM 5707 C CA . SER B 1 282 ? -0.803 -9.258 -12.766 1 98.25 282 SER B CA 1
ATOM 5708 C C . SER B 1 282 ? -0.562 -10.523 -13.578 1 98.25 282 SER B C 1
ATOM 5710 O O . SER B 1 282 ? 0.499 -10.688 -14.188 1 98.25 282 SER B O 1
ATOM 5712 N N . LYS B 1 283 ? -1.52 -11.469 -13.492 1 98.44 283 LYS B N 1
ATOM 5713 C CA . LYS B 1 283 ? -1.252 -12.766 -14.102 1 98.44 283 LYS B CA 1
ATOM 5714 C C . LYS B 1 283 ? -2.062 -12.953 -15.383 1 98.44 283 LYS B C 1
ATOM 5716 O O . LYS B 1 283 ? -1.5 -13.008 -16.484 1 98.44 283 LYS B O 1
ATOM 5721 N N . ASP B 1 284 ? -3.352 -12.805 -15.305 1 98.44 284 ASP B N 1
ATOM 5722 C CA . ASP B 1 284 ? -4.234 -13.016 -16.453 1 98.44 284 ASP B CA 1
ATOM 5723 C C . ASP B 1 284 ? -3.982 -11.977 -17.531 1 98.44 284 ASP B C 1
ATOM 5725 O O . ASP B 1 284 ? -4.148 -12.258 -18.719 1 98.44 284 ASP B O 1
ATOM 5729 N N . PHE B 1 285 ? -3.557 -10.766 -17.125 1 98.5 285 PHE B N 1
ATOM 5730 C CA . PHE B 1 285 ? -3.348 -9.688 -18.078 1 98.5 285 PHE B CA 1
ATOM 5731 C C . PHE B 1 285 ? -1.875 -9.297 -18.141 1 98.5 285 PHE B C 1
ATOM 5733 O O . PHE B 1 285 ? -1.516 -8.305 -18.781 1 98.5 285 PHE B O 1
ATOM 5740 N N . ALA B 1 286 ? -1.045 -9.984 -17.438 1 98.31 286 ALA B N 1
ATOM 5741 C CA . ALA B 1 286 ? 0.404 -9.797 -17.438 1 98.31 286 ALA B CA 1
ATOM 5742 C C . ALA B 1 286 ? 0.781 -8.422 -16.906 1 98.31 286 ALA B C 1
ATOM 5744 O O . ALA B 1 286 ? 1.864 -7.91 -17.188 1 98.31 286 ALA B O 1
ATOM 5745 N N . LEU B 1 287 ? -0.068 -7.812 -16.109 1 98.5 287 LEU B N 1
ATOM 5746 C CA . LEU B 1 287 ? 0.14 -6.422 -15.719 1 98.5 287 LEU B CA 1
ATOM 5747 C C . LEU B 1 287 ? 0.683 -6.336 -14.297 1 98.5 287 LEU B C 1
ATOM 5749 O O . LEU B 1 287 ? 0.132 -5.617 -13.461 1 98.5 287 LEU B O 1
ATOM 5753 N N . SER B 1 288 ? 1.793 -7.086 -14.039 1 98.12 288 SER B N 1
ATOM 5754 C CA . SER B 1 288 ? 2.381 -7.117 -12.703 1 98.12 288 SER B CA 1
ATOM 5755 C C . SER B 1 288 ? 2.922 -5.746 -12.312 1 98.12 288 SER B C 1
ATOM 5757 O O . SER B 1 288 ? 2.939 -5.398 -11.125 1 98.12 288 SER B O 1
ATOM 5759 N N . GLY B 1 289 ? 3.293 -4.895 -13.258 1 98.25 289 GLY B N 1
ATOM 5760 C CA . GLY B 1 289 ? 3.84 -3.578 -12.969 1 98.25 289 GLY B CA 1
ATOM 5761 C C . GLY B 1 289 ? 2.795 -2.592 -12.477 1 98.25 289 GLY B C 1
ATOM 5762 O O . GLY B 1 289 ? 3.123 -1.607 -11.812 1 98.25 289 GLY B O 1
ATOM 5763 N N . LEU B 1 290 ? 1.534 -2.816 -12.789 1 98.06 290 LEU B N 1
ATOM 5764 C CA . LEU B 1 290 ? 0.474 -1.89 -12.406 1 98.06 290 LEU B CA 1
ATOM 5765 C C . LEU B 1 290 ? 0.113 -2.051 -10.938 1 98.06 290 LEU B C 1
ATOM 5767 O O . LEU B 1 290 ? -0.459 -1.142 -10.328 1 98.06 290 LEU B O 1
ATOM 5771 N N . ARG B 1 291 ? 0.36 -3.221 -10.391 1 98.06 291 ARG B N 1
ATOM 5772 C CA . ARG B 1 291 ? 0.111 -3.477 -8.977 1 98.06 291 ARG B CA 1
ATOM 5773 C C . ARG B 1 291 ? -1.349 -3.209 -8.617 1 98.06 291 ARG B C 1
ATOM 5775 O O . ARG B 1 291 ? -1.638 -2.465 -7.684 1 98.06 291 ARG B O 1
ATOM 5782 N N . VAL B 1 292 ? -2.275 -3.879 -9.266 1 98.75 292 VAL B N 1
ATOM 5783 C CA . VAL B 1 292 ? -3.697 -3.709 -8.984 1 98.75 292 VAL B CA 1
ATOM 5784 C C . VAL B 1 292 ? -4.305 -5.043 -8.562 1 98.75 292 VAL B C 1
ATOM 5786 O O . VAL B 1 292 ? -4.344 -5.992 -9.352 1 98.75 292 VAL B O 1
ATOM 5789 N N . GLY B 1 293 ? -4.742 -5.129 -7.332 1 98.69 293 GLY B N 1
ATOM 5790 C CA . GLY B 1 293 ? -5.402 -6.301 -6.773 1 98.69 293 GLY B CA 1
ATOM 5791 C C . GLY B 1 293 ? -6.812 -6.02 -6.289 1 98.69 293 GLY B C 1
ATOM 5792 O O . GLY B 1 293 ? -7.168 -4.867 -6.039 1 98.69 293 GLY B O 1
ATOM 5793 N N . PHE B 1 294 ? -7.621 -7.066 -6.227 1 98.75 294 PHE B N 1
ATOM 5794 C CA . PHE B 1 294 ? -9.016 -6.988 -5.816 1 98.75 294 PHE B CA 1
ATOM 5795 C C . PHE B 1 294 ? -9.305 -7.969 -4.684 1 98.75 294 PHE B C 1
ATOM 5797 O O . PHE B 1 294 ? -8.797 -9.094 -4.684 1 98.75 294 PHE B O 1
ATOM 5804 N N . LEU B 1 295 ? -10.062 -7.496 -3.727 1 98.62 295 LEU B N 1
ATOM 5805 C CA . LEU B 1 295 ? -10.625 -8.336 -2.672 1 98.62 295 LEU B CA 1
ATOM 5806 C C . LEU B 1 295 ? -12.141 -8.211 -2.631 1 98.62 295 LEU B C 1
ATOM 5808 O O . LEU B 1 295 ? -12.68 -7.117 -2.818 1 98.62 295 LEU B O 1
ATOM 5812 N N . TYR B 1 296 ? -12.828 -9.305 -2.465 1 98.81 296 TYR B N 1
ATOM 5813 C CA . TYR B 1 296 ? -14.273 -9.273 -2.27 1 98.81 296 TYR B CA 1
ATOM 5814 C C . TYR B 1 296 ? -14.672 -10.031 -1.006 1 98.81 296 TYR B C 1
ATOM 5816 O O . TYR B 1 296 ? -14.164 -11.125 -0.748 1 98.81 296 TYR B O 1
ATOM 5824 N N . SER B 1 297 ? -15.5 -9.508 -0.202 1 98.62 297 SER B N 1
ATOM 5825 C CA . SER B 1 297 ? -16.062 -10.102 1 1 98.62 297 SER B CA 1
ATOM 5826 C C . SER B 1 297 ? -17.469 -9.57 1.274 1 98.62 297 SER B C 1
ATOM 5828 O O . SER B 1 297 ? -17.766 -8.406 1.007 1 98.62 297 SER B O 1
ATOM 5830 N N . GLU B 1 298 ? -18.328 -10.414 1.779 1 97.94 298 GLU B N 1
ATOM 5831 C CA . GLU B 1 298 ? -19.656 -9.984 2.213 1 97.94 298 GLU B CA 1
ATOM 5832 C C . GLU B 1 298 ? -19.75 -9.953 3.734 1 97.94 298 GLU B C 1
ATOM 5834 O O . GLU B 1 298 ? -20.844 -9.797 4.289 1 97.94 298 GLU B O 1
ATOM 5839 N N . ASN B 1 299 ? -18.609 -10.195 4.43 1 97.81 299 ASN B N 1
ATOM 5840 C CA . ASN B 1 299 ? -18.547 -10.047 5.883 1 97.81 299 ASN B CA 1
ATOM 5841 C C . ASN B 1 299 ? -18.703 -8.586 6.305 1 97.81 299 ASN B C 1
ATOM 5843 O O . ASN B 1 299 ? -17.781 -7.789 6.152 1 97.81 299 ASN B O 1
ATOM 5847 N N . LEU B 1 300 ? -19.781 -8.219 6.879 1 96.25 300 LEU B N 1
ATOM 5848 C CA . LEU B 1 300 ? -20.109 -6.836 7.199 1 96.25 300 LEU B CA 1
ATOM 5849 C C . LEU B 1 300 ? -19.25 -6.336 8.359 1 96.25 300 LEU B C 1
ATOM 5851 O O . LEU B 1 300 ? -18.984 -5.137 8.461 1 96.25 300 LEU B O 1
ATOM 5855 N N . GLU B 1 301 ? -18.75 -7.246 9.172 1 96.19 301 GLU B N 1
ATOM 5856 C CA . GLU B 1 301 ? -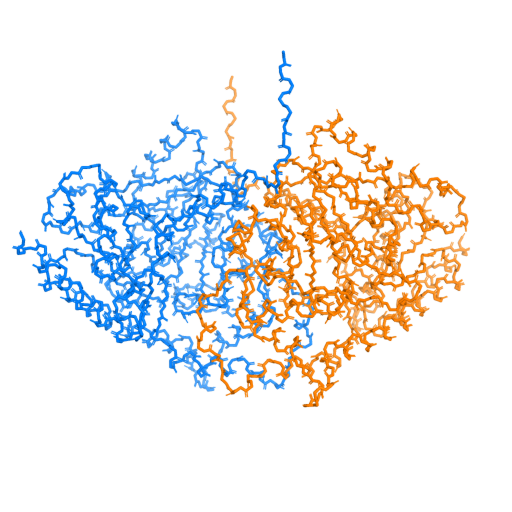18 -6.844 10.352 1 96.19 301 GLU B CA 1
ATOM 5857 C C . GLU B 1 301 ? -16.625 -6.297 9.969 1 96.19 301 GLU B C 1
ATOM 5859 O O . GLU B 1 301 ? -16.031 -5.504 10.703 1 96.19 301 GLU B O 1
ATOM 5864 N N . ILE B 1 302 ? -16.141 -6.699 8.797 1 97.31 302 ILE B N 1
ATOM 5865 C CA . ILE B 1 302 ? -14.797 -6.258 8.445 1 97.31 302 ILE B CA 1
ATOM 5866 C C . ILE B 1 302 ? -14.867 -5.27 7.285 1 97.31 302 ILE B C 1
ATOM 5868 O O . ILE B 1 302 ? -13.836 -4.848 6.758 1 97.31 302 ILE B O 1
ATOM 5872 N N . ARG B 1 303 ? -16.031 -4.883 6.902 1 96.25 303 ARG B N 1
ATOM 5873 C CA . ARG B 1 303 ? -16.172 -3.988 5.758 1 96.25 303 ARG B CA 1
ATOM 5874 C C . ARG B 1 303 ? -15.453 -2.664 6.004 1 96.25 303 ARG B C 1
ATOM 5876 O O . ARG B 1 303 ? -14.609 -2.25 5.211 1 96.25 303 ARG B O 1
ATOM 5883 N N . LEU B 1 304 ? -15.773 -2.021 7.113 1 94.62 304 LEU B N 1
ATOM 5884 C CA . LEU B 1 304 ? -15.172 -0.729 7.422 1 94.62 304 LEU B CA 1
ATOM 5885 C C . LEU B 1 304 ? -13.688 -0.877 7.719 1 94.62 304 LEU B C 1
ATOM 5887 O O . LEU B 1 304 ? -12.867 -0.129 7.184 1 94.62 304 LEU B O 1
ATOM 5891 N N . PRO B 1 305 ? -13.266 -1.868 8.492 1 95.88 305 PRO B N 1
ATOM 5892 C CA . PRO B 1 305 ? -11.828 -2.074 8.727 1 95.88 305 PRO B CA 1
ATOM 5893 C C . PRO B 1 305 ? -11.047 -2.262 7.43 1 95.88 305 PRO B C 1
ATOM 5895 O O . PRO B 1 305 ? -9.977 -1.67 7.262 1 95.88 305 PRO B O 1
ATOM 5898 N N . LEU B 1 306 ? -11.594 -3.035 6.5 1 96.75 306 LEU B N 1
ATOM 5899 C CA . LEU B 1 306 ? -10.922 -3.277 5.227 1 96.75 306 LEU B CA 1
ATOM 5900 C C . LEU B 1 306 ? -10.727 -1.975 4.457 1 96.75 306 LEU B C 1
ATOM 5902 O O . LEU B 1 306 ? -9.656 -1.73 3.908 1 96.75 306 LEU B O 1
ATOM 5906 N N . GLN B 1 307 ? -11.758 -1.242 4.496 1 95.81 307 GLN B N 1
ATOM 5907 C CA . GLN B 1 307 ? -11.711 0.018 3.762 1 95.81 307 GLN B CA 1
ATOM 5908 C C . GLN B 1 307 ? -10.688 0.973 4.371 1 95.81 307 GLN B C 1
ATOM 5910 O O . GLN B 1 307 ? -9.891 1.576 3.65 1 95.81 307 GLN B O 1
ATOM 5915 N N . LYS B 1 308 ? -10.641 1.095 5.645 1 94.56 308 LYS B N 1
ATOM 5916 C CA . LYS B 1 308 ? -9.758 2.049 6.309 1 94.56 308 LYS B CA 1
ATOM 5917 C C . LYS B 1 308 ? -8.305 1.573 6.277 1 94.56 308 LYS B C 1
ATOM 5919 O O . LYS B 1 308 ? -7.391 2.369 6.062 1 94.56 308 LYS B O 1
ATOM 5924 N N . LEU B 1 309 ? -8.102 0.289 6.426 1 95.69 309 LEU B N 1
ATOM 5925 C CA . LEU B 1 309 ? -6.746 -0.262 6.398 1 95.69 309 LEU B CA 1
ATOM 5926 C C . LEU B 1 309 ? -6.156 -0.179 4.996 1 95.69 309 LEU B C 1
ATOM 5928 O O . LEU B 1 309 ? -4.934 -0.107 4.836 1 95.69 309 LEU B O 1
ATOM 5932 N N . ASN B 1 310 ? -7.035 -0.13 4.004 1 96.81 310 ASN B N 1
ATOM 5933 C CA . ASN B 1 310 ? -6.586 -0.034 2.619 1 96.81 310 ASN B CA 1
ATOM 5934 C C . ASN B 1 310 ? -5.953 1.326 2.326 1 96.81 310 ASN B C 1
ATOM 5936 O O . ASN B 1 310 ? -5.281 1.497 1.31 1 96.81 310 ASN B O 1
ATOM 5940 N N . ASP B 1 311 ? -6.121 2.281 3.203 1 95 311 ASP B N 1
ATOM 5941 C CA . ASP B 1 311 ? -5.496 3.594 3.076 1 95 311 ASP B CA 1
ATOM 5942 C C . ASP B 1 311 ? -3.977 3.469 2.98 1 95 311 ASP B C 1
ATOM 5944 O O . ASP B 1 311 ? -3.309 4.352 2.434 1 95 311 ASP B O 1
ATOM 5948 N N . LEU B 1 312 ? -3.447 2.375 3.436 1 93.69 312 LEU B N 1
ATOM 5949 C CA . LEU B 1 312 ? -2.006 2.164 3.51 1 93.69 312 LEU B CA 1
ATOM 5950 C C . LEU B 1 312 ? -1.51 1.37 2.305 1 93.69 312 LEU B C 1
ATOM 5952 O O . LEU B 1 312 ? -0.341 0.981 2.252 1 93.69 312 LEU B O 1
ATOM 5956 N N . CYS B 1 313 ? -2.398 1.087 1.342 1 95.81 313 CYS B N 1
ATOM 5957 C CA . CYS B 1 313 ? -2.006 0.376 0.13 1 95.81 313 CYS B CA 1
ATOM 5958 C C . CYS B 1 313 ? -2.938 0.713 -1.027 1 95.81 313 CYS B C 1
ATOM 5960 O O . CYS B 1 313 ? -3.35 -0.174 -1.776 1 95.81 313 CYS B O 1
ATOM 5962 N N . CYS B 1 314 ? -3.244 1.906 -1.193 1 97.38 314 CYS B N 1
ATOM 5963 C CA . CYS B 1 314 ? -4.164 2.369 -2.225 1 97.38 314 CYS B CA 1
ATOM 5964 C C . CYS B 1 314 ? -3.508 2.33 -3.6 1 97.38 314 CYS B C 1
ATOM 5966 O O . CYS B 1 314 ? -2.287 2.447 -3.713 1 97.38 314 CYS B O 1
ATOM 5968 N N . VAL B 1 315 ? -4.348 2.172 -4.582 1 98.31 315 VAL B N 1
ATOM 5969 C CA . VAL B 1 315 ? -3.947 2.381 -5.969 1 98.31 315 VAL B CA 1
ATOM 5970 C C . VAL B 1 315 ? -4.207 3.832 -6.367 1 98.31 315 VAL B C 1
ATOM 5972 O O . VAL B 1 315 ? -5.246 4.402 -6.023 1 98.31 315 VAL B O 1
ATOM 5975 N N . SER B 1 316 ? -3.289 4.43 -7.066 1 98.38 316 SER B N 1
ATOM 5976 C CA . SER B 1 316 ? -3.459 5.812 -7.492 1 98.38 316 SER B CA 1
ATOM 5977 C C . SER B 1 316 ? -4.727 5.98 -8.328 1 98.38 316 SER B C 1
ATOM 5979 O O . SER B 1 316 ? -5.113 5.074 -9.062 1 98.38 316 SER B O 1
ATOM 5981 N N . SER B 1 317 ? -5.344 7.156 -8.211 1 97.81 317 SER B N 1
ATOM 5982 C CA . SER B 1 317 ? -6.477 7.484 -9.07 1 97.81 317 SER B CA 1
ATOM 5983 C C . SER B 1 317 ? -6.102 7.379 -10.539 1 97.81 317 SER B C 1
ATOM 5985 O O . SER B 1 317 ? -6.902 6.922 -11.359 1 97.81 317 SER B O 1
ATOM 5987 N N . HIS B 1 318 ? -4.867 7.738 -10.875 1 96.94 318 HIS B N 1
ATOM 5988 C CA . HIS B 1 318 ? -4.336 7.684 -12.234 1 96.94 318 HIS B CA 1
ATOM 5989 C C . HIS B 1 318 ? -4.426 6.27 -12.805 1 96.94 318 HIS B C 1
ATOM 5991 O O . HIS B 1 318 ? -4.957 6.07 -13.898 1 96.94 318 HIS B O 1
ATOM 5997 N N . THR B 1 319 ? -3.949 5.328 -12.07 1 97.88 319 THR B N 1
ATOM 5998 C CA . THR B 1 319 ? -3.971 3.934 -12.5 1 97.88 319 THR B CA 1
ATOM 5999 C C . THR B 1 319 ? -5.391 3.381 -12.477 1 97.88 319 THR B C 1
ATOM 6001 O O . THR B 1 319 ? -5.77 2.584 -13.336 1 97.88 319 THR B O 1
ATOM 6004 N N . GLN B 1 320 ? -6.191 3.795 -11.484 1 98.25 320 GLN B N 1
ATOM 6005 C CA . GLN B 1 320 ? -7.578 3.346 -11.414 1 98.25 320 GLN B CA 1
ATOM 6006 C C . GLN B 1 320 ? -8.352 3.752 -12.672 1 98.25 320 GLN B C 1
ATOM 6008 O O . GLN B 1 320 ? -9.172 2.984 -13.172 1 98.25 320 GLN B O 1
ATOM 6013 N N . LEU B 1 321 ? -8.078 4.965 -13.164 1 96.44 321 LEU B N 1
ATOM 6014 C CA . LEU B 1 321 ? -8.75 5.449 -14.367 1 96.44 321 LEU B CA 1
ATOM 6015 C C . LEU B 1 321 ? -8.398 4.578 -15.57 1 96.44 321 LEU B C 1
ATOM 6017 O O . LEU B 1 321 ? -9.273 4.234 -16.375 1 96.44 321 LEU B O 1
ATOM 6021 N N . MET B 1 322 ? -7.141 4.242 -15.688 1 95.94 322 MET B N 1
ATOM 6022 C CA . MET B 1 322 ? -6.715 3.395 -16.797 1 95.94 322 MET B CA 1
ATOM 6023 C C . MET B 1 322 ? -7.367 2.02 -16.719 1 95.94 322 MET B C 1
ATOM 6025 O O . MET B 1 322 ? -7.859 1.498 -17.719 1 95.94 322 MET B O 1
ATOM 6029 N N . VAL B 1 323 ? -7.379 1.422 -15.539 1 98 323 VAL B N 1
ATOM 6030 C CA . VAL B 1 323 ? -7.93 0.086 -15.336 1 98 323 VAL B CA 1
ATOM 6031 C C . VAL B 1 323 ? -9.438 0.105 -15.586 1 98 323 VAL B C 1
ATOM 6033 O O . VAL B 1 323 ? -9.984 -0.833 -16.172 1 98 323 VAL B O 1
ATOM 6036 N N . GLU B 1 324 ? -10.086 1.169 -15.109 1 97.44 324 GLU B N 1
ATOM 6037 C CA . GLU B 1 324 ? -11.516 1.319 -15.375 1 97.44 324 GLU B CA 1
ATOM 6038 C C . GLU B 1 324 ? -11.805 1.304 -16.875 1 97.44 324 GLU B C 1
ATOM 6040 O O . GLU B 1 324 ? -12.711 0.611 -17.328 1 97.44 324 GLU B O 1
ATOM 6045 N N . ARG B 1 325 ? -11.008 2.053 -17.641 1 95.38 325 ARG B N 1
ATOM 6046 C CA . ARG B 1 325 ? -11.156 2.08 -19.078 1 95.38 325 ARG B CA 1
ATOM 6047 C C . ARG B 1 325 ? -10.914 0.7 -19.688 1 95.38 325 ARG B C 1
ATOM 6049 O O . ARG B 1 325 ? -11.672 0.247 -20.547 1 95.38 325 ARG B O 1
ATOM 6056 N N . MET B 1 326 ? -9.898 0.067 -19.266 1 96.81 326 MET B N 1
ATOM 6057 C CA . MET B 1 326 ? -9.547 -1.265 -19.75 1 96.81 326 MET B CA 1
ATOM 6058 C C . MET B 1 326 ? -10.703 -2.24 -19.547 1 96.81 326 MET B C 1
ATOM 6060 O O . MET B 1 326 ? -11.039 -2.992 -20.469 1 96.81 326 MET B O 1
ATOM 6064 N N . LEU B 1 327 ? -11.336 -2.18 -18.391 1 97.69 327 LEU B N 1
ATOM 6065 C CA . LEU B 1 327 ? -12.352 -3.158 -18.031 1 97.69 327 LEU B CA 1
ATOM 6066 C C . LEU B 1 327 ? -13.68 -2.836 -18.703 1 97.69 327 LEU B C 1
ATOM 6068 O O . LEU B 1 327 ? -14.547 -3.705 -18.812 1 97.69 327 LEU B O 1
ATOM 6072 N N . THR B 1 328 ? -13.852 -1.591 -19.141 1 95.75 328 THR B N 1
ATOM 6073 C CA . THR B 1 328 ? -15.156 -1.184 -19.672 1 95.75 328 THR B CA 1
ATOM 6074 C C . THR B 1 328 ? -15.102 -1.008 -21.188 1 95.75 328 THR B C 1
ATOM 6076 O O . THR B 1 328 ? -16.141 -0.862 -21.828 1 95.75 328 THR B O 1
ATOM 6079 N N . GLU B 1 329 ? -13.914 -1.024 -21.75 1 93.69 329 GLU B N 1
ATOM 6080 C CA . GLU B 1 329 ? -13.766 -0.828 -23.203 1 93.69 329 GLU B CA 1
ATOM 6081 C C . GLU B 1 329 ? -14.445 -1.945 -23.984 1 93.69 329 GLU B C 1
ATOM 6083 O O . GLU B 1 329 ? -14.234 -3.127 -23.703 1 93.69 329 GLU B O 1
ATOM 6088 N N . LYS B 1 330 ? -15.211 -1.526 -24.953 1 92.31 330 LYS B N 1
ATOM 6089 C CA . LYS B 1 330 ? -15.898 -2.479 -25.828 1 92.31 330 LYS B CA 1
ATOM 6090 C C . LYS B 1 330 ? -15.188 -2.617 -27.172 1 92.31 330 LYS B C 1
ATOM 6092 O O . LYS B 1 330 ? -14.453 -1.718 -27.578 1 92.31 330 LYS B O 1
ATOM 6097 N N . THR B 1 331 ? -15.328 -3.727 -27.828 1 85.25 331 THR B N 1
ATOM 6098 C CA . THR B 1 331 ? -14.672 -4.012 -29.094 1 85.25 331 THR B CA 1
ATOM 6099 C C . THR B 1 331 ? -15.312 -3.211 -30.234 1 85.25 331 THR B C 1
ATOM 6101 O O . THR B 1 331 ? -14.695 -3.004 -31.281 1 85.25 331 THR B O 1
ATOM 6104 N N . SER B 1 332 ? -16.562 -2.949 -30.047 1 83.75 332 SER B N 1
ATOM 6105 C CA . SER B 1 332 ? -17.281 -2.121 -31 1 83.75 332 SER B CA 1
ATOM 6106 C C . SER B 1 332 ? -18.406 -1.351 -30.312 1 83.75 332 SER B C 1
ATOM 6108 O O . SER B 1 332 ? -18.641 -1.504 -29.109 1 83.75 332 SER B O 1
ATOM 6110 N N . SER B 1 333 ? -18.953 -0.52 -31.047 1 82.38 333 SER B N 1
ATOM 6111 C CA . SER B 1 333 ? -20.031 0.3 -30.516 1 82.38 333 SER B CA 1
ATOM 6112 C C . SER B 1 333 ? -21.359 -0.456 -30.531 1 82.38 333 SER B C 1
ATOM 6114 O O . SER B 1 333 ? -22.359 0.043 -30.031 1 82.38 333 SER B O 1
ATOM 6116 N N . ASP B 1 334 ? -21.297 -1.669 -30.969 1 82.56 334 ASP B N 1
ATOM 6117 C CA . ASP B 1 334 ? -22.516 -2.463 -31.062 1 82.56 334 ASP B CA 1
ATOM 6118 C C . ASP B 1 334 ? -22.969 -2.932 -29.688 1 82.56 334 ASP B C 1
ATOM 6120 O O . ASP B 1 334 ? -22.141 -3.174 -28.797 1 82.56 334 ASP B O 1
ATOM 6124 N N . GLU B 1 335 ? -24.25 -2.994 -29.531 1 77.25 335 GLU B N 1
ATOM 6125 C CA . GLU B 1 335 ? -24.859 -3.381 -28.266 1 77.25 335 GLU B CA 1
ATOM 6126 C C . GLU B 1 335 ? -24.375 -4.762 -27.828 1 77.25 335 GLU B C 1
ATOM 6128 O O . GLU B 1 335 ? -24.25 -5.031 -26.625 1 77.25 335 GLU B O 1
ATOM 6133 N N . ASP B 1 336 ? -24.078 -5.539 -28.719 1 81.12 336 ASP B N 1
ATOM 6134 C CA . ASP B 1 336 ? -23.688 -6.914 -28.406 1 81.12 336 ASP B CA 1
ATOM 6135 C C . ASP B 1 336 ? -22.172 -7.078 -28.438 1 81.12 336 ASP B C 1
ATOM 6137 O O . ASP B 1 336 ? -21.672 -8.203 -28.422 1 81.12 336 ASP B O 1
ATOM 6141 N N . ALA B 1 337 ? -21.562 -5.898 -28.391 1 85.44 337 ALA B N 1
ATOM 6142 C CA . ALA B 1 337 ? -20.109 -5.957 -28.453 1 85.44 337 ALA B CA 1
ATOM 6143 C C . ALA B 1 337 ? -19.516 -6.543 -27.188 1 85.44 337 ALA B C 1
ATOM 6145 O O . ALA B 1 337 ? -20.047 -6.332 -26.094 1 85.44 337 ALA B O 1
ATOM 6146 N N . THR B 1 338 ? -18.5 -7.293 -27.328 1 90.88 338 THR B N 1
ATOM 6147 C CA . THR B 1 338 ? -17.781 -7.863 -26.188 1 90.88 338 THR B CA 1
ATOM 6148 C C . THR B 1 338 ? -16.781 -6.855 -25.625 1 90.88 338 THR B C 1
ATOM 6150 O O . THR B 1 338 ? -16.531 -5.82 -26.234 1 90.88 338 THR B O 1
ATOM 6153 N N . PHE B 1 339 ? -16.391 -7.125 -24.469 1 95.44 339 PHE B N 1
ATOM 6154 C CA . PHE B 1 339 ? -15.391 -6.277 -23.828 1 95.44 339 PHE B CA 1
ATOM 6155 C C . PHE B 1 339 ? -14.008 -6.566 -24.391 1 95.44 339 PHE B C 1
ATOM 6157 O O . PHE B 1 339 ? -13.734 -7.68 -24.844 1 95.44 339 PHE B O 1
ATOM 6164 N N . TRP B 1 340 ? -13.117 -5.602 -24.391 1 96.31 340 TRP B N 1
ATOM 6165 C CA . TRP B 1 340 ? -11.719 -5.789 -24.766 1 96.31 340 TRP B CA 1
ATOM 6166 C C . TRP B 1 340 ? -11.094 -6.938 -23.984 1 96.31 340 TRP B C 1
ATOM 6168 O O . TRP B 1 340 ? -10.328 -7.727 -24.531 1 96.31 340 TRP B O 1
ATOM 6178 N N . THR B 1 341 ? -11.461 -7.078 -22.703 1 97.62 341 THR B N 1
ATOM 6179 C CA . THR B 1 341 ? -10.914 -8.102 -21.828 1 97.62 341 THR B CA 1
ATOM 6180 C C . THR B 1 341 ? -11.211 -9.5 -22.359 1 97.62 341 THR B C 1
ATOM 6182 O O . THR B 1 341 ? -10.383 -10.406 -22.25 1 97.62 341 THR B O 1
ATOM 6185 N N . ASP B 1 342 ? -12.375 -9.695 -22.969 1 96.56 342 ASP B N 1
ATOM 6186 C CA . ASP B 1 342 ? -12.75 -10.992 -23.516 1 96.56 342 ASP B CA 1
ATOM 6187 C C . ASP B 1 342 ? -11.82 -11.414 -24.641 1 96.56 342 ASP B C 1
ATOM 6189 O O . ASP B 1 342 ? -11.297 -12.531 -24.641 1 96.56 342 ASP B O 1
ATOM 6193 N N . GLY B 1 343 ? -11.695 -10.516 -25.578 1 96.19 343 GLY B N 1
ATOM 6194 C CA . GLY B 1 343 ? -10.805 -10.805 -26.703 1 96.19 343 GLY B CA 1
ATOM 6195 C C . GLY B 1 343 ? -9.359 -11 -26.281 1 96.19 343 GLY B C 1
ATOM 6196 O O . GLY B 1 343 ? -8.664 -11.867 -26.812 1 96.19 343 GLY B O 1
ATOM 6197 N N . PHE B 1 344 ? -8.953 -10.219 -25.391 1 97.75 344 PHE B N 1
ATOM 6198 C CA . PHE B 1 344 ? -7.594 -10.32 -24.891 1 97.75 344 PHE B CA 1
ATOM 6199 C C . PHE B 1 344 ? -7.352 -11.68 -24.25 1 97.75 344 PHE B C 1
ATOM 6201 O O . PHE B 1 344 ? -6.348 -12.336 -24.547 1 97.75 344 PHE B O 1
ATOM 6208 N N . LEU B 1 345 ? -8.242 -12.141 -23.359 1 98.06 345 LEU B N 1
ATOM 6209 C CA . LEU B 1 345 ? -8.086 -13.414 -22.656 1 98.06 345 LEU B CA 1
ATOM 6210 C C . LEU B 1 345 ? -8.117 -14.578 -23.641 1 98.06 345 LEU B C 1
ATOM 6212 O O . LEU B 1 345 ? -7.395 -15.562 -23.469 1 98.06 345 LEU B O 1
ATOM 6216 N N . GLU B 1 346 ? -8.953 -14.484 -24.641 1 97.38 346 GLU B N 1
ATOM 6217 C CA . GLU B 1 346 ? -8.984 -15.523 -25.656 1 97.38 346 GLU B CA 1
ATOM 6218 C C . GLU B 1 346 ? -7.629 -15.664 -26.344 1 97.38 346 GLU B C 1
ATOM 6220 O O . GLU B 1 346 ? -7.133 -16.781 -26.531 1 97.38 346 GLU B O 1
ATOM 6225 N N . SER B 1 347 ? -7.066 -14.523 -26.719 1 98 347 SER B N 1
ATOM 6226 C CA . SER B 1 347 ? -5.742 -14.539 -27.328 1 98 347 SER B CA 1
ATOM 6227 C C . SER B 1 347 ? -4.695 -15.102 -26.375 1 98 347 SER B C 1
ATOM 6229 O O . SER B 1 347 ? -3.83 -15.875 -26.781 1 98 347 SER B O 1
ATOM 6231 N N . ASN B 1 348 ? -4.797 -14.703 -25.172 1 98.44 348 ASN B N 1
ATOM 6232 C CA . ASN B 1 348 ? -3.869 -15.203 -24.156 1 98.44 348 ASN B CA 1
ATOM 6233 C C . ASN B 1 348 ? -3.996 -16.719 -23.984 1 98.44 348 ASN B C 1
ATOM 6235 O O . ASN B 1 348 ? -2.992 -17.422 -23.875 1 98.44 348 ASN B O 1
ATOM 6239 N N . HIS B 1 349 ? -5.234 -17.266 -23.969 1 98.44 349 HIS B N 1
ATOM 6240 C CA . HIS B 1 349 ? -5.477 -18.688 -23.828 1 98.44 349 HIS B CA 1
ATOM 6241 C C . HIS B 1 349 ? -4.805 -19.484 -24.953 1 98.44 349 HIS B C 1
ATOM 6243 O O . HIS B 1 349 ? -4.176 -20.516 -24.703 1 98.44 349 HIS B O 1
ATOM 6249 N N . MET B 1 350 ? -4.941 -18.969 -26.094 1 98.31 350 MET B N 1
ATOM 6250 C CA . MET B 1 350 ? -4.355 -19.641 -27.234 1 98.31 350 MET B CA 1
ATOM 6251 C C . MET B 1 350 ? -2.834 -19.688 -27.125 1 98.31 350 MET B C 1
ATOM 6253 O O . MET B 1 350 ? -2.221 -20.734 -27.375 1 98.31 350 MET B O 1
ATOM 6257 N N . ARG B 1 351 ? -2.271 -18.625 -26.75 1 98.38 351 ARG B N 1
ATOM 6258 C CA . ARG B 1 351 ? -0.819 -18.531 -26.641 1 98.38 351 ARG B CA 1
ATOM 6259 C C . ARG B 1 351 ? -0.308 -19.391 -25.484 1 98.38 351 ARG B C 1
ATOM 6261 O O . ARG B 1 351 ? 0.718 -20.062 -25.609 1 98.38 351 ARG B O 1
ATOM 6268 N N . LEU B 1 352 ? -1.026 -19.344 -24.359 1 98.5 352 LEU B N 1
ATOM 6269 C CA . LEU B 1 352 ? -0.673 -20.172 -23.203 1 98.5 352 LEU B CA 1
ATOM 6270 C C . LEU B 1 352 ? -0.705 -21.656 -23.562 1 98.5 352 LEU B C 1
ATOM 6272 O O . LEU B 1 352 ? 0.214 -22.406 -23.219 1 98.5 352 LEU B O 1
ATOM 6276 N N . GLN B 1 353 ? -1.765 -22.016 -24.25 1 98.12 353 GLN B N 1
ATOM 6277 C CA . GLN B 1 353 ? -1.919 -23.422 -24.625 1 98.12 353 GLN B CA 1
ATOM 6278 C C . GLN B 1 353 ? -0.795 -23.875 -25.547 1 98.12 353 GLN B C 1
ATOM 6280 O O . GLN B 1 353 ? -0.195 -24.922 -25.344 1 98.12 353 GLN B O 1
ATOM 6285 N N . LYS B 1 354 ? -0.491 -23.078 -26.516 1 98.12 354 LYS B N 1
ATOM 6286 C CA . LYS B 1 354 ? 0.549 -23.406 -27.484 1 98.12 354 LYS B CA 1
ATOM 6287 C C . LYS B 1 354 ? 1.91 -23.547 -26.812 1 98.12 354 LYS B C 1
ATOM 6289 O O . LYS B 1 354 ? 2.631 -24.516 -27.031 1 98.12 354 LYS B O 1
ATOM 6294 N N . ARG B 1 355 ? 2.271 -22.547 -26.047 1 98 355 ARG B N 1
ATOM 6295 C CA . ARG B 1 355 ? 3.553 -22.547 -25.344 1 98 355 ARG B CA 1
ATOM 6296 C C . ARG B 1 355 ? 3.631 -23.688 -24.328 1 98 355 ARG B C 1
ATOM 6298 O O . ARG B 1 355 ? 4.656 -24.359 -24.219 1 98 355 ARG B O 1
ATOM 6305 N N . GLY B 1 356 ? 2.576 -23.859 -23.547 1 97.75 356 GLY B N 1
ATOM 6306 C CA . GLY B 1 356 ? 2.51 -24.953 -22.594 1 97.75 356 GLY B CA 1
ATOM 6307 C C . GLY B 1 356 ? 2.625 -26.312 -23.25 1 97.75 356 GLY B C 1
ATOM 6308 O O . GLY B 1 356 ? 3.318 -27.188 -22.734 1 97.75 356 GLY B O 1
ATOM 6309 N N . ASP B 1 357 ? 1.982 -26.5 -24.375 1 98.06 357 ASP B N 1
ATOM 6310 C CA . ASP B 1 357 ? 2.049 -27.766 -25.109 1 98.06 357 ASP B CA 1
ATOM 6311 C C . ASP B 1 357 ? 3.479 -28.062 -25.547 1 98.06 357 ASP B C 1
ATOM 6313 O O . ASP B 1 357 ? 3.92 -29.219 -25.5 1 98.06 357 ASP B O 1
ATOM 6317 N N . LYS B 1 358 ? 4.109 -27.062 -26 1 98.31 358 LYS B N 1
ATOM 6318 C CA . LYS B 1 358 ? 5.492 -27.266 -26.422 1 98.31 358 LYS B CA 1
ATOM 6319 C C . LYS B 1 358 ? 6.371 -27.719 -25.266 1 98.31 358 LYS B C 1
ATOM 6321 O O . LYS B 1 358 ? 7.207 -28.609 -25.422 1 98.31 358 LY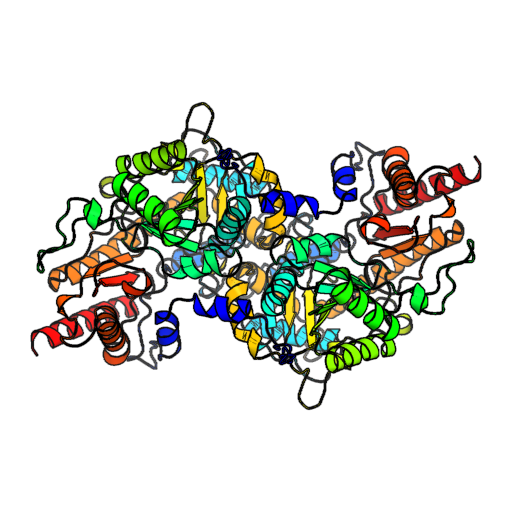S B O 1
ATOM 6326 N N . TRP B 1 359 ? 6.266 -27.078 -24.156 1 98.25 359 TRP B N 1
ATOM 6327 C CA . TRP B 1 359 ? 7.051 -27.469 -22.984 1 98.25 359 TRP B CA 1
ATOM 6328 C C . TRP B 1 359 ? 6.711 -28.891 -22.547 1 98.25 359 TRP B C 1
ATOM 6330 O O . TRP B 1 359 ? 7.605 -29.688 -22.25 1 98.25 359 TRP B O 1
ATOM 6340 N N . GLN B 1 360 ? 5.457 -29.203 -22.484 1 97 360 GLN B N 1
ATOM 6341 C CA . GLN B 1 360 ? 5.012 -30.516 -22.047 1 97 360 GLN B CA 1
ATOM 6342 C C . GLN B 1 360 ? 5.43 -31.594 -23.031 1 97 360 GLN B C 1
ATOM 6344 O O . GLN B 1 360 ? 5.73 -32.719 -22.625 1 97 360 GLN B O 1
ATOM 6349 N N . GLN B 1 361 ? 5.41 -31.234 -24.266 1 98 361 GLN B N 1
ATOM 6350 C CA . GLN B 1 361 ? 5.91 -32.188 -25.266 1 98 361 GLN B CA 1
ATOM 6351 C C . GLN B 1 361 ? 7.383 -32.5 -25.016 1 98 361 GLN B C 1
ATOM 6353 O O . GLN B 1 361 ? 7.801 -33.656 -25.141 1 98 361 GLN B O 1
ATOM 6358 N N . CYS B 1 362 ? 8.109 -31.5 -24.734 1 98.19 362 CYS B N 1
ATOM 6359 C CA . CYS B 1 362 ? 9.516 -31.719 -24.406 1 98.19 362 CYS B CA 1
ATOM 6360 C C . CYS B 1 362 ? 9.648 -32.656 -23.203 1 98.19 362 CYS B C 1
ATOM 6362 O O . CYS B 1 362 ? 10.5 -33.531 -23.188 1 98.19 362 CYS B O 1
ATOM 6364 N N . MET B 1 363 ? 8.844 -32.469 -22.156 1 97.56 363 MET B N 1
ATOM 6365 C CA . MET B 1 363 ? 8.859 -33.344 -20.984 1 97.56 363 MET B CA 1
ATOM 6366 C C . MET B 1 363 ? 8.57 -34.781 -21.375 1 97.56 363 MET B C 1
ATOM 6368 O O . MET B 1 363 ? 9.234 -35.688 -20.891 1 97.56 363 MET B O 1
ATOM 6372 N N . LYS B 1 364 ? 7.641 -34.938 -22.266 1 96.88 364 LYS B N 1
ATOM 6373 C CA . LYS B 1 364 ? 7.281 -36.281 -22.719 1 96.88 364 LYS B CA 1
ATOM 6374 C C . LYS B 1 364 ? 8.43 -36.906 -23.5 1 96.88 364 LYS B C 1
ATOM 6376 O O . LYS B 1 364 ? 8.75 -38.094 -23.281 1 96.88 364 LYS B O 1
ATOM 6381 N N . GLU B 1 365 ? 8.977 -36.156 -24.312 1 97.56 365 GLU B N 1
ATOM 6382 C CA . GLU B 1 365 ? 10.102 -36.625 -25.094 1 97.56 365 GLU B CA 1
ATOM 6383 C C . GLU B 1 365 ? 11.258 -37.094 -24.203 1 97.56 365 GLU B C 1
ATOM 6385 O O . GLU B 1 365 ? 11.945 -38.062 -24.5 1 97.56 365 GLU B O 1
ATOM 6390 N N . LEU B 1 366 ? 11.383 -36.406 -23.141 1 97.38 366 LEU B N 1
ATOM 6391 C CA . LEU B 1 366 ? 12.484 -36.656 -22.234 1 97.38 366 LEU B CA 1
ATOM 6392 C C . LEU B 1 366 ? 12.062 -37.656 -21.141 1 97.38 366 LEU B C 1
ATOM 6394 O O . LEU B 1 366 ? 12.859 -37.969 -20.25 1 97.38 366 LEU B O 1
ATOM 6398 N N . SER B 1 367 ? 10.836 -38.062 -21.156 1 96.31 367 SER B N 1
ATOM 6399 C CA . SER B 1 367 ? 10.289 -38.969 -20.156 1 96.31 367 SER B CA 1
ATOM 6400 C C . SER B 1 367 ? 10.43 -38.406 -18.75 1 96.31 367 SER B C 1
ATOM 6402 O O . SER B 1 367 ? 10.82 -39.125 -17.828 1 96.31 367 SER B O 1
ATOM 6404 N N . ILE B 1 368 ? 10.227 -37.156 -18.625 1 97 368 ILE B N 1
ATOM 6405 C CA . ILE B 1 368 ? 10.18 -36.5 -17.328 1 97 368 ILE B CA 1
ATOM 6406 C C . ILE B 1 368 ? 8.734 -36.438 -16.828 1 97 368 ILE B C 1
ATOM 6408 O O . ILE B 1 368 ? 7.891 -35.781 -17.438 1 97 368 ILE B O 1
ATOM 6412 N N . PRO B 1 369 ? 8.438 -37.156 -15.766 1 96.38 369 PRO B N 1
ATOM 6413 C CA . PRO B 1 369 ? 7.074 -37.062 -15.234 1 96.38 369 PRO B CA 1
ATOM 6414 C C . PRO B 1 369 ? 6.695 -35.625 -14.883 1 96.38 369 PRO B C 1
ATOM 6416 O O . PRO B 1 369 ? 7.52 -34.875 -14.367 1 96.38 369 PRO B O 1
ATOM 6419 N N . HIS B 1 370 ? 5.465 -35.188 -15.219 1 96.44 370 HIS B N 1
ATOM 6420 C CA . HIS B 1 370 ? 4.953 -33.844 -14.969 1 96.44 370 HIS B CA 1
ATOM 6421 C C . HIS B 1 370 ? 3.428 -33.844 -14.945 1 96.44 370 HIS B C 1
ATOM 6423 O O . HIS B 1 370 ? 2.787 -34.75 -15.438 1 96.44 370 HIS B O 1
ATOM 6429 N N . LEU B 1 371 ? 2.838 -32.875 -14.32 1 95.75 371 LEU B N 1
ATOM 6430 C CA . LEU B 1 371 ? 1.387 -32.719 -14.352 1 95.75 371 LEU B CA 1
ATOM 6431 C C . LEU B 1 371 ? 0.937 -32.062 -15.641 1 95.75 371 LEU B C 1
ATOM 6433 O O . LEU B 1 371 ? 1.604 -31.141 -16.141 1 95.75 371 LEU B O 1
ATOM 6437 N N . SER B 1 372 ? -0.181 -32.531 -16.141 1 94.44 372 SER B N 1
ATOM 6438 C CA . SER B 1 372 ? -0.787 -31.844 -17.297 1 94.44 372 SER B CA 1
ATOM 6439 C C . SER B 1 372 ? -1.413 -30.516 -16.875 1 94.44 372 SER B C 1
ATOM 6441 O O . SER B 1 372 ? -2.504 -30.484 -16.312 1 94.44 372 SER B O 1
ATOM 6443 N N . ALA B 1 373 ? -0.777 -29.516 -17.25 1 95.81 373 ALA B N 1
ATOM 6444 C CA . ALA B 1 373 ? -1.245 -28.188 -16.859 1 95.81 373 ALA B CA 1
ATOM 6445 C C . ALA B 1 373 ? -2.48 -27.781 -17.672 1 95.81 373 ALA B C 1
ATOM 6447 O O . ALA B 1 373 ? -2.547 -28.016 -18.875 1 95.81 373 ALA B O 1
ATOM 6448 N N . THR B 1 374 ? -3.484 -27.219 -16.984 1 97.44 374 THR B N 1
ATOM 6449 C CA . THR B 1 374 ? -4.711 -26.781 -17.625 1 97.44 374 THR B CA 1
ATOM 6450 C C . THR B 1 374 ? -4.953 -25.297 -17.375 1 97.44 374 THR B C 1
ATOM 6452 O O . THR B 1 374 ? -5.793 -24.672 -18.031 1 97.44 374 THR B O 1
ATOM 6455 N N . ALA B 1 375 ? -4.199 -24.688 -16.469 1 98.31 375 ALA B N 1
ATOM 6456 C CA . ALA B 1 375 ? -4.359 -23.297 -16.047 1 98.31 375 ALA B CA 1
ATOM 6457 C C . ALA B 1 375 ? -3.049 -22.719 -15.516 1 98.31 375 ALA B C 1
ATOM 6459 O O . ALA B 1 375 ? -2.107 -23.469 -15.242 1 98.31 375 ALA B O 1
ATOM 6460 N N . GLY B 1 376 ? -2.98 -21.438 -15.414 1 98 376 GLY B N 1
ATOM 6461 C CA . GLY B 1 376 ? -1.786 -20.781 -14.922 1 98 376 GLY B CA 1
ATOM 6462 C C . GLY B 1 376 ? -0.69 -20.656 -15.961 1 98 376 GLY B C 1
ATOM 6463 O O . GLY B 1 376 ? -0.97 -20.625 -17.156 1 98 376 GLY B O 1
ATOM 6464 N N . LEU B 1 377 ? 0.485 -20.484 -15.477 1 98.12 377 LEU B N 1
ATOM 6465 C CA . LEU B 1 377 ? 1.653 -20.219 -16.312 1 98.12 377 LEU B CA 1
ATOM 6466 C C . LEU B 1 377 ? 2.717 -21.297 -16.109 1 98.12 377 LEU B C 1
ATOM 6468 O O . LEU B 1 377 ? 3.887 -21.094 -16.438 1 98.12 377 LEU B O 1
ATOM 6472 N N . PHE B 1 378 ? 2.342 -22.484 -15.562 1 95.69 378 PHE B N 1
ATOM 6473 C CA . PHE B 1 378 ? 3.34 -23.328 -14.898 1 95.69 378 PHE B CA 1
ATOM 6474 C C . PHE B 1 378 ? 3.322 -24.734 -15.469 1 95.69 378 PHE B C 1
ATOM 6476 O O . PHE B 1 378 ? 2.301 -25.188 -15.992 1 95.69 378 PHE B O 1
ATOM 6483 N N . CYS B 1 379 ? 4.43 -25.375 -15.367 1 97.69 379 CYS B N 1
ATOM 6484 C CA . CYS B 1 379 ? 4.582 -26.828 -15.477 1 97.69 379 CYS B CA 1
ATOM 6485 C C . CYS B 1 379 ? 5.289 -27.391 -14.242 1 97.69 379 CYS B C 1
ATOM 6487 O O . CYS B 1 379 ? 6.371 -26.938 -13.883 1 97.69 379 CYS B O 1
ATOM 6489 N N . TRP B 1 380 ? 4.617 -28.297 -13.562 1 98.06 380 TRP B N 1
ATOM 6490 C CA . TRP B 1 380 ? 5.156 -28.953 -12.383 1 98.06 380 TRP B CA 1
ATOM 6491 C C . TRP B 1 380 ? 5.887 -30.25 -12.758 1 98.06 380 TRP B C 1
ATOM 6493 O O . TRP B 1 380 ? 5.262 -31.234 -13.156 1 98.06 380 TRP B O 1
ATOM 6503 N N . MET B 1 381 ? 7.219 -30.25 -12.547 1 98 381 MET B N 1
ATOM 6504 C CA . MET B 1 381 ? 8.062 -31.297 -13.102 1 98 381 MET B CA 1
ATOM 6505 C C . MET B 1 381 ? 8.695 -32.125 -11.992 1 98 381 MET B C 1
ATOM 6507 O O . MET B 1 381 ? 9.109 -31.609 -10.969 1 98 381 MET B O 1
ATOM 6511 N N . ASP B 1 382 ? 8.727 -33.438 -12.203 1 97.19 382 ASP B N 1
ATOM 6512 C CA . ASP B 1 382 ? 9.422 -34.375 -11.312 1 97.19 382 ASP B CA 1
ATOM 6513 C C . ASP B 1 382 ? 10.812 -34.688 -11.852 1 97.19 382 ASP B C 1
ATOM 6515 O O . ASP B 1 382 ? 10.953 -35.469 -12.797 1 97.19 382 ASP B O 1
ATOM 6519 N N . LEU B 1 383 ? 11.82 -34.094 -11.242 1 97.62 383 LEU B N 1
ATOM 6520 C CA . LEU B 1 383 ? 13.211 -34.344 -11.617 1 97.62 383 LEU B CA 1
ATOM 6521 C C . LEU B 1 383 ? 13.922 -35.156 -10.547 1 97.62 383 LEU B C 1
ATOM 6523 O O . LEU B 1 383 ? 15.148 -35.125 -10.43 1 97.62 383 LEU B O 1
ATOM 6527 N N . SER B 1 384 ? 13.195 -35.875 -9.758 1 95.88 384 SER B N 1
ATOM 6528 C CA . SER B 1 384 ? 13.742 -36.594 -8.617 1 95.88 384 SER B CA 1
ATOM 6529 C C . SER B 1 384 ? 14.742 -37.656 -9.078 1 95.88 384 SER B C 1
ATOM 6531 O O . SER B 1 384 ? 15.633 -38.062 -8.32 1 95.88 384 SER B O 1
ATOM 6533 N N . GLU B 1 385 ? 14.625 -38.125 -10.344 1 95.38 385 GLU B N 1
ATOM 6534 C CA . GLU B 1 385 ? 15.562 -39.094 -10.914 1 95.38 385 GLU B CA 1
ATOM 6535 C C . GLU B 1 385 ? 17 -38.562 -10.883 1 95.38 385 GLU B C 1
ATOM 6537 O O . GLU B 1 385 ? 17.953 -39.344 -10.82 1 95.38 385 GLU B O 1
ATOM 6542 N N . PHE B 1 386 ? 17.125 -37.312 -10.812 1 97.38 386 PHE B N 1
ATOM 6543 C CA . PHE B 1 386 ? 18.453 -36.719 -10.984 1 97.38 386 PHE B CA 1
ATOM 6544 C C . PHE B 1 386 ? 19 -36.219 -9.648 1 97.38 386 PHE B C 1
ATOM 6546 O O . PHE B 1 386 ? 20.031 -35.562 -9.609 1 97.38 386 PHE B O 1
ATOM 6553 N N . LEU B 1 387 ? 18.297 -36.5 -8.586 1 97 387 LEU B N 1
ATOM 6554 C CA . LEU B 1 387 ? 18.797 -36.125 -7.27 1 97 387 LEU B CA 1
ATOM 6555 C C . LEU B 1 387 ? 20.125 -36.812 -6.98 1 97 387 LEU B C 1
ATOM 6557 O O . LEU B 1 387 ? 20.297 -38 -7.312 1 97 387 LEU B O 1
ATOM 6561 N N . PRO B 1 388 ? 21.078 -36.062 -6.41 1 96 388 PRO B N 1
ATOM 6562 C CA . PRO B 1 388 ? 22.297 -36.75 -5.988 1 96 388 PRO B CA 1
ATOM 6563 C C . PRO B 1 388 ? 22.031 -37.812 -4.914 1 96 388 PRO B C 1
ATOM 6565 O O . PRO B 1 388 ? 21.031 -37.75 -4.195 1 96 388 PRO B O 1
ATOM 6568 N N . ALA B 1 389 ? 23.016 -38.688 -4.762 1 92.75 389 ALA B N 1
ATOM 6569 C CA . ALA B 1 389 ? 22.844 -39.844 -3.863 1 92.75 389 ALA B CA 1
ATOM 6570 C C . ALA B 1 389 ? 23.078 -39.438 -2.41 1 92.75 389 ALA B C 1
ATOM 6572 O O . ALA B 1 389 ? 22.469 -40 -1.497 1 92.75 389 ALA B O 1
ATOM 6573 N N . GLU B 1 390 ? 23.828 -38.531 -2.201 1 93.94 390 GLU B N 1
ATOM 6574 C CA . GLU B 1 390 ? 24.234 -38.188 -0.842 1 93.94 390 GLU B CA 1
ATOM 6575 C C . GLU B 1 390 ? 23.469 -36.969 -0.332 1 93.94 390 GLU B C 1
ATOM 6577 O O . GLU B 1 390 ? 23.109 -36.062 -1.112 1 93.94 390 GLU B O 1
ATOM 6582 N N . GLY B 1 391 ? 23.188 -36.969 1.007 1 95.25 391 GLY B N 1
ATOM 6583 C CA . GLY B 1 391 ? 22.594 -35.812 1.666 1 95.25 391 GLY B CA 1
ATOM 6584 C C . GLY B 1 391 ? 21.125 -36 2.023 1 95.25 391 GLY B C 1
ATOM 6585 O O . GLY B 1 391 ? 20.516 -37 1.598 1 95.25 391 GLY B O 1
ATOM 6586 N N . THR B 1 392 ? 20.609 -35.094 2.828 1 96.19 392 THR B N 1
ATOM 6587 C CA . THR B 1 392 ? 19.188 -35.062 3.152 1 96.19 392 THR B CA 1
ATOM 6588 C C . THR B 1 392 ? 18.359 -34.656 1.928 1 96.19 392 THR B C 1
ATOM 6590 O O . THR B 1 392 ? 18.906 -34.156 0.94 1 96.19 392 THR B O 1
ATOM 6593 N N . ALA B 1 393 ? 17.062 -34.875 1.972 1 94.31 393 ALA B N 1
ATOM 6594 C CA . ALA B 1 393 ? 16.172 -34.5 0.872 1 94.31 393 ALA B CA 1
ATOM 6595 C C . ALA B 1 393 ? 16.344 -33.062 0.486 1 94.31 393 ALA B C 1
ATOM 6597 O O . ALA B 1 393 ? 16.375 -32.719 -0.7 1 94.31 393 ALA B O 1
ATOM 6598 N N . ASP B 1 394 ? 16.516 -32.219 1.451 1 94.25 394 ASP B N 1
ATOM 6599 C CA . ASP B 1 394 ? 16.688 -30.781 1.211 1 94.25 394 ASP B CA 1
ATOM 6600 C C . ASP B 1 394 ? 18.016 -30.484 0.527 1 94.25 394 ASP B C 1
ATOM 6602 O O . ASP B 1 394 ? 18.078 -29.672 -0.393 1 94.25 394 ASP B O 1
ATOM 6606 N N . GLU B 1 395 ? 19.016 -31.125 1.008 1 96.06 395 GLU B N 1
ATOM 6607 C CA . GLU B 1 395 ? 20.344 -30.938 0.437 1 96.06 395 GLU B CA 1
ATOM 6608 C C . GLU B 1 395 ? 20.406 -31.438 -1.002 1 96.06 395 GLU B C 1
ATOM 6610 O O . GLU B 1 395 ? 21.016 -30.812 -1.862 1 96.06 395 GLU B O 1
ATOM 6615 N N . GLN B 1 396 ? 19.75 -32.562 -1.184 1 97.44 396 GLN B N 1
ATOM 6616 C CA . GLN B 1 396 ? 19.734 -33.156 -2.514 1 97.44 396 GLN B CA 1
ATOM 6617 C C . GLN B 1 396 ? 19.031 -32.25 -3.518 1 97.44 396 GLN B C 1
ATOM 6619 O O . GLN B 1 396 ? 19.547 -31.984 -4.605 1 97.44 396 GLN B O 1
ATOM 6624 N N . GLU B 1 397 ? 17.859 -31.766 -3.15 1 97.31 397 GLU B N 1
ATOM 6625 C CA . GLU B 1 397 ? 17.125 -30.891 -4.055 1 97.31 397 GLU B CA 1
ATOM 6626 C C . GLU B 1 397 ? 17.875 -29.578 -4.281 1 97.31 397 GLU B C 1
ATOM 6628 O O . GLU B 1 397 ? 17.891 -29.047 -5.395 1 97.31 397 GLU B O 1
ATOM 6633 N N . ARG B 1 398 ? 18.5 -29.031 -3.256 1 96.88 398 ARG B N 1
ATOM 6634 C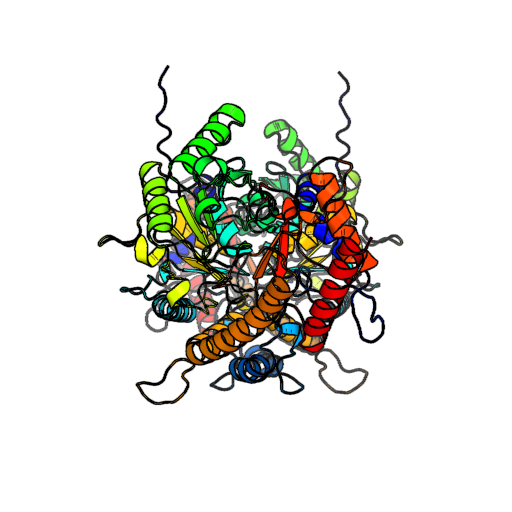 CA . ARG B 1 398 ? 19.297 -27.812 -3.4 1 96.88 398 ARG B CA 1
ATOM 6635 C C . ARG B 1 398 ? 20.453 -28.016 -4.367 1 96.88 398 ARG B C 1
ATOM 6637 O O . ARG B 1 398 ? 20.734 -27.156 -5.199 1 96.88 398 ARG B O 1
ATOM 6644 N N . ALA B 1 399 ? 21.125 -29.125 -4.199 1 97.44 399 ALA B N 1
ATOM 6645 C CA . ALA B 1 399 ? 22.25 -29.422 -5.09 1 97.44 399 ALA B CA 1
ATOM 6646 C C . ALA B 1 399 ? 21.781 -29.484 -6.543 1 97.44 399 ALA B C 1
ATOM 6648 O O . ALA B 1 399 ? 22.469 -28.969 -7.434 1 97.44 399 ALA B O 1
ATOM 6649 N N . LEU B 1 400 ? 20.688 -30.156 -6.762 1 98.19 400 LEU B N 1
ATOM 6650 C CA . LEU B 1 400 ? 20.141 -30.234 -8.109 1 98.19 400 LEU B CA 1
ATOM 6651 C C . LEU B 1 400 ? 19.734 -28.859 -8.625 1 98.19 400 LEU B C 1
ATOM 6653 O O . LEU B 1 400 ? 19.984 -28.531 -9.781 1 98.19 400 LEU B O 1
ATOM 6657 N N . TYR B 1 401 ? 19.141 -28.062 -7.82 1 97.81 401 TYR B N 1
ATOM 6658 C CA . TYR B 1 401 ? 18.75 -26.703 -8.156 1 97.81 401 TYR B CA 1
ATOM 6659 C C . TYR B 1 401 ? 19.969 -25.891 -8.602 1 97.81 401 TYR B C 1
ATOM 6661 O O . TYR B 1 401 ? 19.922 -25.234 -9.641 1 97.81 401 TYR B O 1
ATOM 6669 N N . LEU B 1 402 ? 21 -25.953 -7.824 1 97.25 402 LEU B N 1
ATOM 6670 C CA . LEU B 1 402 ? 22.203 -25.188 -8.125 1 97.25 402 LEU B CA 1
ATOM 6671 C C . LEU B 1 402 ? 22.859 -25.672 -9.414 1 97.25 402 LEU B C 1
ATOM 6673 O O . LEU B 1 402 ? 23.391 -24.875 -10.188 1 97.25 402 LEU B O 1
ATOM 6677 N N . GLU B 1 403 ? 22.844 -26.969 -9.617 1 97.75 403 GLU B N 1
ATOM 6678 C CA . GLU B 1 403 ? 23.391 -27.516 -10.859 1 97.75 403 GLU B CA 1
ATOM 6679 C C . GLU B 1 403 ? 22.609 -27 -12.07 1 97.75 403 GLU B C 1
ATOM 6681 O O . GLU B 1 403 ? 23.203 -26.531 -13.047 1 97.75 403 GLU B O 1
ATOM 6686 N N . LEU B 1 404 ? 21.281 -27.078 -11.992 1 98.12 404 LEU B N 1
ATOM 6687 C CA . LEU B 1 404 ? 20.438 -26.578 -13.078 1 98.12 404 LEU B CA 1
ATOM 6688 C C . LEU B 1 404 ? 20.688 -25.094 -13.328 1 98.12 404 LEU B C 1
ATOM 6690 O O . LEU B 1 404 ? 20.781 -24.672 -14.484 1 98.12 404 LEU B O 1
ATOM 6694 N N . LEU B 1 405 ? 20.828 -24.328 -12.266 1 97.5 405 LEU B N 1
ATOM 6695 C CA . LEU B 1 405 ? 20.984 -22.875 -12.336 1 97.5 405 LEU B CA 1
ATOM 6696 C C . LEU B 1 405 ? 22.375 -22.5 -12.836 1 97.5 405 LEU B C 1
ATOM 6698 O O . LEU B 1 405 ? 22.516 -21.766 -13.812 1 97.5 405 LEU B O 1
ATOM 6702 N N . LYS B 1 406 ? 23.438 -23.047 -12.258 1 96.31 406 LYS B N 1
ATOM 6703 C CA . LYS B 1 406 ? 24.797 -22.609 -12.484 1 96.31 406 LYS B CA 1
ATOM 6704 C C . LYS B 1 406 ? 25.406 -23.266 -13.711 1 96.31 406 LYS B C 1
ATOM 6706 O O . LYS B 1 406 ? 26.125 -22.625 -14.484 1 96.31 406 LYS B O 1
ATOM 6711 N N . ASP B 1 407 ? 25.125 -24.531 -13.875 1 96.88 407 ASP B N 1
ATOM 6712 C CA . ASP B 1 407 ? 25.797 -25.281 -14.93 1 96.88 407 ASP B CA 1
ATOM 6713 C C . ASP B 1 407 ? 25.016 -25.234 -16.234 1 96.88 407 ASP B C 1
ATOM 6715 O O . ASP B 1 407 ? 25.594 -25.297 -17.328 1 96.88 407 ASP B O 1
ATOM 6719 N N . TYR B 1 408 ? 23.734 -25.078 -16.125 1 97.69 408 TYR B N 1
ATOM 6720 C CA . TYR B 1 408 ? 22.922 -25.172 -17.344 1 97.69 408 TYR B CA 1
ATOM 6721 C C . TYR B 1 408 ? 22.125 -23.891 -17.562 1 97.69 408 TYR B C 1
ATOM 6723 O O . TYR B 1 408 ? 21.484 -23.734 -18.609 1 97.69 408 TYR B O 1
ATOM 6731 N N . GLY B 1 409 ? 22.094 -23 -16.625 1 97.31 409 GLY B N 1
ATOM 6732 C CA . GLY B 1 409 ? 21.422 -21.719 -16.781 1 97.31 409 GLY B CA 1
ATOM 6733 C C . GLY B 1 409 ? 19.906 -21.844 -16.766 1 97.31 409 GLY B C 1
ATOM 6734 O O . GLY B 1 409 ? 19.219 -21.125 -17.5 1 97.31 409 GLY B O 1
ATOM 6735 N N . LEU B 1 410 ? 19.391 -22.812 -16.047 1 98.12 410 LEU B N 1
ATOM 6736 C CA . LEU B 1 410 ? 17.953 -23.016 -15.922 1 98.12 410 LEU B CA 1
ATOM 6737 C C . LEU B 1 410 ? 17.469 -22.609 -14.539 1 98.12 410 LEU B C 1
ATOM 6739 O O . LEU B 1 410 ? 17.641 -23.344 -13.562 1 98.12 410 LEU B O 1
ATOM 6743 N N . LEU B 1 411 ? 16.875 -21.438 -14.469 1 97.69 411 LEU B N 1
ATOM 6744 C CA . LEU B 1 411 ? 16.328 -20.969 -13.203 1 97.69 411 LEU B CA 1
ATOM 6745 C C . LEU B 1 411 ? 14.891 -21.422 -13.023 1 97.69 411 LEU B C 1
ATOM 6747 O O . LEU B 1 411 ? 13.961 -20.797 -13.547 1 97.69 411 LEU B O 1
ATOM 6751 N N . PHE B 1 412 ? 14.688 -22.516 -12.344 1 97.94 412 PHE B N 1
ATOM 6752 C CA . PHE B 1 412 ? 13.391 -23.031 -11.93 1 97.94 412 PHE B CA 1
ATOM 6753 C C . PHE B 1 412 ? 13.148 -22.75 -10.445 1 97.94 412 PHE B C 1
ATOM 6755 O O . PHE B 1 412 ? 14.078 -22.422 -9.711 1 97.94 412 PHE B O 1
ATOM 6762 N N . THR B 1 413 ? 11.922 -22.844 -10.008 1 97.94 413 THR B N 1
ATOM 6763 C CA . THR B 1 413 ? 11.617 -22.781 -8.586 1 97.94 413 THR B CA 1
ATOM 6764 C C . THR B 1 413 ? 11.625 -24.188 -7.973 1 97.94 413 THR B C 1
ATOM 6766 O O . THR B 1 413 ? 10.859 -25.047 -8.391 1 97.94 413 THR B O 1
ATOM 6769 N N . PRO B 1 414 ? 12.477 -24.375 -7 1 97.81 414 PRO B N 1
ATOM 6770 C CA . PRO B 1 414 ? 12.5 -25.703 -6.383 1 97.81 414 PRO B CA 1
ATOM 6771 C C . PRO B 1 414 ? 11.25 -26 -5.559 1 97.81 414 PRO B C 1
ATOM 6773 O O . PRO B 1 414 ? 10.719 -25.094 -4.902 1 97.81 414 PRO B O 1
ATOM 6776 N N . GLY B 1 415 ? 10.828 -27.203 -5.582 1 97.12 415 GLY B N 1
ATOM 6777 C CA . GLY B 1 415 ? 9.656 -27.641 -4.832 1 97.12 415 GLY B CA 1
ATOM 6778 C C . GLY B 1 415 ? 9.789 -27.406 -3.338 1 97.12 415 GLY B C 1
ATOM 6779 O O . GLY B 1 415 ? 8.797 -27.125 -2.66 1 97.12 415 GLY B O 1
ATOM 6780 N N . ARG B 1 416 ? 10.977 -27.516 -2.865 1 94.62 416 ARG B N 1
ATOM 6781 C CA . ARG B 1 416 ? 11.227 -27.297 -1.442 1 94.62 416 ARG B CA 1
ATOM 6782 C C . ARG B 1 416 ? 10.836 -25.875 -1.029 1 94.62 416 ARG B C 1
ATOM 6784 O O . ARG B 1 416 ? 10.289 -25.672 0.053 1 94.62 416 ARG B O 1
ATOM 6791 N N . SER B 1 417 ? 11.125 -24.922 -1.896 1 95.25 417 SER B N 1
ATOM 6792 C CA . SER B 1 417 ? 10.766 -23.531 -1.625 1 95.25 417 SER B CA 1
ATOM 6793 C C . SER B 1 417 ? 9.258 -23.344 -1.629 1 95.25 417 SER B C 1
ATOM 6795 O O . SER B 1 417 ? 8.75 -22.328 -1.123 1 95.25 417 SER B O 1
ATOM 6797 N N . MET B 1 418 ? 8.539 -24.281 -2.174 1 96.94 418 MET B N 1
ATOM 6798 C CA . MET B 1 418 ? 7.082 -24.25 -2.234 1 96.94 418 MET B CA 1
ATOM 6799 C C . MET B 1 418 ? 6.473 -25.281 -1.308 1 96.94 418 MET B C 1
ATOM 6801 O O . MET B 1 418 ? 5.281 -25.578 -1.398 1 96.94 418 MET B O 1
ATOM 6805 N N . HIS B 1 419 ? 7.348 -25.938 -0.507 1 96.38 419 HIS B N 1
ATOM 6806 C CA . HIS B 1 419 ? 6.984 -26.828 0.59 1 96.38 419 HIS B CA 1
ATOM 6807 C C . HIS B 1 419 ? 6.387 -28.141 0.067 1 96.38 419 HIS B C 1
ATOM 6809 O O . HIS B 1 419 ? 5.441 -28.672 0.651 1 96.38 419 HIS B O 1
ATOM 6815 N N . ASN B 1 420 ? 6.848 -28.5 -1.091 1 95.88 420 ASN B N 1
ATOM 6816 C CA . ASN B 1 420 ? 6.383 -29.781 -1.616 1 95.88 420 ASN B CA 1
ATOM 6817 C C . ASN B 1 420 ? 6.773 -30.938 -0.702 1 95.88 420 ASN B C 1
ATOM 6819 O O . ASN B 1 420 ? 7.867 -30.953 -0.136 1 95.88 420 ASN B O 1
ATOM 6823 N N . GLU B 1 421 ? 5.938 -31.906 -0.585 1 94.06 421 GLU B N 1
ATOM 6824 C CA . GLU B 1 421 ? 6.156 -33 0.337 1 94.06 421 GLU B CA 1
ATOM 6825 C C . GLU B 1 421 ? 7.273 -33.938 -0.154 1 94.06 421 GLU B C 1
ATOM 6827 O O . GLU B 1 421 ? 8.031 -34.469 0.649 1 94.06 421 GLU B O 1
ATOM 6832 N N . LEU B 1 422 ? 7.422 -34.062 -1.453 1 93.19 422 LEU B N 1
ATOM 6833 C CA . LEU B 1 422 ? 8.445 -34.906 -2.049 1 93.19 422 LEU B CA 1
ATOM 6834 C C . LEU B 1 422 ? 9.594 -34.062 -2.611 1 93.19 422 LEU B C 1
ATOM 6836 O O . LEU B 1 422 ? 9.367 -33 -3.172 1 93.19 422 LEU B O 1
ATOM 6840 N N . PRO B 1 423 ? 10.805 -34.562 -2.49 1 94.62 423 PRO B N 1
ATOM 6841 C CA . PRO B 1 423 ? 11.938 -33.812 -3.061 1 94.62 423 PRO B CA 1
ATOM 6842 C C . PRO B 1 423 ? 12.055 -34 -4.574 1 94.62 423 PRO B C 1
ATOM 6844 O O . PRO B 1 423 ? 11.523 -34.969 -5.125 1 94.62 423 PRO B O 1
ATOM 6847 N N . GLY B 1 424 ? 12.68 -33.094 -5.199 1 96.44 424 GLY B N 1
ATOM 6848 C CA . GLY B 1 424 ? 13.094 -33.25 -6.582 1 96.44 424 GLY B CA 1
ATOM 6849 C C . GLY B 1 424 ? 12.109 -32.656 -7.574 1 96.44 424 GLY B C 1
ATOM 6850 O O . GLY B 1 424 ? 12.273 -32.812 -8.789 1 96.44 424 GLY B O 1
ATOM 6851 N N . PHE B 1 425 ? 11.164 -31.922 -7.066 1 97.06 425 PHE B N 1
ATOM 6852 C CA . PHE B 1 425 ? 10.188 -31.297 -7.953 1 97.06 425 PHE B CA 1
ATOM 6853 C C . PHE B 1 425 ? 10.555 -29.828 -8.211 1 97.06 425 PHE B C 1
ATOM 6855 O O . PHE B 1 425 ? 11.203 -29.188 -7.383 1 97.06 425 PHE B O 1
ATOM 6862 N N . PHE B 1 426 ? 10.18 -29.344 -9.406 1 98.25 426 PHE B N 1
ATOM 6863 C CA . PHE B 1 426 ? 10.461 -27.984 -9.812 1 98.25 426 PHE B CA 1
ATOM 6864 C C . PHE B 1 426 ? 9.281 -27.391 -10.586 1 98.25 426 PHE B C 1
ATOM 6866 O O . PHE B 1 426 ? 8.609 -28.094 -11.328 1 98.25 426 PHE B O 1
ATOM 6873 N N . ARG B 1 427 ? 9.047 -26.125 -10.398 1 98.5 427 ARG B N 1
ATOM 6874 C CA . ARG B 1 427 ? 8.094 -25.391 -11.227 1 98.5 427 ARG B CA 1
ATOM 6875 C C . ARG B 1 427 ? 8.812 -24.625 -12.336 1 98.5 427 ARG B C 1
ATOM 6877 O O . ARG B 1 427 ? 9.758 -23.875 -12.07 1 98.5 427 ARG B O 1
ATOM 6884 N N . CYS B 1 428 ? 8.375 -24.828 -13.508 1 98.31 428 CYS B N 1
ATOM 6885 C CA . CYS B 1 428 ? 8.781 -24 -14.633 1 98.31 428 CYS B CA 1
ATOM 6886 C C . CYS B 1 428 ? 7.68 -23 -14.992 1 98.31 428 CYS B C 1
ATOM 6888 O O . CYS B 1 428 ? 6.512 -23.375 -15.109 1 98.31 428 CYS B O 1
ATOM 6890 N N . VAL B 1 429 ? 8.039 -21.812 -15.117 1 98.44 429 VAL B N 1
ATOM 6891 C CA . VAL B 1 429 ? 7.125 -20.812 -15.68 1 98.44 429 VAL B CA 1
ATOM 6892 C C . VAL B 1 429 ? 7.426 -20.625 -17.156 1 98.44 429 VAL B C 1
ATOM 6894 O O . VAL B 1 429 ? 8.289 -19.828 -17.531 1 98.44 429 VAL B O 1
ATOM 6897 N N . PHE B 1 430 ? 6.656 -21.219 -17.969 1 98.06 430 PHE B N 1
ATOM 6898 C CA . PHE B 1 430 ? 6.996 -21.328 -19.391 1 98.06 430 PHE B CA 1
ATOM 6899 C C . PHE B 1 430 ? 6.66 -20.047 -20.125 1 98.06 430 PHE B C 1
ATOM 6901 O O . PHE B 1 430 ? 7.02 -19.875 -21.297 1 98.06 430 PHE B O 1
ATOM 6908 N N . THR B 1 431 ? 6.074 -19.078 -19.438 1 98.31 431 THR B N 1
ATOM 6909 C CA . THR B 1 431 ? 5.699 -17.812 -20.047 1 98.31 431 THR B CA 1
ATOM 6910 C C . THR B 1 431 ? 6.715 -16.734 -19.703 1 98.31 431 THR B C 1
ATOM 6912 O O . THR B 1 431 ? 6.641 -15.617 -20.234 1 98.31 431 THR B O 1
ATOM 6915 N N . ALA B 1 432 ? 7.676 -16.953 -18.875 1 96.44 432 ALA B N 1
ATOM 6916 C CA . ALA B 1 432 ? 8.492 -15.938 -18.234 1 96.44 432 ALA B CA 1
ATOM 6917 C C . ALA B 1 432 ? 9.641 -15.492 -19.125 1 96.44 432 ALA B C 1
ATOM 6919 O O . ALA B 1 432 ? 10.469 -14.68 -18.734 1 96.44 432 ALA B O 1
ATOM 6920 N N . ALA B 1 433 ? 9.68 -15.938 -20.406 1 94.75 433 ALA B N 1
ATOM 6921 C CA . ALA B 1 433 ? 10.812 -15.664 -21.281 1 94.75 433 ALA B CA 1
ATOM 6922 C C . ALA B 1 433 ? 10.344 -15.297 -22.688 1 94.75 433 ALA B C 1
ATOM 6924 O O . ALA B 1 433 ? 9.219 -15.617 -23.078 1 94.75 433 ALA B O 1
ATOM 6925 N N . SER B 1 434 ? 11.234 -14.633 -23.375 1 94.44 434 SER B N 1
ATOM 6926 C CA . SER B 1 434 ? 10.984 -14.414 -24.797 1 94.44 434 SER B CA 1
ATOM 6927 C C . SER B 1 434 ? 10.953 -15.734 -25.562 1 94.44 434 SER B C 1
ATOM 6929 O O . SER B 1 434 ? 11.328 -16.781 -25.031 1 94.44 434 SER B O 1
ATOM 6931 N N . ASP B 1 435 ? 10.516 -15.672 -26.766 1 96 435 ASP B N 1
ATOM 6932 C CA . ASP B 1 435 ? 10.477 -16.875 -27.594 1 96 435 ASP B CA 1
ATOM 6933 C C . ASP B 1 435 ? 11.867 -17.484 -27.734 1 96 435 ASP B C 1
ATOM 6935 O O . ASP B 1 435 ? 12.039 -18.703 -27.625 1 96 435 ASP B O 1
ATOM 6939 N N . GLN B 1 436 ? 12.82 -16.625 -27.953 1 95.62 436 GLN B N 1
ATOM 6940 C CA . GLN B 1 436 ? 14.195 -17.094 -28.125 1 95.62 436 GLN B CA 1
ATOM 6941 C C . GLN B 1 436 ? 14.703 -17.75 -26.844 1 95.62 436 GLN B C 1
ATOM 6943 O O . GLN B 1 436 ? 15.297 -18.828 -26.891 1 95.62 436 GLN B O 1
ATOM 6948 N N . GLU B 1 437 ? 14.492 -17.125 -25.766 1 97 437 GLU B N 1
ATOM 6949 C CA . GLU B 1 437 ? 14.945 -17.641 -24.484 1 97 437 GLU B CA 1
ATOM 6950 C C . GLU B 1 437 ? 14.219 -18.938 -24.125 1 97 437 GLU B C 1
ATOM 6952 O O . GLU B 1 437 ? 14.812 -19.844 -23.547 1 97 437 GLU B O 1
ATOM 6957 N N . PHE B 1 438 ? 12.961 -19.016 -24.484 1 97.44 438 PHE B N 1
ATOM 6958 C CA . PHE B 1 438 ? 12.164 -20.203 -24.25 1 97.44 438 PHE B CA 1
ATOM 6959 C C . PHE B 1 438 ? 12.75 -21.406 -25 1 97.44 438 PHE B C 1
ATOM 6961 O O . PHE B 1 438 ? 12.953 -22.469 -24.406 1 97.44 438 PHE B O 1
ATOM 6968 N N . HIS B 1 439 ? 13.055 -21.234 -26.219 1 97.75 439 HIS B N 1
ATOM 6969 C CA . HIS B 1 439 ? 13.609 -22.328 -27.016 1 97.75 439 HIS B CA 1
ATOM 6970 C C . HIS B 1 439 ? 14.992 -22.734 -26.516 1 97.75 439 HIS B C 1
ATOM 6972 O O . HIS B 1 439 ? 15.328 -23.922 -26.5 1 97.75 439 HIS B O 1
ATOM 6978 N N . LEU B 1 440 ? 15.742 -21.734 -26.094 1 98 440 LEU B N 1
ATOM 6979 C CA . LEU B 1 440 ? 17.047 -22.031 -25.5 1 98 440 LEU B CA 1
ATOM 6980 C C . LEU B 1 440 ? 16.875 -22.844 -24.219 1 98 440 LEU B C 1
ATOM 6982 O O . LEU B 1 440 ? 17.688 -23.719 -23.922 1 98 440 LEU B O 1
ATOM 6986 N N . GLY B 1 441 ? 15.859 -22.531 -23.469 1 98.19 441 GLY B N 1
ATOM 6987 C CA . GLY B 1 441 ? 15.555 -23.297 -22.266 1 98.19 441 GLY B CA 1
ATOM 6988 C C . GLY B 1 441 ? 15.25 -24.75 -22.547 1 98.19 441 GLY B C 1
ATOM 6989 O O . GLY B 1 441 ? 15.711 -25.641 -21.828 1 98.19 441 GLY B O 1
ATOM 6990 N N . LEU B 1 442 ? 14.492 -24.984 -23.625 1 98.38 442 LEU B N 1
ATOM 6991 C CA . LEU B 1 442 ? 14.203 -26.359 -24.047 1 98.38 442 LEU B CA 1
ATOM 6992 C C . LEU B 1 442 ? 15.477 -27.094 -24.406 1 98.38 442 LEU B C 1
ATOM 6994 O O . LEU B 1 442 ? 15.672 -28.25 -24.016 1 98.38 442 LEU B O 1
ATOM 6998 N N . GLU B 1 443 ? 16.312 -26.422 -25.094 1 98.31 443 GLU B N 1
ATOM 6999 C CA . GLU B 1 443 ? 17.578 -27.016 -25.516 1 98.31 443 GLU B CA 1
ATOM 7000 C C . GLU B 1 443 ? 18.453 -27.359 -24.312 1 98.31 443 GLU B C 1
ATOM 7002 O O . GLU B 1 443 ? 19.031 -28.438 -24.25 1 98.31 443 GLU B O 1
ATOM 7007 N N . ARG B 1 444 ? 18.547 -26.453 -23.422 1 98.38 444 ARG B N 1
ATOM 7008 C CA . ARG B 1 444 ? 19.375 -26.656 -22.234 1 98.38 444 ARG B CA 1
ATOM 7009 C C . ARG B 1 444 ? 18.844 -27.781 -21.375 1 98.38 444 ARG B C 1
ATOM 7011 O O . ARG B 1 444 ? 19.609 -28.547 -20.781 1 98.38 444 ARG B O 1
ATOM 7018 N N . LEU B 1 445 ? 17.547 -27.875 -21.281 1 98.5 445 LEU B N 1
ATOM 7019 C CA . LEU B 1 445 ? 16.938 -28.953 -20.516 1 98.5 445 LEU B CA 1
ATOM 7020 C C . LEU B 1 445 ? 17.234 -30.312 -21.156 1 98.5 445 LEU B C 1
ATOM 7022 O O . LEU B 1 445 ? 17.562 -31.266 -20.469 1 98.5 445 LEU B O 1
ATOM 7026 N N . ARG B 1 446 ? 17.109 -30.406 -22.453 1 98.31 446 ARG B N 1
ATOM 7027 C CA . ARG B 1 446 ? 17.438 -31.625 -23.188 1 98.31 446 ARG B CA 1
ATOM 7028 C C . ARG B 1 446 ? 18.891 -32.031 -22.922 1 98.31 446 ARG B C 1
ATOM 7030 O O . ARG B 1 446 ? 19.172 -33.219 -22.688 1 98.31 446 ARG B O 1
ATOM 7037 N N . HIS B 1 447 ? 19.719 -31.031 -23 1 98.19 447 HIS B N 1
ATOM 7038 C CA . HIS B 1 447 ? 21.141 -31.281 -22.766 1 98.19 447 HIS B CA 1
ATOM 7039 C C . HIS B 1 447 ? 21.406 -31.812 -21.375 1 98.19 447 HIS B C 1
ATOM 7041 O O . HIS B 1 447 ? 22.156 -32.781 -21.203 1 98.19 447 HIS B O 1
ATOM 7047 N N . PHE B 1 448 ? 20.844 -31.219 -20.391 1 98.12 448 PHE B N 1
ATOM 7048 C CA . PHE B 1 448 ? 20.984 -31.656 -19 1 98.12 448 PHE B CA 1
ATOM 7049 C C . PHE B 1 448 ? 20.562 -33.094 -18.844 1 98.12 448 PHE B C 1
ATOM 7051 O O . PHE B 1 448 ? 21.312 -33.906 -18.297 1 98.12 448 PHE B O 1
ATOM 7058 N N . VAL B 1 449 ? 19.328 -33.406 -19.344 1 98.19 449 VAL B N 1
ATOM 7059 C CA . VAL B 1 449 ? 18.766 -34.719 -19.156 1 98.19 449 VAL B CA 1
ATOM 7060 C C . VAL B 1 449 ? 19.609 -35.781 -19.891 1 98.19 449 VAL B C 1
ATOM 7062 O O . VAL B 1 449 ? 19.922 -36.844 -19.328 1 98.19 449 VAL B O 1
ATOM 7065 N N . THR B 1 450 ? 20.047 -35.438 -21.031 1 97.19 450 THR B N 1
ATOM 7066 C CA . THR B 1 450 ? 20.859 -36.375 -21.812 1 97.19 450 THR B CA 1
ATOM 7067 C C . THR B 1 450 ? 22.203 -36.625 -21.125 1 97.19 450 THR B C 1
ATOM 7069 O O . THR B 1 450 ? 22.641 -37.781 -21.016 1 97.19 450 THR B O 1
ATOM 7072 N N . LYS B 1 451 ? 22.75 -35.625 -20.656 1 97.19 451 LYS B N 1
ATOM 7073 C CA . LYS B 1 451 ? 24.031 -35.75 -19.984 1 97.19 451 LYS B CA 1
ATOM 7074 C C . LYS B 1 451 ? 23.891 -36.594 -18.703 1 97.19 451 LYS B C 1
ATOM 7076 O O . LYS B 1 451 ? 24.766 -37.406 -18.391 1 97.19 451 LYS B O 1
ATOM 7081 N N . LYS B 1 452 ? 22.922 -36.312 -17.938 1 96.75 452 LYS B N 1
ATOM 7082 C CA . LYS B 1 452 ? 22.703 -37.031 -16.672 1 96.75 452 LYS B CA 1
ATOM 7083 C C . LYS B 1 452 ? 22.438 -38.5 -16.906 1 96.75 452 LYS B C 1
ATOM 7085 O O . LYS B 1 452 ? 22.859 -39.344 -16.125 1 96.75 452 LYS B O 1
ATOM 7090 N N . ARG B 1 453 ? 21.75 -38.844 -17.938 1 96 453 ARG B N 1
ATOM 7091 C CA . ARG B 1 453 ? 21.375 -40.219 -18.188 1 96 453 ARG B CA 1
ATOM 7092 C C . ARG B 1 453 ? 22.5 -40.969 -18.891 1 96 453 ARG B C 1
ATOM 7094 O O . ARG B 1 453 ? 22.547 -42.219 -18.859 1 96 453 ARG B O 1
ATOM 7101 N N . THR B 1 454 ? 23.438 -40.344 -19.516 1 93.31 454 THR B N 1
ATOM 7102 C CA . THR B 1 454 ? 24.562 -41 -20.156 1 93.31 454 THR B CA 1
ATOM 7103 C C . THR B 1 454 ? 25.734 -41.125 -19.188 1 93.31 454 THR B C 1
ATOM 7105 O O . THR B 1 454 ? 26.641 -41.938 -19.391 1 93.31 454 THR B O 1
ATOM 7108 N N . ALA B 1 455 ? 25.781 -40.469 -18.172 1 82.88 455 ALA B N 1
ATOM 7109 C CA . ALA B 1 455 ? 26.828 -40.562 -17.141 1 82.88 455 ALA B CA 1
ATOM 7110 C C . ALA B 1 455 ? 26.578 -41.75 -16.219 1 82.88 455 ALA B C 1
ATOM 7112 O O . ALA B 1 455 ? 27.516 -42.469 -15.867 1 82.88 455 ALA B O 1
#

Foldseek 3Di:
DPPPPPPPDPDDPLQVVLVVLAQPLVVVVVPWAADDPVCPQAFFPFADQFFPPCCVPCVVLLVVLLQDPVRDDDPVLVDDAQLQAHQLLLQLVQVLCCVLQVAPDTADSLQKGKFQAQLVLVQLVLLLFDAAQAEEEEFPQADLCVSSSNPSPRNYYYQYQQQQVVLPFDPPDVQAFRDPSSRQDALVSVVVSQCCCCPPPVHHYAEYEAEAVGPPAQAGDALVSLLRVLVSCVVVVHAYEYEDQFSLFQLQCVVRNGHDSLRSQADPVGNPQRYKYKYACCNLVSPVVQRIMMIGGPNPSCSVSSSVVSSVTGRRSSSSSSSSCQSADFPDPDPPTDGPSVVSSNVSSVVLVVLLVVVVVLCVVLSWHWHDRRIGQKIKTAQVVQFDDDDDLVVRLVVVQCCCCPVLSYHWAFSVSSPHPGGRMTMTRSSRGDPVSSVSNSVSVVVVSVVSVVD/DPPPPPPPDPDDPLQVVLVVLAQPLVVVVVPWAADDPVCPQAFFPFADQFFPPCCVPCVVLLVVLLQDPVRDDDPVLVDDAQLQAHLLLLQLVQVLCCVLQVAPDTADSLQKGKFQAQLVLVQLVLLLFDAAQAEEEEEPQADLCVSSSNPSPRNYYYQYQQQQVVLPFDPPDVQAFRDPSSRQDALVSVVVSQCCCCPPPVHHAAEYEAEAVGPPAQAGDALVSLLRVLVSCVVVVHAYEYEDQFSLFQLQCVVRNGHDNLRSQADPVGNPQRYKYKYACCNLVSPVVQRIMMIGGPNPSCSVSSSVVSSVTGRRSSSSSSSSCQSADFPDPDPPTDGPSVVSSNVSSVVLVVLLVVVVVLCVVLSWHWHDRRIGQKIKTAQVVQFDDDDDLVVRLVVVQCCCCPVLSYHWAFSVSSPHPGGRMTMTRSSRGDPVSSVSNSVSVVVVSVVSVVD

Nearest PDB structures (foldseek):
  7dlw-assembly2_D  TM=9.209E-01  e=9.663E-37  Arabidopsis thaliana
  7dlw-assembly1_B  TM=9.090E-01  e=2.871E-37  Arabidopsis thaliana
  7dlw-assembly1_A  TM=9.227E-01  e=1.677E-36  Arabidopsis thaliana
  7dly-assembly1_A  TM=9.251E-01  e=1.656E-33  Arabidopsis thaliana
  1iay-assembly1_A-2  TM=9.051E-01  e=4.469E-33  Solanum lycopersicum

pLDDT: mean 93.91, std 10.59, range [21.75, 98.94]

InterPro domains:
  IPR004839 Aminotransferase, class I/classII, large domain [PF00155] (80-437)
  IPR050478 Ethylene and sulfur compound biosynthesis-related protein [PTHR43795] (39-449)

Secondary structure (DSSP, 8-state):
---------SS-HHHHHHHHTS-HHHHHHHHSPBPBTTBTTSBEE-SS---TT-HHHHHHHHHHHTS-TTSS--GGGGSPPPTT--HHHHHHHHHHHHHHTT-SS---GGGEEEESSHHHHHHHHHHHH--TT-EEEEESS--TTHHHHHHTTT--EEEEE--GGGSS--TT-TTSPPPGGGG---HHHHHHHHHHHHHHH---EEEEEEESS-TTT-----HHHHHHHHHHHHHHTPEEEEE-TTTT-B-SHHHH----HHHHH-BTTBS-TTEEEEEESTTTT--GGG--EEEEE--GGGHHHHHHHGGGSPPPHHHHHHHHHHHH-BSSSSTTPPBHHHHHHHHHHHHHHHHHHHHHHHHHHTT--B----BTTEEEEE-GGG--SSS-HHHHHHHHHHIIIIIH-EEPEEGGGGT-SSTTEEEEETTSS-HHHHHHHHHHHHHHHHHHHH-/---------SS-HHHHHHHHTS-HHHHHHHHSPBPBTTBTTSBEE-SS---TT-HHHHHHHHHHHTS-TTSS--GGGGSPPPTT--HHHHHHHHHHHHHHTT-SS---GGGEEEESSHHHHHHHHHHHH--TT-EEEEESS--TTHHHHHHTTT--EEEEE--GGGSS--TT-TTSPPPGGGG---HHHHHHHHHHHHHHH---EEEEEEESS-TTT-----HHHHHHHHHHHHHHTPEEEEE-TTGGGB-SHHHH----HHHHH-BTTBS-TTEEEEEESTTTT--GGG--EEEEE--GGGHHHHHHHGGGSPPPHHHHHHHHHHHH-BSSSSTTPPBHHHHHHHHHHHHHHHHHHHHHHHHHHTT--B----BTTEEEEE-GGG--SSS-HHHHHHHHHHIIIIIT-EEPEEGGGGT-SSTTEEEEETTSS-HHHHHHHHHHHHHHHHHHHH-

Radius of gyration: 28.97 Å; Cα contacts (8 Å, |Δi|>4): 1930; chains: 2; bounding box: 61×88×69 Å

Solvent-accessible surface area (backbone atoms only — not comparable to full-atom values): 45723 Å² total; per-residue (Å²): 134,82,77,70,76,76,73,73,59,83,36,15,71,56,21,59,51,29,56,67,36,48,49,66,69,54,59,55,58,69,72,47,62,54,50,38,93,92,32,74,73,22,29,42,60,21,46,56,85,42,48,58,82,46,56,86,63,44,30,64,49,50,32,53,39,50,47,50,89,85,64,49,47,61,70,72,45,35,36,74,61,57,40,30,41,50,68,71,37,34,46,36,49,25,53,49,48,23,63,72,50,66,38,93,58,77,56,62,44,85,33,40,36,37,17,10,13,44,61,26,35,49,32,50,51,44,39,28,47,35,52,65,56,26,18,35,32,32,51,35,46,33,58,42,57,50,55,27,50,40,27,46,72,50,34,34,33,81,36,68,21,62,12,42,88,61,38,78,46,75,76,71,61,86,90,53,59,72,58,71,60,25,54,43,65,43,71,66,22,50,51,51,33,51,49,48,32,40,74,74,63,70,24,55,68,38,32,38,48,42,54,45,36,27,46,54,50,4,31,42,62,46,53,68,46,53,49,50,51,52,51,50,22,64,76,67,65,22,29,35,37,40,35,29,38,28,56,63,28,52,49,33,55,82,80,27,46,72,60,43,65,70,53,72,54,49,46,98,87,40,58,45,61,42,45,34,38,36,30,35,42,27,53,50,67,27,31,39,10,47,27,46,10,39,28,41,40,69,30,72,82,36,46,63,34,47,30,62,59,27,54,42,15,26,55,24,37,65,50,47,52,28,50,33,42,49,58,62,32,53,72,47,92,51,91,83,42,50,41,45,57,57,59,50,36,52,53,48,26,54,51,49,43,54,53,50,49,52,54,51,48,51,30,58,76,66,67,40,43,52,51,84,51,26,19,55,56,32,39,26,34,49,49,45,89,64,42,58,89,63,74,53,62,66,52,14,36,49,51,43,49,48,44,37,30,73,76,53,13,44,35,54,37,52,21,68,59,23,53,32,91,58,66,30,27,32,31,35,17,78,32,34,35,48,72,67,55,42,53,50,48,54,51,39,51,51,50,53,53,50,51,61,69,72,98,134,81,78,71,76,74,72,74,59,84,37,16,70,58,22,59,52,30,57,66,37,48,49,64,69,54,58,56,59,69,72,48,61,55,50,38,94,91,32,74,74,23,28,40,59,22,48,56,84,40,48,56,84,45,54,86,62,44,30,64,49,50,32,51,39,50,48,52,90,85,64,47,47,60,70,72,46,35,35,73,62,57,41,30,43,48,67,69,36,34,47,34,48,26,53,49,48,20,60,72,48,66,39,93,58,76,56,62,45,86,34,38,34,37,17,10,14,44,61,25,36,49,33,50,51,44,38,30,48,35,53,65,57,25,18,34,31,31,52,36,46,34,57,42,58,50,54,27,51,41,27,47,71,48,35,34,34,80,37,66,20,63,13,43,88,60,36,80,46,76,72,72,58,86,91,53,60,69,57,71,59,25,55,43,65,42,71,66,20,50,50,51,34,51,48,47,32,39,75,75,64,71,23,54,66,40,31,38,47,40,56,44,36,28,46,52,51,4,31,41,63,45,52,68,46,53,49,48,52,52,51,49,22,64,76,68,66,22,31,35,37,40,34,30,38,28,57,63,29,52,51,33,55,82,82,24,44,72,60,42,65,70,53,73,55,49,47,98,86,39,58,46,59,41,45,34,38,35,28,36,42,28,51,50,67,26,30,40,11,48,26,47,10,37,30,42,41,68,29,72,82,37,46,62,34,47,31,60,61,27,53,42,14,27,55,26,35,64,49,45,52,29,50,32,44,47,58,63,34,53,72,46,91,50,92,82,42,51,40,42,56,56,58,50,35,52,53,48,27,53,51,49,44,53,53,48,50,53,55,50,48,50,31,56,75,67,69,39,42,52,51,82,51,25,19,54,56,34,38,27,34,48,48,43,90,65,42,56,88,63,74,54,63,67,52,14,35,48,51,43,49,48,46,37,31,71,76,53,13,43,34,55,37,53,21,68,59,22,53,33,91,57,66,30,28,32,30,35,18,76,31,33,35,48,73,67,55,42,54,50,48,54,52,38,49,53,49,51,54,52,51,64,74,71,105

Organism: NCBI:txid303405

Sequence (910 aa):
MSHGSSQSSISAPRAGAAVSLLPTYLADARAIQKYSPLTPNGALQLSVAENQMLEDLLVPSLTEFSSYHHGSFPADAIYYQPTHGRESLRQAVATYLKNLLELEQELDPDGLVIGAGCNAVLENLCISLAEPGQGVMIPLPYYAAFDFDLGSRAGLRVVPVPTMEHSGASPQKSSSTVPLEAYYPTRAALDAAKEKSVEEQAIEPRILLLSHPQNPLGICYPPHVIQECIDWCRDNKVHLVSDEIYAGSVYRKEEANFKSALKLARTPSGLGPYIHFVYALSKDFALSGLRVGFLYSENLEIRLPLQKLNDLCCVSSHTQLMVERMLTEKTSSDEDATFWTDGFLESNHMRLQKRGDKWQQCMKELSIPHLSATAGLFCWMDLSEFLPAEGTADEQERALYLELLKDYGLLFTPGRSMHNELPGFFRCVFTAASDQEFHLGLERLRHFVTKKRTAMSHGSSQSSISAPRAGAAVSLLPTYLADARAIQKYSPLTPNGALQLSVAENQMLEDLLVPSLTEFSSYHHGSFPADAIYYQPTHGRESLRQAVATYLKNLLELEQELDPDGLVIGAGCNAVLENLCISLAEPGQGVMIPLPYYAAFDFDLGSRAGLRVVPVPTMEHSGASPQKSSSTVPLEAYYPTRAALDAAKEKSVEEQAIEPRILLLSHPQNPLGICYPPHVIQECIDWCRDNKVHLVSDEIYAGSVYRKEEANFKSALKLARTPSGLGPYIHFVYALSKDFALSGLRVGFLYSENLEIRLPLQKLNDLCCVSSHTQLMVERMLTEKTSSDEDATFWTDGFLESNHMRLQKRGDKWQQCMKELSIPHLSATAGLFCWMDLSEFLPAEGTADEQERALYLELLKDYGLLFTPGRSMHNELPGFFRCVFTAASDQEFHLGLERLRHFVTKKRTA